Protein AF-A0A8T5P8G7-F1 (afdb_monomer_lite)

Foldseek 3Di:
DDDDDPDVVVVVVVVVVVVVVVVVVVVVVVVVVVVVVVVVVVVVVVVVVVVVVVVVVVVVVVVVVVVVVVVVVVVVVVVVVVVVVVVVVVVVVVVVVVVVVVVVVVVVVVVVVVVVVVVVVVVVVVVVVVVVVVVVVVVVVVVVVVVVVVVVVVVVVVVVVVVVVVVVVVVVVVVVVVVVVVVVVVVVVVVVVVVVVVVVVVVVVVVVVVVVVVVVVVVVPVPPVVVVVVVPVVPVVPPPPPPPPVVPPVPPVVVVVVVVVVVVVVVVVVVVVVVVVVVVVVVVVVVVVVVVVVVVVVVVVVVVVVVVVVVVVVVVVVVVVVVVVVVVVVVVVVVVVVVVVVVVVVVVVVVVVVVVVVVVVVVVVVVVVVVVVVVVVVVVVVVVVVVVVVVVVVVVVVVVVVVVVVVVVVVVVVVVVVVVVVVVVVVVVVVVVVVVVVVVVVVVVVVVVVVVVVVVVVVVVVVVVVVVVVVVVVVVVVVVVVVVVVVVVVVVVVVVVVVVVVVVVVPDPVVCVPVDDDDDDDDDDDDDDDDDDDDDDPDDDPDDDPPPPPPPPVPPPVVVVVVVVVVVVVVVVVVVVVVVVVVVVVVVVVVVVVVVVPPPVPVVVVVVVVVVVVVVVVVVVVVVVVVVVVVVVVVVVVVVVVVVVVVVVVVVVVVVVVVVVVVVVVVVVVVVVVVVVVVVVVVVVVVVCVVVVVVVVVVVVVVVVVVVVVVVVVVVVVVVVVVVVVVVVVVVVVVVVVVVVVVVVVVVVVVVVVVVVVVVVVVVVVVVVVVPDDPDDDDDDDDDDDDDYDDDDDDDDDDDDDYYYDDDDDDDDDDDDDDDDDDDDDPAWDQDPPPRDIDGPPDQADPVPGDGDDDDDDDDDDDDDDDDDDDDAWDADPVPRDIDGPPPQADPVPRDGDDDDDDDDDDDDDDDDDDDDDD

Sequence (919 aa):
MADENIKWDDFINYLEQVKQRELELNVREEALEAQTRDMEARQSEIESKFNAFSEKESELAEREQRSAETEESLGRREQEISLKTDEVEKMSSSLADREAQLRQNTEAAEEQMTAREKAVSDHEKQAAGMLSEAKVRSSELVTLEQSLSEREAEITERESVVKERGENTLRKAATIEEKSADLIARENAVAETEKALADWENGLAATVASFDDRERAISGKEAEISSVRDENDAREMALAEKETELKRTAGEQEKARQDIDVLKSDFMSKQDALTEAEASLRQIENDLSEREAAIAEAEIHAKNRTEALAESENSLRELESQLTGREAALTEKERALAAKEAKFTEDSASIEMRLAELTAKESEIREMEQAFTEREETVAGKETTIAAEFGRLEEERSLLQAKKDEISAQKTELANSQSELGAREESFANEIAELRSETDQKAADLAEMESALLDKEKRISESEASLKAKKEELSVTQAGLAASEAAIGEANSSIDSRIAELDAREENLRSREEGLDNGLAERENLLAAREKEAAEREAEVKRLFVEKEKTFIDSQEELKSQLAEHEAALEAREKDLIAGQEEMKNQLAEQEKALEATSRNEEDANALQAAMVTRISDLEKRESESLVKEQDITSRESAMDEKEVLVTNREKEISERETRVQDLENNIKIAENKLSDDMARLTAEQADTVAIDALRTQFEESQSEVGRLRNELSAVKATASKEDDASRTELSAREAELKDARQKLEEQRQTIEKAGNEWAAKTEALELHEKELTAGKSVLDAREKEASEPVPEPATVVQPPVTDQPAAEPAIELVTAQQETAEPIPDGQVPCTNCATLLDNDAVMCFNCGEMITRNIAKSAEVTEPEAPAADNEISCPGCQTMLPQDAVICFVCGQAMGEKTEPPTPEPPRTVKKKRIL

pLDDT: mean 71.56, std 18.23, range [27.66, 94.75]

Radius of gyration: 108.68 Å; chains: 1; bounding box: 246×118×395 Å

Structure (mmCIF, N/CA/C/O backbone):
data_AF-A0A8T5P8G7-F1
#
_entry.id   AF-A0A8T5P8G7-F1
#
loop_
_atom_site.group_PDB
_atom_site.id
_atom_site.type_symbol
_atom_site.label_atom_id
_atom_site.label_alt_id
_atom_site.label_comp_id
_atom_site.label_asym_id
_atom_site.label_entity_id
_atom_site.label_seq_id
_atom_site.pdbx_PDB_ins_code
_atom_site.Cartn_x
_atom_site.Cartn_y
_atom_site.Cartn_z
_atom_site.occupancy
_atom_site.B_iso_or_equiv
_atom_site.auth_seq_id
_atom_site.auth_comp_id
_atom_site.auth_asym_id
_atom_site.auth_atom_id
_atom_site.pdbx_PDB_model_num
ATOM 1 N N . MET A 1 1 ? -126.818 -61.252 89.286 1.00 36.94 1 MET A N 1
ATOM 2 C CA . MET A 1 1 ? -127.197 -60.032 88.554 1.00 36.94 1 MET A CA 1
ATOM 3 C C . MET A 1 1 ? -126.386 -60.059 87.263 1.00 36.94 1 MET A C 1
ATOM 5 O O . MET A 1 1 ? -125.207 -59.748 87.314 1.00 36.94 1 MET A O 1
ATOM 9 N N . ALA A 1 2 ? -126.856 -60.643 86.160 1.00 42.09 2 ALA A N 1
ATOM 10 C CA . ALA A 1 2 ? -128.239 -61.008 85.828 1.00 42.09 2 ALA A CA 1
ATOM 11 C C . ALA A 1 2 ? -129.184 -59.801 85.894 1.00 42.09 2 ALA A C 1
ATOM 13 O O . ALA A 1 2 ? -129.866 -59.637 86.896 1.00 42.09 2 ALA A O 1
ATOM 14 N N . ASP A 1 3 ? -129.025 -58.926 84.904 1.00 37.91 3 ASP A N 1
ATOM 15 C CA . ASP A 1 3 ? -130.048 -58.297 84.051 1.00 37.91 3 ASP A CA 1
ATOM 16 C C . ASP A 1 3 ? -129.256 -57.878 82.787 1.00 37.91 3 ASP A C 1
ATOM 18 O O . ASP A 1 3 ? -128.153 -57.349 82.908 1.00 37.91 3 ASP A O 1
ATOM 22 N N . GLU A 1 4 ? -129.499 -58.481 81.621 1.00 44.47 4 GLU A N 1
ATOM 23 C CA . GLU A 1 4 ? -130.509 -58.139 80.598 1.00 44.47 4 GLU A CA 1
ATOM 24 C C . GLU A 1 4 ? -130.067 -57.027 79.618 1.00 44.47 4 GLU A C 1
ATOM 26 O O . GLU A 1 4 ? -129.447 -56.043 79.998 1.00 44.47 4 GLU A O 1
ATOM 31 N N . ASN A 1 5 ? -130.415 -57.201 78.334 1.00 50.56 5 ASN A N 1
ATOM 32 C CA . ASN A 1 5 ? -130.291 -56.217 77.244 1.00 50.56 5 ASN A CA 1
ATOM 33 C C . ASN A 1 5 ? -128.922 -55.521 77.041 1.00 50.56 5 ASN A C 1
ATOM 35 O O . ASN A 1 5 ? -128.826 -54.297 77.093 1.00 50.56 5 ASN A O 1
ATOM 39 N N . ILE A 1 6 ? -127.913 -56.281 76.595 1.00 50.59 6 ILE A N 1
ATOM 40 C CA . ILE A 1 6 ? -127.121 -55.794 75.448 1.00 50.59 6 ILE A CA 1
ATOM 41 C C . ILE A 1 6 ? -127.977 -56.089 74.217 1.00 50.59 6 ILE A C 1
ATOM 43 O O . ILE A 1 6 ? -128.282 -57.258 73.959 1.00 50.59 6 ILE A O 1
ATOM 47 N N . LYS A 1 7 ? -128.426 -55.066 73.486 1.00 63.06 7 LYS A N 1
ATOM 48 C CA . LYS A 1 7 ? -129.243 -55.289 72.288 1.00 63.06 7 LYS A CA 1
ATOM 49 C C . LYS A 1 7 ? -128.351 -55.781 71.156 1.00 63.06 7 LYS A C 1
ATOM 51 O O . LYS A 1 7 ? -127.182 -55.408 71.061 1.00 63.06 7 LYS A O 1
ATOM 56 N N . TRP A 1 8 ? -128.924 -56.554 70.236 1.00 67.62 8 TRP A N 1
ATOM 57 C CA . TRP A 1 8 ? -128.234 -56.872 68.983 1.00 67.62 8 TRP A CA 1
ATOM 58 C C . TRP A 1 8 ? -127.873 -55.602 68.202 1.00 67.62 8 TRP A C 1
ATOM 60 O O . TRP A 1 8 ? -126.811 -55.561 67.591 1.00 67.62 8 TRP A O 1
ATOM 70 N N . ASP A 1 9 ? -128.680 -54.543 68.318 1.00 72.25 9 ASP A N 1
ATOM 71 C CA . ASP A 1 9 ? -128.377 -53.217 67.774 1.00 72.25 9 ASP A CA 1
ATOM 72 C C . ASP A 1 9 ? -127.087 -52.624 68.365 1.00 72.25 9 ASP A C 1
ATOM 74 O O . ASP A 1 9 ? -126.293 -52.045 67.633 1.00 72.25 9 ASP A O 1
ATOM 78 N N . ASP A 1 10 ? -126.827 -52.789 69.667 1.00 74.00 10 ASP A N 1
ATOM 79 C CA . ASP A 1 10 ? -125.618 -52.263 70.320 1.00 74.00 10 ASP A CA 1
ATOM 80 C C . ASP A 1 10 ? -124.362 -53.012 69.835 1.00 74.00 10 ASP A C 1
ATOM 82 O O . ASP A 1 10 ? -123.317 -52.406 69.596 1.00 74.00 10 ASP A O 1
ATOM 86 N N . PHE A 1 11 ? -124.476 -54.327 69.614 1.00 77.31 11 PHE A N 1
ATOM 87 C CA . PHE A 1 11 ? -123.399 -55.148 69.048 1.00 77.31 11 PHE A CA 1
ATOM 88 C C . PHE A 1 11 ? -123.171 -54.881 67.550 1.00 77.31 11 PHE A C 1
ATOM 90 O O . PHE A 1 11 ? -122.026 -54.852 67.104 1.00 77.31 11 PHE A O 1
ATOM 97 N N . ILE A 1 12 ? -124.231 -54.628 66.775 1.00 80.75 12 ILE A N 1
ATOM 98 C CA . ILE A 1 12 ? -124.127 -54.219 65.366 1.00 80.75 12 ILE A CA 1
ATOM 99 C C . ILE A 1 12 ? -123.489 -52.828 65.264 1.00 80.75 12 ILE A C 1
ATOM 101 O O . ILE A 1 12 ? -122.536 -52.670 64.507 1.00 80.75 12 ILE A O 1
ATOM 105 N N . ASN A 1 13 ? -123.917 -51.863 66.086 1.00 80.81 13 ASN A N 1
ATOM 106 C CA . ASN A 1 13 ? -123.276 -50.548 66.192 1.00 80.81 13 ASN A CA 1
ATOM 107 C C . ASN A 1 13 ? -121.793 -50.669 66.578 1.00 80.81 13 ASN A C 1
ATOM 109 O O . ASN A 1 13 ? -120.963 -49.954 66.026 1.00 80.81 13 ASN A O 1
ATOM 113 N N . TYR A 1 14 ? -121.433 -51.585 67.485 1.00 81.94 14 TYR A N 1
ATOM 114 C CA . TYR A 1 14 ? -120.032 -51.844 67.829 1.00 81.94 14 TYR A CA 1
ATOM 115 C C . TYR A 1 14 ? -119.241 -52.438 66.652 1.00 81.94 14 TYR A C 1
ATOM 117 O O . TYR A 1 14 ? -118.146 -51.967 66.361 1.00 81.94 14 TYR A O 1
ATOM 125 N N . LEU A 1 15 ? -119.787 -53.421 65.926 1.00 83.62 15 LEU A N 1
ATOM 126 C CA . LEU A 1 15 ? -119.143 -53.978 64.727 1.00 83.62 15 LEU A CA 1
ATOM 127 C C . LEU A 1 15 ? -119.016 -52.951 63.591 1.00 83.62 15 LEU A C 1
ATOM 129 O O . LEU A 1 15 ? -118.033 -52.973 62.854 1.00 83.62 15 LEU A O 1
ATOM 133 N N . GLU A 1 16 ? -119.979 -52.043 63.449 1.00 85.25 16 GLU A N 1
ATOM 134 C CA . GLU A 1 16 ? -119.926 -50.958 62.471 1.00 85.25 16 GLU A CA 1
ATOM 135 C C . GLU A 1 16 ? -118.922 -49.872 62.886 1.00 85.25 16 GLU A C 1
ATOM 137 O O . GLU A 1 16 ? -118.141 -49.426 62.051 1.00 85.25 16 GLU A O 1
ATOM 142 N N . GLN A 1 17 ? -118.823 -49.536 64.178 1.00 85.12 17 GLN A N 1
ATOM 143 C CA . GLN A 1 17 ? -117.737 -48.704 64.716 1.00 85.12 17 GLN A CA 1
ATOM 144 C C . GLN A 1 17 ? -116.360 -49.351 64.524 1.00 85.12 17 GLN A C 1
ATOM 146 O O . GLN A 1 17 ? -115.416 -48.654 64.164 1.00 85.12 17 GLN A O 1
ATOM 151 N N . VAL A 1 18 ? -116.232 -50.669 64.721 1.00 85.38 18 VAL A N 1
ATOM 152 C CA . VAL A 1 18 ? -114.986 -51.405 64.452 1.00 85.38 18 VAL A CA 1
ATOM 153 C C . VAL A 1 18 ? -114.631 -51.332 62.968 1.00 85.38 18 VAL A C 1
ATOM 155 O O . VAL A 1 18 ? -113.497 -50.987 62.662 1.00 85.38 18 VAL A O 1
ATOM 158 N N . LYS A 1 19 ? -115.585 -51.540 62.050 1.00 87.38 19 LYS A N 1
ATOM 159 C CA . LYS A 1 19 ? -115.356 -51.385 60.601 1.00 87.38 19 LYS A CA 1
ATOM 160 C C . LYS A 1 19 ? -114.995 -49.962 60.187 1.00 87.38 19 LYS A C 1
ATOM 162 O O . LYS A 1 19 ? -114.111 -49.785 59.359 1.00 87.38 19 LYS A O 1
ATOM 167 N N . GLN A 1 20 ? -115.656 -48.946 60.744 1.00 87.81 20 GLN A N 1
ATOM 168 C CA . GLN A 1 20 ? -115.286 -47.550 60.493 1.00 87.81 20 GLN A CA 1
ATOM 169 C C . GLN A 1 20 ? -113.861 -47.281 60.982 1.00 87.81 20 GLN A C 1
ATOM 171 O O . GLN A 1 20 ? -113.075 -46.690 60.256 1.00 87.81 20 GLN A O 1
ATOM 176 N N . ARG A 1 21 ? -113.489 -47.793 62.160 1.00 86.44 21 ARG A N 1
ATOM 177 C CA . ARG A 1 21 ? -112.146 -47.631 62.732 1.00 86.44 21 ARG A CA 1
ATOM 178 C C . ARG A 1 21 ? -111.069 -48.439 61.998 1.00 86.44 21 ARG A C 1
ATOM 180 O O . ARG A 1 21 ? -109.931 -48.000 61.931 1.00 86.44 21 ARG A O 1
ATOM 187 N N . GLU A 1 22 ? -111.419 -49.591 61.434 1.00 89.38 22 GLU A N 1
ATOM 188 C CA . GLU A 1 22 ? -110.588 -50.386 60.518 1.00 89.38 22 GLU A CA 1
ATOM 189 C C . GLU A 1 22 ? -110.352 -49.620 59.205 1.00 89.38 22 GLU A C 1
ATOM 191 O O . GLU A 1 22 ? -109.223 -49.518 58.742 1.00 89.38 22 GLU A O 1
ATOM 196 N N . LEU A 1 23 ? -111.385 -48.972 58.658 1.00 90.62 23 LEU A N 1
ATOM 197 C CA . LEU A 1 23 ? -111.281 -48.134 57.459 1.00 90.62 23 LEU A CA 1
ATOM 198 C C . LEU A 1 23 ? -110.487 -46.836 57.731 1.00 90.62 23 LEU A C 1
ATOM 200 O O . LEU A 1 23 ? -109.624 -46.472 56.936 1.00 90.62 23 LEU A O 1
ATOM 204 N N . GLU A 1 24 ? -110.693 -46.186 58.884 1.00 87.81 24 GLU A N 1
ATOM 205 C CA . GLU A 1 24 ? -109.859 -45.078 59.384 1.00 87.81 24 GLU A CA 1
ATOM 206 C C . GLU A 1 24 ? -108.388 -45.493 59.543 1.00 87.81 24 GLU A C 1
ATOM 208 O O . GLU A 1 24 ? -107.496 -44.708 59.220 1.00 87.81 24 GLU A O 1
ATOM 213 N N . LEU A 1 25 ? -108.123 -46.706 60.046 1.00 88.19 25 LEU A N 1
ATOM 214 C CA . LEU A 1 25 ? -106.770 -47.242 60.196 1.00 88.19 25 LEU A CA 1
ATOM 215 C C . LEU A 1 25 ? -106.127 -47.519 58.837 1.00 88.19 25 LEU A C 1
ATOM 217 O O . LEU A 1 25 ? -105.012 -47.058 58.632 1.00 88.19 25 LEU A O 1
ATOM 221 N N . ASN A 1 26 ? -106.832 -48.152 57.897 1.00 89.12 26 ASN A N 1
ATOM 222 C CA . ASN A 1 26 ? -106.315 -48.414 56.551 1.00 89.12 26 ASN A CA 1
ATOM 223 C C . ASN A 1 26 ? -105.995 -47.105 55.805 1.00 89.12 26 ASN A C 1
ATOM 225 O O . ASN A 1 26 ? -104.913 -46.964 55.249 1.00 89.12 26 ASN A O 1
ATOM 229 N N . VAL A 1 27 ? -106.877 -46.097 55.863 1.00 91.31 27 VAL A N 1
ATOM 230 C CA . VAL A 1 27 ? -106.613 -44.763 55.279 1.00 91.31 27 VAL A CA 1
ATOM 231 C C . VAL A 1 27 ? -105.421 -44.076 55.959 1.00 91.31 27 VAL A C 1
ATOM 233 O O . VAL A 1 27 ? -104.661 -43.350 55.318 1.00 91.31 27 VAL A O 1
ATOM 236 N N . ARG A 1 28 ? -105.221 -44.305 57.263 1.00 89.56 28 ARG A N 1
ATOM 237 C CA . ARG A 1 28 ? -104.066 -43.790 58.008 1.00 89.56 28 ARG A CA 1
ATOM 238 C C . ARG A 1 28 ? -102.777 -44.554 57.693 1.00 89.56 28 ARG A C 1
ATOM 240 O O . ARG A 1 28 ? -101.716 -43.942 57.716 1.00 89.56 28 ARG A O 1
ATOM 247 N N . GLU A 1 29 ? -102.861 -45.844 57.391 1.00 91.94 29 GLU A N 1
ATOM 248 C CA . GLU A 1 29 ? -101.753 -46.695 56.953 1.00 91.94 29 GLU A CA 1
ATOM 249 C C . GLU A 1 29 ? -101.320 -46.320 55.530 1.00 91.94 29 GLU A C 1
ATOM 251 O O . GLU A 1 29 ? -100.155 -45.995 55.332 1.00 91.94 29 GLU A O 1
ATOM 256 N N . GLU A 1 30 ? -102.255 -46.183 54.582 1.00 91.69 30 GLU A N 1
ATOM 257 C CA . GLU A 1 30 ? -101.996 -45.642 53.237 1.00 91.69 30 GLU A CA 1
ATOM 258 C C . GLU A 1 30 ? -101.354 -44.242 53.286 1.00 91.69 30 GLU A C 1
ATOM 260 O O . GLU A 1 30 ? -100.422 -43.952 52.530 1.00 91.69 30 GLU A O 1
ATOM 265 N N . ALA A 1 31 ? -101.816 -43.373 54.196 1.00 90.25 31 ALA A N 1
ATOM 266 C CA . ALA A 1 31 ? -101.238 -42.046 54.404 1.00 90.25 31 ALA A CA 1
ATOM 267 C C . ALA A 1 31 ? -99.832 -42.094 55.033 1.00 90.25 31 ALA A C 1
ATOM 269 O O . ALA A 1 31 ? -98.974 -41.295 54.657 1.00 90.25 31 ALA A O 1
ATOM 270 N N . LEU A 1 32 ? -99.575 -43.028 55.955 1.00 89.94 32 LEU A N 1
ATOM 271 C CA . LEU A 1 32 ? -98.249 -43.245 56.539 1.00 89.94 32 LEU A CA 1
ATOM 272 C C . LEU A 1 32 ? -97.279 -43.850 55.520 1.00 89.94 32 LEU A C 1
ATOM 274 O O . LEU A 1 32 ? -96.153 -43.377 55.430 1.00 89.94 32 LEU A O 1
ATOM 278 N N . GLU A 1 33 ? -97.698 -44.812 54.696 1.00 91.75 33 GLU A N 1
ATOM 279 C CA . GLU A 1 33 ? -96.878 -45.301 53.584 1.00 91.75 33 GLU A CA 1
ATOM 280 C C . GLU A 1 33 ? -96.583 -44.194 52.565 1.00 91.75 33 GLU A C 1
ATOM 282 O O . GLU A 1 33 ? -95.465 -44.100 52.063 1.00 91.75 33 GLU A O 1
ATOM 287 N N . ALA A 1 34 ? -97.566 -43.347 52.242 1.00 90.62 34 ALA A N 1
ATOM 288 C CA . ALA A 1 34 ? -97.356 -42.206 51.355 1.00 90.62 34 ALA A CA 1
ATOM 289 C C . ALA A 1 34 ? -96.355 -41.203 51.952 1.00 90.62 34 ALA A C 1
ATOM 291 O O . ALA A 1 34 ? -95.502 -40.697 51.224 1.00 90.62 34 ALA A O 1
ATOM 292 N N . GLN A 1 35 ? -96.408 -40.973 53.268 1.00 92.81 35 GLN A N 1
ATOM 293 C CA . GLN A 1 35 ? -95.428 -40.161 53.986 1.00 92.81 35 GLN A CA 1
ATOM 294 C C . GLN A 1 35 ? -94.038 -40.820 54.009 1.00 92.81 35 GLN A C 1
ATOM 296 O O . GLN A 1 35 ? -93.046 -40.127 53.805 1.00 92.81 35 GLN A O 1
ATOM 301 N N . THR A 1 36 ? -93.942 -42.139 54.199 1.00 91.94 36 THR A N 1
ATOM 302 C CA . THR A 1 36 ? -92.673 -42.882 54.105 1.00 91.94 36 THR A CA 1
ATOM 303 C C . THR A 1 36 ? -92.077 -42.755 52.706 1.00 91.94 36 THR A C 1
ATOM 305 O O . THR A 1 36 ? -90.922 -42.367 52.586 1.00 91.94 36 THR A O 1
ATOM 308 N N . ARG A 1 37 ? -92.873 -42.956 51.649 1.00 92.19 37 ARG A N 1
ATOM 309 C CA . ARG A 1 37 ? -92.428 -42.828 50.250 1.00 92.19 37 ARG A CA 1
ATOM 310 C C . ARG A 1 37 ? -91.982 -41.400 49.889 1.00 92.19 37 ARG A C 1
ATOM 312 O O . ARG A 1 37 ? -91.028 -41.233 49.136 1.00 92.19 37 ARG A O 1
ATOM 319 N N . ASP A 1 38 ? -92.623 -40.369 50.445 1.00 93.94 38 ASP A N 1
ATOM 320 C CA . ASP A 1 38 ? -92.189 -38.962 50.341 1.00 93.94 38 ASP A CA 1
ATOM 321 C C . ASP A 1 38 ? -90.877 -38.702 51.111 1.00 93.94 38 ASP A C 1
ATOM 323 O O . ASP A 1 38 ? -89.978 -38.037 50.598 1.00 93.94 38 ASP A O 1
ATOM 327 N N . MET A 1 39 ? -90.709 -39.279 52.304 1.00 90.75 39 MET A N 1
ATOM 328 C CA . MET A 1 39 ? -89.464 -39.186 53.077 1.00 90.75 39 MET A CA 1
ATOM 329 C C . MET A 1 39 ? -88.294 -39.932 52.414 1.00 90.75 39 MET A C 1
ATOM 331 O O . MET A 1 39 ? -87.190 -39.396 52.374 1.00 90.75 39 MET A O 1
ATOM 335 N N . GLU A 1 40 ? -88.526 -41.116 51.844 1.00 92.62 40 GLU A N 1
ATOM 336 C CA . GLU A 1 40 ? -87.544 -41.887 51.065 1.00 92.62 40 GLU A CA 1
ATOM 337 C C . GLU A 1 40 ? -87.134 -41.141 49.786 1.00 92.62 40 GLU A C 1
ATOM 339 O O . GLU A 1 40 ? -85.945 -41.034 49.482 1.00 92.62 40 GLU A O 1
ATOM 344 N N . ALA A 1 41 ? -88.097 -40.547 49.070 1.00 90.81 41 ALA A N 1
ATOM 345 C CA . ALA A 1 41 ? -87.816 -39.711 47.904 1.00 90.81 41 ALA A CA 1
ATOM 346 C C . ALA A 1 41 ? -86.960 -38.486 48.272 1.00 90.81 41 ALA A C 1
ATOM 348 O O . ALA A 1 41 ? -85.976 -38.197 47.591 1.00 90.81 41 ALA A O 1
ATOM 349 N N . ARG A 1 42 ? -87.275 -37.804 49.383 1.00 91.81 42 ARG A N 1
ATOM 350 C CA . ARG A 1 42 ? -86.467 -36.687 49.904 1.00 91.81 42 ARG A CA 1
ATOM 351 C C . ARG A 1 42 ? -85.086 -37.130 50.368 1.00 91.81 42 ARG A C 1
ATOM 353 O O . ARG A 1 42 ? -84.131 -36.399 50.141 1.00 91.81 42 ARG A O 1
ATOM 360 N N . GLN A 1 43 ? -84.957 -38.301 50.992 1.00 93.38 43 GLN A N 1
ATOM 361 C CA . GLN A 1 43 ? -83.653 -38.844 51.367 1.00 93.38 43 GLN A CA 1
ATOM 362 C C . GLN A 1 43 ? -82.801 -39.096 50.116 1.00 93.38 43 GLN A C 1
ATOM 364 O O . GLN A 1 43 ? -81.667 -38.633 50.062 1.00 93.38 43 GLN A O 1
ATOM 369 N N . SER A 1 44 ? -83.364 -39.722 49.079 1.00 90.56 44 SER A N 1
ATOM 370 C CA . SER A 1 44 ? -82.669 -39.933 47.803 1.00 90.56 44 SER A CA 1
ATOM 371 C C . SER A 1 44 ? -82.299 -38.610 47.108 1.00 90.56 44 SER A C 1
ATOM 373 O O . SER A 1 44 ? -81.202 -38.478 46.564 1.00 90.56 44 SER A O 1
ATOM 375 N N . GLU A 1 45 ? -83.158 -37.587 47.182 1.00 93.25 45 GLU A N 1
ATOM 376 C CA . GLU A 1 45 ? -82.857 -36.240 46.679 1.00 93.25 45 GLU A CA 1
ATOM 377 C C . GLU A 1 45 ? -81.726 -35.558 47.477 1.00 93.25 45 GLU A C 1
ATOM 379 O O . GLU A 1 45 ? -80.865 -34.898 46.891 1.00 93.25 45 GLU A O 1
ATOM 384 N N . ILE A 1 46 ? -81.694 -35.732 48.802 1.00 91.94 46 ILE A N 1
ATOM 385 C CA . ILE A 1 46 ? -80.633 -35.229 49.687 1.00 91.94 46 ILE A CA 1
ATOM 386 C C . ILE A 1 46 ? -79.309 -35.948 49.409 1.00 91.94 46 ILE A C 1
ATOM 388 O O . ILE A 1 46 ? -78.292 -35.279 49.262 1.00 91.94 46 ILE A O 1
ATOM 392 N N . GLU A 1 47 ? -79.310 -37.273 49.266 1.00 93.19 47 GLU A N 1
ATOM 393 C CA . GLU A 1 47 ? -78.127 -38.067 48.907 1.00 93.19 47 GLU A CA 1
ATOM 394 C C . GLU A 1 47 ? -77.597 -37.679 47.517 1.00 93.19 47 GLU A C 1
ATOM 396 O O . GLU A 1 47 ? -76.398 -37.453 47.346 1.00 93.19 47 GLU A O 1
ATOM 401 N N . SER A 1 48 ? -78.483 -37.484 46.533 1.00 92.19 48 SER A N 1
ATOM 402 C CA . SER A 1 48 ? -78.110 -36.975 45.207 1.00 92.19 48 SER A CA 1
ATOM 403 C C . SER A 1 48 ? -77.487 -35.576 45.274 1.00 92.19 48 SER A C 1
ATOM 405 O O . SER A 1 48 ? -76.511 -35.312 44.572 1.00 92.19 48 SER A O 1
ATOM 407 N N . LYS A 1 49 ? -78.031 -34.675 46.102 1.00 92.50 49 LYS A N 1
ATOM 408 C CA . LYS A 1 49 ? -77.497 -33.318 46.300 1.00 92.50 49 LYS A CA 1
ATOM 409 C C . LYS A 1 49 ? -76.180 -33.314 47.072 1.00 92.50 49 LYS A C 1
ATOM 411 O O . LYS A 1 49 ? -75.312 -32.513 46.751 1.00 92.50 49 LYS A O 1
ATOM 416 N N . PHE A 1 50 ? -76.013 -34.210 48.042 1.00 93.00 50 PHE A N 1
ATOM 417 C CA . PHE A 1 50 ? -74.773 -34.382 48.795 1.00 93.00 50 PHE A CA 1
ATOM 418 C C . PHE A 1 50 ? -73.640 -34.875 47.888 1.00 93.00 50 PHE A C 1
ATOM 420 O O . PHE A 1 50 ? -72.563 -34.284 47.876 1.00 93.00 50 PHE A O 1
ATOM 427 N N . ASN A 1 51 ? -73.909 -35.876 47.045 1.00 92.00 51 ASN A N 1
ATOM 428 C CA . ASN A 1 51 ? -72.941 -36.366 46.063 1.00 92.00 51 ASN A CA 1
ATOM 429 C C . ASN A 1 51 ? -72.551 -35.269 45.053 1.00 92.00 51 ASN A C 1
ATOM 431 O O . ASN A 1 51 ? -71.367 -35.056 44.810 1.00 92.00 51 ASN A O 1
ATOM 435 N N . ALA A 1 52 ? -73.525 -34.513 44.531 1.00 90.38 52 ALA A N 1
ATOM 436 C CA . ALA A 1 52 ? -73.263 -33.385 43.630 1.00 90.38 52 ALA A CA 1
ATOM 437 C C . ALA A 1 52 ? -72.516 -32.216 44.310 1.00 90.38 52 ALA A C 1
ATOM 439 O O . ALA A 1 52 ? -71.773 -31.492 43.648 1.00 90.38 52 ALA A O 1
ATOM 440 N N . PHE A 1 53 ? -72.693 -32.024 45.623 1.00 90.44 53 PHE A N 1
ATOM 441 C CA . PHE A 1 53 ? -71.917 -31.057 46.401 1.00 90.44 53 PHE A CA 1
ATOM 442 C C . PHE A 1 53 ? -70.469 -31.526 46.574 1.00 90.44 53 PHE A C 1
ATOM 444 O O . PHE A 1 53 ? -69.560 -30.757 46.293 1.00 90.44 53 PHE A O 1
ATOM 451 N N . SER A 1 54 ? -70.249 -32.795 46.933 1.00 87.06 54 SER A N 1
ATOM 452 C CA . SER A 1 54 ? -68.908 -33.384 47.062 1.00 87.06 54 SER A CA 1
ATOM 453 C C . SER A 1 54 ? -68.134 -33.385 45.732 1.00 87.06 54 SER A C 1
ATOM 455 O O . SER A 1 54 ? -66.942 -33.084 45.703 1.00 87.06 54 SER A O 1
ATOM 457 N N . GLU A 1 55 ? -68.813 -33.618 44.605 1.00 90.75 55 GLU A N 1
ATOM 458 C CA . GLU A 1 55 ? -68.230 -33.474 43.263 1.00 90.75 55 GLU A CA 1
ATOM 459 C C . GLU A 1 55 ? -67.820 -32.016 42.969 1.00 90.75 55 GLU A C 1
ATOM 461 O O . GLU A 1 55 ? -66.733 -31.763 42.448 1.00 90.75 55 GLU A O 1
ATOM 466 N N . LYS A 1 56 ? -68.638 -31.031 43.370 1.00 90.50 56 LYS A N 1
ATOM 467 C CA . LYS A 1 56 ? -68.313 -29.595 43.248 1.00 90.50 56 LYS A CA 1
ATOM 468 C C . LYS A 1 56 ? -67.202 -29.139 44.197 1.00 90.50 56 LYS A C 1
ATOM 470 O O . LYS A 1 56 ? -66.426 -28.263 43.830 1.00 90.50 56 LYS A O 1
ATOM 475 N N . GLU A 1 57 ? -67.106 -29.735 45.378 1.00 91.94 57 GLU A N 1
ATOM 476 C CA . GLU A 1 57 ? -66.028 -29.524 46.347 1.00 91.94 57 GLU A CA 1
ATOM 477 C C . GLU A 1 57 ? -64.692 -30.052 45.789 1.00 91.94 57 GLU A C 1
ATOM 479 O O . GLU A 1 57 ? -63.680 -29.356 45.845 1.00 91.94 57 GLU A O 1
ATOM 484 N N . SER A 1 58 ? -64.711 -31.206 45.108 1.00 88.81 58 SER A N 1
ATOM 485 C CA . SER A 1 58 ? -63.557 -31.727 44.360 1.00 88.81 58 SER A CA 1
ATOM 486 C C . SER A 1 58 ? -63.170 -30.840 43.164 1.00 88.81 58 SER A C 1
ATOM 488 O O . SER A 1 58 ? -61.989 -30.556 42.974 1.00 88.81 58 SER A O 1
ATOM 490 N N . GLU A 1 59 ? -64.135 -30.354 42.370 1.00 90.94 59 GLU A N 1
ATOM 491 C CA . GLU A 1 59 ? -63.871 -29.397 41.275 1.00 90.94 59 GLU A CA 1
ATOM 492 C C . GLU A 1 59 ? -63.266 -28.071 41.767 1.00 90.94 59 GLU A C 1
ATOM 494 O O . GLU A 1 59 ? -62.487 -27.440 41.043 1.00 90.94 59 GLU A O 1
ATOM 499 N N . LEU A 1 60 ? -63.647 -27.622 42.968 1.00 91.62 60 LEU A N 1
ATOM 500 C CA . LEU A 1 60 ? -63.091 -26.429 43.604 1.00 91.62 60 LEU A CA 1
ATOM 501 C C . LEU A 1 60 ? -61.655 -26.674 44.068 1.00 91.62 60 LEU A C 1
ATOM 503 O O . LEU A 1 60 ? -60.782 -25.895 43.694 1.00 91.62 60 LEU A O 1
ATOM 507 N N . ALA A 1 61 ? -61.380 -27.787 44.753 1.00 89.62 61 ALA A N 1
ATOM 508 C CA . ALA A 1 61 ? -60.024 -28.152 45.164 1.00 89.62 61 ALA A CA 1
ATOM 509 C C . ALA A 1 61 ? -59.057 -28.262 43.964 1.00 89.62 61 ALA A C 1
ATOM 511 O O . ALA A 1 61 ? -57.961 -27.701 43.993 1.00 89.62 61 ALA A O 1
ATOM 512 N N . GLU A 1 62 ? -59.474 -28.890 42.854 1.00 90.31 62 GLU A N 1
ATOM 513 C CA . GLU A 1 62 ? -58.657 -28.912 41.631 1.00 90.31 62 GLU A CA 1
ATOM 514 C C . GLU A 1 62 ? -58.456 -27.516 41.008 1.00 90.31 62 GLU A C 1
ATOM 516 O O . GLU A 1 62 ? -57.499 -27.298 40.260 1.00 90.31 62 GLU A O 1
ATOM 521 N N . ARG A 1 63 ? -59.393 -26.580 41.200 1.00 88.56 63 ARG A N 1
ATOM 522 C CA . ARG A 1 63 ? -59.266 -25.197 40.711 1.00 88.56 63 ARG A CA 1
ATOM 523 C C . ARG A 1 63 ? -58.320 -24.381 41.577 1.00 88.56 63 ARG A C 1
ATOM 525 O O . ARG A 1 63 ? -57.510 -23.647 41.023 1.00 88.56 63 ARG A O 1
ATOM 532 N N . GLU A 1 64 ? -58.399 -24.531 42.893 1.00 92.31 64 GLU A N 1
ATOM 533 C CA . GLU A 1 64 ? -57.502 -23.883 43.850 1.00 92.31 64 GLU A CA 1
ATOM 534 C C . GLU A 1 64 ? -56.062 -24.372 43.658 1.00 92.31 64 GLU A C 1
ATOM 536 O O . GLU A 1 64 ? -55.162 -23.543 43.528 1.00 92.31 64 GLU A O 1
ATOM 541 N N . GLN A 1 65 ? -55.849 -25.684 43.482 1.00 92.56 65 GLN A N 1
ATOM 542 C CA . GLN A 1 65 ? -54.535 -26.230 43.120 1.00 92.56 65 GLN A CA 1
ATOM 543 C C . GLN A 1 65 ? -54.007 -25.618 41.812 1.00 92.56 65 GLN A C 1
ATOM 545 O O . GLN A 1 65 ? -52.885 -25.118 41.780 1.00 92.56 65 GLN A O 1
ATOM 550 N N . ARG A 1 66 ? -54.815 -25.595 40.740 1.00 91.12 66 ARG A N 1
ATOM 551 C CA . ARG A 1 66 ? -54.412 -24.978 39.462 1.00 91.12 66 ARG A CA 1
ATOM 552 C C . ARG A 1 66 ? -54.124 -23.480 39.593 1.00 91.12 66 ARG A C 1
ATOM 554 O O . ARG A 1 66 ? -53.233 -22.987 38.910 1.00 91.12 66 ARG A O 1
ATOM 561 N N . SER A 1 67 ? -54.841 -22.766 40.463 1.00 86.31 67 SER A N 1
ATOM 562 C CA . SER A 1 67 ? -54.573 -21.353 40.756 1.00 86.31 67 SER A CA 1
ATOM 563 C C . SER A 1 67 ? -53.198 -21.190 41.405 1.00 86.31 67 SER A C 1
ATOM 565 O O . SER A 1 67 ? -52.378 -20.431 40.891 1.00 86.31 67 SER A O 1
ATOM 567 N N . ALA A 1 68 ? -52.903 -21.970 42.450 1.00 89.12 68 ALA A N 1
ATOM 568 C CA . ALA A 1 68 ? -51.609 -21.961 43.131 1.00 89.12 68 ALA A CA 1
ATOM 569 C C . ALA A 1 68 ? -50.446 -22.338 42.190 1.00 89.12 68 ALA A C 1
ATOM 571 O O . ALA A 1 68 ? -49.420 -21.663 42.179 1.00 89.12 68 ALA A O 1
ATOM 572 N N . GLU A 1 69 ? -50.621 -23.349 41.330 1.00 90.19 69 GLU A N 1
ATOM 573 C CA . GLU A 1 69 ? -49.641 -23.713 40.292 1.00 90.19 69 GLU A CA 1
ATOM 574 C C . GLU A 1 69 ? -49.390 -22.560 39.298 1.00 90.19 69 GLU A C 1
ATOM 576 O O . GLU A 1 69 ? -48.251 -22.335 38.875 1.00 90.19 69 GLU A O 1
ATOM 581 N N . THR A 1 70 ? -50.427 -21.789 38.936 1.00 87.50 70 THR A N 1
ATOM 582 C CA . THR A 1 70 ? -50.252 -20.599 38.086 1.00 87.50 70 THR A CA 1
ATOM 583 C C . THR A 1 70 ? -49.613 -19.419 38.814 1.00 87.50 70 THR A C 1
ATOM 585 O O . THR A 1 70 ? -48.790 -18.740 38.206 1.00 87.50 70 THR A O 1
ATOM 588 N N . GLU A 1 71 ? -49.914 -19.193 40.095 1.00 91.38 71 GLU A N 1
ATOM 589 C CA . GLU A 1 71 ? -49.266 -18.157 40.912 1.00 91.38 71 GLU A CA 1
ATOM 590 C C . GLU A 1 71 ? -47.779 -18.466 41.121 1.00 91.38 71 GLU A C 1
ATOM 592 O O . GLU A 1 71 ? -46.934 -17.596 40.917 1.00 91.38 71 GLU A O 1
ATOM 597 N N . GLU A 1 72 ? -47.424 -19.723 41.400 1.00 91.06 72 GLU A N 1
ATOM 598 C CA . GLU A 1 72 ? -46.027 -20.155 41.511 1.00 91.06 72 GLU A CA 1
ATOM 599 C C . GLU A 1 72 ? -45.278 -20.003 40.170 1.00 91.06 72 GLU A C 1
ATOM 601 O O . GLU A 1 72 ? -44.133 -19.546 40.127 1.00 91.06 72 GLU A O 1
ATOM 606 N N . SER A 1 73 ? -45.941 -20.308 39.045 1.00 89.06 73 SER A N 1
ATOM 607 C CA . SER A 1 73 ? -45.390 -20.067 37.705 1.00 89.06 73 SER A CA 1
ATOM 608 C C . SER A 1 73 ? -45.297 -18.580 37.331 1.00 89.06 73 SER A C 1
ATOM 610 O O . SER A 1 73 ? -44.513 -18.248 36.434 1.00 89.06 73 SER A O 1
ATOM 612 N N . LEU A 1 74 ? -46.089 -17.699 37.947 1.00 89.31 74 LEU A N 1
ATOM 613 C CA . LEU A 1 74 ? -46.000 -16.250 37.762 1.00 89.31 74 LEU A CA 1
ATOM 614 C C . LEU A 1 74 ? -44.865 -15.673 38.609 1.00 89.31 74 LEU A C 1
ATOM 616 O O . LEU A 1 74 ? -43.999 -15.015 38.042 1.00 89.31 74 LEU A O 1
ATOM 620 N N . GLY A 1 75 ? -44.769 -16.026 39.893 1.00 90.31 75 GLY A N 1
ATOM 621 C CA . GLY A 1 75 ? -43.659 -15.610 40.758 1.00 90.31 75 GLY A CA 1
ATOM 622 C C . GLY A 1 75 ? -42.291 -16.046 40.216 1.00 90.31 75 GLY A C 1
ATOM 623 O O . GLY A 1 75 ? -41.354 -15.248 40.177 1.00 90.31 75 GLY A O 1
ATOM 624 N N . ARG A 1 76 ? -42.182 -17.272 39.673 1.00 91.19 76 ARG A N 1
ATOM 625 C CA . ARG A 1 76 ? -40.968 -17.723 38.961 1.00 91.19 76 ARG A CA 1
ATOM 626 C C . ARG A 1 76 ? -40.631 -16.857 37.737 1.00 91.19 76 ARG A C 1
ATOM 628 O O . ARG A 1 76 ? -39.454 -16.630 37.468 1.00 91.19 76 ARG A O 1
ATOM 635 N N . ARG A 1 77 ? -41.633 -16.348 37.010 1.00 88.00 77 ARG A N 1
ATOM 636 C CA . ARG A 1 77 ? -41.436 -15.443 35.862 1.00 88.00 77 ARG A CA 1
ATOM 637 C C . ARG A 1 77 ? -41.103 -14.016 36.278 1.00 88.00 77 ARG A C 1
ATOM 639 O O . ARG A 1 77 ? -40.256 -13.408 35.639 1.00 88.00 77 ARG A O 1
ATOM 646 N N . GLU A 1 78 ? -41.717 -13.487 37.330 1.00 91.94 78 GLU A N 1
ATOM 647 C CA . GLU A 1 78 ? -41.367 -12.171 37.878 1.00 91.94 78 GLU A CA 1
ATOM 648 C C . GLU A 1 78 ? -39.918 -12.158 38.380 1.00 91.94 78 GLU A C 1
ATOM 650 O O . GLU A 1 78 ? -39.176 -11.220 38.095 1.00 91.94 78 GLU A O 1
ATOM 655 N N . GLN A 1 79 ? -39.469 -13.243 39.018 1.00 91.12 79 GLN A N 1
ATOM 656 C CA . GLN A 1 79 ? -38.075 -13.407 39.428 1.00 91.12 79 GLN A CA 1
ATOM 657 C C . GLN A 1 79 ? -37.114 -13.509 38.225 1.00 91.12 79 GLN A C 1
ATOM 659 O O . GLN A 1 79 ? -36.049 -12.892 38.240 1.00 91.12 79 GLN A O 1
ATOM 664 N N . GLU A 1 80 ? -37.492 -14.220 37.155 1.00 90.75 80 GLU A N 1
ATOM 665 C CA . GLU A 1 80 ? -36.720 -14.274 35.901 1.00 90.75 80 GLU A CA 1
ATOM 666 C C . GLU A 1 80 ? -36.648 -12.901 35.200 1.00 90.75 80 GLU A C 1
ATOM 668 O O . GLU A 1 80 ? -35.600 -12.525 34.672 1.00 90.75 80 GLU A O 1
ATOM 673 N N . ILE A 1 81 ? -37.742 -12.133 35.219 1.00 89.44 81 ILE A N 1
ATOM 674 C CA . ILE A 1 81 ? -37.812 -10.770 34.673 1.00 89.44 81 ILE A CA 1
ATOM 675 C C . ILE A 1 81 ? -36.947 -9.809 35.495 1.00 89.44 81 ILE A C 1
ATOM 677 O O . ILE A 1 81 ? -36.223 -9.013 34.901 1.00 89.44 81 ILE A O 1
ATOM 681 N N . SER A 1 82 ? -36.967 -9.900 36.830 1.00 89.31 82 SER A N 1
ATOM 682 C CA . SER A 1 82 ? -36.102 -9.092 37.702 1.00 89.31 82 SER A CA 1
ATOM 683 C C . SER A 1 82 ? -34.629 -9.327 37.370 1.00 89.31 82 SER A C 1
ATOM 685 O O . SER A 1 82 ? -33.929 -8.383 37.029 1.00 89.31 82 SER A O 1
ATOM 687 N N . LEU A 1 83 ? -34.186 -10.590 37.340 1.00 91.81 83 LEU A N 1
ATOM 688 C CA . LEU A 1 83 ? -32.794 -10.939 37.028 1.00 91.81 83 LEU A CA 1
ATOM 689 C C . LEU A 1 83 ? -32.352 -10.440 35.642 1.00 91.81 83 LEU A C 1
ATOM 691 O O . LEU A 1 83 ? -31.220 -9.990 35.476 1.00 91.81 83 LEU A O 1
ATOM 695 N N . LYS A 1 84 ? -33.248 -10.479 34.648 1.00 88.81 84 LYS A N 1
ATOM 696 C CA . LYS A 1 84 ? -32.987 -9.933 33.306 1.00 88.81 84 LYS A CA 1
ATOM 697 C C . LYS A 1 84 ? -33.010 -8.406 33.260 1.00 88.81 84 LYS A C 1
ATOM 699 O O . LYS A 1 84 ? -32.332 -7.826 32.419 1.00 88.81 84 LYS A O 1
ATOM 704 N N . THR A 1 85 ? -33.752 -7.754 34.151 1.00 88.00 85 THR A N 1
ATOM 705 C CA . THR A 1 85 ? -33.735 -6.292 34.306 1.00 88.00 85 THR A CA 1
ATOM 706 C C . THR A 1 85 ? -32.403 -5.849 34.908 1.00 88.00 85 THR A C 1
ATOM 708 O O . THR A 1 85 ? -31.747 -4.989 34.326 1.00 88.00 85 THR A O 1
ATOM 711 N N . ASP A 1 86 ? -31.943 -6.519 35.970 1.00 90.94 86 ASP A N 1
ATOM 712 C CA . ASP A 1 86 ? -30.631 -6.291 36.593 1.00 90.94 86 ASP A CA 1
ATOM 713 C C . ASP A 1 86 ? -29.480 -6.507 35.582 1.00 90.94 86 ASP A C 1
ATOM 715 O O . ASP A 1 86 ? -28.513 -5.743 35.529 1.00 90.94 86 ASP A O 1
ATOM 719 N N . GLU A 1 87 ? -29.580 -7.544 34.740 1.00 89.38 87 GLU A N 1
ATOM 720 C CA . GLU A 1 87 ? -28.602 -7.841 33.685 1.00 89.38 87 GLU A CA 1
ATOM 721 C C . GLU A 1 87 ? -28.608 -6.789 32.561 1.00 89.38 87 GLU A C 1
ATOM 723 O O . GLU A 1 87 ? -27.541 -6.373 32.103 1.00 89.38 87 GLU A O 1
ATOM 728 N N . VAL A 1 88 ? -29.784 -6.298 32.153 1.00 86.75 88 VAL A N 1
ATOM 729 C CA . VAL A 1 88 ? -29.914 -5.201 31.178 1.00 86.75 88 VAL A CA 1
ATOM 730 C C . VAL A 1 88 ? -29.386 -3.880 31.741 1.00 86.75 88 VAL A C 1
ATOM 732 O O . VAL A 1 88 ? -28.681 -3.171 31.024 1.00 86.75 88 VAL A O 1
ATOM 735 N N . GLU A 1 89 ? -29.645 -3.558 33.009 1.00 89.12 89 GLU A N 1
ATOM 736 C CA . GLU A 1 89 ? -29.110 -2.352 33.655 1.00 89.12 89 GLU A CA 1
ATOM 737 C C . GLU A 1 89 ? -27.576 -2.411 33.756 1.00 89.12 89 GLU A C 1
ATOM 739 O O . GLU A 1 89 ? -26.887 -1.450 33.409 1.00 89.12 89 GLU A O 1
ATOM 744 N N . LYS A 1 90 ? -27.019 -3.583 34.090 1.00 88.88 90 LYS A N 1
ATOM 745 C CA . LYS A 1 90 ? -25.569 -3.831 34.096 1.00 88.88 90 LYS A CA 1
ATOM 746 C C . LYS A 1 90 ? -24.934 -3.776 32.698 1.00 88.88 90 LYS A C 1
ATOM 748 O O . LYS A 1 90 ? -23.798 -3.317 32.556 1.00 88.88 90 LYS A O 1
ATOM 753 N N . MET A 1 91 ? -25.636 -4.218 31.652 1.00 86.31 91 MET A N 1
ATOM 754 C CA . MET A 1 91 ? -25.191 -3.987 30.271 1.00 86.31 91 MET A CA 1
ATOM 755 C C . MET A 1 91 ? -25.275 -2.503 29.898 1.00 86.31 91 MET A C 1
ATOM 757 O O . MET A 1 91 ? -24.365 -1.998 29.247 1.00 86.31 91 MET A O 1
ATOM 761 N N . SER A 1 92 ? -26.307 -1.785 30.349 1.00 87.38 92 SER A N 1
ATOM 762 C CA . SER A 1 92 ? -26.463 -0.348 30.106 1.00 87.38 92 SER A CA 1
ATOM 763 C C . SER A 1 92 ? -25.334 0.470 30.739 1.00 87.38 92 SER A C 1
ATOM 765 O O . SER A 1 92 ? -24.802 1.364 30.082 1.00 87.38 92 SER A O 1
ATOM 767 N N . SER A 1 93 ? -24.911 0.152 31.969 1.00 85.12 93 SER A N 1
ATOM 768 C CA . SER A 1 93 ? -23.754 0.811 32.589 1.00 85.12 93 SER A CA 1
ATOM 769 C C . SER A 1 93 ? -22.453 0.472 31.852 1.00 85.12 93 SER A C 1
ATOM 771 O O . SER A 1 93 ? -21.701 1.374 31.499 1.00 85.12 93 SER A O 1
ATOM 773 N N . SER A 1 94 ? -22.234 -0.803 31.502 1.00 88.62 94 SER A N 1
ATOM 774 C CA . SER A 1 94 ? -21.052 -1.219 30.730 1.00 88.62 94 SER A CA 1
ATOM 775 C C . SER A 1 94 ? -20.990 -0.609 29.322 1.00 88.62 94 SER A C 1
ATOM 777 O O . SER A 1 94 ? -19.895 -0.490 28.765 1.00 88.62 94 SER A O 1
ATOM 779 N N . LEU A 1 95 ? -22.130 -0.251 28.725 1.00 85.44 95 LEU A N 1
ATOM 780 C CA . LEU A 1 95 ? -22.192 0.487 27.463 1.00 85.44 95 LEU A CA 1
ATOM 781 C C . LEU A 1 95 ? -21.883 1.973 27.674 1.00 85.44 95 LEU A C 1
ATOM 783 O O . LEU A 1 95 ? -21.078 2.515 26.922 1.00 85.44 95 LEU A O 1
ATOM 787 N N . ALA A 1 96 ? -22.426 2.605 28.719 1.00 85.88 96 ALA A N 1
ATOM 788 C CA . ALA A 1 96 ? -22.121 3.996 29.064 1.00 85.88 96 ALA A CA 1
ATOM 789 C C . ALA A 1 96 ? -20.625 4.212 29.375 1.00 85.88 96 ALA A C 1
ATOM 791 O O . ALA A 1 96 ? -20.018 5.149 28.852 1.00 85.88 96 ALA A O 1
ATOM 792 N N . ASP A 1 97 ? -20.002 3.302 30.134 1.00 88.06 97 ASP A N 1
ATOM 793 C CA . ASP A 1 97 ? -18.553 3.303 30.393 1.00 88.06 97 ASP A CA 1
ATOM 794 C C . ASP A 1 97 ? -17.748 3.206 29.085 1.00 88.06 97 ASP A C 1
ATOM 796 O O . ASP A 1 97 ? -16.739 3.892 28.893 1.00 88.06 97 ASP A O 1
ATOM 800 N N . ARG A 1 98 ? -18.210 2.371 28.146 1.00 86.56 98 ARG A N 1
ATOM 801 C CA . ARG A 1 98 ? -17.555 2.162 26.850 1.00 86.56 98 ARG A CA 1
ATOM 802 C C . ARG A 1 98 ? -17.756 3.338 25.892 1.00 86.56 98 ARG A C 1
ATOM 804 O O . ARG A 1 98 ? -16.830 3.655 25.152 1.00 86.56 98 ARG A O 1
ATOM 811 N N . GLU A 1 99 ? -18.899 4.020 25.929 1.00 87.81 99 GLU A N 1
ATOM 812 C CA . GLU A 1 99 ? -19.110 5.289 25.218 1.00 87.81 99 GLU A CA 1
ATOM 813 C C . GLU A 1 99 ? -18.211 6.403 25.766 1.00 87.81 99 GLU A C 1
ATOM 815 O O . GLU A 1 99 ? -17.592 7.127 24.984 1.00 87.81 99 GLU A O 1
ATOM 820 N N . ALA A 1 100 ? -18.078 6.521 27.091 1.00 84.25 100 ALA A N 1
ATOM 821 C CA . ALA A 1 100 ? -17.172 7.483 27.717 1.00 84.25 100 ALA A CA 1
ATOM 822 C C . ALA A 1 100 ? -15.705 7.214 27.332 1.00 84.25 100 ALA A C 1
ATOM 824 O O . ALA A 1 100 ? -14.987 8.128 26.924 1.00 84.25 100 ALA A O 1
ATOM 825 N N . GLN A 1 101 ? -15.280 5.947 27.366 1.00 86.00 101 GLN A N 1
ATOM 826 C CA . GLN A 1 101 ? -13.941 5.536 26.941 1.00 86.00 101 GLN A CA 1
ATOM 827 C C . GLN A 1 101 ? -13.703 5.759 25.435 1.00 86.00 101 GLN A C 1
ATOM 829 O O . GLN A 1 101 ? -12.589 6.089 25.028 1.00 86.00 101 GLN A O 1
ATOM 834 N N . LEU A 1 102 ? -14.730 5.617 24.589 1.00 84.44 102 LEU A N 1
ATOM 835 C CA . LEU A 1 102 ? -14.639 5.958 23.166 1.00 84.44 102 LEU A CA 1
ATOM 836 C C . LEU A 1 102 ? -14.492 7.471 22.944 1.00 84.44 102 LEU A C 1
ATOM 838 O O . LEU A 1 102 ? -13.631 7.852 22.154 1.00 84.44 102 LEU A O 1
ATOM 842 N N . ARG A 1 103 ? -15.237 8.320 23.671 1.00 85.75 103 ARG A N 1
ATOM 843 C CA . ARG A 1 103 ? -15.090 9.791 23.602 1.00 85.75 103 ARG A CA 1
ATOM 844 C C . ARG A 1 103 ? -13.676 10.242 23.968 1.00 85.75 103 ARG A C 1
ATOM 846 O O . ARG A 1 103 ? -13.047 10.953 23.186 1.00 85.75 103 ARG A O 1
ATOM 853 N N . GLN A 1 104 ? -13.137 9.734 25.076 1.00 86.81 104 GLN A N 1
ATOM 854 C CA . GLN A 1 104 ? -11.766 10.032 25.504 1.00 86.81 104 GLN A CA 1
ATOM 855 C C . GLN A 1 104 ? -10.722 9.615 24.448 1.00 86.81 104 GLN A C 1
ATOM 857 O O . GLN A 1 104 ? -9.754 10.334 24.203 1.00 86.81 104 GLN A O 1
ATOM 862 N N . ASN A 1 105 ? -10.926 8.472 23.783 1.00 85.31 105 ASN A N 1
ATOM 863 C CA . ASN A 1 105 ? -10.052 8.024 22.697 1.00 85.31 105 ASN A CA 1
ATOM 864 C C . ASN A 1 105 ? -10.177 8.895 21.432 1.00 85.31 105 ASN A C 1
ATOM 866 O O . ASN A 1 105 ? -9.170 9.105 20.757 1.00 85.31 105 ASN A O 1
ATOM 870 N N . THR A 1 106 ? -11.367 9.415 21.101 1.00 82.62 106 THR A N 1
ATOM 871 C CA . THR A 1 106 ? -11.528 10.360 19.980 1.00 82.62 106 THR A CA 1
ATOM 872 C C . THR A 1 106 ? -10.911 11.724 20.278 1.00 82.62 106 THR A C 1
ATOM 874 O O . THR A 1 106 ? -10.211 12.257 19.424 1.00 82.62 106 THR A O 1
ATOM 877 N N . GLU A 1 107 ? -11.062 12.246 21.497 1.00 86.94 107 GLU A N 1
ATOM 878 C CA . GLU A 1 107 ? -10.436 13.504 21.934 1.00 86.94 107 GLU A CA 1
ATOM 879 C C . GLU A 1 107 ? -8.900 13.408 21.859 1.00 86.94 107 GLU A C 1
ATOM 881 O O . GLU A 1 107 ? -8.248 14.236 21.222 1.00 86.94 107 GLU A O 1
ATOM 886 N N . ALA A 1 108 ? -8.316 12.326 22.387 1.00 83.62 108 ALA A N 1
ATOM 887 C CA . ALA A 1 108 ? -6.878 12.065 22.289 1.00 83.62 108 ALA A CA 1
ATOM 888 C C . ALA A 1 108 ? -6.385 11.851 20.839 1.00 83.62 108 ALA A C 1
ATOM 890 O O . ALA A 1 108 ? -5.217 12.107 20.533 1.00 83.62 108 ALA A O 1
ATOM 891 N N . ALA A 1 109 ? -7.251 11.385 19.931 1.00 80.81 109 ALA A N 1
ATOM 892 C CA . ALA A 1 109 ? -6.936 11.280 18.508 1.00 80.81 109 ALA A CA 1
ATOM 893 C C . ALA A 1 109 ? -6.975 12.650 17.805 1.00 80.81 109 ALA A C 1
ATOM 895 O O . ALA A 1 109 ? -6.094 12.928 16.992 1.00 80.81 109 ALA A O 1
ATOM 896 N N . GLU A 1 110 ? -7.927 13.527 18.141 1.00 87.00 110 GLU A N 1
ATOM 897 C CA . GLU A 1 110 ? -7.978 14.908 17.637 1.00 87.00 110 GLU A CA 1
ATOM 898 C C . GLU A 1 110 ? -6.760 15.731 18.096 1.00 87.00 110 GLU A C 1
ATOM 900 O O . GLU A 1 110 ? -6.156 16.442 17.287 1.00 87.00 110 GLU A O 1
ATOM 905 N N . GLU A 1 111 ? -6.312 15.573 19.347 1.00 87.38 111 GLU A N 1
ATOM 906 C CA . GLU A 1 111 ? -5.058 16.178 19.828 1.00 87.38 111 GLU A CA 1
ATOM 907 C C . GLU A 1 111 ? -3.830 15.669 19.049 1.00 87.38 111 GLU A C 1
ATOM 909 O O . GLU A 1 111 ? -2.979 16.458 18.631 1.00 87.38 111 GLU A O 1
ATOM 914 N N . GLN A 1 112 ? -3.739 14.361 18.776 1.00 83.38 112 GLN A N 1
ATOM 915 C CA . GLN A 1 112 ? -2.642 13.809 17.969 1.00 83.38 112 GLN A CA 1
ATOM 916 C C . GLN A 1 112 ? -2.684 14.266 16.506 1.00 83.38 112 GLN A C 1
ATOM 918 O O . GLN A 1 112 ? -1.629 14.482 15.904 1.00 83.38 112 GLN A O 1
ATOM 923 N N . MET A 1 113 ? -3.873 14.415 15.918 1.00 78.94 113 MET A N 1
ATOM 924 C CA . MET A 1 113 ? -4.019 14.879 14.538 1.00 78.94 113 MET A CA 1
ATOM 925 C C . MET A 1 113 ? -3.680 16.364 14.405 1.00 78.94 113 MET A C 1
ATOM 927 O O . MET A 1 113 ? -2.861 16.705 13.557 1.00 78.94 113 MET A O 1
ATOM 931 N N . THR A 1 114 ? -4.177 17.229 15.289 1.00 85.44 114 THR A N 1
ATOM 932 C CA . THR A 1 114 ? -3.819 18.663 15.285 1.00 85.44 114 THR A CA 1
ATOM 933 C C . THR A 1 114 ? -2.328 18.899 15.573 1.00 85.44 114 THR A C 1
ATOM 935 O O . THR A 1 114 ? -1.701 19.761 14.951 1.00 85.44 114 THR A O 1
ATOM 938 N N . ALA A 1 115 ? -1.705 18.084 16.435 1.00 82.81 115 ALA A N 1
ATOM 939 C CA . ALA A 1 115 ? -0.253 18.098 16.630 1.00 82.81 115 ALA A CA 1
ATOM 940 C C . ALA A 1 115 ? 0.523 17.689 15.359 1.00 82.81 115 ALA A C 1
ATOM 942 O O . ALA A 1 115 ? 1.554 18.292 15.045 1.00 82.81 115 ALA A O 1
ATOM 943 N N . ARG A 1 116 ? 0.024 16.701 14.600 1.00 83.25 116 ARG A N 1
ATOM 944 C CA . ARG A 1 116 ? 0.601 16.280 13.310 1.00 83.25 116 ARG A CA 1
ATOM 945 C C . ARG A 1 116 ? 0.412 17.327 12.215 1.00 83.25 116 ARG A C 1
ATOM 947 O O . ARG A 1 116 ? 1.383 17.634 11.533 1.00 83.25 116 ARG A O 1
ATOM 954 N N . GLU A 1 117 ? -0.777 17.909 12.072 1.00 87.81 117 GLU A N 1
ATOM 955 C CA . GLU A 1 117 ? -1.056 18.996 11.118 1.00 87.81 117 GLU A CA 1
ATOM 956 C C . GLU A 1 117 ? -0.108 20.182 11.334 1.00 87.81 117 GLU A C 1
ATOM 958 O O . GLU A 1 117 ? 0.491 20.692 10.384 1.00 87.81 117 GLU A O 1
ATOM 963 N N . LYS A 1 118 ? 0.113 20.571 12.597 1.00 86.94 118 LYS A N 1
ATOM 964 C CA . LYS A 1 118 ? 1.082 21.615 12.941 1.00 86.94 118 LYS A CA 1
ATOM 965 C C . LYS A 1 118 ? 2.497 21.251 12.483 1.00 86.94 118 LYS A C 1
ATOM 967 O O . LYS A 1 118 ? 3.132 22.067 11.812 1.00 86.94 118 LYS A O 1
ATOM 972 N N . ALA A 1 119 ? 2.962 20.040 12.806 1.00 84.25 119 ALA A N 1
ATOM 973 C CA . ALA A 1 119 ? 4.289 19.554 12.426 1.00 84.25 119 ALA A CA 1
ATOM 974 C C . ALA A 1 119 ? 4.475 19.467 10.899 1.00 84.25 119 ALA A C 1
ATOM 976 O O . ALA A 1 119 ? 5.540 19.824 10.399 1.00 84.25 119 ALA A O 1
ATOM 977 N N . VAL A 1 120 ? 3.437 19.073 10.151 1.00 83.44 120 VAL A N 1
ATOM 978 C CA . VAL A 1 120 ? 3.437 19.122 8.680 1.00 83.44 120 VAL A CA 1
ATOM 979 C C . VAL A 1 120 ? 3.593 20.564 8.198 1.00 83.44 120 VAL A C 1
ATOM 981 O O . VAL A 1 120 ? 4.508 20.825 7.424 1.00 83.44 120 VAL A O 1
ATOM 984 N N . SER A 1 121 ? 2.815 21.521 8.722 1.00 87.31 121 SER A N 1
ATOM 985 C CA . SER A 1 121 ? 2.943 22.933 8.318 1.00 87.31 121 SER A CA 1
ATOM 986 C C . SER A 1 121 ? 4.330 23.523 8.621 1.00 87.31 121 SER A C 1
ATOM 988 O O . SER A 1 121 ? 4.823 24.384 7.893 1.00 87.31 121 SER A O 1
ATOM 990 N N . ASP A 1 122 ? 4.976 23.082 9.704 1.00 84.88 122 ASP A N 1
ATOM 991 C CA . ASP A 1 122 ? 6.319 23.533 10.073 1.00 84.88 122 ASP A CA 1
ATOM 992 C C . ASP A 1 122 ? 7.396 22.886 9.176 1.00 84.88 122 ASP A C 1
ATOM 994 O O . ASP A 1 122 ? 8.340 23.570 8.769 1.00 84.88 122 ASP A O 1
ATOM 998 N N . HIS A 1 123 ? 7.212 21.631 8.748 1.00 86.50 123 HIS A N 1
ATOM 999 C CA . HIS A 1 123 ? 8.039 21.013 7.705 1.00 86.50 123 HIS A CA 1
ATOM 1000 C C . HIS A 1 123 ? 7.817 21.624 6.311 1.00 86.50 123 HIS A C 1
ATOM 1002 O O . HIS A 1 123 ? 8.785 21.785 5.571 1.00 86.50 123 HIS A O 1
ATOM 1008 N N . GLU A 1 124 ? 6.598 22.030 5.948 1.00 83.19 124 GLU A N 1
ATOM 1009 C CA . GLU A 1 124 ? 6.318 22.743 4.691 1.00 83.19 124 GLU A CA 1
ATOM 1010 C C . GLU A 1 124 ? 7.050 24.093 4.638 1.00 83.19 124 GLU A C 1
ATOM 1012 O O . GLU A 1 124 ? 7.685 24.418 3.632 1.00 83.19 124 GLU A O 1
ATOM 1017 N N . LYS A 1 125 ? 7.056 24.850 5.746 1.00 85.00 125 LYS A N 1
ATOM 1018 C CA . LYS A 1 125 ? 7.851 26.087 5.884 1.00 85.00 125 LYS A CA 1
ATOM 1019 C C . LYS A 1 125 ? 9.351 25.808 5.746 1.00 85.00 125 LYS A C 1
ATOM 1021 O O . LYS A 1 125 ? 10.051 26.552 5.060 1.00 85.00 125 LYS A O 1
ATOM 1026 N N . GLN A 1 126 ? 9.845 24.727 6.354 1.00 84.25 126 GLN A N 1
ATOM 1027 C CA . GLN A 1 126 ? 11.245 24.306 6.236 1.00 84.25 126 GLN A CA 1
ATOM 1028 C C . GLN A 1 126 ? 11.609 23.919 4.790 1.00 84.25 126 GLN A C 1
ATOM 1030 O O . GLN A 1 126 ? 12.658 24.327 4.291 1.00 84.25 126 GLN A O 1
ATOM 1035 N N . ALA A 1 127 ? 10.736 23.189 4.092 1.00 77.56 127 ALA A N 1
ATOM 1036 C CA . ALA A 1 127 ? 10.913 22.813 2.692 1.00 77.56 127 ALA A CA 1
ATOM 1037 C C . ALA A 1 127 ? 10.899 24.036 1.759 1.00 77.56 127 ALA A C 1
ATOM 1039 O O . ALA A 1 127 ? 11.767 24.149 0.894 1.00 77.56 127 ALA A O 1
ATOM 1040 N N . ALA A 1 128 ? 9.988 24.992 1.974 1.00 77.06 128 ALA A N 1
ATOM 1041 C CA . ALA A 1 128 ? 9.970 26.264 1.250 1.00 77.06 128 ALA A CA 1
ATOM 1042 C C . ALA A 1 128 ? 11.261 27.078 1.478 1.00 77.06 128 ALA A C 1
ATOM 1044 O O . ALA A 1 128 ? 11.810 27.641 0.529 1.00 77.06 128 ALA A O 1
ATOM 1045 N N . GLY A 1 129 ? 11.790 27.076 2.709 1.00 81.81 129 GLY A N 1
ATOM 1046 C CA . GLY A 1 129 ? 13.097 27.650 3.040 1.00 81.81 129 GLY A CA 1
ATOM 1047 C C . GLY A 1 129 ? 14.233 27.013 2.234 1.00 81.81 129 GLY A C 1
ATOM 1048 O O . GLY A 1 129 ? 14.920 27.710 1.485 1.00 81.81 129 GLY A O 1
ATOM 1049 N N . MET A 1 130 ? 14.376 25.685 2.296 1.00 80.00 130 MET A N 1
ATOM 1050 C CA . MET A 1 130 ? 15.398 24.947 1.536 1.00 80.00 130 MET A CA 1
ATOM 1051 C C . MET A 1 130 ? 15.262 25.127 0.016 1.00 80.00 130 MET A C 1
ATOM 1053 O O . MET A 1 130 ? 16.271 25.219 -0.680 1.00 80.00 130 MET A O 1
ATOM 1057 N N . LEU A 1 131 ? 14.038 25.223 -0.512 1.00 83.00 131 LEU A N 1
ATOM 1058 C CA . LEU A 1 131 ? 13.795 25.474 -1.935 1.00 83.00 131 LEU A CA 1
ATOM 1059 C C . LEU A 1 131 ? 14.214 26.899 -2.336 1.00 83.00 131 LEU A C 1
ATOM 1061 O O . LEU A 1 131 ? 14.747 27.094 -3.429 1.00 83.00 131 LEU A O 1
ATOM 1065 N N . SER A 1 132 ? 14.059 27.884 -1.444 1.00 78.81 132 SER A N 1
ATOM 1066 C CA . SER A 1 132 ? 14.589 29.236 -1.662 1.00 78.81 132 SER A CA 1
ATOM 1067 C C . SER A 1 132 ? 16.126 29.265 -1.672 1.00 78.81 132 SER A C 1
ATOM 1069 O O . SER A 1 132 ? 16.705 29.848 -2.588 1.00 78.81 132 SER A O 1
ATOM 1071 N N . GLU A 1 133 ? 16.798 28.549 -0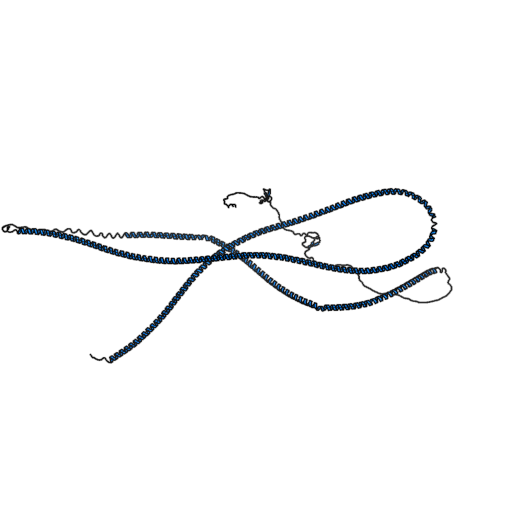.759 1.00 80.88 133 GLU A N 1
ATOM 1072 C CA . GLU A 1 133 ? 18.262 28.388 -0.781 1.00 80.88 133 GLU A CA 1
ATOM 1073 C C . GLU A 1 133 ? 18.746 27.671 -2.046 1.00 80.88 133 GLU A C 1
ATOM 1075 O O . GLU A 1 133 ? 19.719 28.096 -2.667 1.00 80.88 133 GLU A O 1
ATOM 1080 N N . ALA A 1 134 ? 18.064 26.599 -2.459 1.00 75.50 134 ALA A N 1
ATOM 1081 C CA . ALA A 1 134 ? 18.385 25.871 -3.683 1.00 75.50 134 ALA A CA 1
ATOM 1082 C C . ALA A 1 134 ? 18.233 26.758 -4.930 1.00 75.50 134 ALA A C 1
ATOM 1084 O O . ALA A 1 134 ? 19.041 26.664 -5.853 1.00 75.50 134 ALA A O 1
ATOM 1085 N N . LYS A 1 135 ? 17.249 27.666 -4.941 1.00 76.44 135 LYS A N 1
ATOM 1086 C CA . LYS A 1 135 ? 17.069 28.651 -6.014 1.00 76.44 135 LYS A CA 1
ATOM 1087 C C . LYS A 1 135 ? 18.181 29.706 -6.034 1.00 76.44 135 LYS A C 1
ATOM 1089 O O . LYS A 1 135 ? 18.634 30.060 -7.119 1.00 76.44 135 LYS A O 1
ATOM 1094 N N . VAL A 1 136 ? 18.661 30.157 -4.871 1.00 84.38 136 VAL A N 1
ATOM 1095 C CA . VAL A 1 136 ? 19.837 31.046 -4.777 1.00 84.38 136 VAL A CA 1
ATOM 1096 C C . VAL A 1 136 ? 21.090 30.332 -5.293 1.00 84.38 136 VAL A C 1
ATOM 1098 O O . VAL A 1 136 ? 21.723 30.832 -6.222 1.00 84.38 136 VAL A O 1
ATOM 1101 N N . ARG A 1 137 ? 21.378 29.114 -4.812 1.00 80.81 137 ARG A N 1
ATOM 1102 C CA . ARG A 1 137 ? 22.511 28.299 -5.295 1.00 80.81 137 ARG A CA 1
ATOM 1103 C C . ARG A 1 137 ? 22.418 27.981 -6.789 1.00 80.81 137 ARG A C 1
ATOM 1105 O O . ARG A 1 137 ? 23.435 27.943 -7.467 1.00 80.81 137 ARG A O 1
ATOM 1112 N N . SER A 1 138 ? 21.212 27.808 -7.330 1.00 79.06 138 SER A N 1
ATOM 1113 C CA . SER A 1 138 ? 20.993 27.671 -8.774 1.00 79.06 138 SER A CA 1
ATOM 1114 C C . SER A 1 138 ? 21.391 28.938 -9.540 1.00 79.06 138 SER A C 1
ATOM 1116 O O . SER A 1 138 ? 22.069 28.824 -10.557 1.00 79.06 138 SER A O 1
ATOM 1118 N N . SER A 1 139 ? 21.051 30.138 -9.053 1.00 79.25 139 SER A N 1
ATOM 1119 C CA . SER A 1 139 ? 21.524 31.385 -9.678 1.00 79.25 139 SER A CA 1
ATOM 1120 C C . SER A 1 139 ? 23.032 31.620 -9.517 1.00 79.25 139 SER A C 1
ATOM 1122 O O . SER A 1 139 ? 23.654 32.154 -10.431 1.00 79.25 139 SER A O 1
ATOM 1124 N N . GLU A 1 140 ? 23.637 31.185 -8.408 1.00 83.25 140 GLU A N 1
ATOM 1125 C CA . GLU A 1 140 ? 25.095 31.220 -8.199 1.00 83.25 140 GLU A CA 1
ATOM 1126 C C . GLU A 1 140 ? 25.833 30.249 -9.137 1.00 83.25 140 GLU A C 1
ATOM 1128 O O . GLU A 1 140 ? 26.895 30.578 -9.661 1.00 83.25 140 GLU A O 1
ATOM 1133 N N . LEU A 1 141 ? 25.263 29.070 -9.404 1.00 80.12 141 LEU A N 1
ATOM 1134 C CA . LEU A 1 141 ? 25.814 28.127 -10.379 1.00 80.12 141 LEU A CA 1
ATOM 1135 C C . LEU A 1 141 ? 25.734 28.673 -11.808 1.00 80.12 141 LEU A C 1
ATOM 1137 O O . LEU A 1 141 ? 26.726 28.591 -12.520 1.00 80.12 141 LEU A O 1
ATOM 1141 N N . VAL A 1 142 ? 24.626 29.309 -12.204 1.00 82.56 142 VAL A N 1
ATOM 1142 C CA . VAL A 1 142 ? 24.499 29.924 -13.540 1.00 82.56 142 VAL A CA 1
ATOM 1143 C C . VAL A 1 142 ? 25.516 31.056 -13.752 1.00 82.56 142 VAL A C 1
ATOM 1145 O O . VAL A 1 142 ? 26.102 31.156 -14.830 1.00 82.56 142 VAL A O 1
ATOM 1148 N N . THR A 1 143 ? 25.794 31.890 -12.741 1.00 77.06 143 THR A N 1
ATOM 1149 C CA . THR A 1 143 ? 26.841 32.925 -12.868 1.00 77.06 143 THR A CA 1
ATOM 1150 C C . THR A 1 143 ? 28.253 32.334 -12.870 1.00 77.06 143 THR A C 1
ATOM 1152 O O . THR A 1 143 ? 29.126 32.847 -13.573 1.00 77.06 143 THR A O 1
ATOM 1155 N N . LEU A 1 144 ? 28.486 31.224 -12.160 1.00 81.38 144 LEU A N 1
ATOM 1156 C CA . LEU A 1 144 ? 29.744 30.478 -12.239 1.00 81.38 144 LEU A CA 1
ATOM 1157 C C . LEU A 1 144 ? 29.944 29.827 -13.615 1.00 81.38 144 LEU A C 1
ATOM 1159 O O . LEU A 1 144 ? 31.020 29.995 -14.186 1.00 81.38 144 LEU A O 1
ATOM 1163 N N . GLU A 1 145 ? 28.928 29.161 -14.170 1.00 84.94 145 GLU A N 1
ATOM 1164 C CA . GLU A 1 145 ? 28.932 28.575 -15.519 1.00 84.94 145 GLU A CA 1
ATOM 1165 C C . GLU A 1 145 ? 29.211 29.635 -16.590 1.00 84.94 145 GLU A C 1
ATOM 1167 O O . GLU A 1 145 ? 30.082 29.434 -17.439 1.00 84.94 145 GLU A O 1
ATOM 1172 N N . G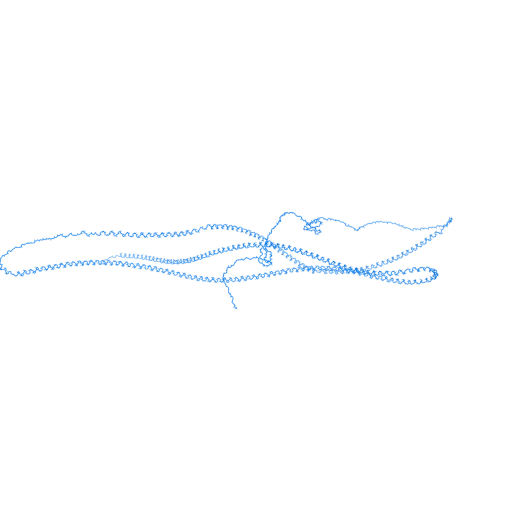LN A 1 146 ? 28.572 30.807 -16.503 1.00 83.56 146 GLN A N 1
ATOM 1173 C CA . GLN A 1 146 ? 28.879 31.929 -17.391 1.00 83.56 146 GLN A CA 1
ATOM 1174 C C . GLN A 1 146 ? 30.348 32.380 -17.244 1.00 83.56 146 GLN A C 1
ATOM 1176 O O . GLN A 1 146 ? 31.055 32.498 -18.244 1.00 83.56 146 GLN A O 1
ATOM 1181 N N . SER A 1 147 ? 30.854 32.534 -16.013 1.00 78.19 147 SER A N 1
ATOM 1182 C CA . SER A 1 147 ? 32.257 32.921 -15.762 1.00 78.19 147 SER A CA 1
ATOM 1183 C C . SER A 1 147 ? 33.296 31.861 -16.174 1.00 78.19 147 SER A C 1
ATOM 1185 O O . SER A 1 147 ? 34.492 32.160 -16.265 1.00 78.19 147 SER A O 1
ATOM 1187 N N . LEU A 1 148 ? 32.865 30.612 -16.378 1.00 82.31 148 LEU A N 1
ATOM 1188 C CA . LEU A 1 148 ? 33.680 29.534 -16.935 1.00 82.31 148 LEU A CA 1
ATOM 1189 C C . LEU A 1 148 ? 33.648 29.577 -18.463 1.00 82.31 148 LEU A C 1
ATOM 1191 O O . LEU A 1 148 ? 34.715 29.570 -19.065 1.00 82.31 148 LEU A O 1
ATOM 1195 N N . SER A 1 149 ? 32.476 29.748 -19.082 1.00 80.75 149 SER A N 1
ATOM 1196 C CA . SER A 1 149 ? 32.348 29.929 -20.535 1.00 80.75 149 SER A CA 1
ATOM 1197 C C . SER A 1 149 ? 33.132 31.149 -21.044 1.00 80.75 149 SER A C 1
ATOM 1199 O O . SER A 1 149 ? 33.836 31.058 -22.050 1.00 80.75 149 SER A O 1
ATOM 1201 N N . GLU A 1 150 ? 33.109 32.265 -20.309 1.00 81.69 150 GLU A N 1
ATOM 1202 C CA . GLU A 1 150 ? 33.917 33.457 -20.606 1.00 81.69 150 GLU A CA 1
ATOM 1203 C C . GLU A 1 150 ? 35.431 33.165 -20.516 1.00 81.69 150 GLU A C 1
ATOM 1205 O O . GLU A 1 150 ? 36.207 33.614 -21.361 1.00 81.69 150 GLU A O 1
ATOM 1210 N N . ARG A 1 151 ? 35.869 32.345 -19.549 1.00 78.75 151 ARG A N 1
ATOM 1211 C CA . ARG A 1 151 ? 37.274 31.910 -19.430 1.00 78.75 151 ARG A CA 1
ATOM 1212 C C . ARG A 1 151 ? 37.689 30.905 -20.500 1.00 78.75 151 ARG A C 1
ATOM 1214 O O . ARG A 1 151 ? 38.829 30.959 -20.953 1.00 78.75 151 ARG A O 1
ATOM 1221 N N . GLU A 1 152 ? 36.807 30.000 -20.905 1.00 85.25 152 GLU A N 1
ATOM 1222 C CA . GLU A 1 152 ? 37.053 29.072 -22.011 1.00 85.25 152 GLU A CA 1
ATOM 1223 C C . GLU A 1 152 ? 37.205 29.843 -23.329 1.00 85.25 152 GLU A C 1
ATOM 1225 O O . GLU A 1 152 ? 38.155 29.596 -24.074 1.00 85.25 152 GLU A O 1
ATOM 1230 N N . ALA A 1 153 ? 36.376 30.868 -23.559 1.00 80.12 153 ALA A N 1
ATOM 1231 C CA . ALA A 1 153 ? 36.552 31.800 -24.670 1.00 80.12 153 ALA A CA 1
ATOM 1232 C C . ALA A 1 153 ? 37.929 32.498 -24.619 1.00 80.12 153 ALA A C 1
ATOM 1234 O O . ALA A 1 153 ? 38.686 32.398 -25.587 1.00 80.12 153 ALA A O 1
ATOM 1235 N N . GLU A 1 154 ? 38.322 33.097 -23.482 1.00 81.00 154 GLU A N 1
ATOM 1236 C CA . GLU A 1 154 ? 39.665 33.690 -23.327 1.00 81.00 154 GLU A CA 1
ATOM 1237 C C . GLU A 1 154 ? 40.807 32.684 -23.586 1.00 81.00 154 GLU A C 1
ATOM 1239 O O . GLU A 1 154 ? 41.867 33.058 -24.096 1.00 81.00 154 GLU A O 1
ATOM 1244 N N . ILE A 1 155 ? 40.641 31.416 -23.194 1.00 80.69 155 ILE A N 1
ATOM 1245 C CA . ILE A 1 155 ? 41.644 30.365 -23.410 1.00 80.69 155 ILE A CA 1
ATOM 1246 C C . ILE A 1 155 ? 41.754 30.041 -24.903 1.00 80.69 155 ILE A C 1
ATOM 1248 O O . ILE A 1 155 ? 42.867 30.063 -25.425 1.00 80.69 155 ILE A O 1
ATOM 1252 N N . THR A 1 156 ? 40.639 29.838 -25.612 1.00 78.88 156 THR A N 1
ATOM 1253 C CA . THR A 1 156 ? 40.668 29.569 -27.064 1.00 78.88 156 THR A CA 1
ATOM 1254 C C . THR A 1 156 ? 41.255 30.735 -27.870 1.00 78.88 156 THR A C 1
ATOM 1256 O O . THR A 1 156 ? 42.029 30.514 -28.807 1.00 78.88 156 THR A O 1
ATOM 1259 N N . GLU A 1 157 ? 40.996 31.986 -27.469 1.00 82.00 157 GLU A N 1
ATOM 1260 C CA . GLU A 1 157 ? 41.637 33.157 -28.075 1.00 82.00 157 GLU A CA 1
ATOM 1261 C C . GLU A 1 157 ? 43.156 33.142 -27.826 1.00 82.00 157 GLU A C 1
ATOM 1263 O O . GLU A 1 157 ? 43.943 33.269 -28.771 1.00 82.00 157 GLU A O 1
ATOM 1268 N N . ARG A 1 158 ? 43.599 32.895 -26.585 1.00 79.88 158 ARG A N 1
ATOM 1269 C CA . ARG A 1 158 ? 45.031 32.770 -26.247 1.00 79.88 158 ARG A CA 1
ATOM 1270 C C . ARG A 1 158 ? 45.715 31.631 -27.006 1.00 79.88 158 ARG A C 1
ATOM 1272 O O . ARG A 1 158 ? 46.846 31.814 -27.457 1.00 79.88 158 ARG A O 1
ATOM 1279 N N . GLU A 1 159 ? 45.050 30.495 -27.198 1.00 85.25 159 GLU A N 1
ATOM 1280 C CA . GLU A 1 159 ? 45.548 29.387 -28.021 1.00 85.25 159 GLU A CA 1
ATOM 1281 C C . GLU A 1 159 ? 45.699 29.789 -29.493 1.00 85.25 159 GLU A C 1
ATOM 1283 O O . GLU A 1 159 ? 46.731 29.490 -30.100 1.00 85.25 159 GLU A O 1
ATOM 1288 N N . SER A 1 160 ? 44.747 30.541 -30.056 1.00 77.81 160 SER A N 1
ATOM 1289 C CA . SER A 1 160 ? 44.861 31.063 -31.424 1.00 77.81 160 SER A CA 1
ATOM 1290 C C . SER A 1 160 ? 46.070 32.001 -31.594 1.00 77.81 160 SER A C 1
ATOM 1292 O O . SER A 1 160 ? 46.850 31.839 -32.535 1.00 77.81 160 SER A O 1
ATOM 1294 N N . VAL A 1 161 ? 46.316 32.891 -30.624 1.00 80.50 161 VAL A N 1
ATOM 1295 C CA . VAL A 1 161 ? 47.475 33.805 -30.599 1.00 80.50 161 VAL A CA 1
ATOM 1296 C C . VAL A 1 161 ? 48.798 33.048 -30.416 1.00 80.50 161 VAL A C 1
ATOM 1298 O O . VAL A 1 161 ? 49.821 33.419 -31.001 1.00 80.50 161 VAL A O 1
ATOM 1301 N N . VAL A 1 162 ? 48.816 31.963 -29.635 1.00 77.62 162 VAL A N 1
ATOM 1302 C CA . VAL A 1 162 ? 49.986 31.074 -29.513 1.00 77.62 162 VAL A CA 1
ATOM 1303 C C . VAL A 1 162 ? 50.247 30.328 -30.825 1.00 77.62 162 VAL A C 1
ATOM 1305 O O . VAL A 1 162 ? 51.401 30.264 -31.259 1.00 77.62 162 VAL A O 1
ATOM 1308 N N . LYS A 1 163 ? 49.204 29.833 -31.501 1.00 78.12 163 LYS A N 1
ATOM 1309 C CA . LYS A 1 163 ? 49.316 29.177 -32.811 1.00 78.12 163 LYS A CA 1
ATOM 1310 C C . LYS A 1 163 ? 49.857 30.131 -33.878 1.00 78.12 163 LYS A C 1
ATOM 1312 O O . LYS A 1 163 ? 50.821 29.783 -34.559 1.00 78.12 163 LYS A O 1
ATOM 1317 N N . GLU A 1 164 ? 49.325 31.351 -33.966 1.00 82.56 164 GLU A N 1
ATOM 1318 C CA . GLU A 1 164 ? 49.816 32.375 -34.897 1.00 82.56 164 GLU A CA 1
ATOM 1319 C C . GLU A 1 164 ? 51.297 32.707 -34.635 1.00 82.56 164 GLU A C 1
ATOM 1321 O O . GLU A 1 164 ? 52.105 32.764 -35.564 1.00 82.56 164 GLU A O 1
ATOM 1326 N N . ARG A 1 165 ? 51.700 32.846 -33.362 1.00 79.50 165 ARG A N 1
ATOM 1327 C CA . ARG A 1 165 ? 53.113 33.032 -32.979 1.00 79.50 165 ARG A CA 1
ATOM 1328 C C . ARG A 1 165 ? 53.989 31.839 -33.367 1.00 79.50 165 ARG A C 1
ATOM 1330 O O . ARG A 1 165 ? 55.132 32.052 -33.782 1.00 79.50 165 ARG A O 1
ATOM 1337 N N . GLY A 1 166 ? 53.472 30.615 -33.277 1.00 80.62 166 GLY A N 1
ATOM 1338 C CA . GLY A 1 166 ? 54.129 29.401 -33.765 1.00 80.62 166 GLY A CA 1
ATOM 1339 C C . GLY A 1 166 ? 54.373 29.449 -35.274 1.00 80.62 166 GLY A C 1
ATOM 1340 O O . GLY A 1 166 ? 55.518 29.359 -35.716 1.00 80.62 166 GLY A O 1
ATOM 1341 N N . GLU A 1 167 ? 53.329 29.697 -36.067 1.00 82.81 167 GLU A N 1
ATOM 1342 C CA . GLU A 1 167 ? 53.424 29.828 -37.529 1.00 82.81 167 GLU A CA 1
ATOM 1343 C C . GLU A 1 167 ? 54.357 30.972 -37.960 1.00 82.81 167 GLU A C 1
ATOM 1345 O O . GLU A 1 167 ? 55.166 30.819 -38.874 1.00 82.81 167 GLU A O 1
ATOM 1350 N N . ASN A 1 168 ? 54.304 32.114 -37.272 1.00 80.81 168 ASN A N 1
ATOM 1351 C CA . ASN A 1 168 ? 55.184 33.262 -37.499 1.00 80.81 168 ASN A CA 1
ATOM 1352 C C . ASN A 1 168 ? 56.660 32.915 -37.199 1.00 80.81 168 ASN A C 1
ATOM 1354 O O . ASN A 1 168 ? 57.565 33.351 -37.913 1.00 80.81 168 ASN A O 1
ATOM 1358 N N . THR A 1 169 ? 56.907 32.076 -36.189 1.00 75.62 169 THR A N 1
ATOM 1359 C CA . THR A 1 169 ? 58.247 31.571 -35.846 1.00 75.62 169 THR A CA 1
ATOM 1360 C C . THR A 1 169 ? 58.751 30.554 -36.875 1.00 75.62 169 THR A C 1
ATOM 1362 O O . THR A 1 169 ? 59.904 30.644 -37.291 1.00 75.62 169 THR A O 1
ATOM 1365 N N . LEU A 1 170 ? 57.889 29.657 -37.366 1.00 80.00 170 LEU A N 1
ATOM 1366 C CA . LEU A 1 170 ? 58.214 28.721 -38.451 1.00 80.00 170 LEU A CA 1
ATOM 1367 C C . LEU A 1 170 ? 58.520 29.450 -39.769 1.00 80.00 170 LEU A C 1
ATOM 1369 O O . LEU A 1 170 ? 59.524 29.147 -40.410 1.00 80.00 170 LEU A O 1
ATOM 1373 N N . ARG A 1 171 ? 57.734 30.475 -40.137 1.00 80.19 171 ARG A N 1
ATOM 1374 C CA . ARG A 1 171 ? 58.029 31.340 -41.298 1.00 80.19 171 ARG A CA 1
ATOM 1375 C C . ARG A 1 171 ? 59.409 31.994 -41.167 1.00 80.19 171 ARG A C 1
ATOM 1377 O O . ARG A 1 171 ? 60.191 31.954 -42.109 1.00 80.19 171 ARG A O 1
ATOM 1384 N N . LYS A 1 172 ? 59.749 32.529 -39.986 1.00 79.50 172 LYS A N 1
ATOM 1385 C CA . LYS A 1 172 ? 61.079 33.109 -39.712 1.00 79.50 172 LYS A CA 1
ATOM 1386 C C . LYS A 1 172 ? 62.213 32.085 -39.793 1.00 79.50 172 LYS A C 1
ATOM 1388 O O . LYS A 1 172 ? 63.284 32.446 -40.270 1.00 79.50 172 LYS A O 1
ATOM 1393 N N . ALA A 1 173 ? 61.994 30.845 -39.354 1.00 75.06 173 ALA A N 1
ATOM 1394 C CA . ALA A 1 173 ? 62.973 29.767 -39.494 1.00 75.06 173 ALA A CA 1
ATOM 1395 C C . ALA A 1 173 ? 63.224 29.426 -40.975 1.00 75.06 173 ALA A C 1
ATOM 1397 O O . ALA A 1 173 ? 64.375 29.412 -41.402 1.00 75.06 173 ALA A O 1
ATOM 1398 N N . ALA A 1 174 ? 62.165 29.288 -41.780 1.00 74.75 174 ALA A N 1
ATOM 1399 C CA . ALA A 1 174 ? 62.283 29.053 -43.220 1.00 74.75 174 ALA A CA 1
ATOM 1400 C C . ALA A 1 174 ? 63.045 30.185 -43.942 1.00 74.75 174 ALA A C 1
ATOM 1402 O O . ALA A 1 174 ? 63.938 29.914 -44.738 1.00 74.75 174 ALA A O 1
ATOM 1403 N N . THR A 1 175 ? 62.796 31.459 -43.603 1.00 76.19 175 THR A N 1
ATOM 1404 C CA . THR A 1 175 ? 63.566 32.601 -44.149 1.00 76.19 175 THR A CA 1
ATOM 1405 C C . THR A 1 175 ? 65.032 32.636 -43.675 1.00 76.19 175 THR A C 1
ATOM 1407 O O . THR A 1 175 ? 65.843 33.380 -44.227 1.00 76.19 175 THR A O 1
ATOM 1410 N N . ILE A 1 176 ? 65.404 31.878 -42.637 1.00 74.88 176 ILE A N 1
ATOM 1411 C CA . ILE A 1 176 ? 66.801 31.713 -42.200 1.00 74.88 176 ILE A CA 1
ATOM 1412 C C . ILE A 1 176 ? 67.474 30.565 -42.968 1.00 74.88 176 ILE A C 1
ATOM 1414 O O . ILE A 1 176 ? 68.629 30.722 -43.357 1.00 74.88 176 ILE A O 1
ATOM 1418 N N . GLU A 1 177 ? 66.764 29.469 -43.255 1.00 74.38 177 GLU A N 1
ATOM 1419 C CA . GLU A 1 177 ? 67.253 28.392 -44.135 1.00 74.38 177 GLU A CA 1
ATOM 1420 C C . GLU A 1 177 ? 67.408 28.854 -45.592 1.00 74.38 177 GLU A C 1
ATOM 1422 O O . GLU A 1 177 ? 68.432 28.599 -46.217 1.00 74.38 177 GLU A O 1
ATOM 1427 N N . GLU A 1 178 ? 66.453 29.626 -46.114 1.00 75.50 178 GLU A N 1
ATOM 1428 C CA . GLU A 1 178 ? 66.554 30.286 -47.424 1.00 75.50 178 GLU A CA 1
ATOM 1429 C C . GLU A 1 178 ? 67.833 31.138 -47.517 1.00 75.50 178 GLU A C 1
ATOM 1431 O O . GLU A 1 178 ? 68.611 31.024 -48.464 1.00 75.50 178 GLU A O 1
ATOM 1436 N N . LYS A 1 179 ? 68.122 31.928 -46.474 1.00 77.06 179 LYS A N 1
ATOM 1437 C CA . LYS A 1 179 ? 69.324 32.772 -46.404 1.00 77.06 179 LYS A CA 1
ATOM 1438 C C . LYS A 1 179 ? 70.620 31.996 -46.183 1.00 77.06 179 LYS A C 1
ATOM 1440 O O . LYS A 1 179 ? 71.674 32.498 -46.570 1.00 77.06 179 LYS A O 1
ATOM 1445 N N . SER A 1 180 ? 70.585 30.811 -45.572 1.00 72.50 180 SER A N 1
ATOM 1446 C CA . SER A 1 180 ? 71.775 29.961 -45.467 1.00 72.50 180 SER A CA 1
ATOM 1447 C C . SER A 1 180 ? 72.066 29.250 -46.792 1.00 72.50 180 SER A C 1
ATOM 1449 O O . SER A 1 180 ? 73.228 29.186 -47.190 1.00 72.50 180 SER A O 1
ATOM 1451 N N . ALA A 1 181 ? 71.034 28.837 -47.535 1.00 75.25 181 ALA A N 1
ATOM 1452 C CA . ALA A 1 181 ? 71.169 28.337 -48.901 1.00 75.25 181 ALA A CA 1
ATOM 1453 C C . ALA A 1 181 ? 71.730 29.410 -49.858 1.00 75.25 181 ALA A C 1
ATOM 1455 O O . ALA A 1 181 ? 72.675 29.129 -50.592 1.00 75.25 181 ALA A O 1
ATOM 1456 N N . ASP A 1 182 ? 71.236 30.652 -49.787 1.00 77.69 182 ASP A N 1
ATOM 1457 C CA . ASP A 1 182 ? 71.759 31.805 -50.546 1.00 77.69 182 ASP A CA 1
ATOM 1458 C C . ASP A 1 182 ? 73.242 32.099 -50.245 1.00 77.69 182 ASP A C 1
ATOM 1460 O O . ASP A 1 182 ? 74.017 32.465 -51.135 1.00 77.69 182 ASP A O 1
ATOM 1464 N N . LEU A 1 183 ? 73.663 31.938 -48.984 1.00 74.56 183 LEU A N 1
ATOM 1465 C CA . LEU A 1 183 ? 75.063 32.096 -48.582 1.00 74.56 183 LEU A CA 1
ATOM 1466 C C . LEU A 1 183 ? 75.943 30.973 -49.144 1.00 74.56 183 LEU A C 1
ATOM 1468 O O . LEU A 1 183 ? 76.996 31.271 -49.700 1.00 74.56 183 LEU A O 1
ATOM 1472 N N . ILE A 1 184 ? 75.488 29.718 -49.089 1.00 77.69 184 ILE A N 1
ATOM 1473 C CA . ILE A 1 184 ? 76.190 28.568 -49.687 1.00 77.69 184 ILE A CA 1
ATOM 1474 C C . ILE A 1 184 ? 76.262 28.706 -51.218 1.00 77.69 184 ILE A C 1
ATOM 1476 O O . ILE A 1 184 ? 77.293 28.419 -51.825 1.00 77.69 184 ILE A O 1
ATOM 1480 N N . ALA A 1 185 ? 75.202 29.192 -51.871 1.00 75.69 185 ALA A N 1
ATOM 1481 C CA . ALA A 1 185 ? 75.202 29.470 -53.307 1.00 75.69 185 ALA A CA 1
ATOM 1482 C C . ALA A 1 185 ? 76.224 30.561 -53.675 1.00 75.69 185 ALA A C 1
ATOM 1484 O O . ALA A 1 185 ? 76.963 30.415 -54.650 1.00 75.69 185 ALA A O 1
ATOM 1485 N N . ARG A 1 186 ? 76.333 31.622 -52.862 1.00 75.81 186 ARG A N 1
ATOM 1486 C CA . ARG A 1 186 ? 77.372 32.654 -53.012 1.00 75.81 186 ARG A CA 1
ATOM 1487 C C . ARG A 1 186 ? 78.784 32.130 -52.771 1.00 75.81 186 ARG A C 1
ATOM 1489 O O . ARG A 1 186 ? 79.685 32.517 -53.505 1.00 75.81 186 ARG A O 1
ATOM 1496 N N . GLU A 1 187 ? 78.982 31.273 -51.777 1.00 82.00 187 GLU A N 1
ATOM 1497 C CA . GLU A 1 187 ? 80.285 30.679 -51.458 1.00 82.00 187 GLU A CA 1
ATOM 1498 C C . GLU A 1 187 ? 80.789 29.794 -52.613 1.00 82.00 187 GLU A C 1
ATOM 1500 O O . GLU A 1 187 ? 81.924 29.947 -53.065 1.00 82.00 187 GLU A O 1
ATOM 1505 N N . ASN A 1 188 ? 79.903 28.978 -53.198 1.00 78.31 188 ASN A N 1
ATOM 1506 C CA . ASN A 1 188 ? 80.197 28.218 -54.418 1.00 78.31 188 ASN A CA 1
ATOM 1507 C C . ASN A 1 188 ? 80.479 29.128 -55.628 1.00 78.31 188 ASN A C 1
ATOM 1509 O O . ASN A 1 188 ? 81.446 28.897 -56.351 1.00 78.31 188 ASN A O 1
ATOM 1513 N N . ALA A 1 189 ? 79.690 30.189 -55.833 1.00 76.69 189 ALA A N 1
ATOM 1514 C CA . ALA A 1 189 ? 79.917 31.137 -56.927 1.00 76.69 189 ALA A CA 1
ATOM 1515 C C . ALA A 1 189 ? 81.263 31.879 -56.798 1.00 76.69 189 ALA A C 1
ATOM 1517 O O . ALA A 1 189 ? 81.924 32.130 -57.804 1.00 76.69 189 ALA A O 1
ATOM 1518 N N . VAL A 1 190 ? 81.709 32.192 -55.573 1.00 76.56 190 VAL A N 1
ATOM 1519 C CA . VAL A 1 190 ? 83.053 32.744 -55.331 1.00 76.56 190 VAL A CA 1
ATOM 1520 C C . VAL A 1 190 ? 84.126 31.732 -55.739 1.00 76.56 190 VAL A C 1
ATOM 1522 O O . VAL A 1 190 ? 85.006 32.091 -56.521 1.00 76.56 190 VAL A O 1
ATOM 1525 N N . ALA A 1 191 ? 84.014 30.467 -55.324 1.00 74.94 191 ALA A N 1
ATOM 1526 C CA . ALA A 1 191 ? 84.955 29.413 -55.717 1.00 74.94 191 ALA A CA 1
ATOM 1527 C C . ALA A 1 191 ? 85.011 29.191 -57.248 1.00 74.94 191 ALA A C 1
ATOM 1529 O O . ALA A 1 191 ? 86.087 28.965 -57.808 1.00 74.94 191 ALA A O 1
ATOM 1530 N N . GLU A 1 192 ? 83.883 29.320 -57.957 1.00 75.38 192 GLU A N 1
ATOM 1531 C CA . GLU A 1 192 ? 83.873 29.311 -59.427 1.00 75.38 192 GLU A CA 1
ATOM 1532 C C . GLU A 1 192 ? 84.566 30.544 -60.029 1.00 75.38 192 GLU A C 1
ATOM 1534 O O . GLU A 1 192 ? 85.299 30.399 -61.009 1.00 75.38 192 GLU A O 1
ATOM 1539 N N . THR A 1 193 ? 84.423 31.740 -59.439 1.00 73.56 193 THR A N 1
ATOM 1540 C CA . THR A 1 193 ? 85.177 32.925 -59.897 1.00 73.56 193 THR A CA 1
ATOM 1541 C C . THR A 1 193 ? 86.678 32.833 -59.620 1.00 73.56 193 THR A C 1
ATOM 1543 O O . THR A 1 193 ? 87.460 33.273 -60.460 1.00 73.56 193 THR A O 1
ATOM 1546 N N . GLU A 1 194 ? 87.105 32.218 -58.512 1.00 80.81 194 GLU A N 1
ATOM 1547 C CA . GLU A 1 194 ? 88.524 31.963 -58.222 1.00 80.81 194 GLU A CA 1
ATOM 1548 C C . GLU A 1 194 ? 89.129 30.985 -59.237 1.00 80.81 194 GLU A C 1
ATOM 1550 O O . GLU A 1 194 ? 90.197 31.242 -59.798 1.00 80.81 194 GLU A O 1
ATOM 1555 N N . LYS A 1 195 ? 88.407 29.901 -59.554 1.00 76.75 195 LYS A N 1
ATOM 1556 C CA . LYS A 1 195 ? 88.798 28.962 -60.612 1.00 76.75 195 LYS A CA 1
ATOM 1557 C C . LYS A 1 195 ? 88.865 29.645 -61.981 1.00 76.75 195 LYS A C 1
ATOM 1559 O O . LYS A 1 195 ? 89.849 29.474 -62.696 1.00 76.75 195 LYS A O 1
ATOM 1564 N N . ALA A 1 196 ? 87.857 30.446 -62.332 1.00 76.62 196 ALA A N 1
ATOM 1565 C CA . ALA A 1 196 ? 87.841 31.191 -63.588 1.00 76.62 196 ALA A CA 1
ATOM 1566 C C . ALA A 1 196 ? 89.009 32.189 -63.687 1.00 76.62 196 ALA A C 1
ATOM 1568 O O . ALA A 1 196 ? 89.545 32.373 -64.777 1.00 76.62 196 ALA A O 1
ATOM 1569 N N . LEU A 1 197 ? 89.444 32.786 -62.568 1.00 75.38 197 LEU A N 1
ATOM 1570 C CA . LEU A 1 197 ? 90.645 33.625 -62.516 1.00 75.38 197 LEU A CA 1
ATOM 1571 C C . LEU A 1 197 ? 91.910 32.819 -62.838 1.00 75.38 197 LEU A C 1
ATOM 1573 O O . LEU A 1 197 ? 92.700 33.244 -63.678 1.00 75.38 197 LEU A O 1
ATOM 1577 N N . ALA A 1 198 ? 92.077 31.642 -62.227 1.00 73.88 198 ALA A N 1
ATOM 1578 C CA . ALA A 1 198 ? 93.222 30.765 -62.475 1.00 73.88 198 ALA A CA 1
ATOM 1579 C C . ALA A 1 198 ? 93.262 30.255 -63.930 1.00 73.88 198 ALA A C 1
ATOM 1581 O O . ALA A 1 198 ? 94.326 30.220 -64.552 1.00 73.88 198 ALA A O 1
ATOM 1582 N N . ASP A 1 199 ? 92.111 29.912 -64.514 1.00 76.00 199 ASP A N 1
ATOM 1583 C CA . ASP A 1 199 ? 92.010 29.565 -65.937 1.00 76.00 199 ASP A CA 1
ATOM 1584 C C . ASP A 1 199 ? 92.364 30.775 -66.838 1.00 76.00 199 ASP A C 1
ATOM 1586 O O . ASP A 1 199 ? 93.006 30.609 -67.881 1.00 76.00 199 ASP A O 1
ATOM 1590 N N . TRP A 1 200 ? 92.045 32.007 -66.415 1.00 73.69 200 TRP A N 1
ATOM 1591 C CA . TRP A 1 200 ? 92.419 33.242 -67.122 1.00 73.69 200 TRP A CA 1
ATOM 1592 C C . TRP A 1 200 ? 93.918 33.567 -67.025 1.00 73.69 200 TRP A C 1
ATOM 1594 O O . TRP A 1 200 ? 94.510 33.974 -68.023 1.00 73.69 200 TRP A O 1
ATOM 1604 N N . GLU A 1 201 ? 94.561 33.352 -65.872 1.00 77.31 201 GLU A N 1
ATOM 1605 C CA . GLU A 1 201 ? 96.018 33.502 -65.716 1.00 77.31 201 GLU A CA 1
ATOM 1606 C C . GLU A 1 201 ? 96.784 32.505 -66.601 1.00 77.31 201 GLU A C 1
ATOM 1608 O O . GLU A 1 201 ? 97.728 32.888 -67.299 1.00 77.31 201 GLU A O 1
ATOM 1613 N N . ASN A 1 202 ? 96.331 31.247 -66.653 1.00 71.75 202 ASN A N 1
ATOM 1614 C CA . ASN A 1 202 ? 96.879 30.233 -67.559 1.00 71.75 202 ASN A CA 1
ATOM 1615 C C . ASN A 1 202 ? 96.682 30.617 -69.040 1.00 71.75 202 ASN A C 1
ATOM 1617 O O . ASN A 1 202 ? 97.609 30.492 -69.847 1.00 71.75 202 ASN A O 1
ATOM 1621 N N . GLY A 1 203 ? 95.505 31.140 -69.400 1.00 76.00 203 GLY A N 1
ATOM 1622 C CA . GLY A 1 203 ? 95.232 31.667 -70.739 1.00 76.00 203 GLY A CA 1
ATOM 1623 C C . GLY A 1 203 ? 96.132 32.852 -71.108 1.00 76.00 203 GLY A C 1
ATOM 1624 O O . GLY A 1 203 ? 96.691 32.892 -72.206 1.00 76.00 203 GLY A O 1
ATOM 1625 N N . LEU A 1 204 ? 96.344 33.786 -70.178 1.00 76.00 204 LEU A N 1
ATOM 1626 C CA . LEU A 1 204 ? 97.212 34.944 -70.376 1.00 76.00 204 LEU A CA 1
ATOM 1627 C C . LEU A 1 204 ? 98.666 34.508 -70.616 1.00 76.00 204 LEU A C 1
ATOM 1629 O O . LEU A 1 204 ? 99.280 34.959 -71.586 1.00 76.00 204 LEU A O 1
ATOM 1633 N N . ALA A 1 205 ? 99.184 33.563 -69.824 1.00 71.38 205 ALA A N 1
ATOM 1634 C CA . ALA A 1 205 ? 100.514 32.984 -70.021 1.00 71.38 205 ALA A CA 1
ATOM 1635 C C . ALA A 1 205 ? 100.682 32.342 -71.416 1.00 71.38 205 ALA A C 1
ATOM 1637 O O . ALA A 1 205 ? 101.704 32.551 -72.075 1.00 71.38 205 ALA A O 1
ATOM 1638 N N . ALA A 1 206 ? 99.659 31.638 -71.914 1.00 71.62 206 ALA A N 1
ATOM 1639 C CA . ALA A 1 206 ? 99.659 31.088 -73.271 1.00 71.62 206 ALA A CA 1
ATOM 1640 C C . ALA A 1 206 ? 99.663 32.182 -74.360 1.00 71.62 206 ALA A C 1
ATOM 1642 O O . ALA A 1 206 ? 100.359 32.046 -75.370 1.00 71.62 206 ALA A O 1
ATOM 1643 N N . THR A 1 207 ? 98.947 33.298 -74.162 1.00 69.81 207 THR A N 1
ATOM 1644 C CA . THR A 1 207 ? 98.983 34.416 -75.127 1.00 69.81 207 THR A CA 1
ATOM 1645 C C . THR A 1 207 ? 100.339 35.121 -75.180 1.00 69.81 207 THR A C 1
ATOM 1647 O O . THR A 1 207 ? 100.762 35.497 -76.271 1.00 69.81 207 THR A O 1
ATOM 1650 N N . VAL A 1 208 ? 101.058 35.238 -74.056 1.00 73.88 208 VAL A N 1
ATOM 1651 C CA . VAL A 1 208 ? 102.422 35.802 -74.025 1.00 73.88 208 VAL A CA 1
ATOM 1652 C C . VAL A 1 208 ? 103.376 34.946 -74.864 1.00 73.88 208 VAL A C 1
ATOM 1654 O O . VAL A 1 208 ? 104.058 35.479 -75.739 1.00 73.88 208 VAL A O 1
ATOM 1657 N N . ALA A 1 209 ? 103.349 33.618 -74.699 1.00 68.88 209 ALA A N 1
ATOM 1658 C CA . ALA A 1 209 ? 104.138 32.703 -75.530 1.00 68.88 209 ALA A CA 1
ATOM 1659 C C . ALA A 1 209 ? 103.807 32.830 -77.035 1.00 68.88 209 ALA A C 1
ATOM 1661 O O . ALA A 1 209 ? 104.700 32.783 -77.881 1.00 68.88 209 ALA A O 1
ATOM 1662 N N . SER A 1 210 ? 102.537 33.077 -77.382 1.00 71.88 210 SER A N 1
ATOM 1663 C CA . SER A 1 210 ? 102.113 33.294 -78.772 1.00 71.88 210 SER A CA 1
ATOM 1664 C C . SER A 1 210 ? 102.613 34.609 -79.398 1.00 71.88 210 SER A C 1
ATOM 1666 O O . SER A 1 210 ? 102.551 34.734 -80.626 1.00 71.88 210 SER A O 1
ATOM 1668 N N . PHE A 1 211 ? 103.072 35.594 -78.617 1.00 65.94 211 PHE A N 1
ATOM 1669 C CA . PHE A 1 211 ? 103.687 36.813 -79.158 1.00 65.94 211 PHE A CA 1
ATOM 1670 C C . PHE A 1 211 ? 105.175 36.612 -79.469 1.00 65.94 211 PHE A C 1
ATOM 1672 O O . PHE A 1 211 ? 105.611 36.985 -80.559 1.00 65.94 211 PHE A O 1
ATOM 1679 N N . ASP A 1 212 ? 105.903 35.932 -78.583 1.00 70.00 212 ASP A N 1
ATOM 1680 C CA . ASP A 1 212 ? 107.317 35.560 -78.734 1.00 70.00 212 ASP A CA 1
ATOM 1681 C C . ASP A 1 212 ? 107.614 34.859 -80.078 1.00 70.00 212 ASP A C 1
ATOM 1683 O O . ASP A 1 212 ? 108.568 35.193 -80.786 1.00 70.00 212 ASP A O 1
ATOM 1687 N N . ASP A 1 213 ? 106.762 33.910 -80.478 1.00 66.62 213 ASP A N 1
ATOM 1688 C CA . ASP A 1 213 ? 106.925 33.180 -81.743 1.00 66.62 213 ASP A CA 1
ATOM 1689 C C . ASP A 1 213 ? 106.478 33.981 -82.977 1.00 66.62 213 ASP A C 1
ATOM 1691 O O . ASP A 1 213 ? 106.989 33.768 -84.081 1.00 66.62 213 ASP A O 1
ATOM 1695 N N . ARG A 1 214 ? 105.581 34.962 -82.810 1.00 63.62 214 ARG A N 1
ATOM 1696 C CA . ARG A 1 214 ? 105.205 35.888 -83.893 1.00 63.62 214 ARG A CA 1
ATOM 1697 C C . ARG A 1 214 ? 106.300 36.911 -84.176 1.00 63.62 214 ARG A C 1
ATOM 1699 O O . ARG A 1 214 ? 106.482 37.267 -85.338 1.00 63.62 214 ARG A O 1
ATOM 1706 N N . GLU A 1 215 ? 107.045 37.347 -83.164 1.00 71.38 215 GLU A N 1
ATOM 1707 C CA . GLU A 1 215 ? 108.181 38.256 -83.347 1.00 71.38 215 GLU A CA 1
ATOM 1708 C C . GLU A 1 215 ? 109.314 37.574 -84.138 1.00 71.38 215 GLU A C 1
ATOM 1710 O O . GLU A 1 215 ? 109.806 38.134 -85.120 1.00 71.38 215 GLU A O 1
ATOM 1715 N N . ARG A 1 216 ? 109.623 36.303 -83.831 1.00 61.97 216 ARG A N 1
ATOM 1716 C CA . ARG A 1 216 ? 110.589 35.486 -84.600 1.00 61.97 216 ARG A CA 1
ATOM 1717 C C . ARG A 1 216 ? 110.174 35.262 -86.060 1.00 61.97 216 ARG A C 1
ATOM 1719 O O . ARG A 1 216 ? 111.035 35.196 -86.936 1.00 61.97 216 ARG A O 1
ATOM 1726 N N . ALA A 1 217 ? 108.874 35.149 -86.339 1.00 58.75 217 ALA A N 1
ATOM 1727 C CA . ALA A 1 217 ? 108.361 34.880 -87.684 1.00 58.75 217 ALA A CA 1
ATOM 1728 C C . ALA A 1 217 ? 108.414 36.094 -88.635 1.00 58.75 217 ALA A C 1
ATOM 1730 O O . ALA A 1 217 ? 108.469 35.911 -89.853 1.00 58.75 217 ALA A O 1
ATOM 1731 N N . ILE A 1 218 ? 108.398 37.326 -88.112 1.00 59.31 218 ILE A N 1
ATOM 1732 C CA . ILE A 1 218 ? 108.368 38.547 -88.937 1.00 59.31 218 ILE A CA 1
ATOM 1733 C C . ILE A 1 218 ? 109.744 38.833 -89.555 1.00 59.31 218 ILE A C 1
ATOM 1735 O O . ILE A 1 218 ? 109.823 39.062 -90.762 1.00 59.31 218 ILE A O 1
ATOM 1739 N N . SER A 1 219 ? 110.832 38.701 -88.786 1.00 58.66 219 SER A N 1
ATOM 1740 C CA . SER A 1 219 ? 112.207 38.906 -89.283 1.00 58.66 219 SER A CA 1
ATOM 1741 C C . SER A 1 219 ? 112.626 37.944 -90.405 1.00 58.66 219 SER A C 1
ATOM 1743 O O . SER A 1 219 ? 113.598 38.210 -91.107 1.00 58.66 219 SER A O 1
ATOM 1745 N N . GLY A 1 220 ? 111.908 36.833 -90.606 1.00 63.22 220 GLY A N 1
ATOM 1746 C CA . GLY A 1 220 ? 112.159 35.908 -91.715 1.00 63.22 220 GLY A CA 1
ATOM 1747 C C . GLY A 1 220 ? 111.662 36.410 -93.078 1.00 63.22 220 GLY A C 1
ATOM 1748 O O . GLY A 1 220 ? 112.246 36.063 -94.102 1.00 63.22 220 GLY A O 1
ATOM 1749 N N . LYS A 1 221 ? 110.606 37.237 -93.119 1.00 54.94 221 LYS A N 1
ATOM 1750 C CA . LYS A 1 221 ? 109.919 37.595 -94.378 1.00 54.94 221 LYS A CA 1
ATOM 1751 C C . LYS A 1 221 ? 110.474 38.819 -95.101 1.00 54.94 221 LYS A C 1
ATOM 1753 O O . LYS A 1 221 ? 110.135 39.042 -96.261 1.00 54.94 221 LYS A O 1
ATOM 1758 N N . GLU A 1 222 ? 111.367 39.575 -94.472 1.00 57.62 222 GLU A N 1
ATOM 1759 C CA . GLU A 1 222 ? 112.051 40.699 -95.126 1.00 57.62 222 GLU A CA 1
ATOM 1760 C C . GLU A 1 222 ? 113.144 40.233 -96.113 1.00 57.62 222 GLU A C 1
ATOM 1762 O O . GLU A 1 222 ? 113.555 40.999 -96.983 1.00 57.62 222 GLU A O 1
ATOM 1767 N N . ALA A 1 223 ? 113.575 38.965 -96.041 1.00 54.62 223 ALA A N 1
ATOM 1768 C CA . ALA A 1 223 ? 114.606 38.399 -96.916 1.00 54.62 223 ALA A CA 1
ATOM 1769 C C . ALA A 1 223 ? 114.089 37.957 -98.305 1.00 54.62 223 ALA A C 1
ATOM 1771 O O . ALA A 1 223 ? 114.793 38.121 -99.302 1.00 54.62 223 ALA A O 1
ATOM 1772 N N . GLU A 1 224 ? 112.867 37.417 -98.404 1.00 52.78 224 GLU A N 1
ATOM 1773 C CA . GLU A 1 224 ? 112.351 36.816 -99.653 1.00 52.78 224 GLU A CA 1
ATOM 1774 C C . GLU A 1 224 ? 112.061 37.848 -100.759 1.00 52.78 224 GLU A C 1
ATOM 1776 O O . GLU A 1 224 ? 112.194 37.547 -101.947 1.00 52.78 224 GLU A O 1
ATOM 1781 N N . ILE A 1 225 ? 111.740 39.095 -100.394 1.00 57.72 225 ILE A N 1
ATOM 1782 C CA . ILE A 1 225 ? 111.365 40.165 -101.341 1.00 57.72 225 ILE A CA 1
ATOM 1783 C C . ILE A 1 225 ? 112.526 40.544 -102.289 1.00 57.72 225 ILE A C 1
ATOM 1785 O O . ILE A 1 225 ? 112.296 41.107 -103.361 1.00 57.72 225 ILE A O 1
ATOM 1789 N N . SER A 1 226 ? 113.773 40.184 -101.960 1.00 59.00 226 SER A N 1
ATOM 1790 C CA . SER A 1 226 ? 114.916 40.387 -102.859 1.00 59.00 226 SER A CA 1
ATOM 1791 C C . SER A 1 226 ? 114.955 39.416 -104.049 1.00 59.00 226 SER A C 1
ATOM 1793 O O . SER A 1 226 ? 115.556 39.763 -105.063 1.00 59.00 226 SER A O 1
ATOM 1795 N N . SER A 1 227 ? 114.345 38.227 -103.955 1.00 60.78 227 SER A N 1
ATOM 1796 C CA . SER A 1 227 ? 114.523 37.152 -104.951 1.00 60.78 227 SER A CA 1
ATOM 1797 C C . SER A 1 227 ? 113.643 37.293 -106.198 1.00 60.78 227 SER A C 1
ATOM 1799 O O . SER A 1 227 ? 113.988 36.782 -107.258 1.00 60.78 227 SER A O 1
ATOM 1801 N N . VAL A 1 228 ? 112.518 38.008 -106.098 1.00 64.81 228 VAL A N 1
ATOM 1802 C CA . VAL A 1 228 ? 111.529 38.175 -107.189 1.00 64.81 228 VAL A CA 1
ATOM 1803 C C . VAL A 1 228 ? 112.046 39.098 -108.312 1.00 64.81 228 VAL A C 1
ATOM 1805 O O . VAL A 1 228 ? 111.447 39.208 -109.379 1.00 64.81 228 VAL A O 1
ATOM 1808 N N . ARG A 1 229 ? 113.190 39.767 -108.111 1.00 59.59 229 ARG A N 1
ATOM 1809 C CA . ARG A 1 229 ? 113.804 40.635 -109.128 1.00 59.59 229 ARG A CA 1
ATOM 1810 C C . ARG A 1 229 ? 114.448 39.853 -110.280 1.00 59.59 229 ARG A C 1
ATOM 1812 O O . ARG A 1 229 ? 114.483 40.380 -111.390 1.00 59.59 229 ARG A O 1
ATOM 1819 N N . ASP A 1 230 ? 114.871 38.614 -110.041 1.00 58.81 230 ASP A N 1
ATOM 1820 C CA . ASP A 1 230 ? 115.613 37.808 -111.019 1.00 58.81 230 ASP A CA 1
ATOM 1821 C C . ASP A 1 230 ? 114.685 36.979 -111.941 1.00 58.81 230 ASP A C 1
ATOM 1823 O O . ASP A 1 230 ? 115.130 36.387 -112.922 1.00 58.81 230 ASP A O 1
ATOM 1827 N N . GLU A 1 231 ? 113.369 36.969 -111.685 1.00 55.28 231 GLU A N 1
ATOM 1828 C CA . GLU A 1 231 ? 112.379 36.184 -112.449 1.00 55.28 231 GLU A CA 1
ATOM 1829 C C . GLU A 1 231 ? 112.056 36.733 -113.855 1.00 55.28 231 GLU A C 1
ATOM 1831 O O . GLU A 1 231 ? 111.333 36.089 -114.620 1.00 55.28 231 GLU A O 1
ATOM 1836 N N . ASN A 1 232 ? 112.534 37.930 -114.217 1.00 56.78 232 ASN A N 1
ATOM 1837 C CA . ASN A 1 232 ? 112.128 38.577 -115.472 1.00 56.78 232 ASN A CA 1
ATOM 1838 C C . ASN A 1 232 ? 112.952 38.132 -116.693 1.00 56.78 232 ASN A C 1
ATOM 1840 O O . ASN A 1 232 ? 112.385 37.978 -117.776 1.00 56.78 232 ASN A O 1
ATOM 1844 N N . ASP A 1 233 ? 114.247 37.858 -116.517 1.00 55.94 233 ASP A N 1
ATOM 1845 C CA . ASP A 1 233 ? 115.162 37.517 -117.621 1.00 55.94 233 ASP A CA 1
ATOM 1846 C C . ASP A 1 233 ? 114.905 36.105 -118.189 1.00 55.94 233 ASP A C 1
ATOM 1848 O O . ASP A 1 233 ? 115.236 35.807 -119.336 1.00 55.94 233 ASP A O 1
ATOM 1852 N N . ALA A 1 234 ? 114.240 35.229 -117.428 1.00 60.16 234 ALA A N 1
ATOM 1853 C CA . ALA A 1 234 ? 113.918 33.863 -117.851 1.00 60.16 234 ALA A CA 1
ATOM 1854 C C . ALA A 1 234 ? 112.837 33.776 -118.954 1.00 60.16 234 ALA A C 1
ATOM 1856 O O . ALA A 1 234 ? 112.661 32.721 -119.569 1.00 60.16 234 ALA A O 1
ATOM 1857 N N . ARG A 1 235 ? 112.090 34.859 -119.222 1.00 59.69 235 ARG A N 1
ATOM 1858 C CA . ARG A 1 235 ? 110.922 34.828 -120.126 1.00 59.69 235 ARG A CA 1
ATOM 1859 C C . ARG A 1 235 ? 111.258 34.747 -121.619 1.00 59.69 235 ARG A C 1
ATOM 1861 O O . ARG A 1 235 ? 110.382 34.369 -122.395 1.00 59.69 235 ARG A O 1
ATOM 1868 N N . GLU A 1 236 ? 112.492 35.032 -122.038 1.00 59.91 236 GLU A N 1
ATOM 1869 C CA . GLU A 1 236 ? 112.865 34.996 -123.464 1.00 59.91 236 GLU A CA 1
ATOM 1870 C C . GLU A 1 236 ? 112.972 33.573 -124.050 1.00 59.91 236 GLU A C 1
ATOM 1872 O O . GLU A 1 236 ? 112.844 33.395 -125.262 1.00 59.91 236 GLU A O 1
ATOM 1877 N N . MET A 1 237 ? 113.128 32.531 -123.222 1.00 56.94 237 MET A N 1
ATOM 1878 C CA . MET A 1 237 ? 113.231 31.142 -123.709 1.00 56.94 237 MET A CA 1
ATOM 1879 C C . MET A 1 237 ? 111.898 30.534 -124.192 1.00 56.94 237 MET A C 1
ATOM 1881 O O . MET A 1 237 ? 111.901 29.509 -124.873 1.00 56.94 237 MET A O 1
ATOM 1885 N N . ALA A 1 238 ? 110.755 31.162 -123.898 1.00 56.53 238 ALA A N 1
ATOM 1886 C CA . ALA A 1 238 ? 109.419 30.580 -124.083 1.00 56.53 238 ALA A CA 1
ATOM 1887 C C . ALA A 1 238 ? 108.899 30.515 -125.542 1.00 56.53 238 ALA A C 1
ATOM 1889 O O . ALA A 1 238 ? 107.757 30.111 -125.768 1.00 56.53 238 ALA A O 1
ATOM 1890 N N . LEU A 1 239 ? 109.693 30.918 -126.543 1.00 56.44 239 LEU A N 1
ATOM 1891 C CA . LEU A 1 239 ? 109.260 31.001 -127.950 1.00 56.44 239 LEU A CA 1
ATOM 1892 C C . LEU A 1 239 ? 109.693 29.823 -128.844 1.00 56.44 239 LEU A C 1
ATOM 1894 O O . LEU A 1 239 ? 109.151 29.677 -129.937 1.00 56.44 239 LEU A O 1
ATOM 1898 N N . ALA A 1 240 ? 110.616 28.963 -128.400 1.00 56.41 240 ALA A N 1
ATOM 1899 C CA . ALA A 1 240 ? 111.129 27.852 -129.216 1.00 56.41 240 ALA A CA 1
ATOM 1900 C C . ALA A 1 240 ? 110.256 26.577 -129.186 1.00 56.41 240 ALA A C 1
ATOM 1902 O O . ALA A 1 240 ? 110.365 25.724 -130.063 1.00 56.41 240 ALA A O 1
ATOM 1903 N N . GLU A 1 241 ? 109.383 26.425 -128.187 1.00 62.88 241 GLU A N 1
ATOM 1904 C CA . GLU A 1 241 ? 108.688 25.157 -127.904 1.00 62.88 241 GLU A CA 1
ATOM 1905 C C . GLU A 1 241 ? 107.402 24.942 -128.733 1.00 62.88 241 GLU A C 1
ATOM 1907 O O . GLU A 1 241 ? 106.824 23.858 -128.738 1.00 62.88 241 GLU A O 1
ATOM 1912 N N . LYS A 1 242 ? 106.939 25.952 -129.483 1.00 60.19 242 LYS A N 1
ATOM 1913 C CA . LYS A 1 242 ? 105.647 25.896 -130.199 1.00 60.19 242 LYS A CA 1
ATOM 1914 C C . LYS A 1 242 ? 105.646 25.140 -131.533 1.00 60.19 242 LYS A C 1
ATOM 1916 O O . LYS A 1 242 ? 104.568 24.919 -132.080 1.00 60.19 242 LYS A O 1
ATOM 1921 N N . GLU A 1 243 ? 106.799 24.721 -132.053 1.00 60.59 243 GLU A N 1
ATOM 1922 C CA . GLU A 1 243 ? 106.903 24.075 -133.376 1.00 60.59 243 GLU A CA 1
ATOM 1923 C C . GLU A 1 243 ? 106.704 22.540 -133.345 1.00 60.59 243 GLU A C 1
ATOM 1925 O O . GLU A 1 243 ? 106.438 21.916 -134.373 1.00 60.59 243 GLU A O 1
ATOM 1930 N N . THR A 1 244 ? 106.782 21.904 -132.172 1.00 58.69 244 THR A N 1
ATOM 1931 C CA . THR A 1 244 ? 106.715 20.434 -132.020 1.00 58.69 244 THR A CA 1
ATOM 1932 C C . THR A 1 244 ? 105.291 19.869 -131.951 1.00 58.69 244 THR A C 1
ATOM 1934 O O . THR A 1 244 ? 105.043 18.770 -132.451 1.00 58.69 244 THR A O 1
ATOM 1937 N N . GLU A 1 245 ? 104.344 20.616 -131.378 1.00 59.09 245 GLU A N 1
ATOM 1938 C CA . GLU A 1 245 ? 102.996 20.131 -131.028 1.00 59.09 245 GLU A CA 1
ATOM 1939 C C . GLU A 1 245 ? 102.139 19.728 -132.250 1.00 59.09 245 GLU A C 1
ATOM 1941 O O . GLU A 1 245 ? 101.328 18.803 -132.184 1.00 59.09 245 GLU A O 1
ATOM 1946 N N . LEU A 1 246 ? 102.361 20.360 -133.410 1.00 60.84 246 LEU A N 1
ATOM 1947 C CA . LEU A 1 246 ? 101.548 20.172 -134.624 1.00 60.84 246 LEU A CA 1
ATOM 1948 C C . LEU A 1 246 ? 101.661 18.789 -135.296 1.00 60.84 246 LEU A C 1
ATOM 1950 O O . LEU A 1 246 ? 100.930 18.519 -136.246 1.00 60.84 246 LEU A O 1
ATOM 1954 N N . LYS A 1 247 ? 102.542 17.897 -134.825 1.00 58.28 247 LYS A N 1
ATOM 1955 C CA . LYS A 1 247 ? 102.650 16.512 -135.332 1.00 58.28 247 LYS A CA 1
ATOM 1956 C C . LYS A 1 247 ? 101.865 15.480 -134.513 1.00 58.28 247 LYS A C 1
ATOM 1958 O O . LYS A 1 247 ? 101.794 14.326 -134.927 1.00 58.28 247 LYS A O 1
ATOM 1963 N N . ARG A 1 248 ? 101.289 15.866 -133.369 1.00 68.00 248 ARG A N 1
ATOM 1964 C CA . ARG A 1 248 ? 100.683 14.933 -132.400 1.00 68.00 248 ARG A CA 1
ATOM 1965 C C . ARG A 1 248 ? 99.233 14.550 -132.731 1.00 68.00 248 ARG A C 1
ATOM 1967 O O . ARG A 1 248 ? 98.842 13.399 -132.555 1.00 68.00 248 ARG A O 1
ATOM 1974 N N . THR A 1 249 ? 98.458 15.493 -133.265 1.00 67.00 249 THR A N 1
ATOM 1975 C CA . THR A 1 249 ? 96.988 15.413 -133.382 1.00 67.00 249 THR A CA 1
ATOM 1976 C C . THR A 1 249 ? 96.458 14.409 -134.411 1.00 67.00 249 THR A C 1
ATOM 1978 O O . THR A 1 249 ? 95.302 14.002 -134.332 1.00 67.00 249 THR A O 1
ATOM 1981 N N . ALA A 1 250 ? 97.284 13.952 -135.356 1.00 61.22 250 ALA A N 1
ATOM 1982 C CA . ALA A 1 250 ? 96.871 12.971 -136.366 1.00 61.22 250 ALA A CA 1
ATOM 1983 C C . ALA A 1 250 ? 96.690 11.540 -135.811 1.00 61.22 250 ALA A C 1
ATOM 1985 O O . ALA A 1 250 ? 96.035 10.720 -136.448 1.00 61.22 250 ALA A O 1
ATOM 1986 N N . GLY A 1 251 ? 97.266 11.223 -134.643 1.00 60.50 251 GLY A N 1
ATOM 1987 C CA . GLY A 1 251 ? 97.176 9.888 -134.035 1.00 60.50 251 GLY A CA 1
ATOM 1988 C C . GLY A 1 251 ? 95.947 9.663 -133.147 1.00 60.50 251 GLY A C 1
ATOM 1989 O O . GLY A 1 251 ? 95.627 8.525 -132.818 1.00 60.50 251 GLY A O 1
ATOM 1990 N N . GLU A 1 252 ? 95.253 10.730 -132.744 1.00 65.06 252 GLU A N 1
ATOM 1991 C CA . GLU A 1 252 ? 94.196 10.666 -131.722 1.00 65.06 252 GLU A CA 1
ATOM 1992 C C . GLU A 1 252 ? 92.830 10.246 -132.300 1.00 65.06 252 GLU A C 1
ATOM 1994 O O . GLU A 1 252 ? 91.960 9.776 -131.566 1.00 65.06 252 GLU A O 1
ATOM 1999 N N . GLN A 1 253 ? 92.647 10.358 -133.620 1.00 63.84 253 GLN A N 1
ATOM 2000 C CA . GLN A 1 253 ? 91.340 10.235 -134.275 1.00 63.84 253 GLN A CA 1
ATOM 2001 C C . GLN A 1 253 ? 90.862 8.785 -134.499 1.00 63.84 253 GLN A C 1
ATOM 2003 O O . GLN A 1 253 ? 89.658 8.552 -134.572 1.00 63.84 253 GLN A O 1
ATOM 2008 N N . GLU A 1 254 ? 91.771 7.804 -134.565 1.00 63.56 254 GLU A N 1
ATOM 2009 C CA . GLU A 1 254 ? 91.415 6.382 -134.747 1.00 63.56 254 GLU A CA 1
ATOM 2010 C C . GLU A 1 254 ? 90.900 5.742 -133.445 1.00 63.56 254 GLU A C 1
ATOM 2012 O O . GLU A 1 254 ? 89.987 4.915 -133.464 1.00 63.56 254 GLU A O 1
ATOM 2017 N N . LYS A 1 255 ? 91.438 6.158 -132.287 1.00 69.69 255 LYS A N 1
ATOM 2018 C CA . LYS A 1 255 ? 91.110 5.558 -130.982 1.00 69.69 255 LYS A CA 1
ATOM 2019 C C . LYS A 1 255 ? 89.632 5.736 -130.614 1.00 69.69 255 LYS A C 1
ATOM 2021 O O . LYS A 1 255 ? 88.983 4.771 -130.219 1.00 69.69 255 LYS A O 1
ATOM 2026 N N . ALA A 1 256 ? 89.092 6.936 -130.837 1.00 71.25 256 ALA A N 1
ATOM 2027 C CA . ALA A 1 256 ? 87.705 7.295 -130.526 1.00 71.25 256 ALA A CA 1
ATOM 2028 C C . ALA A 1 256 ? 86.650 6.434 -131.254 1.00 71.25 256 ALA A C 1
ATOM 2030 O O . ALA A 1 256 ? 85.466 6.492 -130.926 1.00 71.25 256 ALA A O 1
ATOM 2031 N N . ARG A 1 257 ? 87.057 5.639 -132.253 1.00 70.69 257 ARG A N 1
ATOM 2032 C CA . ARG A 1 257 ? 86.164 4.756 -133.008 1.00 70.69 257 ARG A CA 1
ATOM 2033 C C . ARG A 1 257 ? 85.913 3.409 -132.324 1.00 70.69 257 ARG A C 1
ATOM 2035 O O . ARG A 1 257 ? 84.897 2.789 -132.612 1.00 70.69 257 ARG A O 1
ATOM 2042 N N . GLN A 1 258 ? 86.798 2.973 -131.422 1.00 70.31 258 GLN A N 1
ATOM 2043 C CA . GLN A 1 258 ? 86.648 1.715 -130.673 1.00 70.31 258 GLN A CA 1
ATOM 2044 C C . GLN A 1 258 ? 85.783 1.879 -129.413 1.00 70.31 258 GLN A C 1
ATOM 2046 O O . GLN A 1 258 ? 85.055 0.960 -129.043 1.00 70.31 258 GLN A O 1
ATOM 2051 N N . ASP A 1 259 ? 85.796 3.064 -128.796 1.00 72.06 259 ASP A N 1
ATOM 2052 C CA . ASP A 1 259 ? 85.050 3.349 -127.561 1.00 72.06 259 ASP A CA 1
ATOM 2053 C C . ASP A 1 259 ? 83.511 3.298 -127.756 1.00 72.06 259 ASP A C 1
ATOM 2055 O O . ASP A 1 259 ? 82.759 3.070 -126.806 1.00 72.06 259 ASP A O 1
ATOM 2059 N N . ILE A 1 260 ? 83.025 3.462 -128.995 1.00 76.12 260 ILE A N 1
ATOM 2060 C CA . ILE A 1 260 ? 81.589 3.507 -129.334 1.00 76.12 260 ILE A CA 1
ATOM 2061 C C . ILE A 1 260 ? 80.913 2.126 -129.244 1.00 76.12 260 ILE A C 1
ATOM 2063 O O . ILE A 1 260 ? 79.786 2.033 -128.753 1.00 76.12 260 ILE A O 1
ATOM 2067 N N . ASP A 1 261 ? 81.576 1.048 -129.675 1.00 72.25 261 ASP A N 1
ATOM 2068 C CA . ASP A 1 261 ? 80.975 -0.298 -129.647 1.00 72.25 261 ASP A CA 1
ATOM 2069 C C . ASP A 1 261 ? 80.841 -0.845 -128.213 1.00 72.25 261 ASP A C 1
ATOM 2071 O O . ASP A 1 261 ? 79.895 -1.579 -127.916 1.00 72.25 261 ASP A O 1
ATOM 2075 N N . VAL A 1 262 ? 81.721 -0.429 -127.292 1.00 77.12 262 VAL A N 1
ATOM 2076 C CA . VAL A 1 262 ? 81.635 -0.786 -125.863 1.00 77.12 262 VAL A CA 1
ATOM 2077 C C . VAL A 1 262 ? 80.383 -0.178 -125.224 1.00 77.12 262 VAL A C 1
ATOM 2079 O O . VAL A 1 262 ? 79.603 -0.892 -124.590 1.00 77.12 262 VAL A O 1
ATOM 2082 N N . LEU A 1 263 ? 80.131 1.117 -125.457 1.00 79.88 263 LEU A N 1
ATOM 2083 C CA . LEU A 1 263 ? 78.959 1.832 -124.928 1.00 79.88 263 LEU A CA 1
ATOM 2084 C C . LEU A 1 263 ? 77.625 1.195 -125.351 1.00 79.88 263 LEU A C 1
ATOM 2086 O O . LEU A 1 263 ? 76.653 1.228 -124.595 1.00 79.88 263 LEU A O 1
ATOM 2090 N N . LYS A 1 264 ? 77.577 0.575 -126.535 1.00 80.12 264 LYS A N 1
ATOM 2091 C CA . LYS A 1 264 ? 76.389 -0.131 -127.031 1.00 80.12 264 LYS A CA 1
ATOM 2092 C C . LYS A 1 264 ? 76.090 -1.418 -126.251 1.00 80.12 264 LYS A C 1
ATOM 2094 O O . LYS A 1 264 ? 74.921 -1.727 -126.030 1.00 80.12 264 LYS A O 1
ATOM 2099 N N . SER A 1 265 ? 77.119 -2.147 -125.814 1.00 74.50 265 SER A N 1
ATOM 2100 C CA . SER A 1 265 ? 76.951 -3.325 -124.949 1.00 74.50 265 SER A CA 1
ATOM 2101 C C . SER A 1 265 ? 76.447 -2.926 -123.558 1.00 74.50 265 SER A C 1
ATOM 2103 O O . SER A 1 265 ? 75.564 -3.575 -122.997 1.00 74.50 265 SER A O 1
ATOM 2105 N N . ASP A 1 266 ? 76.979 -1.824 -123.032 1.00 80.38 266 ASP A N 1
ATOM 2106 C CA . ASP A 1 266 ? 76.626 -1.260 -121.727 1.00 80.38 266 ASP A CA 1
ATOM 2107 C C . ASP A 1 266 ? 75.159 -0.798 -121.656 1.00 80.38 266 ASP A C 1
ATOM 2109 O O . ASP A 1 266 ? 74.512 -0.923 -120.616 1.00 80.38 266 ASP A O 1
ATOM 2113 N N . PHE A 1 267 ? 74.620 -0.281 -122.767 1.00 83.56 267 PHE A N 1
ATOM 2114 C CA . PHE A 1 267 ? 73.217 0.130 -122.866 1.00 83.56 267 PHE A CA 1
ATOM 2115 C C . PHE A 1 267 ? 72.251 -1.060 -122.775 1.00 83.56 267 PHE A C 1
ATOM 2117 O O . PHE A 1 267 ? 71.294 -0.997 -122.007 1.00 83.56 267 PHE A O 1
ATOM 2124 N N . MET A 1 268 ? 72.517 -2.157 -123.497 1.00 78.81 268 MET A N 1
ATOM 2125 C CA . MET A 1 268 ? 71.656 -3.350 -123.459 1.00 78.81 268 MET A CA 1
ATOM 2126 C C . MET A 1 268 ? 71.582 -3.957 -122.053 1.00 78.81 268 MET A C 1
ATOM 2128 O O . MET A 1 268 ? 70.492 -4.209 -121.554 1.00 78.81 268 MET A O 1
ATOM 2132 N N . SER A 1 269 ? 72.729 -4.087 -121.378 1.00 80.50 269 SER A N 1
ATOM 2133 C CA . SER A 1 269 ? 72.807 -4.576 -119.992 1.00 80.50 269 SER A CA 1
ATOM 2134 C C . SER A 1 269 ? 71.945 -3.749 -119.021 1.00 80.50 269 SER A C 1
ATOM 2136 O O . SER A 1 269 ? 71.244 -4.290 -118.167 1.00 80.50 269 SER A O 1
ATOM 2138 N N . LYS A 1 270 ? 71.930 -2.419 -119.193 1.00 84.12 270 LYS A N 1
ATOM 2139 C CA . LYS A 1 270 ? 71.096 -1.505 -118.393 1.00 84.12 270 LYS A CA 1
ATOM 2140 C C . LYS A 1 270 ? 69.609 -1.576 -118.750 1.00 84.12 270 LYS A C 1
ATOM 2142 O O . LYS A 1 270 ? 68.784 -1.326 -117.877 1.00 84.12 270 LYS A O 1
ATOM 2147 N N . GLN A 1 271 ? 69.262 -1.913 -119.993 1.00 81.25 271 GLN A N 1
ATOM 2148 C CA . GLN A 1 271 ? 67.873 -2.112 -120.406 1.00 81.25 271 GLN A CA 1
ATOM 2149 C C . GLN A 1 271 ? 67.281 -3.379 -119.771 1.00 81.25 271 GLN A C 1
ATOM 2151 O O . GLN A 1 271 ? 66.181 -3.315 -119.225 1.00 81.25 271 GLN A O 1
ATOM 2156 N N . ASP A 1 272 ? 68.017 -4.492 -119.771 1.00 82.75 272 ASP A N 1
ATOM 2157 C CA . ASP A 1 272 ? 67.561 -5.737 -119.139 1.00 82.75 272 ASP A CA 1
ATOM 2158 C C . ASP A 1 272 ? 67.370 -5.539 -117.621 1.00 82.75 272 ASP A C 1
ATOM 2160 O O . ASP A 1 272 ? 66.294 -5.821 -117.086 1.00 82.75 272 ASP A O 1
ATOM 2164 N N . ALA A 1 273 ? 68.353 -4.926 -116.947 1.00 81.31 273 ALA A N 1
ATOM 2165 C CA . ALA A 1 273 ? 68.288 -4.603 -115.517 1.00 81.31 273 ALA A CA 1
ATOM 2166 C C . ALA A 1 273 ? 67.125 -3.658 -115.140 1.00 81.31 273 ALA A C 1
ATOM 2168 O O . ALA A 1 273 ? 66.594 -3.743 -114.032 1.00 81.31 273 ALA A O 1
ATOM 2169 N N . LEU A 1 274 ? 66.695 -2.773 -116.050 1.00 84.25 274 LEU A N 1
ATOM 2170 C CA . LEU A 1 274 ? 65.516 -1.930 -115.833 1.00 84.25 274 LEU A CA 1
ATOM 2171 C C . LEU A 1 274 ? 64.226 -2.765 -115.813 1.00 84.25 274 LEU A C 1
ATOM 2173 O O . LEU A 1 274 ? 63.380 -2.545 -114.951 1.00 84.25 274 LEU A O 1
ATOM 2177 N N . THR A 1 275 ? 64.090 -3.758 -116.698 1.00 83.75 275 THR A N 1
ATOM 2178 C CA . THR A 1 275 ? 62.896 -4.628 -116.717 1.00 83.75 275 THR A CA 1
ATOM 2179 C C . THR A 1 275 ? 62.789 -5.524 -115.478 1.00 83.75 275 THR A C 1
ATOM 2181 O O . THR A 1 275 ? 61.686 -5.771 -114.991 1.00 83.75 275 THR A O 1
ATOM 2184 N N . GLU A 1 276 ? 63.921 -5.951 -114.909 1.00 85.06 276 GLU A N 1
ATOM 2185 C CA . GLU A 1 276 ? 63.960 -6.688 -113.638 1.00 85.06 276 GLU A CA 1
ATOM 2186 C C . GLU A 1 276 ? 63.569 -5.790 -112.446 1.00 85.06 276 GLU A C 1
ATOM 2188 O O . GLU A 1 276 ? 62.832 -6.218 -111.551 1.00 85.06 276 GLU A O 1
ATOM 2193 N N . ALA A 1 277 ? 63.966 -4.512 -112.468 1.00 83.81 277 ALA A N 1
ATOM 2194 C CA . ALA A 1 277 ? 63.531 -3.519 -111.486 1.00 83.81 277 ALA A CA 1
ATOM 2195 C C . ALA A 1 277 ? 62.028 -3.188 -111.597 1.00 83.81 277 ALA A C 1
ATOM 2197 O O . ALA A 1 277 ? 61.349 -3.108 -110.575 1.00 83.81 277 ALA A O 1
ATOM 2198 N N . GLU A 1 278 ? 61.477 -3.056 -112.810 1.00 87.75 278 GLU A N 1
ATOM 2199 C CA . GLU A 1 278 ? 60.034 -2.861 -113.032 1.00 87.75 278 GLU A CA 1
ATOM 2200 C C . GLU A 1 278 ? 59.202 -4.059 -112.542 1.00 87.75 278 GLU A C 1
ATOM 2202 O O . GLU A 1 278 ? 58.151 -3.875 -111.924 1.00 87.75 278 GLU A O 1
ATOM 2207 N N . ALA A 1 279 ? 59.675 -5.290 -112.769 1.00 85.81 279 ALA A N 1
ATOM 2208 C CA . ALA A 1 279 ? 59.033 -6.494 -112.241 1.00 85.81 279 ALA A CA 1
ATOM 2209 C C . ALA A 1 279 ? 59.067 -6.534 -110.701 1.00 85.81 279 ALA A C 1
ATOM 2211 O O . ALA A 1 279 ? 58.054 -6.833 -110.068 1.00 85.81 279 ALA A O 1
ATOM 2212 N N . SER A 1 280 ? 60.207 -6.166 -110.107 1.00 86.12 280 SER A N 1
ATOM 2213 C CA . SER A 1 280 ? 60.384 -6.089 -108.651 1.00 86.12 280 SER A CA 1
ATOM 2214 C C . SER A 1 280 ? 59.484 -5.026 -108.009 1.00 86.12 280 SER A C 1
ATOM 2216 O O . SER A 1 280 ? 58.895 -5.274 -106.959 1.00 86.12 280 SER A O 1
ATOM 2218 N N . LEU A 1 281 ? 59.324 -3.861 -108.648 1.00 88.00 281 LEU A N 1
ATOM 2219 C CA . LEU A 1 281 ? 58.428 -2.800 -108.175 1.00 88.00 281 LEU A CA 1
ATOM 2220 C C . LEU A 1 281 ? 56.964 -3.249 -108.167 1.00 88.00 281 LEU A C 1
ATOM 2222 O O . LEU A 1 281 ? 56.298 -3.059 -107.157 1.00 88.00 281 LEU A O 1
ATOM 2226 N N . ARG A 1 282 ? 56.487 -3.932 -109.215 1.00 89.44 282 ARG A N 1
ATOM 2227 C CA . ARG A 1 282 ? 55.114 -4.478 -109.240 1.00 89.44 282 ARG A CA 1
ATOM 2228 C C . ARG A 1 282 ? 54.862 -5.530 -108.164 1.00 89.44 282 ARG A C 1
ATOM 2230 O O . ARG A 1 282 ? 53.745 -5.635 -107.666 1.00 89.44 282 ARG A O 1
ATOM 2237 N N . GLN A 1 283 ? 55.876 -6.317 -107.801 1.00 88.19 283 GLN A N 1
ATOM 2238 C CA . GLN A 1 283 ? 55.754 -7.224 -106.662 1.00 88.19 283 GLN A CA 1
ATOM 2239 C C . GLN A 1 283 ? 55.626 -6.437 -105.350 1.00 88.19 283 GLN A C 1
ATOM 2241 O O . GLN A 1 283 ? 54.740 -6.737 -104.559 1.00 88.19 283 GLN A O 1
ATOM 2246 N N . ILE A 1 284 ? 56.439 -5.393 -105.154 1.00 91.06 284 ILE A N 1
ATOM 2247 C CA . ILE A 1 284 ? 56.344 -4.515 -103.979 1.00 91.06 284 ILE A CA 1
ATOM 2248 C C . ILE A 1 284 ? 54.977 -3.812 -103.914 1.00 91.06 284 ILE A C 1
ATOM 2250 O O . ILE A 1 284 ? 54.410 -3.727 -102.832 1.00 91.06 284 ILE A O 1
ATOM 2254 N N . GLU A 1 285 ? 54.421 -3.347 -105.037 1.00 90.12 285 GLU A N 1
ATOM 2255 C CA . GLU A 1 285 ? 53.082 -2.734 -105.098 1.00 90.12 285 GLU A CA 1
ATOM 2256 C C . GLU A 1 285 ? 51.980 -3.704 -104.630 1.00 90.12 285 GLU A C 1
ATOM 2258 O O . GLU A 1 285 ? 51.127 -3.320 -103.828 1.00 90.12 285 GLU A O 1
ATOM 2263 N N . ASN A 1 286 ? 52.033 -4.974 -105.053 1.00 89.38 286 ASN A N 1
ATOM 2264 C CA . ASN A 1 286 ? 51.105 -6.010 -104.586 1.00 89.38 286 ASN A CA 1
ATOM 2265 C C . ASN A 1 286 ? 51.300 -6.322 -103.089 1.00 89.38 286 ASN A C 1
ATOM 2267 O O . ASN A 1 286 ? 50.338 -6.262 -102.325 1.00 89.38 286 ASN A O 1
ATOM 2271 N N . ASP A 1 287 ? 52.542 -6.581 -102.657 1.00 89.31 287 ASP A N 1
ATOM 2272 C CA . ASP A 1 287 ? 52.898 -6.857 -101.254 1.00 89.31 287 ASP A CA 1
ATOM 2273 C C . ASP A 1 287 ? 52.477 -5.707 -100.312 1.00 89.31 287 ASP A C 1
ATOM 2275 O O . ASP A 1 287 ? 52.211 -5.929 -99.127 1.00 89.31 287 ASP A O 1
ATOM 2279 N N . LEU A 1 288 ? 52.450 -4.466 -100.811 1.00 89.25 288 LEU A N 1
ATOM 2280 C CA . LEU A 1 288 ? 52.050 -3.275 -100.063 1.00 89.25 288 LEU A CA 1
ATOM 2281 C C . LEU A 1 288 ? 50.519 -3.146 -100.012 1.00 89.25 288 LEU A C 1
ATOM 2283 O O . LEU A 1 288 ? 49.983 -2.926 -98.929 1.00 89.25 288 LEU A O 1
ATOM 2287 N N . SER A 1 289 ? 49.810 -3.404 -101.116 1.00 87.88 289 SER A N 1
ATOM 2288 C CA . SER A 1 289 ? 48.339 -3.426 -101.138 1.00 87.88 289 SER A CA 1
ATOM 2289 C C . SER A 1 289 ? 47.746 -4.535 -100.251 1.00 87.88 289 SER A C 1
ATOM 2291 O O . SER A 1 289 ? 46.790 -4.292 -99.512 1.00 87.88 289 SER A O 1
ATOM 2293 N N . GLU A 1 290 ? 48.352 -5.730 -100.227 1.00 90.06 290 GLU A N 1
ATOM 2294 C CA . GLU A 1 290 ? 47.961 -6.801 -99.294 1.00 90.06 290 GLU A CA 1
ATOM 2295 C C . GLU A 1 290 ? 48.176 -6.396 -97.823 1.00 90.06 290 GLU A C 1
ATOM 2297 O O . GLU A 1 290 ? 47.366 -6.730 -96.954 1.00 90.06 290 GLU A O 1
ATOM 2302 N N . ARG A 1 291 ? 49.230 -5.620 -97.529 1.00 89.75 291 ARG A N 1
ATOM 2303 C CA . ARG A 1 291 ? 49.476 -5.077 -96.182 1.00 89.75 291 ARG A CA 1
ATOM 2304 C C . ARG A 1 291 ? 48.503 -3.969 -95.804 1.00 89.75 291 ARG A C 1
ATOM 2306 O O . ARG A 1 291 ? 48.079 -3.942 -94.656 1.00 89.75 291 ARG A O 1
ATOM 2313 N N . GLU A 1 292 ? 48.134 -3.084 -96.726 1.00 90.56 292 GLU A N 1
ATOM 2314 C CA . GLU A 1 292 ? 47.117 -2.051 -96.487 1.00 90.56 292 GLU A CA 1
ATOM 2315 C C . GLU A 1 292 ? 45.759 -2.681 -96.146 1.00 90.56 292 GLU A C 1
ATOM 2317 O O . GLU A 1 292 ? 45.126 -2.281 -95.169 1.00 90.56 292 GLU A O 1
ATOM 2322 N N . ALA A 1 293 ? 45.357 -3.733 -96.869 1.00 88.88 293 ALA A N 1
ATOM 2323 C CA . ALA A 1 293 ? 44.154 -4.501 -96.553 1.00 88.88 293 ALA A CA 1
ATOM 2324 C C . ALA A 1 293 ? 44.231 -5.160 -95.160 1.00 88.88 293 ALA A C 1
ATOM 2326 O O . ALA A 1 293 ? 43.306 -5.020 -94.357 1.00 88.88 293 ALA A O 1
ATOM 2327 N N . ALA A 1 294 ? 45.352 -5.814 -94.833 1.00 88.06 294 ALA A N 1
ATOM 2328 C CA . ALA A 1 294 ? 45.557 -6.439 -93.524 1.00 88.06 294 ALA A CA 1
ATOM 2329 C C . ALA A 1 294 ? 45.611 -5.421 -92.364 1.00 88.06 294 ALA A C 1
ATOM 2331 O O . ALA A 1 294 ? 45.173 -5.726 -91.253 1.00 88.06 294 ALA A O 1
ATOM 2332 N N . ILE A 1 295 ? 46.118 -4.206 -92.605 1.00 90.25 295 ILE A N 1
ATOM 2333 C CA . ILE A 1 295 ? 46.095 -3.102 -91.634 1.00 90.25 295 ILE A CA 1
ATOM 2334 C C . ILE A 1 295 ? 44.658 -2.615 -91.423 1.00 90.25 295 ILE A C 1
ATOM 2336 O O . ILE A 1 295 ? 44.245 -2.482 -90.274 1.00 90.25 295 ILE A O 1
ATOM 2340 N N . ALA A 1 296 ? 43.865 -2.436 -92.483 1.00 87.81 296 ALA A N 1
ATOM 2341 C CA . ALA A 1 296 ? 42.463 -2.034 -92.360 1.00 87.81 296 ALA A CA 1
ATOM 2342 C C . ALA A 1 296 ? 41.618 -3.065 -91.577 1.00 87.81 296 ALA A C 1
ATOM 2344 O O . ALA A 1 296 ? 40.820 -2.689 -90.716 1.00 87.81 296 ALA A O 1
ATOM 2345 N N . GLU A 1 297 ? 41.825 -4.370 -91.799 1.00 89.81 297 GLU A N 1
ATOM 2346 C CA . GLU A 1 297 ? 41.193 -5.416 -90.977 1.00 89.81 297 GLU A CA 1
ATOM 2347 C C . GLU A 1 297 ? 41.663 -5.369 -89.511 1.00 89.81 297 GLU A C 1
ATOM 2349 O O . GLU A 1 297 ? 40.850 -5.512 -88.591 1.00 89.81 297 GLU A O 1
ATOM 2354 N N . ALA A 1 298 ? 42.955 -5.119 -89.270 1.00 88.50 298 ALA A N 1
ATOM 2355 C CA . ALA A 1 298 ? 43.504 -4.980 -87.923 1.00 88.50 298 ALA A CA 1
ATOM 2356 C C . ALA A 1 298 ? 42.970 -3.738 -87.186 1.00 88.50 298 ALA A C 1
ATOM 2358 O O . ALA A 1 298 ? 42.703 -3.823 -85.986 1.00 88.50 298 ALA A O 1
ATOM 2359 N N . GLU A 1 299 ? 42.758 -2.615 -87.878 1.00 91.62 299 GLU A N 1
ATOM 2360 C CA . GLU A 1 299 ? 42.142 -1.399 -87.331 1.00 91.62 299 GLU A CA 1
ATOM 2361 C C . GLU A 1 299 ? 40.672 -1.625 -86.956 1.00 91.62 299 GLU A C 1
ATOM 2363 O O . GLU A 1 299 ? 40.256 -1.253 -85.856 1.00 91.62 299 GLU A O 1
ATOM 2368 N N . ILE A 1 300 ? 39.897 -2.307 -87.807 1.00 93.06 300 ILE A N 1
ATOM 2369 C CA . ILE A 1 300 ? 38.511 -2.699 -87.499 1.00 93.06 300 ILE A CA 1
ATOM 2370 C C . ILE A 1 300 ? 38.478 -3.624 -86.273 1.00 93.06 300 ILE A C 1
ATOM 2372 O O . ILE A 1 300 ? 37.701 -3.401 -85.343 1.00 93.06 300 ILE A O 1
ATOM 2376 N N . HIS A 1 301 ? 39.348 -4.636 -86.222 1.00 90.50 301 HIS A N 1
ATOM 2377 C CA . HIS A 1 301 ? 39.429 -5.543 -85.078 1.00 90.50 301 HIS A CA 1
ATOM 2378 C C . HIS A 1 301 ? 39.880 -4.825 -83.790 1.00 90.50 301 HIS A C 1
ATOM 2380 O O . HIS A 1 301 ? 39.355 -5.106 -82.710 1.00 90.50 301 HIS A O 1
ATOM 2386 N N . ALA A 1 302 ? 40.818 -3.876 -83.883 1.00 87.94 302 ALA A N 1
ATOM 2387 C CA . ALA A 1 302 ? 41.239 -3.045 -82.758 1.00 87.94 302 ALA A CA 1
ATOM 2388 C C . ALA A 1 302 ? 40.088 -2.169 -82.244 1.00 87.94 302 ALA A C 1
ATOM 2390 O O . ALA A 1 302 ? 39.835 -2.162 -81.039 1.00 87.94 302 ALA A O 1
ATOM 2391 N N . LYS A 1 303 ? 39.344 -1.512 -83.146 1.00 91.50 303 LYS A N 1
ATOM 2392 C CA . LYS A 1 303 ? 38.177 -0.690 -82.806 1.00 91.50 303 LYS A CA 1
ATOM 2393 C C . LYS A 1 303 ? 37.098 -1.505 -82.085 1.00 91.50 303 LYS A C 1
ATOM 2395 O O . LYS A 1 303 ? 36.720 -1.152 -80.967 1.00 91.50 303 LYS A O 1
ATOM 2400 N N . ASN A 1 304 ? 36.673 -2.627 -82.668 1.00 91.50 304 ASN A N 1
ATOM 2401 C CA . ASN A 1 304 ? 35.667 -3.513 -82.069 1.00 91.50 304 ASN A CA 1
ATOM 2402 C C . ASN A 1 304 ? 36.107 -3.995 -80.671 1.00 91.50 304 ASN A C 1
ATOM 2404 O O . ASN A 1 304 ? 35.300 -4.106 -79.749 1.00 91.50 304 ASN A O 1
ATOM 2408 N N . ARG A 1 305 ? 37.410 -4.248 -80.486 1.00 91.25 305 ARG A N 1
ATOM 2409 C CA . ARG A 1 305 ? 37.992 -4.642 -79.197 1.00 91.25 305 ARG A CA 1
ATOM 2410 C C . ARG A 1 305 ? 38.053 -3.492 -78.184 1.00 91.25 305 ARG A C 1
ATOM 2412 O O . ARG A 1 305 ? 37.881 -3.760 -77.000 1.00 91.25 305 ARG A O 1
ATOM 2419 N N . THR A 1 306 ? 38.258 -2.241 -78.602 1.00 91.69 306 THR A N 1
ATOM 2420 C CA . THR A 1 306 ? 38.124 -1.080 -77.699 1.00 91.69 306 THR A CA 1
ATOM 2421 C C . THR A 1 306 ? 36.673 -0.807 -77.305 1.00 91.69 306 THR A C 1
ATOM 2423 O O . THR A 1 306 ? 36.425 -0.477 -76.151 1.00 91.69 306 THR A O 1
ATOM 2426 N N . GLU A 1 307 ? 35.710 -1.015 -78.207 1.00 92.88 307 GLU A N 1
ATOM 2427 C CA . GLU A 1 307 ? 34.278 -0.881 -77.899 1.00 92.88 307 GLU A CA 1
ATOM 2428 C C . GLU A 1 307 ? 33.830 -1.950 -76.883 1.00 92.88 307 GLU A C 1
ATOM 2430 O O . GLU A 1 307 ? 33.248 -1.610 -75.853 1.00 92.88 307 GLU A O 1
ATOM 2435 N N . ALA A 1 308 ? 34.220 -3.216 -77.080 1.00 89.81 308 ALA A N 1
ATOM 2436 C CA . ALA A 1 308 ? 33.957 -4.295 -76.121 1.00 89.81 308 ALA A CA 1
ATOM 2437 C C . ALA A 1 308 ? 34.652 -4.095 -74.754 1.00 89.81 308 ALA A C 1
ATOM 2439 O O . ALA A 1 308 ? 34.113 -4.485 -73.717 1.00 89.81 308 ALA A O 1
ATOM 2440 N N . LEU A 1 309 ? 35.840 -3.477 -74.724 1.00 91.19 309 LEU A N 1
ATOM 2441 C CA . LEU A 1 309 ? 36.502 -3.107 -73.467 1.00 91.19 309 LEU A CA 1
ATOM 2442 C C . LEU A 1 309 ? 35.750 -1.986 -72.741 1.00 91.19 309 LEU A C 1
ATOM 2444 O O . LEU A 1 309 ? 35.541 -2.101 -71.538 1.00 91.19 309 LEU A O 1
ATOM 2448 N N . ALA A 1 310 ? 35.277 -0.957 -73.449 1.00 90.69 310 ALA A N 1
ATOM 2449 C CA . ALA A 1 310 ? 34.483 0.118 -72.850 1.00 90.69 310 ALA A CA 1
ATOM 2450 C C . ALA A 1 310 ? 33.140 -0.386 -72.281 1.00 90.69 310 ALA A C 1
ATOM 2452 O O . ALA A 1 310 ? 32.718 0.045 -71.208 1.00 90.69 310 ALA A O 1
ATOM 2453 N N . GLU A 1 311 ? 32.487 -1.342 -72.950 1.00 91.44 311 GLU A N 1
ATOM 2454 C CA . GLU A 1 311 ? 31.286 -2.011 -72.432 1.00 91.44 311 GLU A CA 1
ATOM 2455 C C . GLU A 1 311 ? 31.590 -2.836 -71.165 1.00 91.44 311 GLU A C 1
ATOM 2457 O O . GLU A 1 311 ? 30.838 -2.780 -70.185 1.00 91.44 311 GLU A O 1
ATOM 2462 N N . SER A 1 312 ? 32.740 -3.519 -71.123 1.00 89.44 312 SER A N 1
ATOM 2463 C CA . SER A 1 312 ? 33.216 -4.218 -69.923 1.00 89.44 312 SER A CA 1
ATOM 2464 C C . SER A 1 312 ? 33.582 -3.264 -68.778 1.00 89.44 312 SER A C 1
ATOM 2466 O O . SER A 1 312 ? 33.296 -3.579 -67.626 1.00 89.44 312 SER A O 1
ATOM 2468 N N . GLU A 1 313 ? 34.194 -2.109 -69.053 1.00 93.31 313 GLU A N 1
ATOM 2469 C CA . GLU A 1 313 ? 34.510 -1.090 -68.039 1.00 93.31 313 GLU A CA 1
ATOM 2470 C C . GLU A 1 313 ? 33.240 -0.475 -67.441 1.00 93.31 313 GLU A C 1
ATOM 2472 O O . GLU A 1 313 ? 33.144 -0.311 -66.226 1.00 93.31 313 GLU A O 1
ATOM 2477 N N . ASN A 1 314 ? 32.235 -0.181 -68.269 1.00 92.00 314 ASN A N 1
ATOM 2478 C CA . ASN A 1 314 ? 30.942 0.309 -67.790 1.00 92.00 314 ASN A CA 1
ATOM 2479 C C . ASN A 1 314 ? 30.207 -0.754 -66.957 1.00 92.00 314 ASN A C 1
ATOM 2481 O O . ASN A 1 314 ? 29.655 -0.431 -65.907 1.00 92.00 314 ASN A O 1
ATOM 2485 N N . SER A 1 315 ? 30.273 -2.026 -67.366 1.00 91.38 315 SER A N 1
ATOM 2486 C CA . SER A 1 315 ? 29.724 -3.154 -66.596 1.00 91.38 315 SER A CA 1
ATOM 2487 C C . SER A 1 315 ? 30.420 -3.335 -65.240 1.00 91.38 315 SER A C 1
ATOM 2489 O O . SER A 1 315 ? 29.766 -3.654 -64.248 1.00 91.38 315 SER A O 1
ATOM 2491 N N . LEU A 1 316 ? 31.736 -3.103 -65.170 1.00 91.69 316 LEU A N 1
ATOM 2492 C CA . LEU A 1 316 ? 32.492 -3.130 -63.914 1.00 91.69 316 LEU A CA 1
ATOM 2493 C C . LEU A 1 316 ? 32.123 -1.955 -62.999 1.00 91.69 316 LEU A C 1
ATOM 2495 O O . LEU A 1 316 ? 31.849 -2.193 -61.828 1.00 91.69 316 LEU A O 1
ATOM 2499 N N . ARG A 1 317 ? 32.011 -0.725 -63.523 1.00 92.12 317 ARG A N 1
ATOM 2500 C CA . ARG A 1 317 ? 31.566 0.451 -62.743 1.00 92.12 317 ARG A CA 1
ATOM 2501 C C . ARG A 1 317 ? 30.165 0.277 -62.154 1.00 92.12 317 ARG A C 1
ATOM 2503 O O . ARG A 1 317 ? 29.925 0.668 -61.015 1.00 92.12 317 ARG A O 1
ATOM 2510 N N . GLU A 1 318 ? 29.247 -0.328 -62.905 1.00 91.44 318 GLU A N 1
ATOM 2511 C CA . GLU A 1 318 ? 27.906 -0.666 -62.411 1.00 91.44 318 GLU A CA 1
ATOM 2512 C C . GLU A 1 318 ? 27.981 -1.686 -61.260 1.00 91.44 318 GLU A C 1
ATOM 2514 O O . GLU A 1 318 ? 27.353 -1.501 -60.218 1.00 91.44 318 GLU A O 1
ATOM 2519 N N . LEU A 1 319 ? 28.818 -2.723 -61.382 1.00 93.06 319 LEU A N 1
ATOM 2520 C CA . LEU A 1 319 ? 29.046 -3.688 -60.299 1.00 93.06 319 LEU A CA 1
ATOM 2521 C C . LEU A 1 319 ? 29.728 -3.058 -59.071 1.00 93.06 319 LEU A C 1
ATOM 2523 O O . LEU A 1 319 ? 29.355 -3.390 -57.948 1.00 93.06 319 LEU A O 1
ATOM 2527 N N . GLU A 1 320 ? 30.666 -2.127 -59.252 1.00 93.31 320 GLU A N 1
ATOM 2528 C CA . GLU A 1 320 ? 31.287 -1.343 -58.171 1.00 93.31 320 GLU A CA 1
ATOM 2529 C C . GLU A 1 320 ? 30.256 -0.447 -57.459 1.00 93.31 320 GLU A C 1
ATOM 2531 O O . GLU A 1 320 ? 30.232 -0.378 -56.226 1.00 93.31 320 GLU A O 1
ATOM 2536 N N . SER A 1 321 ? 29.338 0.176 -58.206 1.00 91.25 321 SER A N 1
ATOM 2537 C CA . SER A 1 321 ? 28.225 0.951 -57.640 1.00 91.25 321 SER A CA 1
ATOM 2538 C C . SER A 1 321 ? 27.249 0.062 -56.854 1.00 91.25 321 SER A C 1
ATOM 2540 O O . SER A 1 321 ? 26.852 0.392 -55.734 1.00 91.25 321 SER A O 1
ATOM 2542 N N . GLN A 1 322 ? 26.929 -1.129 -57.368 1.00 93.44 322 GLN A N 1
ATOM 2543 C CA . GLN A 1 322 ? 26.097 -2.101 -56.654 1.00 93.44 322 GLN A CA 1
ATOM 2544 C C . GLN A 1 322 ? 26.793 -2.732 -55.437 1.00 93.44 322 GLN A C 1
ATOM 2546 O O . GLN A 1 322 ? 26.110 -3.133 -54.492 1.00 93.44 322 GLN A O 1
ATOM 2551 N N . LEU A 1 323 ? 28.123 -2.861 -55.442 1.00 91.25 323 LEU A N 1
ATOM 2552 C CA . LEU A 1 323 ? 28.897 -3.341 -54.294 1.00 91.25 323 LEU A CA 1
ATOM 2553 C C . LEU A 1 323 ? 28.946 -2.281 -53.194 1.00 91.25 323 LEU A C 1
ATOM 2555 O O . LEU A 1 323 ? 28.514 -2.567 -52.082 1.00 91.25 323 LEU A O 1
ATOM 2559 N N . THR A 1 324 ? 29.332 -1.046 -53.515 1.00 91.31 324 THR A N 1
ATOM 2560 C CA . THR A 1 324 ? 29.345 0.066 -52.545 1.00 91.31 324 THR A CA 1
ATOM 2561 C C . THR A 1 324 ? 27.951 0.352 -51.967 1.00 91.31 324 THR A C 1
ATOM 2563 O O . THR A 1 324 ? 27.807 0.562 -50.762 1.00 91.31 324 THR A O 1
ATOM 2566 N N . GLY A 1 325 ? 26.890 0.244 -52.776 1.00 92.25 325 GLY A N 1
ATOM 2567 C CA . GLY A 1 325 ? 25.503 0.295 -52.296 1.00 92.25 325 GLY A CA 1
ATOM 2568 C C . GLY A 1 325 ? 25.123 -0.859 -51.353 1.00 92.25 325 GLY A C 1
ATOM 2569 O O . GLY A 1 325 ? 24.390 -0.652 -50.383 1.00 92.25 325 GLY A O 1
ATOM 2570 N N . ARG A 1 326 ? 25.643 -2.075 -51.583 1.00 92.81 326 ARG A N 1
ATOM 2571 C CA . ARG A 1 326 ? 25.465 -3.225 -50.674 1.00 92.81 326 ARG A CA 1
ATOM 2572 C C . ARG A 1 326 ? 26.274 -3.080 -49.384 1.00 92.81 326 ARG A C 1
ATOM 2574 O O . ARG A 1 326 ? 25.761 -3.443 -48.332 1.00 92.81 326 ARG A O 1
ATOM 2581 N N . GLU A 1 327 ? 27.485 -2.537 -49.442 1.00 93.56 327 GLU A N 1
ATOM 2582 C CA . GLU A 1 327 ? 28.334 -2.257 -48.275 1.00 93.56 327 GLU A CA 1
ATOM 2583 C C . GLU A 1 327 ? 27.695 -1.197 -47.365 1.00 93.56 327 GLU A C 1
ATOM 2585 O O . GLU A 1 327 ? 27.585 -1.401 -46.154 1.00 93.56 327 GLU A O 1
ATOM 2590 N N . ALA A 1 328 ? 27.147 -0.120 -47.936 1.00 90.56 328 ALA A N 1
ATOM 2591 C CA . ALA A 1 328 ? 26.355 0.859 -47.189 1.00 90.56 328 ALA A CA 1
ATOM 2592 C C . ALA A 1 328 ? 25.103 0.222 -46.543 1.00 90.56 328 ALA A C 1
ATOM 2594 O O . ALA A 1 328 ? 24.813 0.448 -45.368 1.00 90.56 328 ALA A O 1
ATOM 2595 N N . ALA A 1 329 ? 24.394 -0.650 -47.269 1.00 90.75 329 ALA A N 1
ATOM 2596 C CA . ALA A 1 329 ? 23.235 -1.373 -46.737 1.00 90.75 329 ALA A CA 1
ATOM 2597 C C . ALA A 1 329 ? 23.588 -2.457 -45.692 1.00 90.75 329 ALA A C 1
ATOM 2599 O O . ALA A 1 329 ? 22.706 -2.894 -44.946 1.00 90.75 329 ALA A O 1
ATOM 2600 N N . LEU A 1 330 ? 24.845 -2.911 -45.636 1.00 92.06 330 LEU A N 1
ATOM 2601 C CA . LEU A 1 330 ? 25.359 -3.800 -44.592 1.00 92.06 330 LEU A CA 1
ATOM 2602 C C . LEU A 1 330 ? 25.767 -3.012 -43.346 1.00 92.06 330 LEU A C 1
ATOM 2604 O O . LEU A 1 330 ? 25.302 -3.355 -42.265 1.00 92.06 330 LEU A O 1
ATOM 2608 N N . THR A 1 331 ? 26.525 -1.923 -43.487 1.00 90.94 331 THR A N 1
ATOM 2609 C CA . THR A 1 331 ? 26.945 -1.101 -42.336 1.00 90.94 331 THR A CA 1
ATOM 2610 C C . THR A 1 331 ? 25.758 -0.475 -41.594 1.00 90.94 331 THR A C 1
ATOM 2612 O O . THR A 1 331 ? 25.761 -0.433 -40.365 1.00 90.94 331 THR A O 1
ATOM 2615 N N . GLU A 1 332 ? 24.679 -0.094 -42.291 1.00 91.12 332 GLU A N 1
ATOM 2616 C CA . GLU A 1 332 ? 23.436 0.342 -41.631 1.00 91.12 332 GLU A CA 1
ATOM 2617 C C . GLU A 1 332 ? 22.716 -0.813 -40.904 1.00 91.12 332 GLU A C 1
ATOM 2619 O O . GLU A 1 332 ? 22.142 -0.619 -39.832 1.00 91.12 332 GLU A O 1
ATOM 2624 N N . LYS A 1 333 ? 22.794 -2.052 -41.412 1.00 93.00 333 LYS A N 1
ATOM 2625 C CA . LYS A 1 333 ? 22.273 -3.235 -40.699 1.00 93.00 333 LYS A CA 1
ATOM 2626 C C . LYS A 1 333 ? 23.117 -3.601 -39.483 1.00 93.00 333 LYS A C 1
ATOM 2628 O O . LYS A 1 333 ? 22.545 -3.973 -38.463 1.00 93.00 333 LYS A O 1
ATOM 2633 N N . GLU A 1 334 ? 24.437 -3.479 -39.565 1.00 93.25 334 GLU A N 1
ATOM 2634 C CA . GLU A 1 334 ? 25.354 -3.659 -38.435 1.00 93.25 334 GLU A CA 1
ATOM 2635 C C . GLU A 1 334 ? 25.096 -2.598 -37.359 1.00 93.25 334 GLU A C 1
ATOM 2637 O O . GLU A 1 334 ? 24.944 -2.935 -36.187 1.00 93.25 334 GLU A O 1
ATOM 2642 N N . ARG A 1 335 ? 24.908 -1.332 -37.755 1.00 91.19 335 ARG A N 1
ATOM 2643 C CA . ARG A 1 335 ? 24.487 -0.241 -36.862 1.00 91.19 335 ARG A CA 1
ATOM 2644 C C . ARG A 1 335 ? 23.136 -0.526 -36.196 1.00 91.19 335 ARG A C 1
ATOM 2646 O O . ARG A 1 335 ? 23.000 -0.351 -34.986 1.00 91.19 335 ARG A O 1
ATOM 2653 N N . ALA A 1 336 ? 22.150 -1.003 -36.957 1.00 90.75 336 ALA A N 1
ATOM 2654 C CA . ALA A 1 336 ? 20.830 -1.366 -36.442 1.00 90.75 336 ALA A CA 1
ATOM 2655 C C . ALA A 1 336 ? 20.835 -2.634 -35.562 1.00 90.75 336 ALA A C 1
ATOM 2657 O O . ALA A 1 336 ? 19.950 -2.790 -34.717 1.00 90.75 336 ALA A O 1
ATOM 2658 N N . LEU A 1 337 ? 21.808 -3.536 -35.736 1.00 91.12 337 LEU A N 1
ATOM 2659 C CA . LEU A 1 337 ? 22.046 -4.674 -34.844 1.00 91.12 337 LEU A CA 1
ATOM 2660 C C . LEU A 1 337 ? 22.719 -4.219 -33.547 1.00 91.12 337 LEU A C 1
ATOM 2662 O O . LEU A 1 337 ? 22.166 -4.476 -32.484 1.00 91.12 337 LEU A O 1
ATOM 2666 N N . ALA A 1 338 ? 23.804 -3.446 -33.620 1.00 91.19 338 ALA A N 1
ATOM 2667 C CA . ALA A 1 338 ? 24.484 -2.894 -32.447 1.00 91.19 338 ALA A CA 1
ATOM 2668 C C . ALA A 1 338 ? 23.542 -2.043 -31.570 1.00 91.19 338 ALA A C 1
ATOM 2670 O O . ALA A 1 338 ? 23.582 -2.128 -30.345 1.00 91.19 338 ALA A O 1
ATOM 2671 N N . ALA A 1 339 ? 22.625 -1.280 -32.179 1.00 90.06 339 ALA A N 1
ATOM 2672 C CA . ALA A 1 339 ? 21.584 -0.547 -31.452 1.00 90.06 339 ALA A CA 1
ATOM 2673 C C . ALA A 1 339 ? 20.581 -1.470 -30.725 1.00 90.06 339 ALA A C 1
ATOM 2675 O O . ALA A 1 339 ? 20.109 -1.137 -29.638 1.00 90.06 339 ALA A O 1
ATOM 2676 N N . LYS A 1 340 ? 20.263 -2.643 -31.292 1.00 92.12 340 LYS A N 1
ATOM 2677 C CA . LYS A 1 340 ? 19.423 -3.661 -30.635 1.00 92.12 340 LYS A CA 1
ATOM 2678 C C . LYS A 1 340 ? 20.176 -4.414 -29.546 1.00 92.12 340 LYS A C 1
ATOM 2680 O O . LYS A 1 340 ? 19.580 -4.705 -28.519 1.00 92.12 340 LYS A O 1
ATOM 2685 N N . GLU A 1 341 ? 21.455 -4.711 -29.745 1.00 92.50 341 GLU A N 1
ATOM 2686 C CA . GLU A 1 341 ? 22.318 -5.341 -28.740 1.00 92.50 341 GLU A CA 1
ATOM 2687 C C . GLU A 1 341 ? 22.501 -4.423 -27.527 1.00 92.50 341 GLU A C 1
ATOM 2689 O O . GLU A 1 341 ? 22.281 -4.861 -26.400 1.00 92.50 341 GLU A O 1
ATOM 2694 N N . ALA A 1 342 ? 22.772 -3.132 -27.753 1.00 91.00 342 ALA A N 1
ATOM 2695 C CA . ALA A 1 342 ? 22.794 -2.120 -26.700 1.00 91.00 342 ALA A CA 1
ATOM 2696 C C . ALA A 1 342 ? 21.464 -2.086 -25.927 1.00 91.00 342 ALA A C 1
ATOM 2698 O O . ALA A 1 342 ? 21.469 -2.188 -24.698 1.00 91.00 342 ALA A O 1
ATOM 2699 N N . LYS A 1 343 ? 20.321 -2.059 -26.631 1.00 92.94 343 LYS A N 1
ATOM 2700 C CA . LYS A 1 343 ? 19.015 -2.132 -25.968 1.00 92.94 343 LYS A CA 1
ATOM 2701 C C . LYS A 1 343 ? 18.827 -3.441 -25.187 1.00 92.94 343 LYS A C 1
ATOM 2703 O O . LYS A 1 343 ? 18.356 -3.398 -24.060 1.00 92.94 343 LYS A O 1
ATOM 2708 N N . PHE A 1 344 ? 19.225 -4.596 -25.721 1.00 91.19 344 PHE A N 1
ATOM 2709 C CA . PHE A 1 344 ? 19.140 -5.855 -24.973 1.00 91.19 344 PHE A CA 1
ATOM 2710 C C . PHE A 1 344 ? 20.006 -5.841 -23.705 1.00 91.19 344 PHE A C 1
ATOM 2712 O O . PHE A 1 344 ? 19.592 -6.421 -22.704 1.00 91.19 344 PHE A O 1
ATOM 2719 N N . THR A 1 345 ? 21.156 -5.156 -23.694 1.00 91.38 345 THR A N 1
ATOM 2720 C CA . THR A 1 345 ? 21.937 -4.977 -22.454 1.00 91.38 345 THR A CA 1
ATOM 2721 C C . THR A 1 345 ? 21.255 -4.045 -21.446 1.00 91.38 345 THR A C 1
ATOM 2723 O O . THR A 1 345 ? 21.296 -4.326 -20.251 1.00 91.38 345 THR A O 1
ATOM 2726 N N . GLU A 1 346 ? 20.563 -2.998 -21.907 1.00 92.12 346 GLU A N 1
ATOM 2727 C CA . GLU A 1 346 ? 19.748 -2.106 -21.067 1.00 92.12 346 GLU A CA 1
ATOM 2728 C C . GLU A 1 346 ? 18.522 -2.834 -20.481 1.00 92.12 346 GLU A C 1
ATOM 2730 O O . GLU A 1 346 ? 18.318 -2.832 -19.265 1.00 92.12 346 GLU A O 1
ATOM 2735 N N . ASP A 1 347 ? 17.754 -3.536 -21.324 1.00 92.69 347 ASP A N 1
ATOM 2736 C CA . ASP A 1 347 ? 16.611 -4.362 -20.921 1.00 92.69 347 ASP A CA 1
ATOM 2737 C C . ASP A 1 347 ? 17.061 -5.465 -19.929 1.00 92.69 347 ASP A C 1
ATOM 2739 O O . ASP A 1 347 ? 16.384 -5.709 -18.929 1.00 92.69 347 ASP A O 1
ATOM 2743 N N . SER A 1 348 ? 18.231 -6.090 -20.140 1.00 91.75 348 SER A N 1
ATOM 2744 C CA . SER A 1 348 ? 18.798 -7.097 -19.223 1.00 91.75 348 SER A CA 1
ATOM 2745 C C . SER A 1 348 ? 19.191 -6.503 -17.868 1.00 91.75 348 SER A C 1
ATOM 2747 O O . SER A 1 348 ? 18.831 -7.063 -16.835 1.00 91.75 348 SER A O 1
ATOM 2749 N N . ALA A 1 349 ? 19.867 -5.349 -17.843 1.00 92.44 349 ALA A N 1
ATOM 2750 C CA . ALA A 1 349 ? 20.210 -4.661 -16.596 1.00 92.44 349 ALA A CA 1
ATOM 2751 C C . ALA A 1 349 ? 18.953 -4.203 -15.826 1.00 92.44 349 ALA A C 1
ATOM 2753 O O . ALA A 1 349 ? 18.903 -4.287 -14.598 1.00 92.44 349 ALA A O 1
ATOM 2754 N N . SER A 1 350 ? 17.902 -3.787 -16.542 1.00 93.56 350 SER A N 1
ATOM 2755 C CA . SER A 1 350 ? 16.592 -3.469 -15.959 1.00 93.56 350 SER A CA 1
ATOM 2756 C C . SER A 1 350 ? 15.927 -4.696 -15.313 1.00 93.56 350 SER A C 1
ATOM 2758 O O . SER A 1 350 ? 15.354 -4.599 -14.224 1.00 93.56 350 SER A O 1
ATOM 2760 N N . ILE A 1 351 ? 16.042 -5.871 -15.944 1.00 92.50 351 ILE A N 1
ATOM 2761 C CA . ILE A 1 351 ? 15.557 -7.148 -15.399 1.00 92.50 351 ILE A CA 1
ATOM 2762 C C . ILE A 1 351 ? 16.366 -7.568 -14.163 1.00 92.50 351 ILE A C 1
ATOM 2764 O O . ILE A 1 351 ? 15.763 -7.944 -13.160 1.00 92.50 351 ILE A O 1
ATOM 2768 N N . GLU A 1 352 ? 17.696 -7.462 -14.184 1.00 92.25 352 GLU A N 1
ATOM 2769 C CA . GLU A 1 352 ? 18.546 -7.765 -13.021 1.00 92.25 352 GLU A CA 1
ATOM 2770 C C . GLU A 1 352 ? 18.235 -6.853 -11.825 1.00 92.25 352 GLU A C 1
ATOM 2772 O O . GLU A 1 352 ? 18.077 -7.337 -10.702 1.00 92.25 352 GLU A O 1
ATOM 2777 N N . MET A 1 353 ? 18.047 -5.550 -12.061 1.00 93.62 353 MET A N 1
ATOM 2778 C CA . MET A 1 353 ? 17.651 -4.597 -11.020 1.00 93.62 353 MET A CA 1
ATOM 2779 C C . MET A 1 353 ? 16.275 -4.939 -10.421 1.00 93.62 353 MET A C 1
ATOM 2781 O O . MET A 1 353 ? 16.111 -4.918 -9.202 1.00 93.62 353 MET A O 1
ATOM 2785 N N . ARG A 1 354 ? 15.303 -5.333 -11.255 1.00 92.88 354 ARG A N 1
ATOM 2786 C CA . ARG A 1 354 ? 13.982 -5.806 -10.800 1.00 92.88 354 ARG A CA 1
ATOM 2787 C C . ARG A 1 354 ? 14.042 -7.129 -10.039 1.00 92.88 354 ARG A C 1
ATOM 2789 O O . ARG A 1 354 ? 13.287 -7.311 -9.090 1.00 92.88 354 ARG A O 1
ATOM 2796 N N . LEU A 1 355 ? 14.930 -8.048 -10.415 1.00 93.62 355 LEU A N 1
ATOM 2797 C CA . LEU A 1 355 ? 15.150 -9.291 -9.668 1.00 93.62 355 LEU A CA 1
ATOM 2798 C C . LEU A 1 355 ? 15.767 -9.012 -8.289 1.00 93.62 355 LEU A C 1
ATOM 2800 O O . LEU A 1 355 ? 15.361 -9.635 -7.308 1.00 93.62 355 LEU A O 1
ATOM 2804 N N . ALA A 1 356 ? 16.685 -8.047 -8.186 1.00 91.81 356 ALA A N 1
ATOM 2805 C CA . ALA A 1 356 ? 17.221 -7.595 -6.903 1.00 91.81 356 ALA A CA 1
ATOM 2806 C C . ALA A 1 356 ? 16.138 -6.938 -6.023 1.00 91.81 356 ALA A C 1
ATOM 2808 O O . ALA A 1 356 ? 16.036 -7.264 -4.841 1.00 91.81 356 ALA A O 1
ATOM 2809 N N . GLU A 1 357 ? 15.286 -6.082 -6.599 1.00 93.00 357 GLU A N 1
ATOM 2810 C CA . GLU A 1 357 ? 14.146 -5.465 -5.904 1.00 93.00 357 GLU A CA 1
ATOM 2811 C C . GLU A 1 357 ? 13.139 -6.515 -5.401 1.00 93.00 357 GLU A C 1
ATOM 2813 O O . GLU A 1 357 ? 12.762 -6.495 -4.229 1.00 93.00 357 GLU A O 1
ATOM 2818 N N . LEU A 1 358 ? 12.759 -7.485 -6.241 1.00 91.06 358 LEU A N 1
ATOM 2819 C CA . LEU A 1 358 ? 11.889 -8.598 -5.842 1.00 91.06 358 LEU A CA 1
ATOM 2820 C C . LEU A 1 358 ? 12.521 -9.454 -4.734 1.00 91.06 358 LEU A C 1
ATOM 2822 O O . LEU A 1 358 ? 11.838 -9.802 -3.775 1.00 91.06 358 LEU A O 1
ATOM 2826 N N . THR A 1 359 ? 13.825 -9.735 -4.812 1.00 92.31 359 THR A N 1
ATOM 2827 C CA . THR A 1 359 ? 14.547 -10.495 -3.774 1.00 92.31 359 THR A CA 1
ATOM 2828 C C . THR A 1 359 ? 14.569 -9.746 -2.436 1.00 92.31 359 THR A C 1
ATOM 2830 O O . THR A 1 359 ? 14.399 -10.360 -1.381 1.00 92.31 359 THR A O 1
ATOM 2833 N N . ALA A 1 360 ? 14.720 -8.417 -2.460 1.00 92.00 360 ALA A N 1
ATOM 2834 C CA . ALA A 1 360 ? 14.610 -7.583 -1.264 1.00 92.00 360 ALA A CA 1
ATOM 2835 C C . ALA A 1 360 ? 13.184 -7.610 -0.686 1.00 92.00 360 ALA A C 1
ATOM 2837 O O . ALA A 1 360 ? 13.016 -7.811 0.517 1.00 92.00 360 ALA A O 1
ATOM 2838 N N . LYS A 1 361 ? 12.153 -7.508 -1.537 1.00 92.56 361 LYS A N 1
ATOM 2839 C CA . LYS A 1 361 ? 10.744 -7.597 -1.118 1.00 92.56 361 LYS A CA 1
ATOM 2840 C C . LYS A 1 361 ? 10.374 -8.967 -0.550 1.00 92.56 361 LYS A C 1
ATOM 2842 O O . LYS A 1 361 ? 9.638 -9.024 0.429 1.00 92.56 361 LYS A O 1
ATOM 2847 N N . GLU A 1 362 ? 10.925 -10.062 -1.071 1.00 93.81 362 GLU A N 1
ATOM 2848 C CA . GLU A 1 362 ? 10.791 -11.378 -0.434 1.00 93.81 362 GLU A CA 1
ATOM 2849 C C . GLU A 1 362 ? 11.439 -11.435 0.960 1.00 93.81 362 GLU A C 1
ATOM 2851 O O . GLU A 1 362 ? 10.940 -12.146 1.831 1.00 93.81 362 GLU A O 1
ATOM 2856 N N . SER A 1 363 ? 12.544 -10.715 1.196 1.00 92.00 363 SER A N 1
ATOM 2857 C CA . SER A 1 363 ? 13.163 -10.633 2.529 1.00 92.00 363 SER A CA 1
ATOM 2858 C C . SER A 1 363 ? 12.288 -9.843 3.502 1.00 92.00 363 SER A C 1
ATOM 2860 O O . SER A 1 363 ? 11.995 -10.339 4.586 1.00 92.00 363 SER A O 1
ATOM 2862 N N . GLU A 1 364 ? 11.788 -8.672 3.086 1.00 93.69 364 GLU A N 1
ATOM 2863 C CA . GLU A 1 364 ? 10.831 -7.874 3.869 1.00 93.69 364 GLU A CA 1
ATOM 2864 C C . GLU A 1 364 ? 9.576 -8.686 4.233 1.00 93.69 364 GLU A C 1
ATOM 2866 O O . GLU A 1 364 ? 9.099 -8.620 5.365 1.00 93.69 364 GLU A O 1
ATOM 2871 N N . ILE A 1 365 ? 9.051 -9.487 3.296 1.00 91.94 365 ILE A N 1
ATOM 2872 C CA . ILE A 1 365 ? 7.894 -10.358 3.543 1.00 91.94 365 ILE A CA 1
ATOM 2873 C C . ILE A 1 365 ? 8.221 -11.429 4.590 1.00 91.94 365 ILE A C 1
ATOM 2875 O O . ILE A 1 365 ? 7.454 -11.570 5.537 1.00 91.94 365 ILE A O 1
ATOM 2879 N N . ARG A 1 366 ? 9.366 -12.120 4.498 1.00 92.81 366 ARG A N 1
ATOM 2880 C CA . ARG A 1 366 ? 9.772 -13.128 5.501 1.00 92.81 366 ARG A CA 1
ATOM 2881 C C . ARG A 1 366 ? 9.979 -12.527 6.893 1.00 92.81 366 ARG A C 1
ATOM 2883 O O . ARG A 1 366 ? 9.627 -13.155 7.888 1.00 92.81 366 ARG A O 1
ATOM 2890 N N . GLU A 1 367 ? 10.523 -11.314 6.976 1.00 92.50 367 GLU A N 1
ATOM 2891 C CA . GLU A 1 367 ? 10.672 -10.585 8.243 1.00 92.50 367 GLU A CA 1
ATOM 2892 C C . GLU A 1 367 ? 9.305 -10.202 8.838 1.00 92.50 367 GLU A C 1
ATOM 2894 O O . GLU A 1 367 ? 9.093 -10.356 10.042 1.00 92.50 367 GLU A O 1
ATOM 2899 N N . MET A 1 368 ? 8.343 -9.785 8.005 1.00 93.38 368 MET A N 1
ATOM 2900 C CA . MET A 1 368 ? 6.961 -9.539 8.436 1.00 93.38 368 MET A CA 1
ATOM 2901 C C . MET A 1 368 ? 6.223 -10.824 8.841 1.00 93.38 368 MET A C 1
ATOM 2903 O O . MET A 1 368 ? 5.496 -10.804 9.832 1.00 93.38 368 MET A O 1
ATOM 2907 N N . GLU A 1 369 ? 6.421 -11.939 8.131 1.00 93.31 369 GLU A N 1
ATOM 2908 C CA . GLU A 1 369 ? 5.873 -13.256 8.488 1.00 93.31 369 GLU A CA 1
ATOM 2909 C C . GLU A 1 369 ? 6.405 -13.721 9.851 1.00 93.31 369 GLU A C 1
ATOM 2911 O O . GLU A 1 369 ? 5.616 -14.085 10.726 1.00 93.31 369 GLU A O 1
ATOM 2916 N N . GLN A 1 370 ? 7.721 -13.627 10.089 1.00 92.62 370 GLN A N 1
ATOM 2917 C CA . GLN A 1 370 ? 8.304 -13.951 11.393 1.00 92.62 370 GLN A CA 1
ATOM 2918 C C . GLN A 1 370 ? 7.729 -13.047 12.496 1.00 92.62 370 GLN A C 1
ATOM 2920 O O . GLN A 1 370 ? 7.223 -13.554 13.500 1.00 92.62 370 GLN A O 1
ATOM 2925 N N . ALA A 1 371 ? 7.719 -11.726 12.291 1.00 92.50 371 ALA A N 1
ATOM 2926 C CA . ALA A 1 371 ? 7.166 -10.771 13.253 1.00 92.50 371 ALA A CA 1
ATOM 2927 C C . ALA A 1 371 ? 5.660 -10.976 13.517 1.00 92.50 371 ALA A C 1
ATOM 2929 O O . ALA A 1 371 ? 5.171 -10.626 14.595 1.00 92.50 371 ALA A O 1
ATOM 2930 N N . PHE A 1 372 ? 4.917 -11.553 12.566 1.00 90.94 372 PHE A N 1
ATOM 2931 C CA . PHE A 1 372 ? 3.533 -11.973 12.770 1.00 90.94 372 PHE A CA 1
ATOM 2932 C C . PHE A 1 372 ? 3.457 -13.215 13.668 1.00 90.94 372 PHE A C 1
ATOM 2934 O O . PHE A 1 372 ? 2.750 -13.174 14.672 1.00 90.94 372 PHE A O 1
ATOM 2941 N N . THR A 1 373 ? 4.244 -14.264 13.398 1.00 92.31 373 THR A N 1
ATOM 2942 C CA . THR A 1 373 ? 4.253 -15.485 14.233 1.00 92.31 373 THR A CA 1
ATOM 2943 C C . THR A 1 373 ? 4.683 -15.220 15.684 1.00 92.31 373 THR A C 1
ATOM 2945 O O . THR A 1 373 ? 4.012 -15.667 16.612 1.00 92.31 373 THR A O 1
ATOM 2948 N N . GLU A 1 374 ? 5.711 -14.392 15.917 1.00 92.31 374 GLU A N 1
ATOM 2949 C CA . GLU A 1 374 ? 6.116 -13.959 17.269 1.00 92.31 374 GLU A CA 1
ATOM 2950 C C . GLU A 1 374 ? 4.990 -13.192 17.993 1.00 92.31 374 GLU A C 1
ATOM 2952 O O . GLU A 1 374 ? 4.842 -13.250 19.222 1.00 92.31 374 GLU A O 1
ATOM 2957 N N . ARG A 1 375 ? 4.152 -12.475 17.233 1.00 93.38 375 ARG A N 1
ATOM 2958 C CA . ARG A 1 375 ? 2.991 -11.748 17.754 1.00 93.38 375 ARG A CA 1
ATOM 2959 C C . ARG A 1 375 ? 1.811 -12.676 18.040 1.00 93.38 375 ARG A C 1
ATOM 2961 O O . ARG A 1 375 ? 1.133 -12.446 19.039 1.00 93.38 375 ARG A O 1
ATOM 2968 N N . GLU A 1 376 ? 1.591 -13.716 17.237 1.00 93.44 376 GLU A N 1
ATOM 2969 C CA . GLU A 1 376 ? 0.610 -14.777 17.509 1.00 93.44 376 GLU A CA 1
ATOM 2970 C C . GLU A 1 376 ? 0.975 -15.561 18.777 1.00 93.44 376 GLU A C 1
ATOM 2972 O O . GLU A 1 376 ? 0.134 -15.689 19.667 1.00 93.44 376 GLU A O 1
ATOM 2977 N N . GLU A 1 377 ? 2.236 -15.980 18.941 1.00 93.00 377 GLU A N 1
ATOM 2978 C CA . GLU A 1 377 ? 2.715 -16.608 20.185 1.00 93.00 377 GLU A CA 1
ATOM 2979 C C . GLU A 1 377 ? 2.523 -15.681 21.400 1.00 93.00 377 GLU A C 1
ATOM 2981 O O . GLU A 1 377 ? 2.052 -16.104 22.460 1.00 93.00 377 GLU A O 1
ATOM 2986 N N . THR A 1 378 ? 2.806 -14.383 21.235 1.00 94.06 378 THR A N 1
ATOM 2987 C CA . THR A 1 378 ? 2.572 -13.362 22.271 1.00 94.06 378 THR A CA 1
ATOM 2988 C C . THR A 1 378 ? 1.082 -13.188 22.606 1.00 94.06 378 THR A C 1
ATOM 2990 O O . THR A 1 378 ? 0.745 -12.888 23.756 1.00 94.06 378 THR A O 1
ATOM 2993 N N . VAL A 1 379 ? 0.173 -13.350 21.638 1.00 91.25 379 VAL A N 1
ATOM 2994 C CA . VAL A 1 379 ? -1.282 -13.306 21.866 1.00 91.25 379 VAL A CA 1
ATOM 2995 C C . VAL A 1 379 ? -1.747 -14.572 22.581 1.00 91.25 379 VAL A C 1
ATOM 2997 O O . VAL A 1 379 ? -2.375 -14.448 23.629 1.00 91.25 379 VAL A O 1
ATOM 3000 N N . ALA A 1 380 ? -1.349 -15.763 22.128 1.00 91.94 380 ALA A N 1
ATOM 3001 C CA . ALA A 1 380 ? -1.679 -17.027 22.791 1.00 91.94 380 ALA A CA 1
ATOM 3002 C C . ALA A 1 380 ? -1.178 -17.066 24.253 1.00 91.94 380 ALA A C 1
ATOM 3004 O O . ALA A 1 380 ? -1.902 -17.469 25.169 1.00 91.94 380 ALA A O 1
ATOM 3005 N N . GLY A 1 381 ? 0.030 -16.550 24.516 1.00 92.56 381 GLY A N 1
ATOM 3006 C CA . GLY A 1 381 ? 0.547 -16.379 25.877 1.00 92.56 381 GLY A CA 1
ATOM 3007 C C . GLY A 1 381 ? -0.326 -15.456 26.743 1.00 92.56 381 GLY A C 1
ATOM 3008 O O . GLY A 1 381 ? -0.578 -15.750 27.915 1.00 92.56 381 GLY A O 1
ATOM 3009 N N . LYS A 1 382 ? -0.875 -14.378 26.171 1.00 92.94 382 LYS A N 1
ATOM 3010 C CA . LYS A 1 382 ? -1.830 -13.499 26.870 1.00 92.94 382 LYS A CA 1
ATOM 3011 C C . LYS A 1 382 ? -3.187 -14.162 27.082 1.00 92.94 382 LYS A C 1
ATOM 3013 O O . LYS A 1 382 ? -3.722 -14.045 28.176 1.00 92.94 382 LYS A O 1
ATOM 3018 N N . GLU A 1 383 ? -3.715 -14.889 26.102 1.00 92.19 383 GLU A N 1
ATOM 3019 C CA . GLU A 1 383 ? -4.978 -15.628 26.228 1.00 92.19 383 GLU A CA 1
ATOM 3020 C C . GLU A 1 383 ? -4.907 -16.679 27.341 1.00 92.19 383 GLU A C 1
ATOM 3022 O O . GLU A 1 383 ? -5.785 -16.718 28.201 1.00 92.19 383 GLU A O 1
ATOM 3027 N N . THR A 1 384 ? -3.821 -17.459 27.414 1.00 92.19 384 THR A N 1
ATOM 3028 C CA . THR A 1 384 ? -3.613 -18.408 28.526 1.00 92.19 384 THR A CA 1
ATOM 3029 C C . THR A 1 384 ? -3.472 -17.718 29.887 1.00 92.19 384 THR A C 1
ATOM 3031 O O . THR A 1 384 ? -3.980 -18.232 30.884 1.00 92.19 384 THR A O 1
ATOM 3034 N N . THR A 1 385 ? -2.858 -16.530 29.940 1.00 92.62 385 THR A N 1
ATOM 3035 C CA . THR A 1 385 ? -2.758 -15.728 31.174 1.00 92.62 385 THR A CA 1
ATOM 3036 C C . THR A 1 385 ? -4.131 -15.202 31.605 1.00 92.62 385 THR A C 1
ATOM 3038 O O . THR A 1 385 ? -4.498 -15.302 32.772 1.00 92.62 385 THR A O 1
ATOM 3041 N N . ILE A 1 386 ? -4.926 -14.698 30.658 1.00 91.31 386 ILE A N 1
ATOM 3042 C CA . ILE A 1 386 ? -6.291 -14.207 30.888 1.00 91.31 386 ILE A CA 1
ATOM 3043 C C . ILE A 1 386 ? -7.207 -15.347 31.355 1.00 91.31 386 ILE A C 1
ATOM 3045 O O . ILE A 1 386 ? -7.965 -15.166 32.304 1.00 91.31 386 ILE A O 1
ATOM 3049 N N . ALA A 1 387 ? -7.102 -16.537 30.756 1.00 91.06 387 ALA A N 1
ATOM 3050 C CA . ALA A 1 387 ? -7.847 -17.719 31.189 1.00 91.06 387 ALA A CA 1
ATOM 3051 C C . ALA A 1 387 ? -7.488 -18.153 32.625 1.00 91.06 387 ALA A C 1
ATOM 3053 O O . ALA A 1 387 ? -8.375 -18.536 33.388 1.00 91.06 387 ALA A O 1
ATOM 3054 N N . ALA A 1 388 ? -6.212 -18.052 33.018 1.00 90.81 388 ALA A N 1
ATOM 3055 C CA . ALA A 1 388 ? -5.775 -18.335 34.386 1.00 90.81 388 ALA A CA 1
ATOM 3056 C C . ALA A 1 388 ? -6.326 -17.312 35.401 1.00 90.81 388 ALA A C 1
ATOM 3058 O O . ALA A 1 388 ? -6.813 -17.706 36.461 1.00 90.81 388 ALA A O 1
ATOM 3059 N N . GLU A 1 389 ? -6.318 -16.018 35.066 1.00 92.56 389 GLU A N 1
ATOM 3060 C CA . GLU A 1 389 ? -6.909 -14.971 35.913 1.00 92.56 389 GLU A CA 1
ATOM 3061 C C . GLU A 1 389 ? -8.438 -15.096 36.019 1.00 92.56 389 GLU A C 1
ATOM 3063 O O . GLU A 1 389 ? -8.980 -14.947 37.112 1.00 92.56 389 GLU A O 1
ATOM 3068 N N . PHE A 1 390 ? -9.146 -15.459 34.941 1.00 91.31 390 PHE A N 1
ATOM 3069 C CA . PHE A 1 390 ? -10.575 -15.795 35.025 1.00 91.31 390 PHE A CA 1
ATOM 3070 C C . PHE A 1 390 ? -10.833 -16.990 35.953 1.00 91.31 390 PHE A C 1
ATOM 3072 O O . PHE A 1 390 ? -11.753 -16.933 36.766 1.00 91.31 390 PHE A O 1
ATOM 3079 N N . GLY A 1 391 ? -10.001 -18.037 35.891 1.00 92.31 391 GLY A N 1
ATOM 3080 C CA . GLY A 1 391 ? -10.078 -19.169 36.819 1.00 92.31 391 GLY A CA 1
ATOM 3081 C C . GLY A 1 391 ? -9.908 -18.747 38.284 1.00 92.31 391 GLY A C 1
ATOM 3082 O O . GLY A 1 391 ? -10.711 -19.139 39.131 1.00 92.31 391 GLY A O 1
ATOM 3083 N N . ARG A 1 392 ? -8.923 -17.884 38.573 1.00 94.75 392 ARG A N 1
ATOM 3084 C CA . ARG A 1 392 ? -8.702 -17.318 39.915 1.00 94.75 392 ARG A CA 1
ATOM 3085 C C . ARG A 1 392 ? -9.884 -16.466 40.387 1.00 94.75 392 ARG A C 1
ATOM 3087 O O . ARG A 1 392 ? -10.290 -16.579 41.539 1.00 94.75 392 ARG A O 1
ATOM 3094 N N . LEU A 1 393 ? -10.461 -15.645 39.509 1.00 92.81 393 LEU A N 1
ATOM 3095 C CA . LEU A 1 393 ? -11.626 -14.814 39.832 1.00 92.81 393 LEU A CA 1
ATOM 3096 C C . LEU A 1 393 ? -12.889 -15.646 40.101 1.00 92.81 393 LEU A C 1
ATOM 3098 O O . LEU A 1 393 ? -13.674 -15.281 40.973 1.00 92.81 393 LEU A O 1
ATOM 3102 N N . GLU A 1 394 ? -13.086 -16.769 39.406 1.00 91.94 394 GLU A N 1
ATOM 3103 C CA . GLU A 1 394 ? -14.196 -17.695 39.675 1.00 91.94 394 GLU A CA 1
ATOM 3104 C C . GLU A 1 394 ? -14.012 -18.419 41.028 1.00 91.94 394 GLU A C 1
ATOM 3106 O O . GLU A 1 394 ? -14.970 -18.576 41.788 1.00 91.94 394 GLU A O 1
ATOM 3111 N N . GLU A 1 395 ? -12.774 -18.781 41.389 1.00 91.88 395 GLU A N 1
ATOM 3112 C CA . GLU A 1 395 ? -12.438 -19.352 42.703 1.00 91.88 395 GLU A CA 1
ATOM 3113 C C . GLU A 1 395 ? -12.625 -18.327 43.842 1.00 91.88 395 GLU A C 1
ATOM 3115 O O . GLU A 1 395 ? -13.292 -18.619 44.838 1.00 91.88 395 GLU A O 1
ATOM 3120 N N . GLU A 1 396 ? -12.145 -17.090 43.674 1.00 93.38 396 GLU A N 1
ATOM 3121 C CA . GLU A 1 396 ? -12.376 -15.983 44.616 1.00 93.38 396 GLU A CA 1
ATOM 3122 C C . GLU A 1 396 ? -13.870 -15.651 44.759 1.00 93.38 396 GLU A C 1
ATOM 3124 O O . GLU A 1 396 ? -14.359 -15.461 45.875 1.00 93.38 396 GLU A O 1
ATOM 3129 N N . ARG A 1 397 ? -14.633 -15.661 43.659 1.00 93.81 397 ARG A N 1
ATOM 3130 C CA . ARG A 1 397 ? -16.096 -15.504 43.668 1.00 93.81 397 ARG A CA 1
ATOM 3131 C C . ARG A 1 397 ? -16.782 -16.633 44.439 1.00 93.81 397 ARG A C 1
ATOM 3133 O O . ARG A 1 397 ? -17.694 -16.356 45.219 1.00 93.81 397 ARG A O 1
ATOM 3140 N N . SER A 1 398 ? -16.341 -17.880 44.270 1.00 92.00 398 SER A N 1
ATOM 3141 C CA . SER A 1 398 ? -16.867 -19.026 45.023 1.00 92.00 398 SER A CA 1
ATOM 3142 C C . SER A 1 398 ? -16.572 -18.909 46.523 1.00 92.00 398 SER A C 1
ATOM 3144 O O . SER A 1 398 ? -17.442 -19.202 47.345 1.00 92.00 398 SER A O 1
ATOM 3146 N N . LEU A 1 399 ? -15.378 -18.438 46.900 1.00 94.00 399 LEU A N 1
ATOM 3147 C CA . LEU A 1 399 ? -15.009 -18.181 48.297 1.00 94.00 399 LEU A CA 1
ATOM 3148 C C . LEU A 1 399 ? -15.820 -17.027 48.907 1.00 94.00 399 LEU A C 1
ATOM 3150 O O . LEU A 1 399 ? -16.279 -17.133 50.046 1.00 94.00 399 LEU A O 1
ATOM 3154 N N . LEU A 1 400 ? -16.050 -15.948 48.152 1.00 92.75 400 LEU A N 1
ATOM 3155 C CA . LEU A 1 400 ? -16.893 -14.824 48.574 1.00 92.75 400 LEU A CA 1
ATOM 3156 C C . LEU A 1 400 ? -18.362 -15.230 48.741 1.00 92.75 400 LEU A C 1
ATOM 3158 O O . LEU A 1 400 ? -18.997 -14.806 49.706 1.00 92.75 400 LEU A O 1
ATOM 3162 N N . GLN A 1 401 ? -18.895 -16.077 47.857 1.00 93.56 401 GLN A N 1
ATOM 3163 C CA . GLN A 1 401 ? -20.251 -16.611 47.993 1.00 93.56 401 GLN A CA 1
ATOM 3164 C C . GLN A 1 401 ? -20.366 -17.512 49.233 1.00 93.56 401 GLN A C 1
ATOM 3166 O O . GLN A 1 401 ? -21.242 -17.279 50.061 1.00 93.56 401 GLN A O 1
ATOM 3171 N N . ALA A 1 402 ? -19.423 -18.436 49.452 1.00 92.88 402 ALA A N 1
ATOM 3172 C CA . ALA A 1 402 ? -19.393 -19.252 50.669 1.00 92.88 402 ALA A CA 1
ATOM 3173 C C . ALA A 1 402 ? -19.307 -18.398 51.954 1.00 92.88 402 ALA A C 1
ATOM 3175 O O . ALA A 1 402 ? -19.992 -18.683 52.936 1.00 92.88 402 ALA A O 1
ATOM 3176 N N . LYS A 1 403 ? -18.525 -17.307 51.942 1.00 93.81 403 LYS A N 1
ATOM 3177 C CA . LYS A 1 403 ? -18.451 -16.355 53.065 1.00 93.81 403 LYS A CA 1
ATOM 3178 C C . LYS A 1 403 ? -19.735 -15.548 53.259 1.00 93.81 403 LYS A C 1
ATOM 3180 O O . LYS A 1 403 ? -20.115 -15.291 54.398 1.00 93.81 403 LYS A O 1
ATOM 3185 N N . LYS A 1 404 ? -20.427 -15.172 52.182 1.00 94.50 404 LYS A N 1
ATOM 3186 C CA . LYS A 1 404 ? -21.750 -14.529 52.241 1.00 94.50 404 LYS A CA 1
ATOM 3187 C C . LYS A 1 404 ? -22.789 -15.460 52.871 1.00 94.50 404 LYS A C 1
ATOM 3189 O O . LYS A 1 404 ? -23.566 -15.011 53.712 1.00 94.50 404 LYS A O 1
ATOM 3194 N N . ASP A 1 405 ? -22.763 -16.741 52.517 1.00 92.69 405 ASP A N 1
ATOM 3195 C CA . ASP A 1 405 ? -23.681 -17.745 53.057 1.00 92.69 405 ASP A CA 1
ATOM 3196 C C . ASP A 1 405 ? -23.393 -18.027 54.543 1.00 92.69 405 ASP A C 1
ATOM 3198 O O . ASP A 1 405 ? -24.321 -18.024 55.354 1.00 92.69 405 ASP A O 1
ATOM 3202 N N . GLU A 1 406 ? -22.119 -18.126 54.940 1.00 94.62 406 GLU A N 1
ATOM 3203 C CA . GLU A 1 406 ? -21.681 -18.211 56.345 1.00 94.62 406 GLU A CA 1
ATOM 3204 C C . GLU A 1 406 ? -22.145 -17.002 57.180 1.00 94.62 406 GLU A C 1
ATOM 3206 O O . GLU A 1 406 ? -22.709 -17.174 58.261 1.00 94.62 406 GLU A O 1
ATOM 3211 N N . ILE A 1 407 ? -21.987 -15.778 56.660 1.00 93.25 407 ILE A N 1
ATOM 3212 C CA . ILE A 1 407 ? -22.480 -14.547 57.304 1.00 93.25 407 ILE A CA 1
ATOM 3213 C C . ILE A 1 407 ? -24.015 -14.546 57.397 1.00 93.25 407 ILE A C 1
ATOM 3215 O O . ILE A 1 407 ? -24.572 -14.073 58.390 1.00 93.25 407 ILE A O 1
ATOM 3219 N N . SER A 1 408 ? -24.721 -15.088 56.398 1.00 89.88 408 SER A N 1
ATOM 3220 C CA . SER A 1 408 ? -26.185 -15.201 56.439 1.00 89.88 408 SER A CA 1
ATOM 3221 C C . SER A 1 408 ? -26.652 -16.163 57.539 1.00 89.88 408 SER A C 1
ATOM 3223 O O . SER A 1 408 ? -27.556 -15.816 58.303 1.00 89.88 408 SER A O 1
ATOM 3225 N N . ALA A 1 409 ? -25.969 -17.302 57.704 1.00 91.75 409 ALA A N 1
ATOM 3226 C CA . ALA A 1 409 ? -26.239 -18.265 58.767 1.00 91.75 409 ALA A CA 1
ATOM 3227 C C . ALA A 1 409 ? -25.975 -17.650 60.151 1.00 91.75 409 ALA A C 1
ATOM 3229 O O . ALA A 1 409 ? -26.868 -17.656 61.001 1.00 91.75 409 ALA A O 1
ATOM 3230 N N . GLN A 1 410 ? -24.814 -17.009 60.343 1.00 94.19 410 GLN A N 1
ATOM 3231 C CA . GLN A 1 410 ? -24.480 -16.289 61.581 1.00 94.19 410 GLN A CA 1
ATOM 3232 C C . GLN A 1 410 ? -25.503 -15.189 61.908 1.00 94.19 410 GLN A C 1
ATOM 3234 O O . GLN A 1 410 ? -25.865 -15.007 63.068 1.00 94.19 410 GLN A O 1
ATOM 3239 N N . LYS A 1 411 ? -26.032 -14.482 60.899 1.00 94.56 411 LYS A N 1
ATOM 3240 C CA . LYS A 1 411 ? -27.099 -13.489 61.095 1.00 94.56 411 LYS A CA 1
ATOM 3241 C C . LYS A 1 411 ? -28.407 -14.132 61.571 1.00 94.56 411 LYS A C 1
ATOM 3243 O O . LYS A 1 411 ? -29.068 -13.557 62.434 1.00 94.56 411 LYS A O 1
ATOM 3248 N N . THR A 1 412 ? -28.783 -15.304 61.050 1.00 92.25 412 THR A N 1
ATOM 3249 C CA . THR A 1 412 ? -29.969 -16.033 61.541 1.00 92.25 412 THR A CA 1
ATOM 3250 C C . THR A 1 412 ? -29.769 -16.600 62.949 1.00 92.25 412 THR A C 1
ATOM 3252 O O . THR A 1 412 ? -30.667 -16.492 63.777 1.00 92.25 412 THR A O 1
ATOM 3255 N N . GLU A 1 413 ? -28.580 -17.113 63.269 1.00 93.62 413 GLU A N 1
ATOM 3256 C CA . GLU A 1 413 ? -28.231 -17.613 64.605 1.00 93.62 413 GLU A CA 1
ATOM 3257 C C . GLU A 1 413 ? -28.216 -16.488 65.655 1.00 93.62 413 GLU A C 1
ATOM 3259 O O . GLU A 1 413 ? -28.741 -16.651 66.759 1.00 93.62 413 GLU A O 1
ATOM 3264 N N . LEU A 1 414 ? -27.712 -15.304 65.291 1.00 93.75 414 LEU A N 1
ATOM 3265 C CA . LEU A 1 414 ? -27.779 -14.103 66.124 1.00 93.75 414 LEU A CA 1
ATOM 3266 C C . LEU A 1 414 ? -29.224 -13.625 66.339 1.00 93.75 414 LEU A C 1
ATOM 3268 O O . LEU A 1 414 ? -29.580 -13.275 67.462 1.00 93.75 414 LEU A O 1
ATOM 3272 N N . ALA A 1 415 ? -30.068 -13.637 65.301 1.00 92.06 415 ALA A N 1
ATOM 3273 C CA . ALA A 1 415 ? -31.479 -13.263 65.424 1.00 92.06 415 ALA A CA 1
ATOM 3274 C C . ALA A 1 415 ? -32.260 -14.241 66.324 1.00 92.06 415 ALA A C 1
ATOM 3276 O O . ALA A 1 415 ? -33.030 -13.808 67.182 1.00 92.06 415 ALA A O 1
ATOM 3277 N N . ASN A 1 416 ? -32.001 -15.547 66.200 1.00 92.25 416 ASN A N 1
ATOM 3278 C CA . ASN A 1 416 ? -32.557 -16.562 67.098 1.00 92.25 416 ASN A CA 1
ATOM 3279 C C . ASN A 1 416 ? -32.091 -16.328 68.544 1.00 92.25 416 ASN A C 1
ATOM 3281 O O . ASN A 1 416 ? -32.915 -16.292 69.452 1.00 92.25 416 ASN A O 1
ATOM 3285 N N . SER A 1 417 ? -30.796 -16.062 68.747 1.00 92.06 417 SER A N 1
ATOM 3286 C CA . SER A 1 417 ? -30.218 -15.759 70.065 1.00 92.06 417 SER A CA 1
ATOM 3287 C C . SER A 1 417 ? -30.835 -14.509 70.704 1.00 92.06 417 SER A C 1
ATOM 3289 O O . SER A 1 417 ? -31.088 -14.488 71.905 1.00 92.06 417 SER A O 1
ATOM 3291 N N . GLN A 1 418 ? -31.120 -13.469 69.913 1.00 93.31 418 GLN A N 1
ATOM 3292 C CA . GLN A 1 418 ? -31.838 -12.276 70.374 1.00 93.31 418 GLN A CA 1
ATOM 3293 C C . GLN A 1 418 ? -33.289 -12.594 70.760 1.00 93.31 418 GLN A C 1
ATOM 3295 O O . GLN A 1 418 ? -33.764 -12.098 71.780 1.00 93.31 418 GLN A O 1
ATOM 3300 N N . SER A 1 419 ? -33.978 -13.449 69.998 1.00 90.38 419 SER A N 1
ATOM 3301 C CA . SER A 1 419 ? -35.336 -13.892 70.337 1.00 90.38 419 SER A CA 1
ATOM 3302 C C . SER A 1 419 ? -35.370 -14.757 71.602 1.00 90.38 419 SER A C 1
ATOM 3304 O O . SER A 1 419 ? -36.282 -14.611 72.415 1.00 90.38 419 SER A O 1
ATOM 3306 N N . GLU A 1 420 ? -34.385 -15.638 71.797 1.00 92.25 420 GLU A N 1
ATOM 3307 C CA . GLU A 1 420 ? -34.249 -16.443 73.015 1.00 92.25 420 GLU A CA 1
ATOM 3308 C C . GLU A 1 420 ? -33.931 -15.573 74.236 1.00 92.25 420 GLU A C 1
ATOM 3310 O O . GLU A 1 420 ? -34.513 -15.784 75.300 1.00 92.25 420 GLU A O 1
ATOM 3315 N N . LEU A 1 421 ? -33.060 -14.567 74.089 1.00 91.06 421 LEU A N 1
ATOM 3316 C CA . LEU A 1 421 ? -32.765 -13.599 75.148 1.00 91.06 421 LEU A CA 1
ATOM 3317 C C . LEU A 1 421 ? -33.991 -12.751 75.504 1.00 91.06 421 LEU A C 1
ATOM 3319 O O . LEU A 1 421 ? -34.296 -12.632 76.685 1.00 91.06 421 LEU A O 1
ATOM 3323 N N . GLY A 1 422 ? -34.744 -12.246 74.521 1.00 92.44 422 GLY A N 1
ATOM 3324 C CA . GLY A 1 422 ? -35.982 -11.497 74.774 1.00 92.44 422 GLY A CA 1
ATOM 3325 C C . GLY A 1 422 ? -37.030 -12.326 75.526 1.00 92.44 422 GLY A C 1
ATOM 3326 O O . GLY A 1 422 ? -37.577 -11.874 76.530 1.00 92.44 422 GLY A O 1
ATOM 3327 N N . ALA A 1 423 ? -37.237 -13.585 75.123 1.00 90.50 423 ALA A N 1
ATOM 3328 C CA . ALA A 1 423 ? -38.108 -14.514 75.849 1.00 90.50 423 ALA A CA 1
ATOM 3329 C C . ALA A 1 423 ? -37.583 -14.835 77.267 1.00 90.50 423 ALA A C 1
ATOM 3331 O O . ALA A 1 423 ? -38.366 -15.053 78.194 1.00 90.50 423 ALA A O 1
ATOM 3332 N N . ARG A 1 424 ? -36.257 -14.839 77.467 1.00 92.12 424 ARG A N 1
ATOM 3333 C CA . ARG A 1 424 ? -35.626 -14.994 78.787 1.00 92.12 424 ARG A CA 1
ATOM 3334 C C . ARG A 1 424 ? -35.871 -13.780 79.683 1.00 92.12 424 ARG A C 1
ATOM 3336 O O . ARG A 1 424 ? -36.180 -13.956 80.858 1.00 92.12 424 ARG A O 1
ATOM 3343 N N . GLU A 1 425 ? -35.742 -12.575 79.138 1.00 92.94 425 GLU A N 1
ATOM 3344 C CA . GLU A 1 425 ? -35.997 -11.313 79.839 1.00 92.94 425 GLU A CA 1
ATOM 3345 C C . GLU A 1 425 ? -37.474 -11.185 80.232 1.00 92.94 425 GLU A C 1
ATOM 3347 O O . GLU A 1 425 ? -37.764 -10.858 81.380 1.00 92.94 425 GLU A O 1
ATOM 3352 N N . GLU A 1 426 ? -38.404 -11.540 79.341 1.00 92.25 426 GLU A N 1
ATOM 3353 C CA . GLU A 1 426 ? -39.839 -11.595 79.649 1.00 92.25 426 GLU A CA 1
ATOM 3354 C C . GLU A 1 426 ? -40.154 -12.656 80.721 1.00 92.25 426 GLU A C 1
ATOM 3356 O O . GLU A 1 426 ? -40.894 -12.385 81.670 1.00 92.25 426 GLU A O 1
ATOM 3361 N N . SER A 1 427 ? -39.535 -13.841 80.649 1.00 91.69 427 SER A N 1
ATOM 3362 C CA . SER A 1 427 ? -39.660 -14.871 81.692 1.00 91.69 427 SER A CA 1
ATOM 3363 C C . SER A 1 427 ? -39.175 -14.373 83.059 1.00 91.69 427 SER A C 1
ATOM 3365 O O . SER A 1 427 ? -39.860 -14.591 84.057 1.00 91.69 427 SER A O 1
ATOM 3367 N N . PHE A 1 428 ? -38.027 -13.689 83.123 1.00 91.69 428 PHE A N 1
ATOM 3368 C CA . PHE A 1 428 ? -37.516 -13.120 84.374 1.00 91.69 428 PHE A CA 1
ATOM 3369 C C . PHE A 1 428 ? -38.358 -11.934 84.866 1.00 91.69 428 PHE A C 1
ATOM 3371 O O . PHE A 1 428 ? -38.537 -11.779 86.072 1.00 91.69 428 PHE A O 1
ATOM 3378 N N . ALA A 1 429 ? -38.912 -11.110 83.972 1.00 90.56 429 ALA A N 1
ATOM 3379 C CA . ALA A 1 429 ? -39.814 -10.022 84.348 1.00 90.56 429 ALA A CA 1
ATOM 3380 C C . ALA A 1 429 ? -41.098 -10.553 85.010 1.00 90.56 429 ALA A C 1
ATOM 3382 O O . ALA A 1 429 ? -41.530 -10.010 86.030 1.00 90.56 429 ALA A O 1
ATOM 3383 N N . ASN A 1 430 ? -41.656 -11.646 84.481 1.00 90.62 430 ASN A N 1
ATOM 3384 C CA . ASN A 1 430 ? -42.804 -12.338 85.065 1.00 90.62 430 ASN A CA 1
ATOM 3385 C C . ASN A 1 430 ? -42.464 -12.976 86.426 1.00 90.62 430 ASN A C 1
ATOM 3387 O O . ASN A 1 430 ? -43.185 -12.746 87.394 1.00 90.62 430 ASN A O 1
ATOM 3391 N N . GLU A 1 431 ? -41.334 -13.684 86.543 1.00 92.88 431 GLU A N 1
ATOM 3392 C CA . GLU A 1 431 ? -40.865 -14.268 87.815 1.00 92.88 431 GLU A CA 1
ATOM 3393 C C . GLU A 1 431 ? -40.631 -13.187 88.892 1.00 92.88 431 GLU A C 1
ATOM 3395 O O . GLU A 1 431 ? -41.032 -13.342 90.045 1.00 92.88 431 GLU A O 1
ATOM 3400 N N . ILE A 1 432 ? -40.064 -12.032 88.520 1.00 91.44 432 ILE A N 1
ATOM 3401 C CA . ILE A 1 432 ? -39.890 -10.879 89.419 1.00 91.44 432 ILE A CA 1
ATOM 3402 C C . ILE A 1 432 ? -41.240 -10.267 89.830 1.00 91.44 432 ILE A C 1
ATOM 3404 O O . ILE A 1 432 ? -41.377 -9.819 90.970 1.00 91.44 432 ILE A O 1
ATOM 3408 N N . ALA A 1 433 ? -42.235 -10.228 88.940 1.00 90.44 433 ALA A N 1
ATOM 3409 C CA . ALA A 1 433 ? -43.573 -9.735 89.263 1.00 90.44 433 ALA A CA 1
ATOM 3410 C C . ALA A 1 433 ? -44.313 -10.675 90.233 1.00 90.44 433 ALA A C 1
ATOM 3412 O O . ALA A 1 433 ? -44.907 -10.205 91.205 1.00 90.44 433 ALA A O 1
ATOM 3413 N N . GLU A 1 434 ? -44.218 -11.990 90.024 1.00 91.88 434 GLU A N 1
ATOM 3414 C CA . GLU A 1 434 ? -44.795 -13.010 90.906 1.00 91.88 434 GLU A CA 1
ATOM 3415 C C . GLU A 1 434 ? -44.132 -12.996 92.294 1.00 91.88 434 GLU A C 1
ATOM 3417 O O . GLU A 1 434 ? -44.823 -12.892 93.309 1.00 91.88 434 GLU A O 1
ATOM 3422 N N . LEU A 1 435 ? -42.794 -12.958 92.357 1.00 91.81 435 LEU A N 1
ATOM 3423 C CA . LEU A 1 435 ? -42.046 -12.838 93.616 1.00 91.81 435 LEU A CA 1
ATOM 3424 C C . LEU A 1 435 ? -42.349 -11.535 94.373 1.00 91.81 435 LEU A C 1
ATOM 3426 O O . LEU A 1 435 ? -42.364 -11.534 95.607 1.00 91.81 435 LEU A O 1
ATOM 3430 N N . ARG A 1 436 ? -42.615 -10.425 93.668 1.00 93.31 436 ARG A N 1
ATOM 3431 C CA . ARG A 1 436 ? -43.098 -9.180 94.293 1.00 93.31 436 ARG A CA 1
ATOM 3432 C C . ARG A 1 436 ? -44.495 -9.359 94.871 1.00 93.31 436 ARG A C 1
ATOM 3434 O O . ARG A 1 436 ? -44.672 -9.077 96.049 1.00 93.31 436 ARG A O 1
ATOM 3441 N N . SER A 1 437 ? -45.435 -9.921 94.110 1.00 90.81 437 SER A N 1
ATOM 3442 C CA . SER A 1 437 ? -46.792 -10.193 94.599 1.00 90.81 437 SER A CA 1
ATOM 3443 C C . SER A 1 437 ? -46.798 -11.129 95.816 1.00 90.81 437 SER A C 1
ATOM 3445 O O . SER A 1 437 ? -47.552 -10.896 96.759 1.00 90.81 437 SER A O 1
ATOM 3447 N N . GLU A 1 438 ? -45.938 -12.155 95.846 1.00 92.44 438 GLU A N 1
ATOM 3448 C CA . GLU A 1 438 ? -45.746 -12.987 97.040 1.00 92.44 438 GLU A CA 1
ATOM 3449 C C . GLU A 1 438 ? -45.176 -12.193 98.226 1.00 92.44 438 GLU A C 1
ATOM 3451 O O . GLU A 1 438 ? -45.541 -12.453 99.372 1.00 92.44 438 GLU A O 1
ATOM 3456 N N . THR A 1 439 ? -44.247 -11.268 97.978 1.00 88.50 439 THR A N 1
ATOM 3457 C CA . THR A 1 439 ? -43.600 -10.466 99.027 1.00 88.50 439 THR A CA 1
ATOM 3458 C C . THR A 1 439 ? -44.571 -9.445 99.615 1.00 88.50 439 THR A C 1
ATOM 3460 O O . THR A 1 439 ? -44.651 -9.329 100.837 1.00 88.50 439 THR A O 1
ATOM 3463 N N . ASP A 1 440 ? -45.361 -8.775 98.776 1.00 89.56 440 ASP A N 1
ATOM 3464 C CA . ASP A 1 440 ? -46.397 -7.829 99.192 1.00 89.56 440 ASP A CA 1
ATOM 3465 C C . ASP A 1 440 ? -47.511 -8.540 99.982 1.00 89.56 440 ASP A C 1
ATOM 3467 O O . ASP A 1 440 ? -47.931 -8.049 101.031 1.00 89.56 440 ASP A O 1
ATOM 3471 N N . GLN A 1 441 ? -47.925 -9.746 99.561 1.00 90.38 441 GLN A N 1
ATOM 3472 C CA . GLN A 1 441 ? -48.864 -10.568 100.334 1.00 90.38 441 GLN A CA 1
ATOM 3473 C C . GLN A 1 441 ? -48.276 -10.974 101.693 1.00 90.38 441 GLN A C 1
ATOM 3475 O O . GLN A 1 441 ? -48.927 -10.788 102.715 1.00 90.38 441 GLN A O 1
ATOM 3480 N N . LYS A 1 442 ? -47.026 -11.454 101.744 1.00 90.81 442 LYS A N 1
ATOM 3481 C CA . LYS A 1 442 ? -46.360 -11.810 103.014 1.00 90.81 442 LYS A CA 1
ATOM 3482 C C . LYS A 1 442 ? -46.178 -10.597 103.932 1.00 90.81 442 LYS A C 1
ATOM 3484 O O . LYS A 1 442 ? -46.236 -10.751 105.148 1.00 90.81 442 LYS A O 1
ATOM 3489 N N . ALA A 1 443 ? -45.982 -9.398 103.380 1.00 88.75 443 ALA A N 1
ATOM 3490 C CA . ALA A 1 443 ? -45.940 -8.156 104.148 1.00 88.75 443 ALA A CA 1
ATOM 3491 C C . ALA A 1 443 ? -47.321 -7.780 104.717 1.00 88.75 443 ALA A C 1
ATOM 3493 O O . ALA A 1 443 ? -47.405 -7.365 105.873 1.00 88.75 443 ALA A O 1
ATOM 3494 N N . ALA A 1 444 ? -48.402 -7.980 103.955 1.00 88.50 444 ALA A N 1
ATOM 3495 C CA . ALA A 1 444 ? -49.771 -7.806 104.440 1.00 88.50 444 ALA A CA 1
ATOM 3496 C C . ALA A 1 444 ? -50.133 -8.828 105.537 1.00 88.50 444 ALA A C 1
ATOM 3498 O O . ALA A 1 444 ? -50.625 -8.434 106.595 1.00 88.50 444 ALA A O 1
ATOM 3499 N N . ASP A 1 445 ? -49.807 -10.109 105.333 1.00 89.62 445 ASP A N 1
ATOM 3500 C CA . ASP A 1 445 ? -49.998 -11.184 106.316 1.00 89.62 445 ASP A CA 1
ATOM 3501 C C . ASP A 1 445 ? -49.240 -10.883 107.624 1.00 89.62 445 ASP A C 1
ATOM 3503 O O . ASP A 1 445 ? -49.772 -11.064 108.723 1.00 89.62 445 ASP A O 1
ATOM 3507 N N . LEU A 1 446 ? -48.000 -10.384 107.525 1.00 90.88 446 LEU A N 1
ATOM 3508 C CA . LEU A 1 446 ? -47.203 -9.958 108.679 1.00 90.88 446 LEU A CA 1
ATOM 3509 C C . LEU A 1 446 ? -47.826 -8.756 109.396 1.00 90.88 446 LEU A C 1
ATOM 3511 O O . LEU A 1 446 ? -47.910 -8.778 110.622 1.00 90.88 446 LEU A O 1
ATOM 3515 N N . ALA A 1 447 ? -48.316 -7.748 108.670 1.00 87.81 447 ALA A N 1
ATOM 3516 C CA . ALA A 1 447 ? -48.992 -6.596 109.269 1.00 87.81 447 ALA A CA 1
ATOM 3517 C C . ALA A 1 447 ? -50.299 -6.992 109.990 1.00 87.81 447 ALA A C 1
ATOM 3519 O O . ALA A 1 447 ? -50.600 -6.460 111.064 1.00 87.81 447 ALA A O 1
ATOM 3520 N N . GLU A 1 448 ? -51.054 -7.964 109.461 1.00 90.19 448 GLU A N 1
ATOM 3521 C CA . GLU A 1 448 ? -52.204 -8.544 110.166 1.00 90.19 448 GLU A CA 1
ATOM 3522 C C . GLU A 1 448 ? -51.759 -9.305 111.427 1.00 90.19 448 GLU A C 1
ATOM 3524 O O . GLU A 1 448 ? -52.350 -9.120 112.495 1.00 90.19 448 GLU A O 1
ATOM 3529 N N . MET A 1 449 ? -50.682 -10.101 111.357 1.00 88.81 449 MET A N 1
ATOM 3530 C CA . MET A 1 449 ? -50.134 -10.784 112.535 1.00 88.81 449 MET A CA 1
ATOM 3531 C C . MET A 1 449 ? -49.630 -9.812 113.609 1.00 88.81 449 MET A C 1
ATOM 3533 O O . MET A 1 449 ? -49.900 -10.045 114.788 1.00 88.81 449 MET A O 1
ATOM 3537 N N . GLU A 1 450 ? -48.948 -8.726 113.241 1.00 92.19 450 GLU A N 1
ATOM 3538 C CA . GLU A 1 450 ? -48.510 -7.680 114.173 1.00 92.19 450 GLU A CA 1
ATOM 3539 C C . GLU A 1 450 ? -49.708 -6.985 114.830 1.00 92.19 450 GLU A C 1
ATOM 3541 O O . GLU A 1 450 ? -49.754 -6.867 116.056 1.00 92.19 450 GLU A O 1
ATOM 3546 N N . SER A 1 451 ? -50.738 -6.624 114.057 1.00 85.56 451 SER A N 1
ATOM 3547 C CA . SER A 1 451 ? -51.987 -6.065 114.593 1.00 85.56 451 SER A CA 1
ATOM 3548 C C . SER A 1 451 ? -52.676 -7.028 115.575 1.00 85.56 451 SER A C 1
ATOM 3550 O O . SER A 1 451 ? -53.057 -6.650 116.688 1.00 85.56 451 SER A O 1
ATOM 3552 N N . ALA A 1 452 ? -52.753 -8.314 115.217 1.00 88.88 452 ALA A N 1
ATOM 3553 C CA . ALA A 1 452 ? -53.321 -9.366 116.054 1.00 88.88 452 ALA A CA 1
ATOM 3554 C C . ALA A 1 452 ? -52.447 -9.739 117.268 1.00 88.88 452 ALA A C 1
ATOM 3556 O O . ALA A 1 452 ? -52.942 -10.386 118.196 1.00 88.88 452 ALA A O 1
ATOM 3557 N N . LEU A 1 453 ? -51.159 -9.383 117.280 1.00 89.00 453 LEU A N 1
ATOM 3558 C CA . LEU A 1 453 ? -50.283 -9.475 118.451 1.00 89.00 453 LEU A CA 1
ATOM 3559 C C . LEU A 1 453 ? -50.460 -8.260 119.366 1.00 89.00 453 LEU A C 1
ATOM 3561 O O . LEU A 1 453 ? -50.596 -8.454 120.571 1.00 89.00 453 LEU A O 1
ATOM 3565 N N . LEU A 1 454 ? -50.577 -7.049 118.815 1.00 89.94 454 LEU A N 1
ATOM 3566 C CA . LEU A 1 454 ? -50.847 -5.826 119.577 1.00 89.94 454 LEU A CA 1
ATOM 3567 C C . LEU A 1 454 ? -52.202 -5.874 120.308 1.00 89.94 454 LEU A C 1
ATOM 3569 O O . LEU A 1 454 ? -52.276 -5.472 121.469 1.00 89.94 454 LEU A O 1
ATOM 3573 N N . ASP A 1 455 ? -53.265 -6.429 119.705 1.00 89.06 455 ASP A N 1
ATOM 3574 C CA . ASP A 1 455 ? -54.534 -6.660 120.428 1.00 89.06 455 ASP A CA 1
ATOM 3575 C C . ASP A 1 455 ? -54.368 -7.674 121.574 1.00 89.06 455 ASP A C 1
ATOM 3577 O O . ASP A 1 455 ? -54.879 -7.464 122.676 1.00 89.06 455 ASP A O 1
ATOM 3581 N N . LYS A 1 456 ? -53.607 -8.758 121.360 1.00 89.56 456 LYS A N 1
ATOM 3582 C CA . LYS A 1 456 ? -53.320 -9.742 122.419 1.00 89.56 456 LYS A CA 1
ATOM 3583 C C . LYS A 1 456 ? -52.507 -9.122 123.553 1.00 89.56 456 LYS A C 1
ATOM 3585 O O . LYS A 1 456 ? -52.842 -9.356 124.709 1.00 89.56 456 LYS A O 1
ATOM 3590 N N . GLU A 1 457 ? -51.486 -8.327 123.247 1.00 91.62 457 GLU A N 1
ATOM 3591 C CA . GLU A 1 457 ? -50.651 -7.635 124.234 1.00 91.62 457 GLU A CA 1
ATOM 3592 C C . GLU A 1 457 ? -51.465 -6.609 125.033 1.00 91.62 457 GLU A C 1
ATOM 3594 O O . GLU A 1 457 ? -51.444 -6.619 126.267 1.00 91.62 457 GLU A O 1
ATOM 3599 N N . LYS A 1 458 ? -52.300 -5.813 124.354 1.00 89.19 458 LYS A N 1
ATOM 3600 C CA . LYS A 1 458 ? -53.277 -4.928 124.997 1.00 89.19 458 LYS A CA 1
ATOM 3601 C C . LYS A 1 458 ? -54.196 -5.706 125.944 1.00 89.19 458 LYS A C 1
ATOM 3603 O O . LYS A 1 458 ? -54.301 -5.343 127.115 1.00 89.19 458 LYS A O 1
ATOM 3608 N N . ARG A 1 459 ? -54.811 -6.802 125.490 1.00 88.12 459 ARG A N 1
ATOM 3609 C CA . ARG A 1 459 ? -55.698 -7.647 126.313 1.00 88.12 459 ARG A CA 1
ATOM 3610 C C . ARG A 1 459 ? -54.977 -8.325 127.479 1.00 88.12 459 ARG A C 1
ATOM 3612 O O . ARG A 1 459 ? -55.579 -8.511 128.536 1.00 88.12 459 ARG A O 1
ATOM 3619 N N . ILE A 1 460 ? -53.696 -8.664 127.322 1.00 87.94 460 ILE A N 1
ATOM 3620 C CA . ILE A 1 460 ? -52.843 -9.118 128.426 1.00 87.94 460 ILE A CA 1
ATOM 3621 C C . ILE A 1 460 ? -52.700 -7.985 129.448 1.00 87.94 460 ILE A C 1
ATOM 3623 O O . ILE A 1 460 ? -53.034 -8.208 130.610 1.00 87.94 460 ILE A O 1
ATOM 3627 N N . SER A 1 461 ? -52.346 -6.765 129.030 1.00 84.12 461 SER A N 1
ATOM 3628 C CA . SER A 1 461 ? -52.216 -5.607 129.933 1.00 84.12 461 SER A CA 1
ATOM 3629 C C . SER A 1 461 ? -53.523 -5.262 130.674 1.00 84.12 461 SER A C 1
ATOM 3631 O O . SER A 1 461 ? -53.506 -4.974 131.872 1.00 84.12 461 SER A O 1
ATOM 3633 N N . GLU A 1 462 ? -54.677 -5.387 130.009 1.00 87.19 462 GLU A N 1
ATOM 3634 C CA . GLU A 1 462 ? -56.005 -5.236 130.622 1.00 87.19 462 GLU A CA 1
ATOM 3635 C C . GLU A 1 462 ? -56.272 -6.339 131.664 1.00 87.19 462 GLU A C 1
ATOM 3637 O O . GLU A 1 462 ? -56.800 -6.069 132.749 1.00 87.19 462 GLU A O 1
ATOM 3642 N N . SER A 1 463 ? -55.858 -7.580 131.382 1.00 81.88 463 SER A N 1
ATOM 3643 C CA . SER A 1 463 ? -55.971 -8.698 132.327 1.00 81.88 463 SER A CA 1
ATOM 3644 C C . SER A 1 463 ? -55.036 -8.549 133.536 1.00 81.88 463 SER A C 1
ATOM 3646 O O . SER A 1 463 ? -55.456 -8.814 134.663 1.00 81.88 463 SER A O 1
ATOM 3648 N N . GLU A 1 464 ? -53.814 -8.042 133.346 1.00 86.62 464 GLU A N 1
ATOM 3649 C CA . GLU A 1 464 ? -52.870 -7.739 134.427 1.00 86.62 464 GLU A CA 1
ATOM 3650 C C . GLU A 1 464 ? -53.378 -6.597 135.312 1.00 86.62 464 GLU A C 1
ATOM 3652 O O . GLU A 1 464 ? -53.327 -6.696 136.541 1.00 86.62 464 GLU A O 1
ATOM 3657 N N . ALA A 1 465 ? -53.944 -5.544 134.714 1.00 83.19 465 ALA A N 1
ATOM 3658 C CA . ALA A 1 465 ? -54.600 -4.465 135.447 1.00 83.19 465 ALA A CA 1
ATOM 3659 C C . ALA A 1 465 ? -55.798 -4.983 136.268 1.00 83.19 465 ALA A C 1
ATOM 3661 O O . ALA A 1 465 ? -55.944 -4.622 137.438 1.00 83.19 465 ALA A O 1
ATOM 3662 N N . SER A 1 466 ? -56.608 -5.886 135.702 1.00 81.31 466 SER A N 1
ATOM 3663 C CA . SER A 1 466 ? -57.722 -6.537 136.407 1.00 81.31 466 SER A CA 1
ATOM 3664 C C . SER A 1 466 ? -57.249 -7.423 137.570 1.00 81.31 466 SER A C 1
ATOM 3666 O O . SER A 1 466 ? -57.804 -7.358 138.669 1.00 81.31 466 SER A O 1
ATOM 3668 N N . LEU A 1 467 ? -56.183 -8.208 137.375 1.00 82.88 467 LEU A N 1
ATOM 3669 C CA . LEU A 1 467 ? -55.568 -9.019 138.432 1.00 82.88 467 LEU A CA 1
ATOM 3670 C C . LEU A 1 467 ? -54.962 -8.149 139.542 1.00 82.88 467 LEU A C 1
ATOM 3672 O O . LEU A 1 467 ? -55.102 -8.476 140.722 1.00 82.88 467 LEU A O 1
ATOM 3676 N N . LYS A 1 468 ? -54.340 -7.018 139.189 1.00 86.25 468 LYS A N 1
ATOM 3677 C CA . LYS A 1 468 ? -53.818 -6.039 140.151 1.00 86.25 468 LYS A CA 1
ATOM 3678 C C . LYS A 1 468 ? -54.941 -5.394 140.968 1.00 86.25 468 LYS A C 1
ATOM 3680 O O . LYS A 1 468 ? -54.807 -5.308 142.184 1.00 86.25 468 LYS A O 1
ATOM 3685 N N . ALA A 1 469 ? -56.056 -5.019 140.338 1.00 82.06 469 ALA A N 1
ATOM 3686 C CA . ALA A 1 469 ? -57.230 -4.497 141.039 1.00 82.06 469 ALA A CA 1
ATOM 3687 C C . ALA A 1 469 ? -57.809 -5.525 142.031 1.00 82.06 469 ALA A C 1
ATOM 3689 O O . ALA A 1 469 ? -57.976 -5.212 143.207 1.00 82.06 469 ALA A O 1
ATOM 3690 N N . LYS A 1 470 ? -57.998 -6.782 141.603 1.00 80.00 470 LYS A N 1
ATOM 3691 C CA . LYS A 1 470 ? -58.464 -7.873 142.482 1.00 80.00 470 LYS A CA 1
ATOM 3692 C C . LYS A 1 470 ? -57.505 -8.187 143.631 1.00 80.00 470 LYS A C 1
ATOM 3694 O O . LYS A 1 470 ? -57.945 -8.594 144.704 1.00 80.00 470 LYS A O 1
ATOM 3699 N N . LYS A 1 471 ? -56.196 -8.006 143.433 1.00 82.81 471 LYS A N 1
ATOM 3700 C CA . LYS A 1 471 ? -55.196 -8.138 144.502 1.00 82.81 471 LYS A CA 1
ATOM 3701 C C . LYS A 1 471 ? -55.354 -7.043 145.563 1.00 82.81 471 LYS A C 1
ATOM 3703 O O . LYS A 1 471 ? -55.198 -7.330 146.748 1.00 82.81 471 LYS A O 1
ATOM 3708 N N . GLU A 1 472 ? -55.696 -5.825 145.152 1.00 80.88 472 GLU A N 1
ATOM 3709 C CA . GLU A 1 472 ? -55.957 -4.712 146.068 1.00 80.88 472 GLU A CA 1
ATOM 3710 C C . GLU A 1 472 ? -57.289 -4.897 146.818 1.00 80.88 472 GLU A C 1
ATOM 3712 O O . GLU A 1 472 ? -57.331 -4.729 148.034 1.00 80.88 472 GLU A O 1
ATOM 3717 N N . GLU A 1 473 ? -58.351 -5.362 146.144 1.00 78.56 473 GLU A N 1
ATOM 3718 C CA . GLU A 1 473 ? -59.600 -5.781 146.809 1.00 78.56 473 GLU A CA 1
ATOM 3719 C C . GLU A 1 473 ? -59.342 -6.873 147.860 1.00 78.56 473 GLU A C 1
ATOM 3721 O O . GLU A 1 473 ? -59.808 -6.766 148.996 1.00 78.56 473 GLU A O 1
ATOM 3726 N N . LEU A 1 474 ? -58.547 -7.896 147.520 1.00 78.69 474 LEU A N 1
ATOM 3727 C CA . LEU A 1 474 ? -58.147 -8.943 148.463 1.00 78.69 474 LEU A CA 1
ATOM 3728 C C . LEU A 1 474 ? -57.406 -8.367 149.678 1.00 78.69 474 LEU A C 1
ATOM 3730 O O . LEU A 1 474 ? -57.759 -8.714 150.804 1.00 78.69 474 LEU A O 1
ATOM 3734 N N . SER A 1 475 ? -56.462 -7.444 149.470 1.00 75.62 475 SER A N 1
ATOM 3735 C CA . SER A 1 475 ? -55.759 -6.723 150.544 1.00 75.62 475 SER A CA 1
ATOM 3736 C C . SER A 1 475 ? -56.738 -6.014 151.496 1.00 75.62 475 SER A C 1
ATOM 3738 O O . SER A 1 475 ? -56.664 -6.184 152.715 1.00 75.62 475 SER A O 1
ATOM 3740 N N . VAL A 1 476 ? -57.732 -5.303 150.949 1.00 80.44 476 VAL A N 1
ATOM 3741 C CA . VAL A 1 476 ? -58.782 -4.627 151.733 1.00 80.44 476 VAL A CA 1
ATOM 3742 C C . VAL A 1 476 ? -59.650 -5.630 152.506 1.00 80.44 476 VAL A C 1
ATOM 3744 O O . VAL A 1 476 ? -59.906 -5.423 153.694 1.00 80.44 476 VAL A O 1
ATOM 3747 N N . THR A 1 477 ? -60.063 -6.747 151.894 1.00 74.19 477 THR A N 1
ATOM 3748 C CA . THR A 1 477 ? -60.836 -7.784 152.612 1.00 74.19 477 THR A CA 1
ATOM 3749 C C . THR A 1 477 ? -60.024 -8.472 153.712 1.00 74.19 477 THR A C 1
ATOM 3751 O O . THR A 1 477 ? -60.568 -8.769 154.776 1.00 74.19 477 THR A O 1
ATOM 3754 N N . GLN A 1 478 ? -58.718 -8.667 153.509 1.00 77.69 478 GLN A N 1
ATOM 3755 C CA . GLN A 1 478 ? -57.814 -9.251 154.498 1.00 77.69 478 GLN A CA 1
ATOM 3756 C C . GLN A 1 478 ? -57.602 -8.310 155.697 1.00 77.69 478 GLN A C 1
ATOM 3758 O O . GLN A 1 478 ? -57.611 -8.765 156.841 1.00 77.69 478 GLN A O 1
ATOM 3763 N N . ALA A 1 479 ? -57.501 -6.998 155.459 1.00 74.25 479 ALA A N 1
ATOM 3764 C CA . ALA A 1 479 ? -57.489 -5.992 156.522 1.00 74.25 479 ALA A CA 1
ATOM 3765 C C . ALA A 1 479 ? -58.822 -5.948 157.300 1.00 74.25 479 ALA A C 1
ATOM 3767 O O . ALA A 1 479 ? -58.819 -5.854 158.528 1.00 74.25 479 ALA A O 1
ATOM 3768 N N . GLY A 1 480 ? -59.961 -6.080 156.607 1.00 74.88 480 GLY A N 1
ATOM 3769 C CA . GLY A 1 480 ? -61.284 -6.184 157.236 1.00 74.88 480 GLY A CA 1
ATOM 3770 C C . GLY A 1 480 ? -61.443 -7.428 158.121 1.00 74.88 480 GLY A C 1
ATOM 3771 O O . GLY A 1 480 ? -61.996 -7.339 159.217 1.00 74.88 480 GLY A O 1
ATOM 3772 N N . LEU A 1 481 ? -60.901 -8.572 157.691 1.00 73.31 481 LEU A N 1
ATOM 3773 C CA . LEU A 1 481 ? -60.842 -9.802 158.488 1.00 73.31 481 LEU A CA 1
ATOM 3774 C C . LEU A 1 481 ? -60.007 -9.623 159.764 1.00 73.31 481 LEU A C 1
ATOM 3776 O O . LEU A 1 481 ? -60.491 -9.945 160.847 1.00 73.31 481 LEU A O 1
ATOM 3780 N N . ALA A 1 482 ? -58.811 -9.036 159.662 1.00 72.38 482 ALA A N 1
ATOM 3781 C CA . ALA A 1 482 ? -57.955 -8.770 160.822 1.00 72.38 482 ALA A CA 1
ATOM 3782 C C . ALA A 1 482 ? -58.617 -7.819 161.845 1.00 72.38 482 ALA A C 1
ATOM 3784 O O . ALA A 1 482 ? -58.506 -8.023 163.055 1.00 72.38 482 ALA A O 1
ATOM 3785 N N . ALA A 1 483 ? -59.366 -6.813 161.376 1.00 71.50 483 ALA A N 1
ATOM 3786 C CA . ALA A 1 483 ? -60.164 -5.947 162.246 1.00 71.50 483 ALA A CA 1
ATOM 3787 C C . ALA A 1 483 ? -61.307 -6.708 162.951 1.00 71.50 483 ALA A C 1
ATOM 3789 O O . ALA A 1 483 ? -61.588 -6.452 164.123 1.00 71.50 483 ALA A O 1
ATOM 3790 N N . SER A 1 484 ? -61.936 -7.677 162.275 1.00 68.62 484 SER A N 1
ATOM 3791 C CA . SER A 1 484 ? -62.945 -8.549 162.888 1.00 68.62 484 SER A CA 1
ATOM 3792 C C . SER A 1 484 ? -62.349 -9.503 163.932 1.00 68.62 484 SER A C 1
ATOM 3794 O O . SER A 1 484 ? -62.999 -9.758 164.944 1.00 68.62 484 SER A O 1
ATOM 37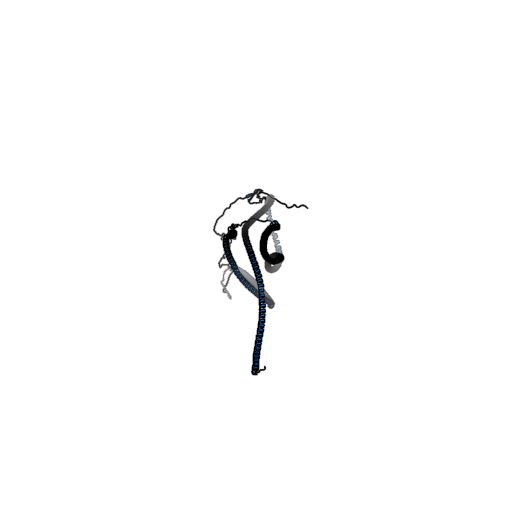96 N N . GLU A 1 485 ? -61.134 -10.020 163.723 1.00 74.62 485 GLU A N 1
ATOM 3797 C CA . GLU A 1 485 ? -60.420 -10.834 164.720 1.00 74.62 485 GLU A CA 1
ATOM 3798 C C . GLU A 1 485 ? -60.097 -10.027 165.985 1.00 74.62 485 GLU A C 1
ATOM 3800 O O . GLU A 1 485 ? -60.347 -10.498 167.097 1.00 74.62 485 GLU A O 1
ATOM 3805 N N . ALA A 1 486 ? -59.625 -8.784 165.834 1.00 71.75 486 ALA A N 1
ATOM 3806 C CA . ALA A 1 486 ? -59.360 -7.893 166.964 1.00 71.75 486 ALA A CA 1
ATOM 3807 C C . ALA A 1 486 ? -60.627 -7.612 167.799 1.00 71.75 486 ALA A C 1
ATOM 3809 O O . ALA A 1 486 ? -60.594 -7.724 169.026 1.00 71.75 486 ALA A O 1
ATOM 3810 N N . ALA A 1 487 ? -61.761 -7.339 167.143 1.00 71.69 487 ALA A N 1
ATOM 3811 C CA . ALA A 1 487 ? -63.043 -7.108 167.814 1.00 71.69 487 ALA A CA 1
ATOM 3812 C C . ALA A 1 487 ? -63.563 -8.347 168.577 1.00 71.69 487 ALA A C 1
ATOM 3814 O O . ALA A 1 487 ? -64.177 -8.215 169.637 1.00 71.69 487 ALA A O 1
ATOM 3815 N N . ILE A 1 488 ? -63.288 -9.561 168.082 1.00 70.56 488 ILE A N 1
ATOM 3816 C CA . ILE A 1 488 ? -63.591 -10.813 168.799 1.00 70.56 488 ILE A CA 1
ATOM 3817 C C . ILE A 1 488 ? -62.681 -10.973 170.033 1.00 70.56 488 ILE A C 1
ATOM 3819 O O . ILE A 1 488 ? -63.134 -11.454 171.073 1.00 70.56 488 ILE A O 1
ATOM 3823 N N . GLY A 1 489 ? -61.427 -10.514 169.962 1.00 72.12 489 GLY A N 1
ATOM 3824 C CA . GLY A 1 489 ? -60.516 -10.455 171.111 1.00 72.12 489 GLY A CA 1
ATOM 3825 C C . GLY A 1 489 ? -61.034 -9.571 172.254 1.00 72.12 489 GLY A C 1
ATOM 3826 O O . GLY A 1 489 ? -61.026 -9.994 173.412 1.00 72.12 489 GLY A O 1
ATOM 3827 N N . GLU A 1 490 ? -61.548 -8.378 171.942 1.00 68.19 490 GLU A N 1
ATOM 3828 C CA . GLU A 1 490 ? -62.178 -7.490 172.936 1.00 68.19 490 GLU A CA 1
ATOM 3829 C C . GLU A 1 490 ? -63.506 -8.051 173.476 1.00 68.19 490 GLU A C 1
ATOM 3831 O O . GLU A 1 490 ? -63.803 -7.916 174.665 1.00 68.19 490 GLU A O 1
ATOM 3836 N N . ALA A 1 491 ? -64.287 -8.748 172.644 1.00 65.44 491 ALA A N 1
ATOM 3837 C CA . ALA A 1 491 ? -65.506 -9.418 173.096 1.00 65.44 491 ALA A CA 1
ATOM 3838 C C . ALA A 1 491 ? -65.217 -10.542 174.111 1.00 65.44 491 ALA A C 1
ATOM 3840 O O . ALA A 1 491 ? -65.941 -10.675 175.099 1.00 65.44 491 ALA A O 1
ATOM 3841 N N . ASN A 1 492 ? -64.147 -11.319 173.911 1.00 69.94 492 ASN A N 1
ATOM 3842 C CA . ASN A 1 492 ? -63.777 -12.412 174.814 1.00 69.94 492 ASN A CA 1
ATOM 3843 C C . ASN A 1 492 ? -63.257 -11.910 176.171 1.00 69.94 492 ASN A C 1
ATOM 3845 O O . ASN A 1 492 ? -63.697 -12.417 177.200 1.00 69.94 492 ASN A O 1
ATOM 3849 N N . SER A 1 493 ? -62.424 -10.863 176.213 1.00 69.88 493 SER A N 1
ATOM 3850 C CA . SER A 1 493 ? -61.962 -10.304 177.499 1.00 69.88 493 SER A CA 1
ATOM 3851 C C . SER A 1 493 ? -63.108 -9.696 178.328 1.00 69.88 493 SER A C 1
ATOM 3853 O O . SER A 1 493 ? -63.103 -9.774 179.559 1.00 69.88 493 SER A O 1
ATOM 3855 N N . SER A 1 494 ? -64.152 -9.181 177.665 1.00 70.19 494 SER A N 1
ATOM 3856 C CA . SER A 1 494 ? -65.408 -8.779 178.313 1.00 70.19 494 SER A CA 1
ATOM 3857 C C . SER A 1 494 ? -66.193 -9.963 178.904 1.00 70.19 494 SER A C 1
ATOM 3859 O O . SER A 1 494 ? -66.897 -9.792 179.901 1.00 70.19 494 SER A O 1
ATOM 3861 N N . ILE A 1 495 ? -66.072 -11.166 178.333 1.00 68.19 495 ILE A N 1
ATOM 3862 C CA . ILE A 1 495 ? -66.702 -12.393 178.844 1.00 68.19 495 ILE A CA 1
ATOM 3863 C C . ILE A 1 495 ? -65.908 -12.960 180.028 1.00 68.19 495 ILE A C 1
ATOM 3865 O O . ILE A 1 495 ? -66.516 -13.241 181.061 1.00 68.19 495 ILE A O 1
ATOM 3869 N N . ASP A 1 496 ? -64.577 -13.036 179.942 1.00 73.38 496 ASP A N 1
ATOM 3870 C CA . ASP A 1 496 ? -63.715 -13.484 181.049 1.00 73.38 496 ASP A CA 1
ATOM 3871 C C . ASP A 1 496 ? -63.929 -12.628 182.311 1.00 73.38 496 ASP A C 1
ATOM 3873 O O . ASP A 1 496 ? -64.108 -13.151 183.415 1.00 73.38 496 ASP A O 1
ATOM 3877 N N . SER A 1 497 ? -64.033 -11.304 182.137 1.00 65.75 497 SER A N 1
ATOM 3878 C CA . SER A 1 497 ? -64.363 -10.368 183.220 1.00 65.75 497 SER A CA 1
ATOM 3879 C C . SER A 1 497 ? -65.713 -10.653 183.891 1.00 65.75 497 SER A C 1
ATOM 3881 O O . SER A 1 497 ? -65.878 -10.315 185.061 1.00 65.75 497 SER A O 1
ATOM 3883 N N . ARG A 1 498 ? -66.681 -11.240 183.176 1.00 65.56 498 ARG A N 1
ATOM 3884 C CA . ARG A 1 498 ? -68.038 -11.537 183.675 1.00 65.56 498 ARG A CA 1
ATOM 3885 C C . ARG A 1 498 ? -68.152 -12.924 184.303 1.00 65.56 498 ARG A C 1
ATOM 3887 O O . ARG A 1 498 ? -69.077 -13.146 185.076 1.00 65.56 498 ARG A O 1
ATOM 3894 N N . ILE A 1 499 ? -67.224 -13.836 184.012 1.00 69.44 499 ILE A N 1
ATOM 3895 C CA . ILE A 1 499 ? -67.118 -15.135 184.693 1.00 69.44 499 ILE A CA 1
ATOM 3896 C C . ILE A 1 499 ? -66.578 -14.919 186.114 1.00 69.44 499 ILE A C 1
ATOM 3898 O O . ILE A 1 499 ? -67.224 -15.317 187.081 1.00 69.44 499 ILE A O 1
ATOM 3902 N N . ALA A 1 500 ? -65.485 -14.160 186.259 1.00 66.56 500 ALA A N 1
ATOM 3903 C CA . ALA A 1 500 ? -64.940 -13.791 187.571 1.00 66.56 500 ALA A CA 1
ATOM 3904 C C . ALA A 1 500 ? -65.946 -13.012 188.453 1.00 66.56 500 ALA A C 1
ATOM 3906 O O . ALA A 1 500 ? -65.943 -13.143 189.678 1.00 66.56 500 ALA A O 1
ATOM 3907 N N . GLU A 1 501 ? -66.837 -12.228 187.835 1.00 63.16 501 GLU A N 1
ATOM 3908 C CA . GLU A 1 501 ? -67.913 -11.488 188.514 1.00 63.16 501 GLU A CA 1
ATOM 3909 C C . GLU A 1 501 ? -69.080 -12.376 188.997 1.00 63.16 501 GLU A C 1
ATOM 3911 O O . GLU A 1 501 ? -69.896 -11.933 189.810 1.00 63.16 501 GLU A O 1
ATOM 3916 N N . LEU A 1 502 ? -69.183 -13.613 188.496 1.00 65.56 502 LEU A N 1
ATOM 3917 C CA . LEU A 1 502 ? -70.205 -14.586 188.888 1.00 65.56 502 LEU A CA 1
ATOM 3918 C C . LEU A 1 502 ? -69.697 -15.528 189.984 1.00 65.56 502 LEU A C 1
ATOM 3920 O O . LEU A 1 502 ? -70.408 -15.710 190.971 1.00 65.56 502 LEU A O 1
ATOM 3924 N N . ASP A 1 503 ? -68.459 -16.020 189.895 1.00 61.12 503 ASP A N 1
ATOM 3925 C CA . ASP A 1 503 ? -67.843 -16.836 190.956 1.00 61.12 503 ASP A CA 1
ATOM 3926 C C . ASP A 1 503 ? -67.799 -16.064 192.292 1.00 61.12 503 ASP A C 1
ATOM 3928 O O . ASP A 1 503 ? -68.264 -16.540 193.329 1.00 61.12 503 ASP A O 1
ATOM 3932 N N . ALA A 1 504 ? -67.360 -14.798 192.255 1.00 60.78 504 ALA A N 1
ATOM 3933 C CA . ALA A 1 504 ? -67.336 -13.900 193.417 1.00 60.78 504 ALA A CA 1
ATOM 3934 C C . ALA A 1 504 ? -68.733 -13.509 193.951 1.00 60.78 504 ALA A C 1
ATOM 3936 O O . ALA A 1 504 ? -68.846 -12.849 194.984 1.00 60.78 504 ALA A O 1
ATOM 3937 N N . ARG A 1 505 ? -69.802 -13.894 193.245 1.00 61.31 505 ARG A N 1
ATOM 3938 C CA . ARG A 1 505 ? -71.208 -13.627 193.583 1.00 61.31 505 ARG A CA 1
ATOM 3939 C C . ARG A 1 505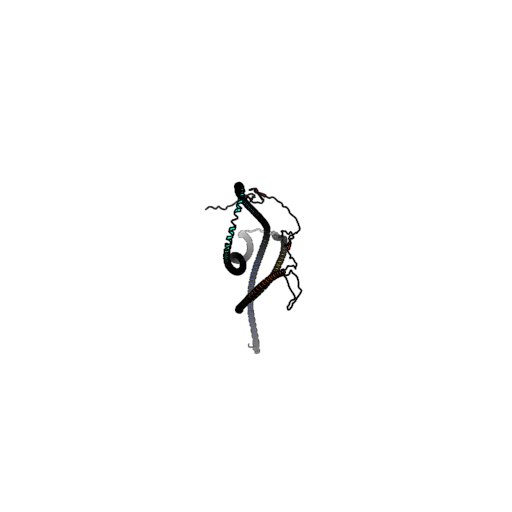 ? -71.949 -14.893 194.018 1.00 61.31 505 ARG A C 1
ATOM 3941 O O . ARG A 1 505 ? -72.951 -14.788 194.725 1.00 61.31 505 ARG A O 1
ATOM 3948 N N . GLU A 1 506 ? -71.432 -16.066 193.654 1.00 56.22 506 GLU A N 1
ATOM 3949 C CA . GLU A 1 506 ? -71.774 -17.356 194.256 1.00 56.22 506 GLU A CA 1
ATOM 3950 C C . GLU A 1 506 ? -71.011 -17.596 195.579 1.00 56.22 506 GLU A C 1
ATOM 3952 O O . GLU A 1 506 ? -71.493 -18.350 196.425 1.00 56.22 506 GLU A O 1
ATOM 3957 N N . GLU A 1 507 ? -69.964 -16.809 195.881 1.00 54.75 507 GLU A N 1
ATOM 3958 C CA . GLU A 1 507 ? -69.507 -16.495 197.257 1.00 54.75 507 GLU A CA 1
ATOM 3959 C C . GLU A 1 507 ? -70.525 -15.594 198.009 1.00 54.75 507 GLU A C 1
ATOM 3961 O O . GLU A 1 507 ? -70.238 -14.548 198.587 1.00 54.75 507 GLU A O 1
ATOM 3966 N N . ASN A 1 508 ? -71.773 -16.057 197.999 1.00 49.56 508 ASN A N 1
ATOM 3967 C CA . ASN A 1 508 ? -72.569 -16.248 199.197 1.00 49.56 508 ASN A CA 1
ATOM 3968 C C . ASN A 1 508 ? -72.671 -15.026 200.137 1.00 49.56 508 ASN A C 1
ATOM 3970 O O . ASN A 1 508 ? -71.999 -14.906 201.160 1.00 49.56 508 ASN A O 1
ATOM 3974 N N . LEU A 1 509 ? -73.644 -14.140 199.930 1.00 57.16 509 LEU A N 1
ATOM 3975 C CA . LEU A 1 509 ? -75.087 -14.415 200.091 1.00 57.16 509 LEU A CA 1
ATOM 3976 C C . LEU A 1 509 ? -75.438 -15.080 201.444 1.00 57.16 509 LEU A C 1
ATOM 3978 O O . LEU A 1 509 ? -76.218 -14.471 202.165 1.00 57.16 509 LEU A O 1
ATOM 3982 N N . ARG A 1 510 ? -74.756 -16.153 201.899 1.00 49.38 510 ARG A N 1
ATOM 3983 C CA . ARG A 1 510 ? -74.666 -16.509 203.341 1.00 49.38 510 ARG A CA 1
ATOM 3984 C C . ARG A 1 510 ? -74.319 -15.302 204.215 1.00 49.38 510 ARG A C 1
ATOM 3986 O O . ARG A 1 510 ? -75.014 -15.022 205.184 1.00 49.38 510 ARG A O 1
ATOM 3993 N N . SER A 1 511 ? -73.276 -14.549 203.851 1.00 47.03 511 SER A N 1
ATOM 3994 C CA . SER A 1 511 ? -72.811 -13.388 204.632 1.00 47.03 511 SER A CA 1
ATOM 3995 C C . SER A 1 511 ? -73.856 -12.259 204.717 1.00 47.03 511 SER A C 1
ATOM 3997 O O . SER A 1 511 ? -73.799 -11.414 205.609 1.00 47.03 511 SER A O 1
ATOM 3999 N N . ARG A 1 512 ? -74.857 -12.251 203.819 1.00 49.16 512 ARG A N 1
ATOM 4000 C CA . ARG A 1 512 ? -75.948 -11.263 203.806 1.00 49.16 512 ARG A CA 1
ATOM 4001 C C . ARG A 1 512 ? -77.335 -11.845 204.120 1.00 49.16 512 ARG A C 1
ATOM 4003 O O . ARG A 1 512 ? -78.322 -11.146 203.925 1.00 49.16 512 ARG A O 1
ATOM 4010 N N . GLU A 1 513 ? -77.418 -13.058 204.673 1.00 56.41 513 GLU A N 1
ATOM 4011 C CA . GLU A 1 513 ? -78.636 -13.523 205.364 1.00 56.41 513 GLU A CA 1
ATOM 4012 C C . GLU A 1 513 ? -78.697 -13.049 206.832 1.00 56.41 513 GLU A C 1
ATOM 4014 O O . GLU A 1 513 ? -79.793 -12.866 207.353 1.00 56.41 513 GLU A O 1
ATOM 4019 N N . GLU A 1 514 ? -77.560 -12.748 207.478 1.00 46.66 514 GLU A N 1
ATOM 4020 C CA . GLU A 1 514 ? -77.524 -12.084 208.803 1.00 46.66 514 GLU A CA 1
ATOM 4021 C C . GLU A 1 514 ? -77.271 -10.559 208.729 1.00 46.66 514 GLU A C 1
ATOM 4023 O O . GLU A 1 514 ? -77.541 -9.830 209.684 1.00 46.66 514 GLU A O 1
ATOM 4028 N N . GLY A 1 515 ? -76.777 -10.052 207.592 1.00 38.88 515 GLY A N 1
ATOM 4029 C CA . GLY A 1 515 ? -76.424 -8.640 207.372 1.00 38.88 515 GLY A CA 1
ATOM 4030 C C . GLY A 1 515 ? -77.616 -7.712 207.100 1.00 38.88 515 GLY A C 1
ATOM 4031 O O . GLY A 1 515 ? -77.741 -7.185 205.993 1.00 38.88 515 GLY A O 1
ATOM 4032 N N . LEU A 1 516 ? -78.483 -7.532 208.099 1.00 54.94 516 LEU A N 1
ATOM 4033 C CA . LEU A 1 516 ? -79.670 -6.667 208.065 1.00 54.94 516 LEU A CA 1
ATOM 4034 C C . LEU A 1 516 ? -79.373 -5.156 207.898 1.00 54.94 516 LEU A C 1
ATOM 4036 O O . LEU A 1 516 ? -78.336 -4.646 208.310 1.00 54.94 516 LEU A O 1
ATOM 4040 N N . ASP A 1 517 ? -80.390 -4.460 207.378 1.00 50.81 517 ASP A N 1
ATOM 4041 C CA . ASP A 1 517 ? -80.738 -3.042 207.571 1.00 50.81 517 ASP A CA 1
ATOM 4042 C C . ASP A 1 517 ? -79.830 -1.891 207.044 1.00 50.81 517 ASP A C 1
ATOM 4044 O O . ASP A 1 517 ? -78.874 -1.450 207.683 1.00 50.81 517 ASP A O 1
ATOM 4048 N N . ASN A 1 518 ? -80.368 -1.229 205.997 1.00 45.91 518 ASN A N 1
ATOM 4049 C CA . ASN A 1 518 ? -80.188 0.171 205.529 1.00 45.91 518 ASN A CA 1
ATOM 4050 C C . ASN A 1 518 ? -79.162 0.478 204.409 1.00 45.91 518 ASN A C 1
ATOM 4052 O O . ASN A 1 518 ? -77.973 0.207 204.534 1.00 45.91 518 ASN A O 1
ATOM 4056 N N . GLY A 1 519 ? -79.610 1.195 203.360 1.00 41.53 519 GLY A N 1
ATOM 4057 C CA . GLY A 1 519 ? -78.716 1.842 202.378 1.00 41.53 519 GLY A CA 1
ATOM 4058 C C . GLY A 1 519 ? -79.345 2.238 201.029 1.00 41.53 519 GLY A C 1
ATOM 4059 O O . GLY A 1 519 ? -79.324 1.455 200.087 1.00 41.53 519 GLY A O 1
ATOM 4060 N N . LEU A 1 520 ? -79.856 3.472 200.942 1.00 49.88 520 LEU A N 1
ATOM 4061 C CA . LEU A 1 520 ? -80.258 4.223 199.728 1.00 49.88 520 LEU A CA 1
ATOM 4062 C C . LEU A 1 520 ? -79.248 4.050 198.556 1.00 49.88 520 LEU A C 1
ATOM 4064 O O . LEU A 1 520 ? -78.049 4.089 198.808 1.00 49.88 520 LEU A O 1
ATOM 4068 N N . ALA A 1 521 ? -79.616 3.734 197.304 1.00 52.34 521 ALA A N 1
ATOM 4069 C CA . ALA A 1 521 ? -80.504 4.402 196.325 1.00 52.34 521 ALA A CA 1
ATOM 4070 C C . ALA A 1 521 ? -79.800 5.464 195.434 1.00 52.34 521 ALA A C 1
ATOM 4072 O O . ALA A 1 521 ? -78.767 6.002 195.808 1.00 52.34 521 ALA A O 1
ATOM 4073 N N . GLU A 1 522 ? -80.410 5.750 194.270 1.00 52.16 522 GLU A N 1
ATOM 4074 C CA . GLU A 1 522 ? -80.179 6.920 193.387 1.00 52.16 522 GLU A CA 1
ATOM 4075 C C . GLU A 1 522 ? -78.882 6.973 192.532 1.00 52.16 522 GLU A C 1
ATOM 4077 O O . GLU A 1 522 ? -77.799 7.308 193.012 1.00 52.16 522 GLU A O 1
ATOM 4082 N N . ARG A 1 523 ? -78.998 6.704 191.211 1.00 38.88 523 ARG A N 1
ATOM 4083 C CA . ARG A 1 523 ? -77.990 7.103 190.196 1.00 38.88 523 ARG A CA 1
ATOM 4084 C C . ARG A 1 523 ? -78.530 7.210 188.754 1.00 38.88 523 ARG A C 1
ATOM 4086 O O . ARG A 1 523 ? -78.430 6.293 187.945 1.00 38.88 523 ARG A O 1
ATOM 4093 N N . GLU A 1 524 ? -79.089 8.377 188.465 1.00 55.56 524 GLU A N 1
ATOM 4094 C CA . GLU A 1 524 ? -79.347 8.979 187.142 1.00 55.56 524 GLU A CA 1
ATOM 4095 C C . GLU A 1 524 ? -78.067 9.158 186.279 1.00 55.56 524 GLU A C 1
ATOM 4097 O O . GLU A 1 524 ? -76.962 9.066 186.814 1.00 55.56 524 GLU A O 1
ATOM 4102 N N . ASN A 1 525 ? -78.093 9.571 184.997 1.00 45.34 525 ASN A N 1
ATOM 4103 C CA . ASN A 1 525 ? -78.926 9.243 183.814 1.00 45.34 525 ASN A CA 1
ATOM 4104 C C . ASN A 1 525 ? -78.319 9.950 182.566 1.00 45.34 525 ASN A C 1
ATOM 4106 O O . ASN A 1 525 ? -77.893 11.093 182.691 1.00 45.34 525 ASN A O 1
ATOM 4110 N N . LEU A 1 526 ? -78.414 9.336 181.370 1.00 45.00 526 LEU A N 1
ATOM 4111 C CA . LEU A 1 526 ? -78.181 9.923 180.016 1.00 45.00 526 LEU A CA 1
ATOM 4112 C C . LEU A 1 526 ? -76.737 10.419 179.696 1.00 45.00 526 LEU A C 1
ATOM 4114 O O . LEU A 1 526 ? -75.980 10.754 180.595 1.00 45.00 526 LEU A O 1
ATOM 4118 N N . LEU A 1 527 ? -76.173 10.400 178.473 1.00 46.94 527 LEU A N 1
ATOM 4119 C CA . LEU A 1 527 ? -76.594 10.408 177.047 1.00 46.94 527 LEU A CA 1
ATOM 4120 C C . LEU A 1 527 ? -76.776 11.791 176.380 1.00 46.94 527 LEU A C 1
ATOM 4122 O O . LEU A 1 527 ? -77.807 12.442 176.514 1.00 46.94 527 LEU A O 1
ATOM 4126 N N . ALA A 1 528 ? -75.799 12.143 175.536 1.00 35.62 528 ALA A N 1
ATOM 4127 C CA . ALA A 1 528 ? -75.837 13.174 174.492 1.00 35.62 528 ALA A CA 1
ATOM 4128 C C . ALA A 1 528 ? -75.151 12.620 173.218 1.00 35.62 528 ALA A C 1
ATOM 4130 O O . ALA A 1 528 ? -74.455 11.607 173.304 1.00 35.62 528 ALA A O 1
ATOM 4131 N N . ALA A 1 529 ? -75.362 13.218 172.035 1.00 46.12 529 ALA A N 1
ATOM 4132 C CA . ALA A 1 529 ? -74.910 12.632 170.761 1.00 46.12 529 ALA A CA 1
ATOM 4133 C C . ALA A 1 529 ? -74.775 13.634 169.591 1.00 46.12 529 ALA A C 1
ATOM 4135 O O . ALA A 1 529 ? -75.425 14.677 169.603 1.00 46.12 529 ALA A O 1
ATOM 4136 N N . ARG A 1 530 ? -74.071 13.178 168.534 1.00 39.69 530 ARG A N 1
ATOM 4137 C CA . ARG A 1 530 ? -73.833 13.761 167.185 1.00 39.69 530 ARG A CA 1
ATOM 4138 C C . ARG A 1 530 ? -72.667 14.746 167.035 1.00 39.69 530 ARG A C 1
ATOM 4140 O O . ARG A 1 530 ? -72.650 15.770 167.695 1.00 39.69 530 ARG A O 1
ATOM 4147 N N . GLU A 1 531 ? -71.845 14.499 166.010 1.00 39.19 531 GLU A N 1
ATOM 4148 C CA . GLU A 1 531 ? -71.490 15.477 164.962 1.00 39.19 531 GLU A CA 1
ATOM 4149 C C . GLU A 1 531 ? -70.951 14.745 163.707 1.00 39.19 531 GLU A C 1
ATOM 4151 O O . GLU A 1 531 ? -70.347 13.677 163.820 1.00 39.19 531 GLU A O 1
ATOM 4156 N N . LYS A 1 532 ? -71.278 15.248 162.505 1.00 36.28 532 LYS A N 1
ATOM 4157 C CA . LYS A 1 532 ? -70.963 14.688 161.167 1.00 36.28 532 LYS A CA 1
ATOM 4158 C C . LYS A 1 532 ? -71.251 15.772 160.101 1.00 36.28 532 LYS A C 1
ATOM 4160 O O . LYS A 1 532 ? -72.023 16.678 160.385 1.00 36.28 532 LYS A O 1
ATOM 4165 N N . GLU A 1 533 ? -70.732 15.582 158.880 1.00 38.75 533 GLU A N 1
ATOM 4166 C CA . GLU A 1 533 ? -71.011 16.323 157.622 1.00 38.75 533 GLU A CA 1
ATOM 4167 C C . GLU A 1 533 ? -70.234 17.641 157.427 1.00 38.75 533 GLU A C 1
ATOM 4169 O O . GLU A 1 533 ? -70.340 18.551 158.239 1.00 38.75 533 GLU A O 1
ATOM 4174 N N . ALA A 1 534 ? -69.480 17.752 156.313 1.00 31.89 534 ALA A N 1
ATOM 4175 C CA . ALA A 1 534 ? -68.960 19.027 155.776 1.00 31.89 534 ALA A CA 1
ATOM 4176 C C . ALA A 1 534 ? -68.327 18.924 154.363 1.00 31.89 534 ALA A C 1
ATOM 4178 O O . ALA A 1 534 ? -68.667 19.696 153.468 1.00 31.89 534 ALA A O 1
ATOM 4179 N N . ALA A 1 535 ? -67.350 18.028 154.173 1.00 40.41 535 ALA A N 1
ATOM 4180 C CA . ALA A 1 535 ? -66.214 18.277 153.269 1.00 40.41 535 ALA A CA 1
ATOM 4181 C C . ALA A 1 535 ? -66.224 17.486 151.937 1.00 40.41 535 ALA A C 1
ATOM 4183 O O . ALA A 1 535 ? -65.325 16.691 151.686 1.00 40.41 535 ALA A O 1
ATOM 4184 N N . GLU A 1 536 ? -67.229 17.692 151.077 1.00 43.03 536 GLU A N 1
ATOM 4185 C CA . GLU A 1 536 ? -67.491 16.805 149.917 1.00 43.03 536 GLU A CA 1
ATOM 4186 C C . GLU A 1 536 ? -67.582 17.521 148.542 1.00 43.03 536 GLU A C 1
ATOM 4188 O O . GLU A 1 536 ? -68.266 17.052 147.635 1.00 43.03 536 GLU A O 1
ATOM 4193 N N . ARG A 1 537 ? -66.945 18.692 148.351 1.00 38.53 537 ARG A N 1
ATOM 4194 C CA . ARG A 1 537 ? -67.030 19.464 147.082 1.00 38.53 537 ARG A CA 1
ATOM 4195 C C . ARG A 1 537 ? -65.708 20.100 146.622 1.00 38.53 537 ARG A C 1
ATOM 4197 O O . ARG A 1 537 ? -65.591 21.319 146.561 1.00 38.53 537 ARG A O 1
ATOM 4204 N N . GLU A 1 538 ? -64.744 19.263 146.241 1.00 44.19 538 GLU A N 1
ATOM 4205 C CA . GLU A 1 538 ? -63.445 19.678 145.658 1.00 44.19 538 GLU A CA 1
ATOM 4206 C C . GLU A 1 538 ? -63.291 19.297 144.160 1.00 44.19 538 GLU A C 1
ATOM 4208 O O . GLU A 1 538 ? -62.222 19.423 143.569 1.00 44.19 538 GLU A O 1
ATOM 4213 N N . ALA A 1 539 ? -64.361 18.813 143.522 1.00 47.62 539 ALA A N 1
ATOM 4214 C CA . ALA A 1 539 ? -64.312 18.171 142.207 1.00 47.62 539 ALA A CA 1
ATOM 4215 C C . ALA A 1 539 ? -64.416 19.109 140.974 1.00 47.62 539 ALA A C 1
ATOM 4217 O O . ALA A 1 539 ? -64.753 20.293 141.046 1.00 47.62 539 ALA A O 1
ATOM 4218 N N . GLU A 1 540 ? -64.227 18.474 139.812 1.00 48.62 540 GLU A N 1
ATOM 4219 C CA . GLU A 1 540 ? -64.843 18.773 138.508 1.00 48.62 540 GLU A CA 1
ATOM 4220 C C . GLU A 1 540 ? -64.136 19.716 137.515 1.00 48.62 540 GLU A C 1
ATOM 4222 O O . GLU A 1 540 ? -63.787 19.297 136.414 1.00 48.62 540 GLU A O 1
ATOM 4227 N N . VAL A 1 541 ? -63.927 20.994 137.834 1.00 49.75 541 VAL A N 1
ATOM 4228 C CA . VAL A 1 541 ? -63.918 22.035 136.772 1.00 49.75 541 VAL A CA 1
ATOM 4229 C C . VAL A 1 541 ? -62.705 22.038 135.811 1.00 49.75 541 VAL A C 1
ATOM 4231 O O . VAL A 1 541 ? -62.819 22.536 134.693 1.00 49.75 541 VAL A O 1
ATOM 4234 N N . LYS A 1 542 ? -61.519 21.555 136.210 1.00 50.94 542 LYS A N 1
ATOM 4235 C CA . LYS A 1 542 ? -60.246 22.036 135.614 1.00 50.94 542 LYS A CA 1
ATOM 4236 C C . LYS A 1 542 ? -59.546 21.183 134.549 1.00 50.94 542 LYS A C 1
ATOM 4238 O O . LYS A 1 542 ? -58.606 21.696 133.949 1.00 50.94 542 LYS A O 1
ATOM 4243 N N . ARG A 1 543 ? -59.907 19.912 134.323 1.00 43.50 543 ARG A N 1
ATOM 4244 C CA . ARG A 1 543 ? -59.071 19.003 133.496 1.00 43.50 543 ARG A CA 1
ATOM 4245 C C . ARG A 1 543 ? -59.552 18.787 132.055 1.00 43.50 543 ARG A C 1
ATOM 4247 O O . ARG A 1 543 ? -58.885 18.090 131.296 1.00 43.50 543 ARG A O 1
ATOM 4254 N N . LEU A 1 544 ? -60.666 19.396 131.649 1.00 40.97 544 LEU A N 1
ATOM 4255 C CA . LEU A 1 544 ? -61.173 19.237 130.288 1.00 40.97 544 LEU A CA 1
ATOM 4256 C C . LEU A 1 544 ? -60.423 20.114 129.260 1.00 40.97 544 LEU A C 1
ATOM 4258 O O . LEU A 1 544 ? -60.776 21.263 129.016 1.00 40.97 544 LEU A O 1
ATOM 4262 N N . PHE A 1 545 ? -59.499 19.456 128.549 1.00 37.56 545 PHE A N 1
ATOM 4263 C CA . PHE A 1 545 ? -59.641 19.317 127.089 1.00 37.56 545 PHE A CA 1
ATOM 4264 C C . PHE A 1 545 ? -59.387 20.601 126.248 1.00 37.56 545 PHE A C 1
ATOM 4266 O O . PHE A 1 545 ? -60.251 21.024 125.487 1.00 37.56 545 PHE A O 1
ATOM 4273 N N . VAL A 1 546 ? -58.224 21.268 126.246 1.00 58.81 546 VAL A N 1
ATOM 4274 C CA . VAL A 1 546 ? -56.828 20.774 126.076 1.00 58.81 546 VAL A CA 1
ATOM 4275 C C . VAL A 1 546 ? -56.597 19.909 124.817 1.00 58.81 546 VAL A C 1
ATOM 4277 O O . VAL A 1 546 ? -55.487 19.862 124.300 1.00 58.81 546 VAL A O 1
ATOM 4280 N N . GLU A 1 547 ? -57.633 19.285 124.254 1.00 53.06 547 GLU A N 1
ATOM 4281 C CA . GLU A 1 547 ? -57.520 18.307 123.156 1.00 53.06 547 GLU A CA 1
ATOM 4282 C C . GLU A 1 547 ? -57.903 18.893 121.780 1.00 53.06 547 GLU A C 1
ATOM 4284 O O . GLU A 1 547 ? -57.688 18.278 120.741 1.00 53.06 547 GLU A O 1
ATOM 4289 N N . LYS A 1 548 ? -58.462 20.111 121.761 1.00 48.69 548 LYS A N 1
ATOM 4290 C CA . LYS A 1 548 ? -59.037 20.768 120.572 1.00 48.69 548 LYS A CA 1
ATOM 4291 C C . LYS A 1 548 ? -58.057 21.579 119.716 1.00 48.69 548 LYS A C 1
ATOM 4293 O O . LYS A 1 548 ? -58.440 21.992 118.627 1.00 48.69 548 LYS A O 1
ATOM 4298 N N . GLU A 1 549 ? -56.849 21.845 120.208 1.00 51.06 549 GLU A N 1
ATOM 4299 C CA . GLU A 1 549 ? -55.970 22.901 119.669 1.00 51.06 549 GLU A CA 1
ATOM 4300 C C . GLU A 1 549 ? -54.760 22.364 118.881 1.00 51.06 549 GLU A C 1
ATOM 4302 O O . GLU A 1 549 ? -54.168 23.089 118.088 1.00 51.06 549 GLU A O 1
ATOM 4307 N N . LYS A 1 550 ? -54.413 21.077 119.038 1.00 48.12 550 LYS A N 1
ATOM 4308 C CA . LYS A 1 550 ? -53.206 20.491 118.427 1.00 48.12 550 LYS A CA 1
ATOM 4309 C C . LYS A 1 550 ? -53.368 20.106 116.946 1.00 48.12 550 LYS A C 1
ATOM 4311 O O . LYS A 1 550 ? -52.409 20.173 116.193 1.00 48.12 550 LYS A O 1
ATOM 4316 N N . THR A 1 551 ? -54.561 19.713 116.503 1.00 47.75 551 THR A N 1
ATOM 4317 C CA . THR A 1 551 ? -54.769 19.053 115.194 1.00 47.75 551 THR A CA 1
ATOM 4318 C C . THR A 1 551 ? -54.977 19.997 114.000 1.00 47.75 551 THR A C 1
ATOM 4320 O O . THR A 1 551 ? -55.430 19.550 112.950 1.00 47.75 551 THR A O 1
ATOM 4323 N N . PHE A 1 552 ? -54.686 21.296 114.142 1.00 51.22 552 PHE A N 1
ATOM 4324 C CA . PHE A 1 552 ? -54.967 22.313 113.111 1.00 51.22 552 PHE A CA 1
ATOM 4325 C C . PHE A 1 552 ? -53.717 22.985 112.511 1.00 51.22 552 PHE A C 1
ATOM 4327 O O . PHE A 1 552 ? -53.816 23.636 111.473 1.00 51.22 552 PHE A O 1
ATOM 4334 N N . ILE A 1 553 ? -52.549 22.848 113.148 1.00 57.94 553 ILE A N 1
ATOM 4335 C CA . ILE A 1 553 ? -51.308 23.522 112.725 1.00 57.94 553 ILE A CA 1
ATOM 4336 C C . ILE A 1 553 ? -50.483 22.607 111.809 1.00 57.94 553 ILE A C 1
ATOM 4338 O O . ILE A 1 553 ? -50.132 23.006 110.699 1.00 57.94 553 ILE A O 1
ATOM 4342 N N . ASP A 1 554 ? -50.273 21.358 112.232 1.00 54.12 554 ASP A N 1
ATOM 4343 C CA . ASP A 1 554 ? -49.386 20.372 111.592 1.00 54.12 554 ASP A CA 1
ATOM 4344 C C . ASP A 1 554 ? -49.730 20.060 110.113 1.00 54.12 554 ASP A C 1
ATOM 4346 O O . ASP A 1 554 ? -48.901 19.524 109.384 1.00 54.12 554 ASP A O 1
ATOM 4350 N N . SER A 1 555 ? -50.932 20.406 109.630 1.00 53.41 555 SER A N 1
ATOM 4351 C CA . SER A 1 555 ? -51.391 20.124 108.260 1.00 53.41 555 SER A CA 1
ATOM 4352 C C . SER A 1 555 ? -51.226 21.275 107.252 1.00 53.41 555 SER A C 1
ATOM 4354 O O . SER A 1 555 ? -51.666 21.126 106.113 1.00 53.41 555 SER A O 1
ATOM 4356 N N . GLN A 1 556 ? -50.671 22.437 107.633 1.00 51.75 556 GLN A N 1
ATOM 4357 C CA . GLN A 1 556 ? -50.621 23.629 106.754 1.00 51.75 556 GLN A CA 1
ATOM 4358 C C . GLN A 1 556 ? -49.211 24.057 106.287 1.00 51.75 556 GLN A C 1
ATOM 4360 O O . GLN A 1 556 ? -49.068 25.064 105.578 1.00 51.75 556 GLN A O 1
ATOM 4365 N N . GLU A 1 557 ? -48.175 23.316 106.681 1.00 55.12 557 GLU A N 1
ATOM 4366 C CA . GLU A 1 557 ? -46.772 23.649 106.392 1.00 55.12 557 GLU A CA 1
ATOM 4367 C C . GLU A 1 557 ? -46.163 22.718 105.322 1.00 55.12 557 GLU A C 1
ATOM 4369 O O . GLU A 1 557 ? -45.576 23.207 104.358 1.00 55.12 557 GLU A O 1
ATOM 4374 N N . GLU A 1 558 ? -46.436 21.409 105.392 1.00 51.59 558 GLU A N 1
ATOM 4375 C CA . GLU A 1 558 ? -45.939 20.382 104.453 1.00 51.59 558 GLU A CA 1
ATOM 4376 C C . GLU A 1 558 ? -46.274 20.680 102.974 1.00 51.59 558 GLU A C 1
ATOM 4378 O O . GLU A 1 558 ? -45.411 20.633 102.095 1.00 51.59 558 GLU A O 1
ATOM 4383 N N . LEU A 1 559 ? -47.519 21.092 102.696 1.00 51.12 559 LEU A N 1
ATOM 4384 C CA . LEU A 1 559 ? -48.010 21.406 101.342 1.00 51.12 559 LEU A CA 1
ATOM 4385 C C . LEU A 1 559 ? -47.316 22.606 100.669 1.00 51.12 559 LEU A C 1
ATOM 4387 O O . LEU A 1 559 ? -47.552 22.852 99.488 1.00 51.12 559 LEU A O 1
ATOM 4391 N N . LYS A 1 560 ? -46.471 23.362 101.384 1.00 52.66 560 LYS A N 1
ATOM 4392 C CA . LYS A 1 560 ? -45.659 24.445 100.799 1.00 52.66 560 LYS A CA 1
ATOM 4393 C C . LYS A 1 560 ? -44.276 23.980 100.355 1.00 52.66 560 LYS A C 1
ATOM 4395 O O . LYS A 1 560 ? -43.675 24.651 99.523 1.00 52.66 560 LYS A O 1
ATOM 4400 N N . SER A 1 561 ? -43.780 22.851 100.864 1.00 53.41 561 SER A N 1
ATOM 4401 C CA . SER A 1 561 ? -42.462 22.345 100.472 1.00 53.41 561 SER A CA 1
ATOM 4402 C C . SER A 1 561 ? -42.479 21.756 99.058 1.00 53.41 561 SER A C 1
ATOM 4404 O O . SER A 1 561 ? -41.587 22.028 98.261 1.00 53.41 561 SER A O 1
ATOM 4406 N N . GLN A 1 562 ? -43.526 20.997 98.727 1.00 53.50 562 GLN A N 1
ATOM 4407 C CA . GLN A 1 562 ? -43.619 20.204 97.491 1.00 53.50 562 GLN A CA 1
ATOM 4408 C C . GLN A 1 562 ? -43.845 21.033 96.210 1.00 53.50 562 GLN A C 1
ATOM 4410 O O . GLN A 1 562 ? -43.700 20.506 95.110 1.00 53.50 562 GLN A O 1
ATOM 4415 N N . LEU A 1 563 ? -44.188 22.324 96.319 1.00 51.00 563 LEU A N 1
ATOM 4416 C CA . LEU A 1 563 ? -44.395 23.185 95.146 1.00 51.00 563 LEU A CA 1
ATOM 4417 C C . LEU A 1 563 ? -43.078 23.766 94.596 1.00 51.00 563 LEU A C 1
ATOM 4419 O O . LEU A 1 563 ? -42.930 23.913 93.387 1.00 51.00 563 LEU A O 1
ATOM 4423 N N . ALA A 1 564 ? -42.109 24.053 95.473 1.00 51.59 564 ALA A N 1
ATOM 4424 C CA . ALA A 1 564 ? -40.861 24.729 95.105 1.00 51.59 564 ALA A CA 1
ATOM 4425 C C . ALA A 1 564 ? -39.880 23.833 94.322 1.00 51.59 564 ALA A C 1
ATOM 4427 O O . ALA A 1 564 ? -39.058 24.331 93.555 1.00 51.59 564 ALA A O 1
ATOM 4428 N N . GLU A 1 565 ? -39.966 22.511 94.493 1.00 54.25 565 GLU A N 1
ATOM 4429 C CA . GLU A 1 565 ? -39.064 21.553 93.838 1.00 54.25 565 GLU A CA 1
ATOM 4430 C C . GLU A 1 565 ? -39.418 21.324 92.354 1.00 54.25 565 GLU A C 1
ATOM 4432 O O . GLU A 1 565 ? -38.544 21.026 91.540 1.00 54.25 565 GLU A O 1
ATOM 4437 N N . HIS A 1 566 ? -40.685 21.530 91.972 1.00 55.25 566 HIS A N 1
ATOM 4438 C CA . HIS A 1 566 ? -41.149 21.348 90.593 1.00 55.25 566 HIS A CA 1
ATOM 4439 C C . HIS A 1 566 ? -40.895 22.552 89.673 1.00 55.25 566 HIS A C 1
ATOM 4441 O O . HIS A 1 566 ? -40.724 22.353 88.470 1.00 55.25 566 HIS A O 1
ATOM 4447 N N . GLU A 1 567 ? -40.827 23.780 90.199 1.00 55.69 567 GLU A N 1
ATOM 4448 C CA . GLU A 1 567 ? -40.532 24.972 89.383 1.00 55.69 567 GLU A CA 1
ATOM 4449 C C . GLU A 1 567 ? -39.063 24.979 88.915 1.00 55.69 567 GLU A C 1
ATOM 4451 O O . GLU A 1 567 ? -38.787 25.195 87.733 1.00 55.69 567 GLU A O 1
ATOM 4456 N N . ALA A 1 568 ? -38.123 24.602 89.791 1.00 53.19 568 ALA A N 1
ATOM 4457 C CA . ALA A 1 568 ? -36.694 24.508 89.466 1.00 53.19 568 ALA A CA 1
ATOM 4458 C C . ALA A 1 568 ? -36.362 23.461 88.377 1.00 53.19 568 ALA A C 1
ATOM 4460 O O . ALA A 1 568 ? -35.350 23.578 87.684 1.00 53.19 568 ALA A O 1
ATOM 4461 N N . ALA A 1 569 ? -37.210 22.443 88.200 1.00 55.12 569 ALA A N 1
ATOM 4462 C CA . ALA A 1 569 ? -37.017 21.389 87.202 1.00 55.12 569 ALA A CA 1
ATOM 4463 C C . ALA A 1 569 ? -37.398 21.812 85.766 1.00 55.12 569 ALA A C 1
ATOM 4465 O O . ALA A 1 569 ? -36.995 21.148 84.807 1.00 55.12 569 ALA A O 1
ATOM 4466 N N . LEU A 1 570 ? -38.165 22.897 85.595 1.00 54.59 570 LEU A N 1
ATOM 4467 C CA . LEU A 1 570 ? -38.607 23.375 84.279 1.00 54.59 570 LEU A CA 1
ATOM 4468 C C . LEU A 1 570 ? -37.617 24.365 83.647 1.00 54.59 570 LEU A C 1
ATOM 4470 O O . LEU A 1 570 ? -37.305 24.215 82.464 1.00 54.59 570 LEU A O 1
ATOM 4474 N N . GLU A 1 571 ? -37.039 25.288 84.426 1.00 54.94 571 GLU A N 1
ATOM 4475 C CA . GLU A 1 571 ? -36.035 26.252 83.928 1.00 54.94 571 GLU A CA 1
ATOM 4476 C C . GLU A 1 571 ? -34.766 25.572 83.372 1.00 54.94 571 GLU A C 1
ATOM 4478 O O . GLU A 1 571 ? -34.110 26.098 82.472 1.00 54.94 571 GLU A O 1
ATOM 4483 N N . ALA A 1 572 ? -34.425 24.375 83.862 1.00 53.50 572 ALA A N 1
ATOM 4484 C CA . ALA A 1 572 ? -33.325 23.581 83.315 1.00 53.50 572 ALA A CA 1
ATOM 4485 C C . ALA A 1 572 ? -33.612 23.101 81.878 1.00 53.50 572 ALA A C 1
ATOM 4487 O O . ALA A 1 572 ? -32.745 23.173 81.009 1.00 53.50 572 ALA A O 1
ATOM 4488 N N . ARG A 1 573 ? -34.845 22.653 81.606 1.00 56.12 573 ARG A N 1
ATOM 4489 C CA . ARG A 1 573 ? -35.227 22.010 80.338 1.00 56.12 573 ARG A CA 1
ATOM 4490 C C . ARG A 1 573 ? -35.429 23.000 79.188 1.00 56.12 573 ARG A C 1
ATOM 4492 O O . ARG A 1 573 ? -35.258 22.632 78.028 1.00 56.12 573 ARG A O 1
ATOM 4499 N N . GLU A 1 574 ? -35.763 24.249 79.498 1.00 58.59 574 GLU A N 1
ATOM 4500 C CA . GLU A 1 574 ? -35.818 25.338 78.513 1.00 58.59 574 GLU A CA 1
ATOM 4501 C C . GLU A 1 574 ? -34.411 25.731 78.018 1.00 58.59 574 GLU A C 1
ATOM 4503 O O . GLU A 1 574 ? -34.229 26.109 76.861 1.00 58.59 574 GLU A O 1
ATOM 4508 N N . LYS A 1 575 ? -33.388 25.553 78.863 1.00 54.03 575 LYS A N 1
ATOM 4509 C CA . LYS A 1 575 ? -31.997 25.924 78.574 1.00 54.03 575 LYS A CA 1
ATOM 4510 C C . LYS A 1 575 ? -31.324 25.010 77.544 1.00 54.03 575 LYS A C 1
ATOM 4512 O O . LYS A 1 575 ? -30.642 25.504 76.647 1.00 54.03 575 LYS A O 1
ATOM 4517 N N . ASP A 1 576 ? -31.567 23.703 77.630 1.00 56.31 576 ASP A N 1
ATOM 4518 C CA . ASP A 1 576 ? -31.023 22.715 76.685 1.00 56.31 576 ASP A CA 1
ATOM 4519 C C . ASP A 1 576 ? -31.674 22.823 75.292 1.00 56.31 576 ASP A C 1
ATOM 4521 O O . ASP A 1 576 ? -31.022 22.606 74.268 1.00 56.31 576 ASP A O 1
ATOM 4525 N N . LEU A 1 577 ? -32.948 23.231 75.231 1.00 53.09 577 LEU A N 1
ATOM 4526 C CA . LEU A 1 577 ? -33.674 23.455 73.974 1.00 53.09 577 LEU A CA 1
ATOM 4527 C C . LEU A 1 577 ? -33.148 24.657 73.174 1.00 53.09 577 LEU A C 1
ATOM 4529 O O . LEU A 1 577 ? -33.223 24.644 71.946 1.00 53.09 577 LEU A O 1
ATOM 4533 N N . ILE A 1 578 ? -32.588 25.667 73.845 1.00 57.41 578 ILE A N 1
ATOM 4534 C CA . ILE A 1 578 ? -31.962 26.825 73.188 1.00 57.41 578 ILE A CA 1
ATOM 4535 C C . ILE A 1 578 ? -30.607 26.433 72.579 1.00 57.41 578 ILE A C 1
ATOM 4537 O O . ILE A 1 578 ? -30.328 26.800 71.438 1.00 57.41 578 ILE A O 1
ATOM 4541 N N . ALA A 1 579 ? -29.802 25.620 73.274 1.00 50.72 579 ALA A N 1
ATOM 4542 C CA . ALA A 1 579 ? -28.515 25.144 72.756 1.00 50.72 579 ALA A CA 1
ATOM 4543 C C . ALA A 1 579 ? -28.665 24.384 71.420 1.00 50.72 579 ALA A C 1
ATOM 4545 O O . ALA A 1 579 ? -27.924 24.641 70.471 1.00 50.72 579 ALA A O 1
ATOM 4546 N N . GLY A 1 580 ? -29.687 23.526 71.302 1.00 53.44 580 GLY A N 1
ATOM 4547 C CA . GLY A 1 580 ? -29.987 22.796 70.063 1.00 53.44 580 GLY A CA 1
ATOM 4548 C C . GLY A 1 580 ? -30.444 23.666 68.878 1.00 53.44 580 GLY A C 1
ATOM 4549 O O . GLY A 1 580 ? -30.380 23.216 67.735 1.00 53.44 580 GLY A O 1
ATOM 4550 N N . GLN A 1 581 ? -30.882 24.911 69.110 1.00 51.69 581 GLN A N 1
ATOM 4551 C CA . GLN A 1 581 ? -31.268 25.841 68.037 1.00 51.69 581 GLN A CA 1
ATOM 4552 C C . GLN A 1 581 ? -30.096 26.661 67.481 1.00 51.69 581 GLN A C 1
ATOM 4554 O O . GLN A 1 581 ? -30.189 27.165 66.359 1.00 51.69 581 GLN A O 1
ATOM 4559 N N . GLU A 1 582 ? -28.994 26.790 68.223 1.00 53.69 582 GLU A N 1
ATOM 4560 C CA . GLU A 1 582 ? -27.787 27.474 67.744 1.00 53.69 582 GLU A CA 1
ATOM 4561 C C . GLU A 1 582 ? -26.985 26.583 66.773 1.00 53.69 582 GLU A C 1
ATOM 4563 O O . GLU A 1 582 ? -26.453 27.062 65.772 1.00 53.69 582 GLU A O 1
ATOM 4568 N N . GLU A 1 583 ? -26.941 25.267 67.013 1.00 51.97 583 GLU A N 1
ATOM 4569 C CA . GLU A 1 583 ? -26.126 24.341 66.212 1.00 51.97 583 GLU A CA 1
ATOM 4570 C C . GLU A 1 583 ? -26.699 24.093 64.803 1.00 51.97 583 GLU A C 1
ATOM 4572 O O . GLU A 1 583 ? -25.954 24.156 63.823 1.00 51.97 583 GLU A O 1
ATOM 4577 N N . MET A 1 584 ? -28.026 23.953 64.655 1.00 52.53 584 MET A N 1
ATOM 4578 C CA . MET A 1 584 ? -28.663 23.892 63.325 1.00 52.53 584 MET A CA 1
ATOM 4579 C C . MET A 1 584 ? -28.492 25.186 62.509 1.00 52.53 584 MET A C 1
ATOM 4581 O O . MET A 1 584 ? -28.423 25.122 61.282 1.00 52.53 584 MET A O 1
ATOM 4585 N N . LYS A 1 585 ? -28.386 26.361 63.150 1.00 53.16 585 LYS A N 1
ATOM 4586 C CA . LYS A 1 585 ? -28.097 27.619 62.436 1.00 53.16 585 LYS A CA 1
ATOM 4587 C C . LYS A 1 585 ? -26.680 27.642 61.872 1.00 53.16 585 LYS A C 1
ATOM 4589 O O . LYS A 1 585 ? -26.494 28.076 60.739 1.00 53.16 585 LYS A O 1
ATOM 4594 N N . ASN A 1 586 ? -25.699 27.158 62.634 1.00 54.12 586 ASN A N 1
ATOM 4595 C CA . ASN A 1 586 ? -24.314 27.085 62.167 1.00 54.12 586 ASN A CA 1
ATOM 4596 C C . ASN A 1 586 ? -24.175 26.114 60.981 1.00 54.12 586 ASN A C 1
ATOM 4598 O O . ASN A 1 586 ? -23.504 26.442 60.006 1.00 54.12 586 ASN A O 1
ATOM 4602 N N . GLN A 1 587 ? -24.882 24.978 61.012 1.00 50.62 587 GLN A N 1
ATOM 4603 C CA . GLN A 1 587 ? -24.900 24.019 59.899 1.00 50.62 587 GLN A CA 1
ATOM 4604 C C . GLN A 1 587 ? -25.552 24.585 58.621 1.00 50.62 587 GLN A C 1
ATOM 4606 O O . GLN A 1 587 ? -25.077 24.292 57.524 1.00 50.62 587 GLN A O 1
ATOM 4611 N N . LEU A 1 588 ? -26.582 25.439 58.731 1.00 48.91 588 LEU A N 1
ATOM 4612 C CA . LEU A 1 588 ? -27.140 26.150 57.568 1.00 48.91 588 LEU A CA 1
ATOM 4613 C C . LEU A 1 588 ? -26.169 27.202 57.008 1.00 48.91 588 LEU A C 1
ATOM 4615 O O . LEU A 1 588 ? -25.934 27.233 55.802 1.00 48.91 588 LEU A O 1
ATOM 4619 N N . ALA A 1 589 ? -25.566 28.022 57.874 1.00 49.50 589 ALA A N 1
ATOM 4620 C CA . ALA A 1 589 ? -24.614 29.058 57.464 1.00 49.50 589 ALA A CA 1
ATOM 4621 C C . ALA A 1 589 ? -23.371 28.483 56.755 1.00 49.50 589 ALA A C 1
ATOM 4623 O O . ALA A 1 589 ? -22.797 29.128 55.876 1.00 49.50 589 ALA A O 1
ATOM 4624 N N . GLU A 1 590 ? -22.958 27.261 57.102 1.00 50.25 590 GLU A N 1
ATOM 4625 C CA . GLU A 1 590 ? -21.837 26.578 56.450 1.00 50.25 590 GLU A CA 1
ATOM 4626 C C . GLU A 1 590 ? -22.210 25.998 55.067 1.00 50.25 590 GLU A C 1
ATOM 4628 O O . GLU A 1 590 ? -21.350 25.932 54.188 1.00 50.25 590 GLU A O 1
ATOM 4633 N N . GLN A 1 591 ? -23.493 25.690 54.813 1.00 47.22 591 GLN A N 1
ATOM 4634 C CA . GLN A 1 591 ? -23.985 25.351 53.468 1.00 47.22 591 GLN A CA 1
ATOM 4635 C C . GLN A 1 591 ? -24.251 26.581 52.587 1.00 47.22 591 GLN A C 1
ATOM 4637 O O . GLN A 1 591 ? -23.920 26.549 51.403 1.00 47.22 591 GLN A O 1
ATOM 4642 N N . GLU A 1 592 ? -24.761 27.692 53.130 1.00 50.91 592 GLU A N 1
ATOM 4643 C CA . GLU A 1 592 ? -24.898 28.944 52.361 1.00 50.91 592 GLU A CA 1
ATOM 4644 C C . GLU A 1 592 ? -23.530 29.452 51.872 1.00 50.91 592 GLU A C 1
ATOM 4646 O O . GLU A 1 592 ? -23.388 29.890 50.730 1.00 50.91 592 GLU A O 1
ATOM 4651 N N . LYS A 1 593 ? -22.477 29.273 52.679 1.00 46.94 593 LYS A N 1
ATOM 4652 C CA . LYS A 1 593 ? -21.097 29.617 52.306 1.00 46.94 593 LYS A CA 1
ATOM 4653 C C . LYS A 1 593 ? -20.495 28.724 51.208 1.00 46.94 593 LYS A C 1
ATOM 4655 O O . LYS A 1 593 ? -19.516 29.118 50.577 1.00 46.94 593 LYS A O 1
ATOM 4660 N N . ALA A 1 594 ? -21.078 27.553 50.944 1.00 46.59 594 ALA A N 1
ATOM 4661 C CA . ALA A 1 594 ? -20.735 26.726 49.784 1.00 46.59 594 ALA A CA 1
ATOM 4662 C C . ALA A 1 594 ? -21.438 27.194 48.490 1.00 46.59 594 ALA A C 1
ATOM 4664 O O . ALA A 1 594 ? -21.007 26.831 47.397 1.00 46.59 594 ALA A O 1
ATOM 4665 N N . LEU A 1 595 ? -22.479 28.028 48.600 1.00 48.59 595 LEU A N 1
ATOM 4666 C CA . LEU A 1 595 ? -23.286 28.535 47.482 1.00 48.59 595 LEU A CA 1
ATOM 4667 C C . LEU A 1 595 ? -22.796 29.881 46.910 1.00 48.59 595 LEU A C 1
ATOM 4669 O O . LEU A 1 595 ? -23.145 30.221 45.785 1.00 48.59 595 LEU A O 1
ATOM 4673 N N . GLU A 1 596 ? -21.909 30.610 47.599 1.00 45.56 596 GLU A N 1
ATOM 4674 C CA . GLU A 1 596 ? -21.195 31.765 47.009 1.00 45.56 596 GLU A CA 1
ATOM 4675 C C . GLU A 1 596 ? -20.012 31.361 46.098 1.00 45.56 596 GLU A C 1
ATOM 4677 O O . GLU A 1 596 ? -19.432 32.204 45.405 1.00 45.56 596 GLU A O 1
ATOM 4682 N N . ALA A 1 597 ? -19.678 30.066 46.024 1.00 46.38 597 ALA A N 1
ATOM 4683 C CA . ALA A 1 597 ? -18.618 29.540 45.159 1.00 46.38 597 ALA A CA 1
ATOM 4684 C C . ALA A 1 597 ? -18.973 29.532 43.653 1.00 46.38 597 ALA A C 1
ATOM 4686 O O . ALA A 1 597 ? -18.090 29.333 42.821 1.00 46.38 597 ALA A O 1
ATOM 4687 N N . THR A 1 598 ? -20.231 29.794 43.278 1.00 49.75 598 THR A N 1
ATOM 4688 C CA . THR A 1 598 ? -20.698 29.860 41.877 1.00 49.75 598 THR A CA 1
ATOM 4689 C C . THR A 1 598 ? -20.672 31.275 41.280 1.00 49.75 598 THR A C 1
ATOM 4691 O O . THR A 1 598 ? -21.420 31.581 40.358 1.00 49.75 598 THR A O 1
ATOM 4694 N N . SER A 1 599 ? -19.783 32.139 41.778 1.00 48.56 599 SER A N 1
ATOM 4695 C CA . SER A 1 599 ? -19.546 33.510 41.287 1.00 48.56 599 SER A CA 1
ATOM 4696 C C . SER A 1 599 ? -18.355 33.637 40.314 1.00 48.56 599 SER A C 1
ATOM 4698 O O . SER A 1 599 ? -17.956 34.743 39.964 1.00 48.56 599 SER A O 1
ATOM 4700 N N . ARG A 1 600 ? -17.792 32.513 39.841 1.00 47.84 600 ARG A N 1
ATOM 4701 C CA . ARG A 1 600 ? -16.746 32.471 38.791 1.00 47.84 600 ARG A CA 1
ATOM 4702 C C . ARG A 1 600 ? -17.257 32.129 37.388 1.00 47.84 600 ARG A C 1
ATOM 4704 O O . ARG A 1 600 ? -16.502 32.215 36.427 1.00 47.84 600 ARG A O 1
ATOM 4711 N N . ASN A 1 601 ? -18.541 31.809 37.247 1.00 54.19 601 ASN A N 1
ATOM 4712 C CA . ASN A 1 601 ? -19.086 31.260 36.003 1.00 54.19 601 ASN A CA 1
ATOM 4713 C C . ASN A 1 601 ? -19.600 32.328 35.013 1.00 54.19 601 ASN A C 1
ATOM 4715 O O . ASN A 1 601 ? -20.209 31.966 34.011 1.00 54.19 601 ASN A O 1
ATOM 4719 N N . GLU A 1 602 ? -19.357 33.624 35.248 1.00 49.62 602 GLU A N 1
ATOM 4720 C CA . GLU A 1 602 ? -19.646 34.685 34.264 1.00 49.62 602 GLU A CA 1
ATOM 4721 C C . GLU A 1 602 ? -18.441 35.013 33.364 1.00 49.62 602 GLU A C 1
ATOM 4723 O O . GLU A 1 602 ? -18.633 35.314 32.185 1.00 49.62 602 GLU A O 1
ATOM 4728 N N . GLU A 1 603 ? -17.201 34.900 33.855 1.00 51.06 603 GLU A N 1
ATOM 4729 C CA . GLU A 1 603 ? -16.004 35.102 33.020 1.00 51.06 603 GLU A CA 1
ATOM 4730 C C . GLU A 1 603 ? -15.810 33.921 32.054 1.00 51.06 603 GLU A C 1
ATOM 4732 O O . GLU A 1 603 ? -15.697 34.131 30.844 1.00 51.06 603 GLU A O 1
ATOM 4737 N N . ASP A 1 604 ? -15.906 32.683 32.553 1.00 52.66 604 ASP A N 1
ATOM 4738 C CA . ASP A 1 604 ? -15.818 31.472 31.724 1.00 52.66 604 ASP A CA 1
ATOM 4739 C C . ASP A 1 604 ? -16.973 31.360 30.712 1.00 52.66 604 ASP A C 1
ATOM 4741 O O . ASP A 1 604 ? -16.758 30.916 29.585 1.00 52.66 604 ASP A O 1
ATOM 4745 N N . ALA A 1 605 ? -18.188 31.816 31.048 1.00 52.50 605 ALA A N 1
ATOM 4746 C CA . ALA A 1 605 ? -19.308 31.833 30.101 1.00 52.50 605 ALA A CA 1
ATOM 4747 C C . ALA A 1 605 ? -19.069 32.803 28.931 1.00 52.50 605 ALA A C 1
ATOM 4749 O O . ALA A 1 605 ? -19.323 32.452 27.777 1.00 52.50 605 ALA A O 1
ATOM 4750 N N . ASN A 1 606 ? -18.523 33.994 29.201 1.00 55.25 606 ASN A N 1
ATOM 4751 C CA . ASN A 1 606 ? -18.155 34.946 28.150 1.00 55.25 606 ASN A CA 1
ATOM 4752 C C . ASN A 1 606 ? -16.949 34.457 27.328 1.00 55.25 606 ASN A C 1
ATOM 4754 O O . ASN A 1 606 ? -16.926 34.648 26.110 1.00 55.25 606 ASN A O 1
ATOM 4758 N N . ALA A 1 607 ? -15.984 33.771 27.950 1.00 54.16 607 ALA A N 1
ATOM 4759 C CA . ALA A 1 607 ? -14.879 33.127 27.241 1.00 54.16 607 ALA A CA 1
ATOM 4760 C C . ALA A 1 607 ? -15.370 31.998 26.316 1.00 54.16 607 ALA A C 1
ATOM 4762 O O . ALA A 1 607 ? -14.957 31.931 25.156 1.00 54.16 607 ALA A O 1
ATOM 4763 N N . LEU A 1 608 ? -16.305 31.160 26.781 1.00 56.06 608 LEU A N 1
ATOM 4764 C CA . LEU A 1 608 ? -16.922 30.103 25.977 1.00 56.06 608 LEU A CA 1
ATOM 4765 C C . LEU A 1 608 ? -17.751 30.683 24.820 1.00 56.06 608 LEU A C 1
ATOM 4767 O O . LEU A 1 608 ? -17.700 30.162 23.709 1.00 56.06 608 LEU A O 1
ATOM 4771 N N . GLN A 1 609 ? -18.466 31.789 25.050 1.00 54.34 609 GLN A N 1
ATOM 4772 C CA . GLN A 1 609 ? -19.240 32.481 24.018 1.00 54.34 609 GLN A CA 1
ATOM 4773 C C . GLN A 1 609 ? -18.337 33.133 22.956 1.00 54.34 609 GLN A C 1
ATOM 4775 O O . GLN A 1 609 ? -18.625 33.026 21.764 1.00 54.34 609 GLN A O 1
ATOM 4780 N N . ALA A 1 610 ? -17.214 33.739 23.355 1.00 55.69 610 ALA A N 1
ATOM 4781 C CA . ALA A 1 610 ? -16.204 34.241 22.422 1.00 55.69 610 ALA A CA 1
ATOM 4782 C C . ALA A 1 610 ? -15.562 33.099 21.614 1.00 55.69 610 ALA A C 1
ATOM 4784 O O . ALA A 1 610 ? -15.460 33.191 20.391 1.00 55.69 610 ALA A O 1
ATOM 4785 N N . ALA A 1 611 ? -15.203 31.991 22.272 1.00 60.53 611 ALA A N 1
ATOM 4786 C CA . ALA A 1 611 ? -14.687 30.797 21.609 1.00 60.53 611 ALA A CA 1
ATOM 4787 C C . ALA A 1 611 ? -15.708 30.185 20.633 1.00 60.53 611 ALA A C 1
ATOM 4789 O O . ALA A 1 611 ? -15.319 29.771 19.545 1.00 60.53 611 ALA A O 1
ATOM 4790 N N . MET A 1 612 ? -17.004 30.182 20.969 1.00 63.12 612 MET A N 1
ATOM 4791 C CA . MET A 1 612 ? -18.078 29.768 20.059 1.00 63.12 612 MET A CA 1
ATOM 4792 C C . MET A 1 612 ? -18.179 30.673 18.830 1.00 63.12 612 MET A C 1
ATOM 4794 O O . MET A 1 612 ? -18.282 30.150 17.728 1.00 63.12 612 MET A O 1
ATOM 4798 N N . VAL A 1 613 ? -18.111 32.000 18.979 1.00 68.56 613 VAL A N 1
ATOM 4799 C CA . VAL A 1 613 ? -18.147 32.925 17.828 1.00 68.56 613 VAL A CA 1
ATOM 4800 C C . VAL A 1 613 ? -16.937 32.717 16.909 1.00 68.56 613 VAL A C 1
ATOM 4802 O O . VAL A 1 613 ? -17.106 32.671 15.692 1.00 68.56 613 VAL A O 1
ATOM 4805 N N . THR A 1 614 ? -15.740 32.491 17.461 1.00 68.56 614 THR A N 1
ATOM 4806 C CA . THR A 1 614 ? -14.562 32.120 16.656 1.00 68.56 614 THR A CA 1
ATOM 4807 C C . THR A 1 614 ? -14.751 30.761 15.977 1.00 68.56 614 THR A C 1
ATOM 4809 O O . THR A 1 614 ? -14.546 30.654 14.774 1.00 68.56 614 THR A O 1
ATOM 4812 N N . ARG A 1 615 ? -15.233 29.738 16.702 1.00 67.50 615 ARG A N 1
ATOM 4813 C CA . ARG A 1 615 ? -15.511 28.391 16.165 1.00 67.50 615 ARG A CA 1
ATOM 4814 C C . ARG A 1 615 ? -16.568 28.423 15.055 1.00 67.50 615 ARG A C 1
ATOM 4816 O O . ARG A 1 615 ? -16.453 27.653 14.112 1.00 67.50 615 ARG A O 1
ATOM 4823 N N . ILE A 1 616 ? -17.570 29.301 15.149 1.00 70.94 616 ILE A N 1
ATOM 4824 C CA . ILE A 1 616 ? -18.578 29.531 14.103 1.00 70.94 616 ILE A CA 1
ATOM 4825 C C . ILE A 1 616 ? -17.925 30.178 12.880 1.00 70.94 616 ILE A C 1
ATOM 4827 O O . ILE A 1 616 ? -18.086 29.654 11.788 1.00 70.94 616 ILE A O 1
ATOM 4831 N N . SER A 1 617 ? -17.109 31.223 13.051 1.00 69.62 617 SER A N 1
ATOM 4832 C CA . SER A 1 617 ? -16.376 31.842 11.934 1.00 69.62 617 SER A CA 1
ATOM 4833 C C . SER A 1 617 ? -15.399 30.867 11.251 1.00 69.62 617 SER A C 1
ATOM 4835 O O . SER A 1 617 ? -15.306 30.842 10.025 1.00 69.62 617 SER A O 1
ATOM 4837 N N . ASP A 1 618 ? -14.725 30.004 12.018 1.00 69.19 618 ASP A N 1
ATOM 4838 C CA . ASP A 1 618 ? -13.875 28.931 11.488 1.00 69.19 618 ASP A CA 1
ATOM 4839 C C . ASP A 1 618 ? -14.685 27.831 10.779 1.00 69.19 618 ASP A C 1
ATOM 4841 O O . ASP A 1 618 ? -14.189 27.226 9.826 1.00 69.19 618 ASP A O 1
ATOM 4845 N N . LEU A 1 619 ? -15.924 27.566 11.209 1.00 68.06 619 LEU A N 1
ATOM 4846 C CA . LEU A 1 619 ? -16.837 26.631 10.546 1.00 68.06 619 LEU A CA 1
ATOM 4847 C C . LEU A 1 619 ? -17.415 27.223 9.256 1.00 68.06 619 LEU A C 1
ATOM 4849 O O . LEU A 1 619 ? -17.342 26.550 8.238 1.00 68.06 619 LEU A O 1
ATOM 4853 N N . GLU A 1 620 ? -17.871 28.477 9.251 1.00 70.19 620 GLU A N 1
ATOM 4854 C CA . GLU A 1 620 ? -18.288 29.214 8.043 1.00 70.19 620 GLU A CA 1
ATOM 4855 C C . GLU A 1 620 ? -17.133 29.302 7.028 1.00 70.19 620 GLU A C 1
ATOM 4857 O O . GLU A 1 620 ? -17.315 29.099 5.826 1.00 70.19 620 GLU A O 1
ATOM 4862 N N . LYS A 1 621 ? -15.900 29.524 7.507 1.00 73.38 621 LYS A N 1
ATOM 4863 C CA . LYS A 1 621 ? -14.696 29.486 6.669 1.00 73.38 621 LYS A CA 1
ATOM 4864 C C . LYS A 1 621 ? -14.447 28.086 6.109 1.00 73.38 621 LYS A C 1
ATOM 4866 O O . LYS A 1 621 ? -14.237 27.960 4.905 1.00 73.38 621 LYS A O 1
ATOM 4871 N N . ARG A 1 622 ? -14.511 27.035 6.934 1.00 69.25 622 ARG A N 1
ATOM 4872 C CA . ARG A 1 622 ? -14.368 25.635 6.487 1.00 69.25 622 ARG A CA 1
ATOM 4873 C C . ARG A 1 622 ? -15.484 25.201 5.536 1.00 69.25 622 ARG A C 1
ATOM 4875 O O . ARG A 1 622 ? -15.205 24.435 4.624 1.00 69.25 622 ARG A O 1
ATOM 4882 N N . GLU A 1 623 ? -16.698 25.714 5.697 1.00 73.38 623 GLU A N 1
ATOM 4883 C CA . GLU A 1 623 ? -17.826 25.519 4.784 1.00 73.38 623 GLU A CA 1
ATOM 4884 C C . GLU A 1 623 ? -17.555 26.212 3.442 1.00 73.38 623 GLU A C 1
ATOM 4886 O O . GLU A 1 623 ? -17.674 25.576 2.399 1.00 73.38 623 GLU A O 1
ATOM 4891 N N . SER A 1 624 ? -17.043 27.449 3.442 1.00 70.75 624 SER A N 1
ATOM 4892 C CA . SER A 1 624 ? -16.612 28.127 2.208 1.00 70.75 624 SER A CA 1
ATOM 4893 C C . SER A 1 624 ? -15.446 27.410 1.504 1.00 70.75 624 SER A C 1
ATOM 4895 O O . SER A 1 624 ? -15.455 27.259 0.284 1.00 70.75 624 SER A O 1
ATOM 4897 N N . GLU A 1 625 ? -14.477 26.880 2.259 1.00 73.19 625 GLU A N 1
ATOM 4898 C CA . GLU A 1 625 ? -13.390 26.049 1.727 1.00 73.19 625 GLU A CA 1
ATOM 4899 C C . GLU A 1 625 ? -13.888 24.673 1.253 1.00 73.19 625 GLU A C 1
ATOM 4901 O O . GLU A 1 625 ? -13.290 24.091 0.350 1.00 73.19 625 GLU A O 1
ATOM 4906 N N . SER A 1 626 ? -14.967 24.146 1.841 1.00 65.25 626 SER A N 1
ATOM 4907 C CA . SER A 1 626 ? -15.623 22.910 1.404 1.00 65.25 626 SER A CA 1
ATOM 4908 C C . SER A 1 626 ? -16.383 23.127 0.101 1.00 65.25 626 SER A C 1
ATOM 4910 O O . SER A 1 626 ? -16.225 22.329 -0.811 1.00 65.25 626 SER A O 1
ATOM 4912 N N . LEU A 1 627 ? -17.119 24.233 -0.033 1.00 65.44 627 LEU A N 1
ATOM 4913 C CA . LEU A 1 627 ? -17.820 24.611 -1.265 1.00 65.44 627 LEU A CA 1
ATOM 4914 C C . LEU A 1 627 ? -16.842 24.850 -2.426 1.00 65.44 627 LEU A C 1
ATOM 4916 O O . LEU A 1 627 ? -17.113 24.442 -3.552 1.00 65.44 627 LEU A O 1
ATOM 4920 N N . VAL A 1 628 ? -15.664 25.432 -2.162 1.00 71.94 628 VAL A N 1
ATOM 4921 C CA . VAL A 1 628 ? -14.584 25.522 -3.164 1.00 71.94 628 VAL A CA 1
ATOM 4922 C C . VAL A 1 628 ? -14.038 24.134 -3.524 1.00 71.94 628 VAL A C 1
ATOM 4924 O O . VAL A 1 628 ? -13.836 23.854 -4.701 1.00 71.94 628 VAL A O 1
ATOM 4927 N N . LYS A 1 629 ? -13.858 23.225 -2.555 1.00 72.62 629 LYS A N 1
ATOM 4928 C CA . LYS A 1 629 ? -13.447 21.832 -2.832 1.00 72.62 629 LYS A CA 1
ATOM 4929 C C . LYS A 1 629 ? -14.518 21.041 -3.591 1.00 72.62 629 LYS A C 1
ATOM 4931 O O . LYS A 1 629 ? -14.172 20.204 -4.413 1.00 72.62 629 LYS A O 1
ATOM 4936 N N . GLU A 1 630 ? -15.795 21.320 -3.364 1.00 73.56 630 GLU A N 1
ATOM 4937 C CA . GLU A 1 630 ? -16.937 20.738 -4.081 1.00 73.56 630 GLU A CA 1
ATOM 4938 C C . GLU A 1 630 ? -17.039 21.290 -5.519 1.00 73.56 630 GLU A C 1
ATOM 4940 O O . GLU A 1 630 ? -17.362 20.559 -6.457 1.00 73.56 630 GLU A O 1
ATOM 4945 N N . GLN A 1 631 ? -16.635 22.548 -5.731 1.00 70.38 631 GLN A N 1
ATOM 4946 C CA . GLN A 1 631 ? -16.437 23.141 -7.058 1.00 70.38 631 GLN A CA 1
ATOM 4947 C C . GLN A 1 631 ? -15.199 22.568 -7.789 1.00 70.38 631 GLN A C 1
ATOM 4949 O O . GLN A 1 631 ? -15.240 22.333 -9.000 1.00 70.38 631 GLN A O 1
ATOM 4954 N N . ASP A 1 632 ? -14.116 22.261 -7.070 1.00 73.38 632 ASP A N 1
ATOM 4955 C CA . ASP A 1 632 ? -12.960 21.521 -7.603 1.00 73.38 632 ASP A CA 1
ATOM 4956 C C . ASP A 1 632 ? -13.306 20.050 -7.908 1.00 73.38 632 ASP A C 1
ATOM 4958 O O . ASP A 1 632 ? -12.802 19.483 -8.876 1.00 73.38 632 ASP A O 1
ATOM 4962 N N . ILE A 1 633 ? -14.193 19.420 -7.131 1.00 70.94 633 ILE A N 1
ATOM 4963 C CA . ILE A 1 633 ? -14.702 18.070 -7.411 1.00 70.94 633 ILE A CA 1
ATOM 4964 C C . ILE A 1 633 ? -15.581 18.086 -8.663 1.00 70.94 633 ILE A C 1
ATOM 4966 O O . ILE A 1 633 ? -15.278 17.354 -9.597 1.00 70.94 633 ILE A O 1
ATOM 4970 N N . THR A 1 634 ? -16.576 18.969 -8.760 1.00 68.38 634 THR A N 1
ATOM 4971 C CA . THR A 1 634 ? -17.464 19.042 -9.941 1.00 68.38 634 THR A CA 1
ATOM 4972 C C . THR A 1 634 ? -16.750 19.498 -11.222 1.00 68.38 634 THR A C 1
ATOM 4974 O O . THR A 1 634 ? -17.088 19.048 -12.322 1.00 68.38 634 THR A O 1
ATOM 4977 N N . SER A 1 635 ? -15.703 20.327 -11.124 1.00 72.94 635 SER A N 1
ATOM 4978 C CA . SER A 1 635 ? -14.830 20.625 -12.274 1.00 72.94 635 SER A CA 1
ATOM 4979 C C . SER A 1 635 ? -13.914 19.451 -12.649 1.00 72.94 635 SER A C 1
ATOM 4981 O O . SER A 1 635 ? -13.639 19.242 -13.831 1.00 72.94 635 SER A O 1
ATOM 4983 N N . ARG A 1 636 ? -13.492 18.618 -11.687 1.00 72.69 636 ARG A N 1
ATOM 4984 C CA . ARG A 1 636 ? -12.804 17.344 -11.966 1.00 72.69 636 ARG A CA 1
ATOM 4985 C C . ARG A 1 636 ? -13.736 16.275 -12.534 1.00 72.69 636 ARG A C 1
ATOM 4987 O O . ARG A 1 636 ? -13.278 15.514 -13.376 1.00 72.69 636 ARG A O 1
ATOM 4994 N N . GLU A 1 637 ? -14.995 16.218 -12.107 1.00 73.19 637 GLU A N 1
ATOM 4995 C CA . GLU A 1 637 ? -16.022 15.307 -12.631 1.00 73.19 637 GLU A CA 1
ATOM 4996 C C . GLU A 1 637 ? -16.352 15.652 -14.083 1.00 73.19 637 GLU A C 1
ATOM 4998 O O . GLU A 1 637 ? -16.177 14.809 -14.952 1.00 73.19 637 GLU A O 1
ATOM 5003 N N . SER A 1 638 ? -16.652 16.914 -14.396 1.00 72.38 638 SER A N 1
ATOM 5004 C CA . SER A 1 638 ? -16.847 17.340 -15.793 1.00 72.38 638 SER A CA 1
ATOM 5005 C C . SER A 1 638 ? -15.592 17.154 -16.670 1.00 72.38 638 SER A C 1
ATOM 5007 O O . SER A 1 638 ? -15.704 16.779 -17.836 1.00 72.38 638 SER A O 1
ATOM 5009 N N . ALA A 1 639 ? -14.383 17.301 -16.112 1.00 72.50 639 ALA A N 1
ATOM 5010 C CA . ALA A 1 639 ? -13.124 16.952 -16.787 1.00 72.50 639 ALA A CA 1
ATOM 5011 C C . ALA A 1 639 ? -12.804 15.436 -16.812 1.00 72.50 639 ALA A C 1
ATOM 5013 O O . ALA A 1 639 ? -11.791 15.030 -17.398 1.00 72.50 639 ALA A O 1
ATOM 5014 N N . MET A 1 640 ? -13.615 14.598 -16.162 1.00 71.31 640 MET A N 1
ATOM 5015 C CA . MET A 1 640 ? -13.626 13.139 -16.304 1.00 71.31 640 MET A CA 1
ATOM 5016 C C . MET A 1 640 ? -14.685 12.713 -17.325 1.00 71.31 640 MET A C 1
ATOM 5018 O O . MET A 1 640 ? -14.345 11.925 -18.201 1.00 71.31 640 MET A O 1
ATOM 5022 N N . ASP A 1 641 ? -15.877 13.314 -17.317 1.00 77.06 641 ASP A N 1
ATOM 5023 C CA . ASP A 1 641 ? -16.907 13.137 -18.351 1.00 77.06 641 ASP A CA 1
ATOM 5024 C C . ASP A 1 641 ? -16.349 13.479 -19.744 1.00 77.06 641 ASP A C 1
ATOM 5026 O O . ASP A 1 641 ? -16.485 12.711 -20.696 1.00 77.06 641 ASP A O 1
ATOM 5030 N N . GLU A 1 642 ? -15.632 14.602 -19.874 1.00 76.31 642 GLU A N 1
ATOM 5031 C CA . GLU A 1 642 ? -14.987 15.005 -21.131 1.00 76.31 642 GLU A CA 1
ATOM 5032 C C . GLU A 1 642 ? -13.890 14.009 -21.564 1.00 76.31 642 GLU A C 1
ATOM 5034 O O . GLU A 1 642 ? -13.690 13.768 -22.759 1.00 76.31 642 GLU A O 1
ATOM 5039 N N . LYS A 1 643 ? -13.225 13.340 -20.610 1.00 78.81 643 LYS A N 1
ATOM 5040 C CA . LYS A 1 643 ? -12.285 12.243 -20.902 1.00 78.81 643 LYS A CA 1
ATOM 5041 C C . LYS A 1 643 ? -12.995 10.946 -21.265 1.00 78.81 643 LYS A C 1
ATOM 5043 O O . LYS A 1 643 ? -12.481 10.232 -22.116 1.00 78.81 643 LYS A O 1
ATOM 5048 N N . GLU A 1 644 ? -14.151 10.642 -20.687 1.00 83.06 644 GLU A N 1
ATOM 5049 C CA . GLU A 1 644 ? -14.968 9.482 -21.056 1.00 83.06 644 GLU A CA 1
ATOM 5050 C C . GLU A 1 644 ? -15.550 9.653 -22.470 1.00 83.06 644 GLU A C 1
ATOM 5052 O O . GLU A 1 644 ? -15.506 8.730 -23.286 1.00 83.06 644 GLU A O 1
ATOM 5057 N N . VAL A 1 645 ? -15.948 10.876 -22.837 1.00 81.25 645 VAL A N 1
ATOM 5058 C CA . VAL A 1 645 ? -16.274 11.253 -24.223 1.00 81.25 645 VAL A CA 1
ATOM 5059 C C . VAL A 1 645 ? -15.056 11.107 -25.146 1.00 81.25 645 VAL A C 1
ATOM 5061 O O . VAL A 1 645 ? -15.195 10.622 -26.270 1.00 81.25 645 VAL A O 1
ATOM 5064 N N . LEU A 1 646 ? -13.843 11.464 -24.712 1.00 76.19 646 LEU A N 1
ATOM 5065 C CA . LEU A 1 646 ? -12.630 11.227 -25.508 1.00 76.19 646 LEU A CA 1
ATOM 5066 C C . LEU A 1 646 ? -12.273 9.735 -25.627 1.00 76.19 646 LEU A C 1
ATOM 5068 O O . LEU A 1 646 ? -11.844 9.312 -26.700 1.00 76.19 646 LEU A O 1
ATOM 5072 N N . VAL A 1 647 ? -12.465 8.932 -24.577 1.00 76.88 647 VAL A N 1
ATOM 5073 C CA . VAL A 1 647 ? -12.239 7.476 -24.592 1.00 76.88 647 VAL A CA 1
ATOM 5074 C C . VAL A 1 647 ? -13.231 6.796 -25.529 1.00 76.88 647 VAL A C 1
ATOM 5076 O O . VAL A 1 647 ? -12.792 6.120 -26.451 1.00 76.88 647 VAL A O 1
ATOM 5079 N N . THR A 1 648 ? -14.532 7.051 -25.395 1.00 77.19 648 THR A N 1
ATOM 5080 C CA . THR A 1 648 ? -15.568 6.453 -26.260 1.00 77.19 648 THR A CA 1
ATOM 5081 C C . THR A 1 648 ? -15.424 6.857 -27.734 1.00 77.19 648 THR A C 1
ATOM 5083 O O . THR A 1 648 ? -15.601 6.026 -28.628 1.00 77.19 648 THR A O 1
ATOM 5086 N N . ASN A 1 649 ? -15.004 8.095 -28.034 1.00 81.88 649 ASN A N 1
ATOM 5087 C CA . ASN A 1 649 ? -14.619 8.480 -29.400 1.00 81.88 649 ASN A CA 1
ATOM 5088 C C . ASN A 1 649 ? -13.382 7.710 -29.902 1.00 81.88 649 ASN A C 1
ATOM 5090 O O . ASN A 1 649 ? -13.315 7.345 -31.076 1.00 81.88 649 ASN A O 1
ATOM 5094 N N . ARG A 1 650 ? -12.410 7.428 -29.028 1.00 81.31 650 ARG A N 1
ATOM 5095 C CA . ARG A 1 650 ? -11.179 6.697 -29.368 1.00 81.31 650 ARG A CA 1
ATOM 5096 C C . ARG A 1 650 ? -11.417 5.191 -29.520 1.00 81.31 650 ARG A C 1
ATOM 5098 O O . ARG A 1 650 ? -10.823 4.585 -30.403 1.00 81.31 650 ARG A O 1
ATOM 5105 N N . GLU A 1 651 ? -12.323 4.606 -28.741 1.00 83.38 651 GLU A N 1
ATOM 5106 C CA . GLU A 1 651 ? -12.850 3.247 -28.930 1.00 83.38 651 GLU A CA 1
ATOM 5107 C C . GLU A 1 651 ? -13.589 3.130 -30.267 1.00 83.38 651 GLU A C 1
ATOM 5109 O O . GLU A 1 651 ? -13.354 2.191 -31.029 1.00 83.38 651 GLU A O 1
ATOM 5114 N N . LYS A 1 652 ? -14.407 4.133 -30.619 1.00 83.62 652 LYS A N 1
ATOM 5115 C CA . LYS A 1 652 ? -15.032 4.212 -31.944 1.00 83.62 652 LYS A CA 1
ATOM 5116 C C . LYS A 1 652 ? -13.979 4.269 -33.055 1.00 83.62 652 LYS A C 1
ATOM 5118 O O . LYS A 1 652 ? -14.058 3.466 -33.982 1.00 83.62 652 LYS A O 1
ATOM 5123 N N . GLU A 1 653 ? -12.971 5.140 -32.949 1.00 83.25 653 GLU A N 1
ATOM 5124 C CA . GLU A 1 653 ? -11.841 5.178 -33.893 1.00 83.25 653 GLU A CA 1
ATOM 5125 C C . GLU A 1 653 ? -11.093 3.840 -33.988 1.00 83.25 653 GLU A C 1
ATOM 5127 O O . GLU A 1 653 ? -10.656 3.474 -35.078 1.00 83.25 653 GLU A O 1
ATOM 5132 N N . ILE A 1 654 ? -10.934 3.113 -32.879 1.00 81.31 654 ILE A N 1
ATOM 5133 C CA . ILE A 1 654 ? -10.316 1.783 -32.867 1.00 81.31 654 ILE A CA 1
ATOM 5134 C C . ILE A 1 654 ? -11.195 0.794 -33.641 1.00 81.31 654 ILE A C 1
ATOM 5136 O O . ILE A 1 654 ? -10.687 0.179 -34.573 1.00 81.31 654 ILE A O 1
ATOM 5140 N N . SER A 1 655 ? -12.507 0.731 -33.396 1.00 81.50 655 SER A N 1
ATOM 5141 C CA . SER A 1 655 ? -13.414 -0.142 -34.167 1.00 81.50 655 SER A CA 1
ATOM 5142 C C . SER A 1 655 ? -13.460 0.209 -35.670 1.00 81.50 655 SER A C 1
ATOM 5144 O O . SER A 1 655 ? -13.480 -0.666 -36.540 1.00 81.50 655 SER A O 1
ATOM 5146 N N . GLU A 1 656 ? -13.377 1.500 -36.013 1.00 84.75 656 GLU A N 1
ATOM 5147 C CA . GLU A 1 656 ? -13.258 1.996 -37.391 1.00 84.75 656 GLU A CA 1
ATOM 5148 C C . GLU A 1 656 ? -11.886 1.708 -38.035 1.00 84.75 656 GLU A C 1
ATOM 5150 O O . GLU A 1 656 ? -11.736 1.821 -39.258 1.00 84.75 656 GLU A O 1
ATOM 5155 N N . ARG A 1 657 ? -10.867 1.364 -37.242 1.00 84.31 657 ARG A N 1
ATOM 5156 C CA . ARG A 1 657 ? -9.562 0.885 -37.720 1.00 84.31 657 ARG A CA 1
ATOM 5157 C C . ARG A 1 657 ? -9.526 -0.636 -37.793 1.00 84.31 657 ARG A C 1
ATOM 5159 O O . ARG A 1 657 ? -8.997 -1.151 -38.766 1.00 84.31 657 ARG A O 1
ATOM 5166 N N . GLU A 1 658 ? -10.131 -1.346 -36.846 1.00 88.94 658 GLU A N 1
ATOM 5167 C CA . GLU A 1 658 ? -10.269 -2.807 -36.858 1.00 88.94 658 GLU A CA 1
ATOM 5168 C C . GLU A 1 658 ? -11.068 -3.276 -38.077 1.00 88.94 658 GLU A C 1
ATOM 5170 O O . GLU A 1 658 ? -10.601 -4.139 -38.815 1.00 88.94 658 GLU A O 1
ATOM 5175 N N . THR A 1 659 ? -12.204 -2.636 -38.373 1.00 84.81 659 THR A N 1
ATOM 5176 C CA . THR A 1 659 ? -12.969 -2.894 -39.609 1.00 84.81 659 THR A CA 1
ATOM 5177 C C . THR A 1 659 ? -12.145 -2.619 -40.868 1.00 84.81 659 THR A C 1
ATOM 5179 O O . THR A 1 659 ? -12.117 -3.458 -41.763 1.00 84.81 659 THR A O 1
ATOM 5182 N N . ARG A 1 660 ? -11.385 -1.514 -40.922 1.00 86.19 660 ARG A N 1
ATOM 5183 C CA . ARG A 1 660 ? -10.462 -1.226 -42.039 1.00 86.19 660 ARG A CA 1
ATOM 5184 C C . ARG A 1 660 ? -9.328 -2.248 -42.161 1.00 86.19 660 ARG A C 1
ATOM 5186 O O . ARG A 1 660 ? -8.960 -2.592 -43.278 1.00 86.19 660 ARG A O 1
ATOM 5193 N N . VAL A 1 661 ? -8.768 -2.733 -41.053 1.00 83.69 661 VAL A N 1
ATOM 5194 C CA . VAL A 1 661 ? -7.752 -3.800 -41.053 1.00 83.69 661 VAL A CA 1
ATOM 5195 C C . VAL A 1 661 ? -8.366 -5.103 -41.553 1.00 83.69 661 VAL A C 1
ATOM 5197 O O . VAL A 1 661 ? -7.768 -5.759 -42.396 1.00 83.69 661 VAL A O 1
ATOM 5200 N N . GLN A 1 662 ? -9.581 -5.440 -41.128 1.00 82.56 662 GLN A N 1
ATOM 5201 C CA . GLN A 1 662 ? -10.282 -6.646 -41.564 1.00 82.56 662 GLN A CA 1
ATOM 5202 C C . GLN A 1 662 ? -10.693 -6.576 -43.048 1.00 82.56 662 GLN A C 1
ATOM 5204 O O . GLN A 1 662 ? -10.559 -7.563 -43.771 1.00 82.56 662 GLN A O 1
ATOM 5209 N N . ASP A 1 663 ? -11.088 -5.402 -43.547 1.00 83.75 663 ASP A N 1
ATOM 5210 C CA . ASP A 1 663 ? -11.262 -5.142 -44.980 1.00 83.75 663 ASP A CA 1
ATOM 5211 C C . ASP A 1 663 ? -9.935 -5.247 -45.744 1.00 83.75 663 ASP A C 1
ATOM 5213 O O . ASP A 1 663 ? -9.904 -5.805 -46.841 1.00 83.75 663 ASP A O 1
ATOM 5217 N N . LEU A 1 664 ? -8.821 -4.760 -45.189 1.00 85.00 664 LEU A N 1
ATOM 5218 C CA . LEU A 1 664 ? -7.495 -4.921 -45.792 1.00 85.00 664 LEU A CA 1
ATOM 5219 C C . LEU A 1 664 ? -7.050 -6.390 -45.806 1.00 85.00 664 LEU A C 1
ATOM 5221 O O . LEU A 1 664 ? -6.567 -6.840 -46.836 1.00 85.00 664 LEU A O 1
ATOM 5225 N N . GLU A 1 665 ? -7.283 -7.169 -44.748 1.00 86.50 665 GLU A N 1
ATOM 5226 C CA . GLU A 1 665 ? -7.047 -8.620 -44.732 1.00 86.50 665 GLU A CA 1
ATOM 5227 C C . GLU A 1 665 ? -7.905 -9.360 -45.764 1.00 86.50 665 GLU A C 1
ATOM 5229 O O . GLU A 1 665 ? -7.425 -10.283 -46.423 1.00 86.50 665 GLU A O 1
ATOM 5234 N N . ASN A 1 666 ? -9.170 -8.966 -45.930 1.00 85.94 666 ASN A N 1
ATOM 5235 C CA . ASN A 1 666 ? -10.050 -9.530 -46.952 1.00 85.94 666 ASN A CA 1
ATOM 5236 C C . ASN A 1 666 ? -9.562 -9.168 -48.364 1.00 85.94 666 ASN A C 1
ATOM 5238 O O . ASN A 1 666 ? -9.526 -10.031 -49.240 1.00 85.94 666 ASN A O 1
ATOM 5242 N N . ASN A 1 667 ? -9.120 -7.927 -48.586 1.00 86.19 667 ASN A N 1
ATOM 5243 C CA . ASN A 1 667 ? -8.519 -7.500 -49.851 1.00 86.19 667 ASN A CA 1
ATOM 5244 C C . ASN A 1 667 ? -7.171 -8.189 -50.122 1.00 86.19 667 ASN A C 1
ATOM 5246 O O . ASN A 1 667 ? -6.908 -8.550 -51.268 1.00 86.19 667 ASN A O 1
ATOM 5250 N N . ILE A 1 668 ? -6.356 -8.435 -49.091 1.00 82.81 668 ILE A N 1
ATOM 5251 C CA . ILE A 1 668 ? -5.120 -9.222 -49.179 1.00 82.81 668 ILE A CA 1
ATOM 5252 C C . ILE A 1 668 ? -5.455 -10.666 -49.551 1.00 82.81 668 ILE A C 1
ATOM 5254 O O . ILE A 1 668 ? -4.931 -11.132 -50.549 1.00 82.81 668 ILE A O 1
ATOM 5258 N N . LYS A 1 669 ? -6.412 -11.332 -48.893 1.00 82.50 669 LYS A N 1
ATOM 5259 C CA . LYS A 1 669 ? -6.868 -12.683 -49.286 1.00 82.50 669 LYS A CA 1
ATOM 5260 C C . LYS A 1 669 ? -7.419 -12.730 -50.713 1.00 82.50 669 LYS A C 1
ATOM 5262 O O . LYS A 1 669 ? -7.197 -13.699 -51.432 1.00 82.50 669 LYS A O 1
ATOM 5267 N N . ILE A 1 670 ? -8.117 -11.687 -51.167 1.00 84.12 670 ILE A N 1
ATOM 5268 C CA . ILE A 1 670 ? -8.562 -11.564 -52.566 1.00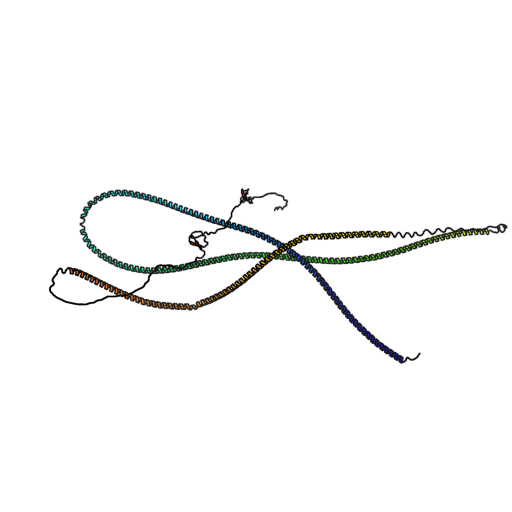 84.12 670 ILE A CA 1
ATOM 5269 C C . ILE A 1 670 ? -7.362 -11.391 -53.512 1.00 84.12 670 ILE A C 1
ATOM 5271 O O . ILE A 1 670 ? -7.379 -11.947 -54.609 1.00 84.12 670 ILE A O 1
ATOM 5275 N N . ALA A 1 671 ? -6.322 -10.656 -53.113 1.00 78.19 671 ALA A N 1
ATOM 5276 C CA . ALA A 1 671 ? -5.089 -10.504 -53.881 1.00 78.19 671 ALA A CA 1
ATOM 5277 C C . ALA A 1 671 ? -4.231 -11.783 -53.882 1.00 78.19 671 ALA A C 1
ATOM 5279 O O . ALA A 1 671 ? -3.711 -12.137 -54.929 1.00 78.19 671 ALA A O 1
ATOM 5280 N N . GLU A 1 672 ? -4.137 -12.509 -52.767 1.00 81.25 672 GLU A N 1
ATOM 5281 C CA . GLU A 1 672 ? -3.460 -13.806 -52.637 1.00 81.25 672 GLU A CA 1
ATOM 5282 C C . GLU A 1 672 ? -4.156 -14.880 -53.474 1.00 81.25 672 GLU A C 1
ATOM 5284 O O . GLU A 1 672 ? -3.490 -15.600 -54.212 1.00 81.25 672 GLU A O 1
ATOM 5289 N N . ASN A 1 673 ? -5.492 -14.946 -53.434 1.00 82.44 673 ASN A N 1
ATOM 5290 C CA . ASN A 1 673 ? -6.266 -15.841 -54.295 1.00 82.44 673 ASN A CA 1
ATOM 5291 C C . ASN A 1 673 ? -6.080 -15.481 -55.775 1.00 82.44 673 ASN A C 1
ATOM 5293 O O . ASN A 1 673 ? -5.811 -16.371 -56.572 1.00 82.44 673 ASN A O 1
ATOM 5297 N N . LYS A 1 674 ? -6.111 -14.191 -56.145 1.00 80.31 674 LYS A N 1
ATOM 5298 C CA . LYS A 1 674 ? -5.780 -13.755 -57.515 1.00 80.31 674 LYS A CA 1
ATOM 5299 C C . LYS A 1 674 ? -4.349 -14.100 -57.911 1.00 80.31 674 LYS A C 1
ATOM 5301 O O . LYS A 1 674 ? -4.140 -14.543 -59.026 1.00 80.31 674 LYS A O 1
ATOM 5306 N N . LEU A 1 675 ? -3.372 -13.942 -57.018 1.00 77.69 675 LEU A N 1
ATOM 5307 C CA . LEU A 1 675 ? -1.980 -14.306 -57.280 1.00 77.69 675 LEU A CA 1
ATOM 5308 C C . LEU A 1 675 ? -1.824 -15.829 -57.414 1.00 77.69 675 LEU A C 1
ATOM 5310 O O . LEU A 1 675 ? -1.014 -16.293 -58.206 1.00 77.69 675 LEU A O 1
ATOM 5314 N N . SER A 1 676 ? -2.618 -16.611 -56.678 1.00 80.50 676 SER A N 1
ATOM 5315 C CA . SER A 1 676 ? -2.701 -18.067 -56.809 1.00 80.50 676 SER A CA 1
ATOM 5316 C C . SER A 1 676 ? -3.336 -18.479 -58.142 1.00 80.50 676 SER A C 1
ATOM 5318 O O . SER A 1 676 ? -2.770 -19.320 -58.837 1.00 80.50 676 SER A O 1
ATOM 5320 N N . ASP A 1 677 ? -4.431 -17.830 -58.547 1.00 80.19 677 ASP A N 1
ATOM 5321 C CA . ASP A 1 677 ? -5.085 -18.023 -59.845 1.00 80.19 677 ASP A CA 1
ATOM 5322 C C . ASP A 1 677 ? -4.181 -17.578 -61.007 1.00 80.19 677 ASP A C 1
ATOM 5324 O O . ASP A 1 677 ? -4.087 -18.275 -62.012 1.00 80.19 677 ASP A O 1
ATOM 5328 N N . ASP A 1 678 ? -3.454 -16.465 -60.877 1.00 78.88 678 ASP A N 1
ATOM 5329 C CA . ASP A 1 678 ? -2.509 -15.984 -61.887 1.00 78.88 678 ASP A CA 1
ATOM 5330 C C . ASP A 1 678 ? -1.222 -16.831 -61.916 1.00 78.88 678 ASP A C 1
ATOM 5332 O O . ASP A 1 678 ? -0.683 -17.058 -62.994 1.00 78.88 678 ASP A O 1
ATOM 5336 N N . MET A 1 679 ? -0.766 -17.415 -60.797 1.00 73.44 679 MET A N 1
ATOM 5337 C CA . MET A 1 679 ? 0.263 -18.471 -60.814 1.00 73.44 679 MET A CA 1
ATOM 5338 C C . MET A 1 679 ? -0.252 -19.767 -61.458 1.00 73.44 679 MET A C 1
ATOM 5340 O O . MET A 1 679 ? 0.492 -20.424 -62.189 1.00 73.44 679 MET A O 1
ATOM 5344 N N . ALA A 1 680 ? -1.513 -20.142 -61.228 1.00 72.00 680 ALA A N 1
ATOM 5345 C CA . ALA A 1 680 ? -2.146 -21.286 -61.883 1.00 72.00 680 ALA A CA 1
ATOM 5346 C C . ALA A 1 680 ? -2.306 -21.043 -63.393 1.00 72.00 680 ALA A C 1
ATOM 5348 O O . ALA A 1 680 ? -2.075 -21.948 -64.194 1.00 72.00 680 ALA A O 1
ATOM 5349 N N . ARG A 1 681 ? -2.606 -19.805 -63.803 1.00 69.75 681 ARG A N 1
ATOM 5350 C CA . ARG A 1 681 ? -2.597 -19.392 -65.210 1.00 69.75 681 ARG A CA 1
ATOM 5351 C C . ARG A 1 681 ? -1.191 -19.379 -65.788 1.00 69.75 681 ARG A C 1
ATOM 5353 O O . ARG A 1 681 ? -1.014 -19.979 -66.830 1.00 69.75 681 ARG A O 1
ATOM 5360 N N . LEU A 1 682 ? -0.189 -18.811 -65.118 1.00 66.44 682 LEU A N 1
ATOM 5361 C CA . LEU A 1 682 ? 1.200 -18.812 -65.599 1.00 66.44 682 LEU A CA 1
ATOM 5362 C C . LEU A 1 682 ? 1.776 -20.231 -65.725 1.00 66.44 682 LEU A C 1
ATOM 5364 O O . LEU A 1 682 ? 2.517 -20.506 -66.663 1.00 66.44 682 LEU A O 1
ATOM 5368 N N . THR A 1 683 ? 1.411 -21.158 -64.834 1.00 62.06 683 THR A N 1
ATOM 5369 C CA . THR A 1 683 ? 1.813 -22.573 -64.953 1.00 62.06 683 THR A CA 1
ATOM 5370 C C . THR A 1 683 ? 1.021 -23.336 -66.023 1.00 62.06 683 THR A C 1
ATOM 5372 O O . THR A 1 683 ? 1.580 -24.236 -66.648 1.00 62.06 683 THR A O 1
ATOM 5375 N N . ALA A 1 684 ? -0.225 -22.950 -66.318 1.00 61.31 684 ALA A N 1
ATOM 5376 C CA . ALA A 1 684 ? -0.965 -23.440 -67.486 1.00 61.31 684 ALA A CA 1
ATOM 5377 C C . ALA A 1 684 ? -0.452 -22.839 -68.813 1.00 61.31 684 ALA A C 1
ATOM 5379 O O . ALA A 1 684 ? -0.342 -23.541 -69.809 1.00 61.31 684 ALA A O 1
ATOM 5380 N N . GLU A 1 685 ? -0.053 -21.570 -68.824 1.00 59.62 685 GLU A N 1
ATOM 5381 C CA . GLU A 1 685 ? 0.482 -20.839 -69.982 1.00 59.62 685 GLU A CA 1
ATOM 5382 C C . GLU A 1 685 ? 1.928 -21.276 -70.299 1.00 59.62 685 GLU A C 1
ATOM 5384 O O . GLU A 1 685 ? 2.340 -21.300 -71.456 1.00 59.62 685 GLU A O 1
ATOM 5389 N N . GLN A 1 686 ? 2.670 -21.761 -69.294 1.00 54.53 686 GLN A N 1
ATOM 5390 C CA . GLN A 1 686 ? 3.892 -22.557 -69.481 1.00 54.53 686 GLN A CA 1
ATOM 5391 C C . GLN A 1 686 ? 3.619 -23.985 -70.000 1.00 54.53 686 GLN A C 1
ATOM 5393 O O . GLN A 1 686 ? 4.490 -24.569 -70.650 1.00 54.53 686 GLN A O 1
ATOM 5398 N N . ALA A 1 687 ? 2.432 -24.553 -69.759 1.00 55.06 687 ALA A N 1
ATOM 5399 C CA . ALA A 1 687 ? 2.024 -25.838 -70.337 1.00 55.06 687 ALA A CA 1
ATOM 5400 C C . ALA A 1 687 ? 1.530 -25.701 -71.794 1.00 55.06 687 ALA A C 1
ATOM 5402 O O . ALA A 1 687 ? 1.785 -26.594 -72.601 1.00 55.06 687 ALA A O 1
ATOM 5403 N N . ASP A 1 688 ? 0.946 -24.559 -72.173 1.00 52.12 688 ASP A N 1
ATOM 5404 C CA . ASP A 1 688 ? 0.597 -24.190 -73.559 1.00 52.12 688 ASP A CA 1
ATOM 5405 C C . ASP A 1 688 ? 1.822 -23.749 -74.402 1.00 52.12 688 ASP A C 1
ATOM 5407 O O . ASP A 1 688 ? 1.733 -22.986 -75.368 1.00 52.12 688 ASP A O 1
ATOM 5411 N N . THR A 1 689 ? 2.997 -24.325 -74.122 1.00 56.78 689 THR A N 1
ATOM 5412 C CA . THR A 1 689 ? 4.249 -24.119 -74.876 1.00 56.78 689 THR A CA 1
ATOM 5413 C C . THR A 1 689 ? 4.231 -24.680 -76.309 1.00 56.78 689 THR A C 1
ATOM 5415 O O . THR A 1 689 ? 5.218 -24.558 -77.037 1.00 56.78 689 THR A O 1
ATOM 5418 N N . VAL A 1 690 ? 3.076 -25.168 -76.780 1.00 56.66 690 VAL A N 1
ATOM 5419 C CA . VAL A 1 690 ? 2.767 -25.485 -78.189 1.00 56.66 690 VAL A CA 1
ATOM 5420 C C . VAL A 1 690 ? 3.081 -24.304 -79.126 1.00 56.66 690 VAL A C 1
ATOM 5422 O O . VAL A 1 690 ? 3.487 -24.512 -80.270 1.00 56.66 690 VAL A O 1
ATOM 5425 N N . ALA A 1 691 ? 2.971 -23.061 -78.642 1.00 57.06 691 ALA A N 1
ATOM 5426 C CA . ALA A 1 691 ? 3.355 -21.869 -79.401 1.00 57.06 691 ALA A CA 1
ATOM 5427 C C . ALA A 1 691 ? 4.863 -21.802 -79.738 1.00 57.06 691 ALA A C 1
ATOM 5429 O O . ALA A 1 691 ? 5.231 -21.256 -80.779 1.00 57.06 691 ALA A O 1
ATOM 5430 N N . ILE A 1 692 ? 5.741 -22.371 -78.901 1.00 55.59 692 ILE A N 1
ATOM 5431 C CA . ILE A 1 692 ? 7.197 -22.330 -79.116 1.00 55.59 692 ILE A CA 1
ATOM 5432 C C . ILE A 1 692 ? 7.617 -23.337 -80.192 1.00 55.59 692 ILE A C 1
ATOM 5434 O O . ILE A 1 692 ? 8.374 -22.971 -81.090 1.00 55.59 692 ILE A O 1
ATOM 5438 N N . ASP A 1 693 ? 7.084 -24.562 -80.180 1.00 59.22 693 ASP A N 1
ATOM 5439 C CA . ASP A 1 693 ? 7.365 -25.537 -81.246 1.00 59.22 693 ASP A CA 1
ATOM 5440 C C . ASP A 1 693 ? 6.708 -25.148 -82.585 1.00 59.22 693 ASP A C 1
ATOM 5442 O O . ASP A 1 693 ? 7.276 -25.410 -83.649 1.00 59.22 693 ASP A O 1
ATOM 5446 N N . ALA A 1 694 ? 5.576 -24.433 -82.568 1.00 55.72 694 ALA A N 1
ATOM 5447 C CA . ALA A 1 694 ? 5.002 -23.834 -83.775 1.00 55.72 694 ALA A CA 1
ATOM 5448 C C . ALA A 1 694 ? 5.932 -22.768 -84.391 1.00 55.72 694 ALA A C 1
ATOM 5450 O O . ALA A 1 694 ? 6.216 -22.815 -85.590 1.00 55.72 694 ALA A O 1
ATOM 5451 N N . LEU A 1 695 ? 6.468 -21.851 -83.575 1.00 59.75 695 LEU A N 1
ATOM 5452 C CA . LEU A 1 695 ? 7.445 -20.849 -84.022 1.00 59.75 695 LEU A CA 1
ATOM 5453 C C . LEU A 1 695 ? 8.775 -21.483 -84.453 1.00 59.75 695 LEU A C 1
ATOM 5455 O O . LEU A 1 695 ? 9.378 -21.035 -85.427 1.00 59.75 695 LEU A O 1
ATOM 5459 N N . ARG A 1 696 ? 9.215 -22.555 -83.786 1.00 64.75 696 ARG A N 1
ATOM 5460 C CA . ARG A 1 696 ? 10.393 -23.336 -84.183 1.00 64.75 696 ARG A CA 1
ATOM 5461 C C . ARG A 1 696 ? 10.209 -23.979 -85.555 1.00 64.75 696 ARG A C 1
ATOM 5463 O O . ARG A 1 696 ? 11.093 -23.862 -86.397 1.00 64.75 696 ARG A O 1
ATOM 5470 N N . THR A 1 697 ? 9.047 -24.585 -85.797 1.00 65.19 697 THR A N 1
ATOM 5471 C CA . THR A 1 697 ? 8.700 -25.182 -87.095 1.00 65.19 697 THR A CA 1
ATOM 5472 C C . THR A 1 697 ? 8.691 -24.112 -88.189 1.00 65.19 697 THR A C 1
ATOM 5474 O O . THR A 1 697 ? 9.355 -24.284 -89.207 1.00 65.19 697 THR A O 1
ATOM 5477 N N . GLN A 1 698 ? 8.059 -22.955 -87.949 1.00 63.47 698 GLN A N 1
ATOM 5478 C CA . GLN A 1 698 ? 8.105 -21.821 -88.884 1.00 63.47 698 GLN A CA 1
ATOM 5479 C C . GLN A 1 698 ? 9.524 -21.280 -89.110 1.00 63.47 698 GLN A C 1
ATOM 5481 O O . GLN A 1 698 ? 9.838 -20.833 -90.213 1.00 63.47 698 GLN A O 1
ATOM 5486 N N . PHE A 1 699 ? 10.399 -21.308 -88.102 1.00 66.44 699 PHE A N 1
ATOM 5487 C CA . PHE A 1 699 ? 11.790 -20.872 -88.235 1.00 66.44 699 PHE A CA 1
ATOM 5488 C C . PHE A 1 699 ? 12.635 -21.868 -89.043 1.00 66.44 699 PHE A C 1
ATOM 5490 O O . PHE A 1 699 ? 13.466 -21.450 -89.847 1.00 66.44 699 PHE A O 1
ATOM 5497 N N . GLU A 1 700 ? 12.396 -23.172 -88.897 1.00 70.31 700 GLU A N 1
ATOM 5498 C CA . GLU A 1 700 ? 13.045 -24.223 -89.691 1.00 70.31 700 GLU A CA 1
ATOM 5499 C C . GLU A 1 700 ? 12.524 -24.233 -91.146 1.00 70.31 700 GLU A C 1
ATOM 5501 O O . GLU A 1 700 ? 13.328 -24.295 -92.081 1.00 70.31 700 GLU A O 1
ATOM 5506 N N . GLU A 1 701 ? 11.221 -24.021 -91.370 1.00 68.56 701 GLU A N 1
ATOM 5507 C CA . GLU A 1 701 ? 10.649 -23.744 -92.699 1.00 68.56 701 GLU A CA 1
ATOM 5508 C C . GLU A 1 701 ? 11.268 -22.479 -93.319 1.00 68.56 701 GLU A C 1
ATOM 5510 O O . GLU A 1 701 ? 11.753 -22.522 -94.452 1.00 68.56 701 GLU A O 1
ATOM 5515 N N . SER A 1 702 ? 11.357 -21.381 -92.559 1.00 67.31 702 SER A N 1
ATOM 5516 C CA . SER A 1 702 ? 11.990 -20.125 -92.995 1.00 67.31 702 SER A CA 1
ATOM 5517 C C . SER A 1 702 ? 13.473 -20.302 -93.332 1.00 67.31 702 SER A C 1
ATOM 5519 O O . SER A 1 702 ? 13.952 -19.722 -94.304 1.00 67.31 702 SER A O 1
ATOM 5521 N N . GLN A 1 703 ? 14.217 -21.123 -92.584 1.00 67.06 703 GLN A N 1
ATOM 5522 C CA . GLN A 1 703 ? 15.604 -21.455 -92.922 1.00 67.06 703 GLN A CA 1
ATOM 5523 C C . GLN A 1 703 ? 15.708 -22.324 -94.179 1.00 67.06 703 GLN A C 1
ATOM 5525 O O . GLN A 1 703 ? 16.644 -22.132 -94.960 1.00 67.06 703 GLN A O 1
ATOM 5530 N N . SER A 1 704 ? 14.753 -23.228 -94.421 1.00 73.00 704 SER A N 1
ATOM 5531 C CA . SER A 1 704 ? 14.687 -23.990 -95.674 1.00 73.00 704 SER A CA 1
ATOM 5532 C C . SER A 1 704 ? 14.415 -23.075 -96.877 1.00 73.00 704 SER A C 1
ATOM 5534 O O . SER A 1 704 ? 15.082 -23.198 -97.905 1.00 73.00 704 SER A O 1
ATOM 5536 N N . GLU A 1 705 ? 13.541 -22.079 -96.712 1.00 71.69 705 GLU A N 1
ATOM 5537 C CA . GLU A 1 705 ? 13.184 -21.105 -97.744 1.00 71.69 705 GLU A CA 1
ATOM 5538 C C . GLU A 1 705 ? 14.323 -20.103 -97.997 1.00 71.69 705 GLU A C 1
ATOM 5540 O O . GLU A 1 705 ? 14.673 -19.831 -99.143 1.00 71.69 705 GLU A O 1
ATOM 5545 N N . VAL A 1 706 ? 15.019 -19.647 -96.949 1.00 73.50 706 VAL A N 1
ATOM 5546 C CA . VAL A 1 706 ? 16.290 -18.908 -97.072 1.00 73.50 706 VAL A CA 1
ATOM 5547 C C . VAL A 1 706 ? 17.377 -19.776 -97.724 1.00 73.50 706 VAL A C 1
ATOM 5549 O O . VAL A 1 706 ? 18.214 -19.260 -98.462 1.00 73.50 706 VAL A O 1
ATOM 5552 N N . GLY A 1 707 ? 17.368 -21.094 -97.512 1.00 73.19 707 GLY A N 1
ATOM 5553 C CA . GLY A 1 707 ? 18.214 -22.051 -98.228 1.00 73.19 707 GLY A CA 1
ATOM 5554 C C . GLY A 1 707 ? 17.894 -22.117 -99.725 1.00 73.19 707 GLY A C 1
ATOM 5555 O O . GLY A 1 707 ? 18.807 -22.032 -100.551 1.00 73.19 707 GLY A O 1
ATOM 5556 N N . ARG A 1 708 ? 16.606 -22.195 -100.081 1.00 73.62 708 ARG A N 1
ATOM 5557 C CA . ARG A 1 708 ? 16.111 -22.161 -101.466 1.00 73.62 708 ARG A CA 1
ATOM 5558 C C . ARG A 1 708 ? 16.486 -20.848 -102.154 1.00 73.62 708 ARG A C 1
ATOM 5560 O O . ARG A 1 708 ? 17.153 -20.874 -103.185 1.00 73.62 708 ARG A O 1
ATOM 5567 N N . LEU A 1 709 ? 16.180 -19.713 -101.528 1.00 71.81 709 LEU A N 1
ATOM 5568 C CA . LEU A 1 709 ? 16.516 -18.375 -102.021 1.00 71.81 709 LEU A CA 1
ATOM 5569 C C . LEU A 1 709 ? 18.032 -18.147 -102.126 1.00 71.81 709 LEU A C 1
ATOM 5571 O O . LEU A 1 709 ? 18.479 -17.482 -103.054 1.00 71.81 709 LEU A O 1
ATOM 5575 N N . ARG A 1 710 ? 18.854 -18.733 -101.242 1.00 73.06 710 ARG A N 1
ATOM 5576 C CA . ARG A 1 710 ? 20.326 -18.686 -101.351 1.00 73.06 710 ARG A CA 1
ATOM 5577 C C . ARG A 1 710 ? 20.849 -19.489 -102.549 1.00 73.06 710 ARG A C 1
ATOM 5579 O O . ARG A 1 710 ? 21.821 -19.064 -103.171 1.00 73.06 710 ARG A O 1
ATOM 5586 N N . ASN A 1 711 ? 20.205 -20.604 -102.894 1.00 72.06 711 ASN A N 1
ATOM 5587 C CA . ASN A 1 711 ? 20.534 -21.398 -104.083 1.00 72.06 711 ASN A CA 1
ATOM 5588 C C . ASN A 1 711 ? 20.023 -20.750 -105.382 1.00 72.06 711 ASN A C 1
ATOM 5590 O O . ASN A 1 711 ? 20.689 -20.814 -106.412 1.00 72.06 711 ASN A O 1
ATOM 5594 N N . GLU A 1 712 ? 18.884 -20.064 -105.338 1.00 72.62 712 GLU A N 1
ATOM 5595 C CA . GLU A 1 712 ? 18.395 -19.253 -106.459 1.00 72.62 712 GLU A CA 1
ATOM 5596 C C . GLU A 1 712 ? 19.273 -18.006 -106.659 1.00 72.62 712 GLU A C 1
ATOM 5598 O O . GLU A 1 712 ? 19.651 -17.696 -107.786 1.00 72.62 712 GLU A O 1
ATOM 5603 N N . LEU A 1 713 ? 19.727 -17.359 -105.580 1.00 67.00 713 LEU A N 1
ATOM 5604 C CA . LEU A 1 713 ? 20.682 -16.248 -105.637 1.00 67.00 713 LEU A CA 1
ATOM 5605 C C . LEU A 1 713 ? 22.074 -16.683 -106.130 1.00 67.00 713 LEU A C 1
ATOM 5607 O O . LEU A 1 713 ? 22.738 -15.910 -106.822 1.00 67.00 713 LEU A O 1
ATOM 5611 N N . SER A 1 714 ? 22.531 -17.901 -105.817 1.00 67.44 714 SER A N 1
ATOM 5612 C CA . SER A 1 714 ? 23.793 -18.424 -106.360 1.00 67.44 714 SER A CA 1
ATOM 5613 C C . SER A 1 714 ? 23.669 -18.800 -107.841 1.00 67.44 714 SER A C 1
ATOM 5615 O O . SER A 1 714 ? 24.590 -18.517 -108.608 1.00 67.44 714 SER A O 1
ATOM 5617 N N . ALA A 1 715 ? 22.514 -19.315 -108.278 1.00 67.19 715 ALA A N 1
ATOM 5618 C CA . ALA A 1 715 ? 22.202 -19.496 -109.695 1.00 67.19 715 ALA A CA 1
ATOM 5619 C C . ALA A 1 715 ? 22.151 -18.153 -110.451 1.00 67.19 715 ALA A C 1
ATOM 5621 O O . ALA A 1 715 ? 22.771 -18.033 -111.507 1.00 67.19 715 ALA A O 1
ATOM 5622 N N . VAL A 1 716 ? 21.506 -17.125 -109.884 1.00 67.81 716 VAL A N 1
ATOM 5623 C CA . VAL A 1 716 ? 21.445 -15.766 -110.458 1.00 67.81 716 VAL A CA 1
ATOM 5624 C C . VAL A 1 716 ? 22.823 -15.095 -110.490 1.00 67.81 716 VAL A C 1
ATOM 5626 O O . VAL A 1 716 ? 23.168 -14.464 -111.485 1.00 67.81 716 VAL A O 1
ATOM 5629 N N . LYS A 1 717 ? 23.680 -15.281 -109.474 1.00 63.19 717 LYS A N 1
ATOM 5630 C CA . LYS A 1 717 ? 25.089 -14.847 -109.557 1.00 63.19 717 LYS A CA 1
ATOM 5631 C C . LYS A 1 717 ? 25.867 -15.596 -110.645 1.00 63.19 717 LYS A C 1
ATOM 5633 O O . LYS A 1 717 ? 26.694 -14.990 -111.319 1.00 63.19 717 LYS A O 1
ATOM 5638 N N . ALA A 1 718 ? 25.591 -16.883 -110.856 1.00 62.91 718 ALA A N 1
ATOM 5639 C CA . ALA A 1 718 ? 26.228 -17.687 -111.901 1.00 62.91 718 ALA A CA 1
ATOM 5640 C C . ALA A 1 718 ? 25.722 -17.386 -113.329 1.00 62.91 718 ALA A C 1
ATOM 5642 O O . ALA A 1 718 ? 26.382 -17.788 -114.293 1.00 62.91 718 ALA A O 1
ATOM 5643 N N . THR A 1 719 ? 24.587 -16.691 -113.490 1.00 65.56 719 THR A N 1
ATOM 5644 C CA . THR A 1 719 ? 24.177 -16.081 -114.769 1.00 65.56 719 THR A CA 1
ATOM 5645 C C . THR A 1 719 ? 24.728 -14.667 -114.914 1.00 65.56 719 THR A C 1
ATOM 5647 O O . THR A 1 719 ? 25.359 -14.395 -115.930 1.00 65.56 719 THR A O 1
ATOM 5650 N N . ALA A 1 720 ? 24.625 -13.820 -113.883 1.00 59.06 720 ALA A N 1
ATOM 5651 C CA . ALA A 1 720 ? 25.152 -12.453 -113.908 1.00 59.06 720 ALA A CA 1
ATOM 5652 C C . ALA A 1 720 ? 26.663 -12.413 -114.205 1.00 59.06 720 ALA A C 1
ATOM 5654 O O . ALA A 1 720 ? 27.096 -11.661 -115.068 1.00 59.06 720 ALA A O 1
ATOM 5655 N N . SER A 1 721 ? 27.459 -13.306 -113.601 1.00 60.72 721 SER A N 1
ATOM 5656 C CA . SER A 1 721 ? 28.896 -13.431 -113.905 1.00 60.72 721 SER A CA 1
ATOM 5657 C C . SER A 1 721 ? 29.179 -13.746 -115.380 1.00 60.72 721 SER A C 1
ATOM 5659 O O . SER A 1 721 ? 30.219 -13.351 -115.892 1.00 60.72 721 SER A O 1
ATOM 5661 N N . LYS A 1 722 ? 28.274 -14.449 -116.076 1.00 63.19 722 LYS A N 1
ATOM 5662 C CA . LYS A 1 722 ? 28.426 -14.768 -117.506 1.00 63.19 722 LYS A CA 1
ATOM 5663 C C . LYS A 1 722 ? 27.989 -13.614 -118.402 1.00 63.19 722 LYS A C 1
ATOM 5665 O O . LYS A 1 722 ? 28.508 -13.491 -119.506 1.00 63.19 722 LYS A O 1
ATOM 5670 N N . GLU A 1 723 ? 27.059 -12.785 -117.939 1.00 58.47 723 GLU A N 1
ATOM 5671 C CA . GLU A 1 723 ? 26.658 -11.551 -118.618 1.00 58.47 723 GLU A CA 1
ATOM 5672 C C . GLU A 1 723 ? 27.720 -10.451 -118.438 1.00 58.47 723 GLU A C 1
ATOM 5674 O O . GLU A 1 723 ? 28.023 -9.751 -119.403 1.00 58.47 723 GLU A O 1
ATOM 5679 N N . ASP A 1 724 ? 28.383 -10.376 -117.277 1.00 63.31 724 ASP A N 1
ATOM 5680 C CA . ASP A 1 724 ? 29.572 -9.537 -117.061 1.00 63.31 724 ASP A CA 1
ATOM 5681 C C . ASP A 1 724 ? 30.759 -9.995 -117.927 1.00 63.31 724 ASP A C 1
ATOM 5683 O O . ASP A 1 724 ? 31.340 -9.178 -118.641 1.00 63.31 724 ASP A O 1
ATOM 5687 N N . ASP A 1 725 ? 31.104 -11.290 -117.943 1.00 62.94 725 ASP A N 1
ATOM 5688 C CA . ASP A 1 725 ? 32.197 -11.808 -118.788 1.00 62.94 725 ASP A CA 1
ATOM 5689 C C . ASP A 1 725 ? 31.910 -11.625 -120.296 1.00 62.94 725 ASP A C 1
ATOM 5691 O O . ASP A 1 725 ? 32.816 -11.300 -121.075 1.00 62.94 725 ASP A O 1
ATOM 5695 N N . ALA A 1 726 ? 30.648 -11.761 -120.723 1.00 66.06 726 ALA A N 1
ATOM 5696 C CA . ALA A 1 726 ? 30.220 -11.440 -122.087 1.00 66.06 726 ALA A CA 1
ATOM 5697 C C . ALA A 1 726 ? 30.348 -9.934 -122.389 1.00 66.06 726 ALA A C 1
ATOM 5699 O O . ALA A 1 726 ? 30.944 -9.548 -123.395 1.00 66.06 726 ALA A O 1
ATOM 5700 N N . SER A 1 727 ? 29.882 -9.069 -121.486 1.00 66.38 727 SER A N 1
ATOM 5701 C CA . SER A 1 727 ? 29.984 -7.608 -121.634 1.00 66.38 727 SER A CA 1
ATOM 5702 C C . SER A 1 727 ? 31.442 -7.134 -121.666 1.00 66.38 727 SER A C 1
ATOM 5704 O O . SER A 1 727 ? 31.798 -6.226 -122.417 1.00 66.38 727 SER A O 1
ATOM 5706 N N . ARG A 1 728 ? 32.321 -7.780 -120.894 1.00 67.06 728 ARG A N 1
ATOM 5707 C CA . ARG A 1 728 ? 33.763 -7.496 -120.829 1.00 67.06 728 ARG A CA 1
ATOM 5708 C C . ARG A 1 728 ? 34.513 -7.974 -122.078 1.00 67.06 728 ARG A C 1
ATOM 5710 O O . ARG A 1 728 ? 35.487 -7.338 -122.494 1.00 67.06 728 ARG A O 1
ATOM 5717 N N . THR A 1 729 ? 34.045 -9.047 -122.719 1.00 70.81 729 THR A N 1
ATOM 5718 C CA . THR A 1 729 ? 34.561 -9.485 -124.027 1.00 70.81 729 THR A CA 1
ATOM 5719 C C . THR A 1 729 ? 34.047 -8.618 -125.184 1.00 70.81 729 THR A C 1
ATOM 5721 O O . THR A 1 729 ? 34.844 -8.276 -126.055 1.00 70.81 729 THR A O 1
ATOM 5724 N N . GLU A 1 730 ? 32.798 -8.134 -125.164 1.00 69.81 730 GLU A N 1
ATOM 5725 C CA . GLU A 1 730 ? 32.337 -7.114 -126.128 1.00 69.81 730 GLU A CA 1
ATOM 5726 C C . GLU A 1 730 ? 33.048 -5.760 -125.954 1.00 69.81 730 GLU A C 1
ATOM 5728 O O . GLU A 1 730 ? 33.414 -5.124 -126.946 1.00 69.81 730 GLU A O 1
ATOM 5733 N N . LEU A 1 731 ? 33.295 -5.318 -124.714 1.00 68.88 731 LEU A N 1
ATOM 5734 C CA . LEU A 1 731 ? 34.039 -4.082 -124.441 1.00 68.88 731 LEU A CA 1
ATOM 5735 C C . LEU A 1 731 ? 35.474 -4.155 -124.969 1.00 68.88 731 LEU A C 1
ATOM 5737 O O . LEU A 1 731 ? 35.884 -3.268 -125.713 1.00 68.88 731 LEU A O 1
ATOM 5741 N N . SER A 1 732 ? 36.214 -5.224 -124.665 1.00 70.00 732 SER A N 1
ATOM 5742 C CA . SER A 1 732 ? 37.589 -5.386 -125.164 1.00 70.00 732 SER A CA 1
ATOM 5743 C C . SER A 1 732 ? 37.663 -5.560 -126.690 1.00 70.00 732 SER A C 1
ATOM 5745 O O . SER A 1 732 ? 38.612 -5.075 -127.311 1.00 70.00 732 SER A O 1
ATOM 5747 N N . ALA A 1 733 ? 36.642 -6.150 -127.326 1.00 71.62 733 ALA A N 1
ATOM 5748 C CA . ALA A 1 733 ? 36.513 -6.149 -128.784 1.00 71.62 733 ALA A CA 1
ATOM 5749 C C . ALA A 1 733 ? 36.321 -4.724 -129.343 1.00 71.62 733 ALA A C 1
ATOM 5751 O O . ALA A 1 733 ? 37.039 -4.320 -130.259 1.00 71.62 733 ALA A O 1
ATOM 5752 N N . ARG A 1 734 ? 35.429 -3.919 -128.748 1.00 72.88 734 ARG A N 1
ATOM 5753 C CA . ARG A 1 734 ? 35.227 -2.509 -129.135 1.00 72.88 734 ARG A CA 1
ATOM 5754 C C . ARG A 1 734 ? 36.437 -1.618 -128.867 1.00 72.88 734 ARG A C 1
ATOM 5756 O O . ARG A 1 734 ? 36.693 -0.703 -129.646 1.00 72.88 734 ARG A O 1
ATOM 5763 N N . GLU A 1 735 ? 37.202 -1.869 -127.810 1.00 74.44 735 GLU A N 1
ATOM 5764 C CA . GLU A 1 735 ? 38.465 -1.166 -127.560 1.00 74.44 735 GLU A CA 1
ATOM 5765 C C . GLU A 1 735 ? 39.526 -1.508 -128.616 1.00 74.44 735 GLU A C 1
ATOM 5767 O O . GLU A 1 735 ? 40.258 -0.618 -129.054 1.00 74.44 735 GLU A O 1
ATOM 5772 N N . ALA A 1 736 ? 39.577 -2.759 -129.087 1.00 71.81 736 ALA A N 1
ATOM 5773 C CA . ALA A 1 736 ? 40.437 -3.152 -130.201 1.00 71.81 736 ALA A CA 1
ATOM 5774 C C . ALA A 1 736 ? 40.020 -2.471 -131.520 1.00 71.81 736 ALA A C 1
ATOM 5776 O O . ALA A 1 736 ? 40.877 -1.908 -132.205 1.00 71.81 736 ALA A O 1
ATOM 5777 N N . GLU A 1 737 ? 38.720 -2.431 -131.838 1.00 76.06 737 GLU A N 1
ATOM 5778 C CA . GLU A 1 737 ? 38.188 -1.697 -132.999 1.00 76.06 737 GLU A CA 1
ATOM 5779 C C . GLU A 1 737 ? 38.480 -0.188 -132.914 1.00 76.06 737 GLU A C 1
ATOM 5781 O O . GLU A 1 737 ? 38.934 0.413 -133.887 1.00 76.06 737 GLU A O 1
ATOM 5786 N N . LEU A 1 738 ? 38.304 0.434 -131.742 1.00 75.00 738 LEU A N 1
ATOM 5787 C CA . LEU A 1 738 ? 38.645 1.844 -131.512 1.00 75.00 738 LEU A CA 1
ATOM 5788 C C . LEU A 1 738 ? 40.149 2.119 -131.641 1.00 75.00 738 LEU A C 1
ATOM 5790 O O . LEU A 1 738 ? 40.538 3.210 -132.067 1.00 75.00 738 LEU A O 1
ATOM 5794 N N . LYS A 1 739 ? 41.006 1.156 -131.290 1.00 75.44 739 LYS A N 1
ATOM 5795 C CA . LYS A 1 739 ? 42.464 1.273 -131.419 1.00 75.44 739 LYS A CA 1
ATOM 5796 C C . LYS A 1 739 ? 42.915 1.180 -132.879 1.00 75.44 739 LYS A C 1
ATOM 5798 O O . LYS A 1 739 ? 43.714 2.010 -133.309 1.00 75.44 739 LYS A O 1
ATOM 5803 N N . ASP A 1 740 ? 42.355 0.251 -133.649 1.00 77.69 740 ASP A N 1
ATOM 5804 C CA . ASP A 1 740 ? 42.573 0.129 -135.098 1.00 77.69 740 ASP A CA 1
ATOM 5805 C C . ASP A 1 740 ? 42.005 1.341 -135.869 1.00 77.69 740 ASP A C 1
ATOM 5807 O O . ASP A 1 740 ? 42.674 1.899 -136.741 1.00 77.69 740 ASP A O 1
ATOM 5811 N N . ALA A 1 741 ? 40.832 1.851 -135.476 1.00 74.69 741 ALA A N 1
ATOM 5812 C CA . ALA A 1 741 ? 40.272 3.092 -136.017 1.00 74.69 741 ALA A CA 1
ATOM 5813 C C . ALA A 1 741 ? 41.149 4.322 -135.710 1.00 74.69 741 ALA A C 1
ATOM 5815 O O . ALA A 1 741 ? 41.367 5.157 -136.590 1.00 74.69 741 ALA A O 1
ATOM 5816 N N . ARG A 1 742 ? 41.706 4.429 -134.492 1.00 78.44 742 ARG A N 1
ATOM 5817 C CA . ARG A 1 742 ? 42.681 5.479 -134.138 1.00 78.44 742 ARG A CA 1
ATOM 5818 C C . ARG A 1 742 ? 43.971 5.364 -134.946 1.00 78.44 742 ARG A C 1
ATOM 5820 O O . ARG A 1 742 ? 44.465 6.388 -135.408 1.00 78.44 742 ARG A O 1
ATOM 5827 N N . GLN A 1 743 ? 44.492 4.155 -135.160 1.00 76.69 743 GLN A N 1
ATOM 5828 C CA . GLN A 1 743 ? 45.679 3.961 -135.994 1.00 76.69 743 GLN A CA 1
ATOM 5829 C C . GLN A 1 743 ? 45.415 4.396 -137.444 1.00 76.69 743 GLN A C 1
ATOM 5831 O O . GLN A 1 743 ? 46.202 5.157 -138.000 1.00 76.69 743 GLN A O 1
ATOM 5836 N N . LYS A 1 744 ? 44.272 4.017 -138.028 1.00 76.56 744 LYS A N 1
ATOM 5837 C CA . LYS A 1 744 ? 43.874 4.443 -139.382 1.00 76.56 744 LYS A CA 1
ATOM 5838 C C . LYS A 1 744 ? 43.679 5.957 -139.499 1.00 76.56 744 LYS A C 1
ATOM 5840 O O . LYS A 1 744 ? 44.021 6.527 -140.532 1.00 76.56 744 LYS A O 1
ATOM 5845 N N . LEU A 1 745 ? 43.187 6.621 -138.451 1.00 76.94 745 LEU A N 1
ATOM 5846 C CA . LEU A 1 745 ? 43.107 8.085 -138.398 1.00 76.94 745 LEU A CA 1
ATOM 5847 C C . LEU A 1 745 ? 44.489 8.750 -138.309 1.00 76.94 745 LEU A C 1
ATOM 5849 O O . LEU A 1 745 ? 44.690 9.784 -138.940 1.00 76.94 745 LEU A O 1
ATOM 5853 N N . GLU A 1 746 ? 45.454 8.165 -137.595 1.00 77.19 746 GLU A N 1
ATOM 5854 C CA . GLU A 1 746 ? 46.828 8.687 -137.544 1.00 77.19 746 GLU A CA 1
ATOM 5855 C C . GLU A 1 746 ? 47.595 8.427 -138.855 1.00 77.19 746 GLU A C 1
ATOM 5857 O O . GLU A 1 746 ? 48.308 9.301 -139.342 1.00 77.19 746 GLU A O 1
ATOM 5862 N N . GLU A 1 747 ? 47.387 7.279 -139.505 1.00 76.25 747 GLU A N 1
ATOM 5863 C CA . GLU A 1 747 ? 47.902 7.005 -140.855 1.00 76.25 747 GLU A CA 1
ATOM 5864 C C . GLU A 1 747 ? 47.307 7.983 -141.887 1.00 76.25 747 GLU A C 1
ATOM 5866 O O . GLU A 1 747 ? 48.040 8.548 -142.705 1.00 76.25 747 GLU A O 1
ATOM 5871 N N . GLN A 1 748 ? 46.002 8.280 -141.798 1.00 75.81 748 GLN A N 1
ATOM 5872 C CA . GLN A 1 748 ? 45.367 9.337 -142.591 1.00 75.81 748 GLN A CA 1
ATOM 5873 C C . GLN A 1 748 ? 45.963 10.717 -142.283 1.00 75.81 748 GLN A C 1
ATOM 5875 O O . GLN A 1 748 ? 46.339 11.429 -143.219 1.00 75.81 748 GLN A O 1
ATOM 5880 N N . ARG A 1 749 ? 46.139 11.074 -141.003 1.00 78.62 749 ARG A N 1
ATOM 5881 C CA . ARG A 1 749 ? 46.787 12.322 -140.568 1.00 78.62 749 ARG A CA 1
ATOM 5882 C C . ARG A 1 749 ? 48.188 12.461 -141.170 1.00 78.62 749 ARG A C 1
ATOM 5884 O O . ARG A 1 749 ? 48.485 13.502 -141.747 1.00 78.62 749 ARG A O 1
ATOM 5891 N N . GLN A 1 750 ? 49.005 11.409 -141.148 1.00 74.94 750 GLN A N 1
ATOM 5892 C CA . GLN A 1 750 ? 50.353 11.416 -141.731 1.00 74.94 750 GLN A CA 1
ATOM 5893 C C . GLN A 1 750 ? 50.355 11.488 -143.266 1.00 74.94 750 GLN A C 1
ATOM 5895 O O . GLN A 1 750 ? 51.258 12.095 -143.847 1.00 74.94 750 GLN A O 1
ATOM 5900 N N . THR A 1 751 ? 49.357 10.922 -143.956 1.00 73.75 751 THR A N 1
ATOM 5901 C CA . THR A 1 751 ? 49.205 11.143 -145.410 1.00 73.75 751 THR A CA 1
ATOM 5902 C C . THR A 1 751 ? 48.732 12.557 -145.754 1.00 73.75 751 THR A C 1
ATOM 5904 O O . THR A 1 751 ? 49.211 13.119 -146.736 1.00 73.75 751 THR A O 1
ATOM 5907 N N . ILE A 1 752 ? 47.881 13.175 -144.927 1.00 72.12 752 ILE A N 1
ATOM 5908 C CA . ILE A 1 752 ? 47.482 14.586 -145.063 1.00 72.12 752 ILE A CA 1
ATOM 5909 C C . ILE A 1 752 ? 48.675 15.513 -144.778 1.00 72.12 752 ILE A C 1
ATOM 5911 O O . ILE A 1 752 ? 48.902 16.461 -145.522 1.00 72.12 752 ILE A O 1
ATOM 5915 N N . GLU A 1 753 ? 49.486 15.209 -143.764 1.00 74.81 753 GLU A N 1
ATOM 5916 C CA . GLU A 1 753 ? 50.705 15.949 -143.413 1.00 74.81 753 GLU A CA 1
ATOM 5917 C C . GLU A 1 753 ? 51.763 15.856 -144.531 1.00 74.81 753 GLU A C 1
ATOM 5919 O O . GLU A 1 753 ? 52.358 16.864 -144.911 1.00 74.81 753 GLU A O 1
ATOM 5924 N N . LYS A 1 754 ? 51.932 14.685 -145.164 1.00 72.56 754 LYS A N 1
ATOM 5925 C CA . LYS A 1 754 ? 52.755 14.544 -146.382 1.00 72.56 754 LYS A CA 1
ATOM 5926 C C . LYS A 1 754 ? 52.187 15.323 -147.571 1.00 72.56 754 LYS A C 1
ATOM 5928 O O . LYS A 1 754 ? 52.937 16.060 -148.204 1.00 72.56 754 LYS A O 1
ATOM 5933 N N . ALA A 1 755 ? 50.885 15.229 -147.840 1.00 69.69 755 ALA A N 1
ATOM 5934 C CA . ALA A 1 755 ? 50.244 15.971 -148.928 1.00 69.69 755 ALA A CA 1
ATOM 5935 C C . ALA A 1 755 ? 50.330 17.499 -148.733 1.00 69.69 755 ALA A C 1
ATOM 5937 O O . ALA A 1 755 ? 50.519 18.230 -149.704 1.00 69.69 755 ALA A O 1
ATOM 5938 N N . GLY A 1 756 ? 50.248 17.980 -147.487 1.00 70.94 756 GLY A N 1
ATOM 5939 C CA . GLY A 1 756 ? 50.461 19.383 -147.126 1.00 70.94 756 GLY A CA 1
ATOM 5940 C C . GLY A 1 756 ? 51.898 19.843 -147.377 1.00 70.94 756 GLY A C 1
ATOM 5941 O O . GLY A 1 756 ? 52.105 20.889 -147.986 1.00 70.94 756 GLY A O 1
ATOM 5942 N N . ASN A 1 757 ? 52.891 19.033 -146.998 1.00 68.06 757 ASN A N 1
ATOM 5943 C CA . ASN A 1 757 ? 54.304 19.323 -147.264 1.00 68.06 757 ASN A CA 1
ATOM 5944 C C . ASN A 1 757 ? 54.644 19.282 -148.772 1.00 68.06 757 ASN A C 1
ATOM 5946 O O . ASN A 1 757 ? 55.399 20.125 -149.257 1.00 68.06 757 ASN A O 1
ATOM 5950 N N . GLU A 1 758 ? 54.040 18.374 -149.548 1.00 67.06 758 GLU A N 1
ATOM 5951 C CA . GLU A 1 758 ? 54.147 18.364 -151.018 1.00 67.06 758 GLU A CA 1
ATOM 5952 C C . GLU A 1 758 ? 53.466 19.580 -151.676 1.00 67.06 758 GLU A C 1
ATOM 5954 O O . GLU A 1 758 ? 53.947 20.080 -152.697 1.00 67.06 758 GLU A O 1
ATOM 5959 N N . TRP A 1 759 ? 52.375 20.090 -151.094 1.00 65.81 759 TRP A N 1
ATOM 5960 C CA . TRP A 1 759 ? 51.748 21.347 -151.520 1.00 65.81 759 TRP A CA 1
ATOM 5961 C C . TRP A 1 759 ? 52.602 22.572 -151.182 1.00 65.81 759 TRP A C 1
ATOM 5963 O O . TRP A 1 759 ? 52.752 23.449 -152.034 1.00 65.81 759 TRP A O 1
ATOM 5973 N N . ALA A 1 760 ? 53.206 22.627 -149.992 1.00 63.34 760 ALA A N 1
ATOM 5974 C CA . ALA A 1 760 ? 54.120 23.703 -149.604 1.00 63.34 760 ALA A CA 1
ATOM 5975 C C . ALA A 1 760 ? 55.309 23.794 -150.577 1.00 63.34 760 ALA A C 1
ATOM 5977 O O . ALA A 1 760 ? 55.535 24.845 -151.176 1.00 63.34 760 ALA A O 1
ATOM 5978 N N . ALA A 1 761 ? 55.968 22.662 -150.854 1.00 63.06 761 ALA A N 1
ATOM 5979 C CA . ALA A 1 761 ? 57.068 22.585 -151.817 1.00 63.06 761 ALA A CA 1
ATOM 5980 C C . ALA A 1 761 ? 56.649 22.975 -153.251 1.00 63.06 761 ALA A C 1
ATOM 5982 O O . ALA A 1 761 ? 57.412 23.623 -153.969 1.00 63.06 761 ALA A O 1
ATOM 5983 N N . LYS A 1 762 ? 55.422 22.637 -153.682 1.00 64.75 762 LYS A N 1
ATOM 5984 C CA . LYS A 1 762 ? 54.866 23.116 -154.964 1.00 64.75 762 LYS A CA 1
ATOM 5985 C C . LYS A 1 762 ? 54.564 24.614 -154.977 1.00 64.75 762 LYS A C 1
ATOM 5987 O O . LYS A 1 762 ? 54.629 25.218 -156.044 1.00 64.75 762 LYS A O 1
ATOM 5992 N N . THR A 1 763 ? 54.240 25.206 -153.832 1.00 62.81 763 THR A N 1
ATOM 5993 C CA . THR A 1 763 ? 53.914 26.634 -153.726 1.00 62.81 763 THR A CA 1
ATOM 5994 C C . THR A 1 763 ? 55.188 27.481 -153.783 1.00 62.81 763 THR A C 1
ATOM 5996 O O . THR A 1 763 ? 55.255 28.406 -154.589 1.00 62.81 763 THR A O 1
ATOM 5999 N N . GLU A 1 764 ? 56.250 27.098 -153.062 1.00 60.16 764 GLU A N 1
ATOM 6000 C CA . GLU A 1 764 ? 57.577 27.727 -153.212 1.00 60.16 764 GLU A CA 1
ATOM 6001 C C . GLU A 1 764 ? 58.134 27.569 -154.640 1.00 60.16 764 GLU A C 1
ATOM 6003 O O . GLU A 1 764 ? 58.694 28.513 -155.200 1.00 60.16 764 GLU A O 1
ATOM 6008 N N . ALA A 1 765 ? 57.929 26.409 -155.278 1.00 57.78 765 ALA A N 1
ATOM 6009 C CA . ALA A 1 765 ? 58.335 26.197 -156.669 1.00 57.78 765 ALA A CA 1
ATOM 6010 C C . ALA A 1 765 ? 57.584 27.102 -157.670 1.00 57.78 765 ALA A C 1
ATOM 6012 O O . ALA A 1 765 ? 58.159 27.493 -158.688 1.00 57.78 765 ALA A O 1
ATOM 6013 N N . LEU A 1 766 ? 56.328 27.469 -157.387 1.00 57.47 766 LEU A N 1
ATOM 6014 C CA . LEU A 1 766 ? 55.553 28.407 -158.208 1.00 57.47 766 LEU A CA 1
ATOM 6015 C C . LEU A 1 766 ? 56.003 29.861 -158.000 1.00 57.47 766 LEU A C 1
ATOM 6017 O O . LEU A 1 766 ? 56.211 30.566 -158.988 1.00 57.47 766 LEU A O 1
ATOM 6021 N N . GLU A 1 767 ? 56.262 30.293 -156.760 1.00 56.72 767 GLU A N 1
ATOM 6022 C CA . GLU A 1 767 ? 56.794 31.641 -156.486 1.00 56.72 767 GLU A CA 1
ATOM 6023 C C . GLU A 1 767 ? 58.209 31.880 -157.045 1.00 56.72 767 GLU A C 1
ATOM 6025 O O . GLU A 1 767 ? 58.625 33.036 -157.208 1.00 56.72 767 GLU A O 1
ATOM 6030 N N . LEU A 1 768 ? 58.962 30.811 -157.328 1.00 54.66 768 LEU A N 1
ATOM 6031 C CA . LEU A 1 768 ? 60.230 30.879 -158.053 1.00 54.66 768 LEU A CA 1
ATOM 6032 C C . LEU A 1 768 ? 59.998 30.981 -159.572 1.00 54.66 768 LEU A C 1
ATOM 6034 O O . LEU A 1 768 ? 60.587 31.835 -160.233 1.00 54.66 768 LEU A O 1
ATOM 6038 N N . HIS A 1 769 ? 59.087 30.168 -160.115 1.00 50.12 769 HIS A N 1
ATOM 6039 C CA . HIS A 1 769 ? 58.779 30.109 -161.550 1.00 50.12 769 HIS A CA 1
ATOM 6040 C C . HIS A 1 769 ? 58.046 31.365 -162.076 1.00 50.12 769 HIS A C 1
ATOM 6042 O O . HIS A 1 769 ? 58.112 31.667 -163.270 1.00 50.12 769 HIS A O 1
ATOM 6048 N N . GLU A 1 770 ? 57.382 32.136 -161.209 1.00 46.59 770 GLU A N 1
ATOM 6049 C CA . GLU A 1 770 ? 56.780 33.433 -161.563 1.00 46.59 770 GLU A CA 1
ATOM 6050 C C . GLU A 1 770 ? 57.816 34.578 -161.650 1.00 46.59 770 GLU A C 1
ATOM 6052 O O . GLU A 1 770 ? 57.558 35.604 -162.278 1.00 46.59 770 GLU A O 1
ATOM 6057 N N . LYS A 1 771 ? 59.028 34.406 -161.095 1.00 50.78 771 LYS A N 1
ATOM 6058 C CA . LYS A 1 771 ? 60.092 35.433 -161.128 1.00 50.78 771 LYS A CA 1
ATOM 6059 C C . LYS A 1 771 ? 61.018 35.356 -162.349 1.00 50.78 771 LYS A C 1
ATOM 6061 O O . LYS A 1 771 ? 61.716 36.330 -162.625 1.00 50.78 771 LYS A O 1
ATOM 6066 N N . GLU A 1 772 ? 61.014 34.251 -163.098 1.00 43.16 772 GLU A N 1
ATOM 6067 C CA . GLU A 1 772 ? 61.914 34.049 -164.250 1.00 43.16 772 GLU A CA 1
ATOM 6068 C C . GLU A 1 772 ? 61.247 34.223 -165.630 1.00 43.16 772 GLU A C 1
ATOM 6070 O O . GLU A 1 772 ? 61.929 34.163 -166.654 1.00 43.16 772 GLU A O 1
ATOM 6075 N N . LEU A 1 773 ? 59.936 34.502 -165.698 1.00 37.00 773 LEU A N 1
ATOM 6076 C CA . LEU A 1 773 ? 59.209 34.642 -166.967 1.00 37.00 773 LEU A CA 1
ATOM 6077 C C . LEU A 1 773 ? 58.574 36.029 -167.188 1.00 37.00 773 LEU A C 1
ATOM 6079 O O . LEU A 1 773 ? 57.612 36.422 -166.541 1.00 37.00 773 LEU A O 1
ATOM 6083 N N . THR A 1 774 ? 59.038 36.689 -168.258 1.00 40.41 774 THR A N 1
ATOM 6084 C CA . THR A 1 774 ? 58.415 37.828 -168.979 1.00 40.41 774 THR A CA 1
ATOM 6085 C C . THR A 1 774 ? 58.689 39.274 -168.533 1.00 40.41 774 THR A C 1
ATOM 6087 O O . THR A 1 774 ? 57.852 40.167 -168.679 1.00 40.41 774 THR A O 1
ATOM 6090 N N . ALA A 1 775 ? 59.956 39.591 -168.259 1.00 33.53 775 ALA A N 1
ATOM 6091 C CA . ALA A 1 775 ? 60.487 40.882 -168.715 1.00 33.53 775 ALA A CA 1
ATOM 6092 C C . ALA A 1 775 ? 60.662 40.869 -170.257 1.00 33.53 775 ALA A C 1
ATOM 6094 O O . ALA A 1 775 ? 61.709 40.476 -170.762 1.00 33.53 775 ALA A O 1
ATOM 6095 N N . GLY A 1 776 ? 59.632 41.282 -171.011 1.00 32.97 776 GLY A N 1
ATOM 6096 C CA . GLY A 1 776 ? 59.623 41.283 -172.490 1.00 32.97 776 GLY A CA 1
ATOM 6097 C C . GLY A 1 776 ? 58.396 40.553 -173.065 1.00 32.97 776 GLY A C 1
ATOM 6098 O O . GLY A 1 776 ? 58.423 39.333 -173.118 1.00 32.97 776 GLY A O 1
ATOM 6099 N N . LYS A 1 777 ? 57.239 41.149 -173.403 1.00 33.31 777 LYS A N 1
ATOM 6100 C CA . LYS A 1 777 ? 56.852 42.442 -174.029 1.00 33.31 777 LYS A CA 1
ATOM 6101 C C . LYS A 1 777 ? 56.692 42.352 -175.559 1.00 33.31 777 LYS A C 1
ATOM 6103 O O . LYS A 1 777 ? 57.666 42.517 -176.284 1.00 33.31 777 LYS A O 1
ATOM 6108 N N . SER A 1 778 ? 55.430 42.276 -176.012 1.00 31.52 778 SER A N 1
ATOM 6109 C CA . SER A 1 778 ? 54.952 42.335 -177.418 1.00 31.52 778 SER A CA 1
ATOM 6110 C C . SER A 1 778 ? 55.417 41.172 -178.325 1.00 31.52 778 SER A C 1
ATOM 6112 O O . SER A 1 778 ? 56.491 40.630 -178.119 1.00 31.52 778 SER A O 1
ATOM 6114 N N . VAL A 1 779 ? 54.665 40.695 -179.323 1.00 28.17 779 VAL A N 1
ATOM 6115 C CA . VAL A 1 779 ? 53.492 41.235 -180.043 1.00 28.17 779 VAL A CA 1
ATOM 6116 C C . VAL A 1 779 ? 52.429 40.136 -180.195 1.00 28.17 779 VAL A C 1
ATOM 6118 O O . VAL A 1 779 ? 52.781 38.997 -180.482 1.00 28.17 779 VAL A O 1
ATOM 6121 N N . LEU A 1 780 ? 51.143 40.490 -180.091 1.00 29.89 780 LEU A N 1
ATOM 6122 C CA . LEU A 1 780 ? 50.049 39.674 -180.625 1.00 29.89 780 LEU A CA 1
ATOM 6123 C C . LEU A 1 780 ? 49.355 40.457 -181.744 1.00 29.89 780 LEU A C 1
ATOM 6125 O O . LEU A 1 780 ? 48.694 41.457 -181.478 1.00 29.89 780 LEU A O 1
ATOM 6129 N N . ASP A 1 781 ? 49.511 39.986 -182.976 1.00 31.14 781 ASP A N 1
ATOM 6130 C CA . ASP A 1 781 ? 48.548 40.189 -184.056 1.00 31.14 781 ASP A CA 1
ATOM 6131 C C . ASP A 1 781 ? 48.645 38.969 -184.990 1.00 31.14 781 ASP A C 1
ATOM 6133 O O . ASP A 1 781 ? 49.756 38.536 -185.298 1.00 31.14 781 ASP A O 1
ATOM 6137 N N . ALA A 1 782 ? 47.497 38.404 -185.386 1.00 33.84 782 ALA A N 1
ATOM 6138 C CA . ALA A 1 782 ? 47.319 37.078 -186.013 1.00 33.84 782 ALA A CA 1
ATOM 6139 C C . ALA A 1 782 ? 47.816 35.841 -185.187 1.00 33.84 782 ALA A C 1
ATOM 6141 O O . ALA A 1 782 ? 48.929 35.830 -184.679 1.00 33.84 782 ALA A O 1
ATOM 6142 N N . ARG A 1 783 ? 47.102 34.698 -185.064 1.00 33.78 783 ARG A N 1
ATOM 6143 C CA . ARG A 1 783 ? 45.777 34.270 -185.581 1.00 33.78 783 ARG A CA 1
ATOM 6144 C C . ARG A 1 783 ? 45.391 32.841 -185.077 1.00 33.78 783 ARG A C 1
ATOM 6146 O O . ARG A 1 783 ? 46.142 31.925 -185.378 1.00 33.78 783 ARG A O 1
ATOM 6153 N N . GLU A 1 784 ? 44.182 32.661 -184.496 1.00 37.34 784 GLU A N 1
ATOM 6154 C CA . GLU A 1 784 ? 43.367 31.396 -184.369 1.00 37.34 784 GLU A CA 1
ATOM 6155 C C . GLU A 1 784 ? 43.952 30.191 -183.552 1.00 37.34 784 GLU A C 1
ATOM 6157 O O . GLU A 1 784 ? 45.165 30.074 -183.456 1.00 37.34 784 GLU A O 1
ATOM 6162 N N . LYS A 1 785 ? 43.232 29.214 -182.935 1.00 34.16 785 LYS A N 1
ATOM 6163 C CA . LYS A 1 785 ? 41.805 28.827 -182.627 1.00 34.16 785 LYS A CA 1
ATOM 6164 C C . LYS A 1 785 ? 41.841 27.577 -181.664 1.00 34.16 785 LYS A C 1
ATOM 6166 O O . LYS A 1 785 ? 42.901 26.967 -181.608 1.00 34.16 785 LYS A O 1
ATOM 6171 N N . GLU A 1 786 ? 40.827 27.030 -180.950 1.00 34.47 786 GLU A N 1
ATOM 6172 C CA . GLU A 1 786 ? 39.469 27.409 -180.453 1.00 34.47 786 GLU A CA 1
ATOM 6173 C C . GLU A 1 786 ? 38.867 26.283 -179.541 1.00 34.47 786 GLU A C 1
ATOM 6175 O O . GLU A 1 786 ? 39.194 25.129 -179.786 1.00 34.47 786 GLU A O 1
ATOM 6180 N N . ALA A 1 787 ? 37.937 26.606 -178.610 1.00 32.34 787 ALA A N 1
ATOM 6181 C CA . ALA A 1 787 ? 36.836 25.759 -178.036 1.00 32.34 787 ALA A CA 1
ATOM 6182 C C . ALA A 1 787 ? 37.116 24.403 -177.284 1.00 32.34 787 ALA A C 1
ATOM 6184 O O . ALA A 1 787 ? 38.085 23.721 -177.581 1.00 32.34 787 ALA A O 1
ATOM 6185 N N . SER A 1 788 ? 36.285 23.871 -176.347 1.00 33.94 788 SER A N 1
ATOM 6186 C CA . SER A 1 788 ? 35.183 24.399 -175.477 1.00 33.94 788 SER A CA 1
ATOM 6187 C C . SER A 1 788 ? 34.572 23.330 -174.501 1.00 33.94 788 SER A C 1
ATOM 6189 O O . SER A 1 788 ? 34.297 22.229 -174.966 1.00 33.94 788 SER A O 1
ATOM 6191 N N . GLU A 1 789 ? 34.202 23.713 -173.253 1.00 28.81 789 GLU A N 1
ATOM 6192 C CA . GLU A 1 789 ? 32.994 23.268 -172.457 1.00 28.81 789 GLU A CA 1
ATOM 6193 C C . GLU A 1 789 ? 32.817 21.795 -171.902 1.00 28.81 789 GLU A C 1
ATOM 6195 O O . GLU A 1 789 ? 33.542 20.910 -172.348 1.00 28.81 789 GLU A O 1
ATOM 6200 N N . PRO A 1 790 ? 31.827 21.449 -171.001 1.00 56.28 790 PRO A N 1
ATOM 6201 C CA . PRO A 1 790 ? 31.376 22.108 -169.724 1.00 56.28 790 PRO A CA 1
ATOM 6202 C C . PRO A 1 790 ? 30.770 21.208 -168.544 1.00 56.28 790 PRO A C 1
ATOM 6204 O O . PRO A 1 790 ? 30.436 20.052 -168.771 1.00 56.28 790 PRO A O 1
ATOM 6207 N N . VAL A 1 791 ? 30.501 21.805 -167.339 1.00 36.00 791 VAL A N 1
ATOM 6208 C CA . VAL A 1 791 ? 29.540 21.484 -166.183 1.00 36.00 791 VAL A CA 1
ATOM 6209 C C . VAL A 1 791 ? 29.476 20.091 -165.447 1.00 36.00 791 VAL A C 1
ATOM 6211 O O . VAL A 1 791 ? 30.046 19.145 -165.982 1.00 36.00 791 VAL A O 1
ATOM 6214 N N . PRO A 1 792 ? 28.740 19.861 -164.290 1.00 55.84 792 PRO A N 1
ATOM 6215 C CA . PRO A 1 792 ? 28.174 20.720 -163.177 1.00 55.84 792 PRO A CA 1
ATOM 6216 C C . PRO A 1 792 ? 28.240 20.198 -161.672 1.00 55.84 792 PRO A C 1
ATOM 6218 O O . PRO A 1 792 ? 28.394 19.005 -161.446 1.00 55.84 792 PRO A O 1
ATOM 6221 N N . GLU A 1 793 ? 27.934 21.086 -160.682 1.00 40.62 793 GLU A N 1
ATOM 6222 C CA . GLU A 1 793 ? 27.292 20.899 -159.312 1.00 40.62 793 GLU A CA 1
ATOM 6223 C C . GLU A 1 793 ? 27.926 19.998 -158.189 1.00 40.62 793 GLU A C 1
ATOM 6225 O O . GLU A 1 793 ? 28.833 19.242 -158.530 1.00 40.62 793 GLU A O 1
ATOM 6230 N N . PRO A 1 794 ? 27.568 20.060 -156.848 1.00 45.19 794 PRO A N 1
ATOM 6231 C CA . PRO A 1 794 ? 26.318 20.489 -156.137 1.00 45.19 794 PRO A CA 1
ATOM 6232 C C . PRO A 1 794 ? 26.484 21.387 -154.841 1.00 45.19 794 PRO A C 1
ATOM 6234 O O . PRO A 1 794 ? 27.419 22.179 -154.776 1.00 45.19 794 PRO A O 1
ATOM 6237 N N . ALA A 1 795 ? 25.570 21.331 -153.828 1.00 32.56 795 ALA A N 1
ATOM 6238 C CA . ALA A 1 795 ? 25.398 22.328 -152.720 1.00 32.56 795 ALA A CA 1
ATOM 6239 C C . ALA A 1 795 ? 24.863 21.814 -151.329 1.00 32.56 795 ALA A C 1
ATOM 6241 O O . ALA A 1 795 ? 24.510 20.647 -151.204 1.00 32.56 795 ALA A O 1
ATOM 6242 N N . THR A 1 796 ? 24.782 22.689 -150.292 1.00 35.12 796 THR A N 1
ATOM 6243 C CA . THR A 1 796 ? 23.970 22.685 -149.006 1.00 35.12 796 THR A CA 1
ATOM 6244 C C . THR A 1 796 ? 24.191 24.056 -148.265 1.00 35.12 796 THR A C 1
ATOM 6246 O O . THR A 1 796 ? 24.730 24.935 -148.931 1.00 35.12 796 THR A O 1
ATOM 6249 N N . VAL A 1 797 ? 23.833 24.465 -147.014 1.00 37.28 797 VAL A N 1
ATOM 6250 C CA . VAL A 1 797 ? 23.316 23.962 -145.686 1.00 37.28 797 VAL A CA 1
ATOM 6251 C C . VAL A 1 797 ? 22.596 25.162 -144.938 1.00 37.28 797 VAL A C 1
ATOM 6253 O O . VAL A 1 797 ? 22.740 26.271 -145.442 1.00 37.28 797 VAL A O 1
ATOM 6256 N N . VAL A 1 798 ? 21.924 25.005 -143.753 1.00 37.41 798 VAL A N 1
ATOM 6257 C CA . VAL A 1 798 ? 21.876 25.914 -142.521 1.00 37.41 798 VAL A CA 1
ATOM 6258 C C . VAL A 1 798 ? 20.505 26.104 -141.751 1.00 37.41 798 VAL A C 1
ATOM 6260 O O . VAL A 1 798 ? 19.590 26.717 -142.287 1.00 37.41 798 VAL A O 1
ATOM 6263 N N . GLN A 1 799 ? 20.463 25.727 -140.436 1.00 42.81 799 GLN A N 1
ATOM 6264 C CA . GLN A 1 799 ? 19.669 26.253 -139.249 1.00 42.81 799 GLN A CA 1
ATOM 6265 C C . GLN A 1 799 ? 18.109 26.097 -139.091 1.00 42.81 799 GLN A C 1
ATOM 6267 O O . GLN A 1 799 ? 17.492 25.655 -140.059 1.00 42.81 799 GLN A O 1
ATOM 6272 N N . PRO A 1 800 ? 17.425 26.469 -137.938 1.00 59.47 800 PRO A N 1
ATOM 6273 C CA . PRO A 1 800 ? 17.867 27.074 -136.632 1.00 59.47 800 PRO A CA 1
ATOM 6274 C C . PRO A 1 800 ? 17.492 26.392 -135.225 1.00 59.47 800 PRO A C 1
ATOM 6276 O O . PRO A 1 800 ? 18.282 25.522 -134.870 1.00 59.47 800 PRO A O 1
ATOM 6279 N N . PRO A 1 801 ? 16.492 26.767 -134.337 1.00 55.47 801 PRO A N 1
ATOM 6280 C CA . PRO A 1 801 ? 16.679 26.836 -132.836 1.00 55.47 801 PRO A CA 1
ATOM 6281 C C . PRO A 1 801 ? 15.516 26.342 -131.861 1.00 55.47 801 PRO A C 1
ATOM 6283 O O . PRO A 1 801 ? 14.612 25.652 -132.319 1.00 55.47 801 PRO A O 1
ATOM 6286 N N . VAL A 1 802 ? 15.508 26.775 -130.556 1.00 30.92 802 VAL A N 1
ATOM 6287 C CA . VAL A 1 802 ? 14.366 27.170 -129.615 1.00 30.92 802 VAL A CA 1
ATOM 6288 C C . VAL A 1 802 ? 14.225 26.513 -128.166 1.00 30.92 802 VAL A C 1
ATOM 6290 O O . VAL A 1 802 ? 14.040 25.310 -128.052 1.00 30.92 802 VAL A O 1
ATOM 6293 N N . THR A 1 803 ? 14.222 27.370 -127.098 1.00 30.20 803 THR A N 1
ATOM 6294 C CA . THR A 1 803 ? 13.619 27.391 -125.687 1.00 30.20 803 THR A CA 1
ATOM 6295 C C . THR A 1 803 ? 13.953 26.501 -124.435 1.00 30.20 803 THR A C 1
ATOM 6297 O O . THR A 1 803 ? 13.803 25.287 -124.458 1.00 30.20 803 THR A O 1
ATOM 6300 N N . ASP A 1 804 ? 14.194 27.220 -123.305 1.00 31.17 804 ASP A N 1
ATOM 6301 C CA . ASP A 1 804 ? 13.575 27.244 -121.929 1.00 31.17 804 ASP A CA 1
ATOM 6302 C C . ASP A 1 804 ? 13.772 26.216 -120.760 1.00 31.17 804 ASP A C 1
ATOM 6304 O O . ASP A 1 804 ? 13.192 25.139 -120.747 1.00 31.17 804 ASP A O 1
ATOM 6308 N N . GLN A 1 805 ? 14.504 26.671 -119.707 1.00 31.05 805 GLN A N 1
ATOM 6309 C CA . GLN A 1 805 ? 14.097 27.018 -118.298 1.00 31.05 805 GLN A CA 1
ATOM 6310 C C . GLN A 1 805 ? 13.209 26.102 -117.385 1.00 31.05 805 GLN A C 1
ATOM 6312 O O . GLN A 1 805 ? 12.349 25.395 -117.895 1.00 31.05 805 GLN A O 1
ATOM 6317 N N . PRO A 1 806 ? 13.200 26.284 -116.024 1.00 48.50 806 PRO A N 1
ATOM 6318 C CA . PRO A 1 806 ? 14.258 26.706 -115.065 1.00 48.50 806 PRO A CA 1
ATOM 6319 C C . PRO A 1 806 ? 14.201 25.975 -113.667 1.00 48.50 806 PRO A C 1
ATOM 6321 O O . PRO A 1 806 ? 13.516 24.970 -113.516 1.00 48.50 806 PRO A O 1
ATOM 6324 N N . ALA A 1 807 ? 14.835 26.588 -112.641 1.00 28.70 807 ALA A N 1
ATOM 6325 C CA . ALA A 1 807 ? 14.713 26.414 -111.168 1.00 28.70 807 ALA A CA 1
ATOM 6326 C C . ALA A 1 807 ? 15.689 25.446 -110.441 1.00 28.70 807 ALA A C 1
ATOM 6328 O O . ALA A 1 807 ? 16.090 24.441 -111.014 1.00 28.70 807 ALA A O 1
ATOM 6329 N N . ALA A 1 808 ? 16.016 25.608 -109.144 1.00 28.22 808 ALA A N 1
ATOM 6330 C CA . ALA A 1 808 ? 16.456 26.765 -108.320 1.00 28.22 808 ALA A CA 1
ATOM 6331 C C . ALA A 1 808 ? 16.516 26.356 -106.823 1.00 28.22 808 ALA A C 1
ATOM 6333 O O . ALA A 1 808 ? 15.609 25.668 -106.375 1.00 28.22 808 ALA A O 1
ATOM 6334 N N . GLU A 1 809 ? 17.533 26.841 -106.087 1.00 31.31 809 GLU A N 1
ATOM 6335 C CA . GLU A 1 809 ? 17.572 27.267 -104.654 1.00 31.31 809 GLU A CA 1
ATOM 6336 C C . GLU A 1 809 ? 18.890 26.918 -103.901 1.00 31.31 809 GLU A C 1
ATOM 6338 O O . GLU A 1 809 ? 19.649 26.075 -104.386 1.00 31.31 809 GLU A O 1
ATOM 6343 N N . PRO A 1 810 ? 19.259 27.649 -102.813 1.00 42.88 810 PRO A N 1
ATOM 6344 C CA . PRO A 1 810 ? 20.657 27.808 -102.378 1.00 42.88 810 PRO A CA 1
ATOM 6345 C C . PRO A 1 810 ? 20.951 27.296 -100.944 1.00 42.88 810 PRO A C 1
ATOM 6347 O O . PRO A 1 810 ? 20.138 26.615 -100.324 1.00 42.88 810 PRO A O 1
ATOM 6350 N N . ALA A 1 811 ? 22.121 27.655 -100.397 1.00 28.73 811 ALA A N 1
ATOM 6351 C CA . ALA A 1 811 ? 22.577 27.274 -99.057 1.00 28.73 811 ALA A CA 1
ATOM 6352 C C . ALA A 1 811 ? 22.858 28.481 -98.129 1.00 28.73 811 ALA A C 1
ATOM 6354 O O . ALA A 1 811 ? 23.584 29.388 -98.517 1.00 28.73 811 ALA A O 1
ATOM 6355 N N . ILE A 1 812 ? 22.337 28.386 -96.894 1.00 35.94 812 ILE A N 1
ATOM 6356 C CA . ILE A 1 812 ? 22.891 28.852 -95.596 1.00 35.94 812 ILE A CA 1
ATOM 6357 C C . ILE A 1 812 ? 23.289 30.342 -95.439 1.00 35.94 812 ILE A C 1
ATOM 6359 O O . ILE A 1 812 ? 24.326 30.751 -95.945 1.00 35.94 812 ILE A O 1
ATOM 6363 N N . GLU A 1 813 ? 22.598 31.076 -94.543 1.00 28.23 813 GLU A N 1
ATOM 6364 C CA . GLU A 1 813 ? 23.249 32.025 -93.605 1.00 28.23 813 GLU A CA 1
ATOM 6365 C C . GLU A 1 813 ? 22.401 32.381 -92.344 1.00 28.23 813 GLU A C 1
ATOM 6367 O O . GLU A 1 813 ? 21.329 31.822 -92.122 1.00 28.23 813 GLU A O 1
ATOM 6372 N N . LEU A 1 814 ? 22.957 33.251 -91.486 1.00 28.50 814 LEU A N 1
ATOM 6373 C CA . LEU A 1 814 ? 22.696 33.562 -90.059 1.00 28.50 814 LEU A CA 1
ATOM 6374 C C . LEU A 1 814 ? 21.256 33.809 -89.513 1.00 28.50 814 LEU A C 1
ATOM 6376 O O . LEU A 1 814 ? 20.490 34.615 -90.026 1.00 28.50 814 LEU A O 1
ATOM 6380 N N . VAL A 1 815 ? 21.024 33.254 -88.308 1.00 36.31 815 VAL A N 1
ATOM 6381 C CA . VAL A 1 815 ? 20.535 33.879 -87.039 1.00 36.31 815 VAL A CA 1
ATOM 6382 C C . VAL A 1 815 ? 19.674 35.166 -87.084 1.00 36.31 815 VAL A C 1
ATOM 6384 O O . VAL A 1 815 ? 20.182 36.229 -87.435 1.00 36.31 815 VAL A O 1
ATOM 6387 N N . THR A 1 816 ? 18.473 35.154 -86.464 1.00 29.08 816 THR A N 1
ATOM 6388 C CA . THR A 1 816 ? 17.958 36.311 -85.669 1.00 29.08 816 THR A CA 1
ATOM 6389 C C . THR A 1 816 ? 16.791 36.014 -84.689 1.00 29.08 816 THR A C 1
ATOM 6391 O O . THR A 1 816 ? 15.756 35.505 -85.088 1.00 29.08 816 THR A O 1
ATOM 6394 N N . ALA A 1 817 ? 16.990 36.404 -83.417 1.00 27.66 817 ALA A N 1
ATOM 6395 C CA . ALA A 1 817 ? 16.095 37.065 -82.432 1.00 27.66 817 ALA A CA 1
ATOM 6396 C C . ALA A 1 817 ? 14.585 36.726 -82.190 1.00 27.66 817 ALA A C 1
ATOM 6398 O O . ALA A 1 817 ? 13.769 36.756 -83.101 1.00 27.66 817 ALA A O 1
ATOM 6399 N N . GLN A 1 818 ? 14.234 36.731 -80.880 1.00 29.19 818 GLN A N 1
ATOM 6400 C CA . GLN A 1 818 ? 12.919 37.029 -80.235 1.00 29.19 818 GLN A CA 1
ATOM 6401 C C . GLN A 1 818 ? 11.821 35.929 -80.318 1.00 29.19 818 GLN A C 1
ATOM 6403 O O . GLN A 1 818 ? 11.888 35.063 -81.178 1.00 29.19 818 GLN A O 1
ATOM 6408 N N . GLN A 1 819 ? 10.841 35.825 -79.394 1.00 27.97 819 GLN A N 1
ATOM 6409 C CA . GLN A 1 819 ? 10.241 36.809 -78.458 1.00 27.97 819 GLN A CA 1
ATOM 6410 C C . GLN A 1 819 ? 9.670 36.144 -77.156 1.00 27.97 819 GLN A C 1
ATOM 6412 O O . GLN A 1 819 ? 9.684 34.924 -77.060 1.00 27.97 819 GLN A O 1
ATOM 6417 N N . GLU A 1 820 ? 9.111 36.949 -76.222 1.00 28.48 820 GLU A N 1
ATOM 6418 C CA . GLU A 1 820 ? 8.248 36.578 -75.052 1.00 28.48 820 GLU A CA 1
ATOM 6419 C C . GLU A 1 820 ? 8.961 35.953 -73.816 1.00 28.48 820 GLU A C 1
ATOM 6421 O O . GLU A 1 820 ? 9.969 35.276 -73.968 1.00 28.48 820 GLU A O 1
ATOM 6426 N N . THR A 1 821 ? 8.574 36.152 -72.536 1.00 29.66 821 THR A N 1
ATOM 6427 C CA . THR A 1 821 ? 7.580 37.038 -71.848 1.00 29.66 821 THR A CA 1
ATOM 6428 C C . THR A 1 821 ? 8.090 37.407 -70.422 1.00 29.66 821 THR A C 1
ATOM 6430 O O . THR A 1 821 ? 9.222 37.060 -70.095 1.00 29.66 821 THR A O 1
ATOM 6433 N N . ALA A 1 822 ? 7.326 38.129 -69.580 1.00 31.84 822 ALA A N 1
ATOM 6434 C CA . ALA A 1 822 ? 7.809 38.740 -68.321 1.00 31.84 822 ALA A CA 1
ATOM 6435 C C . ALA A 1 822 ? 7.091 38.297 -67.015 1.00 31.84 822 ALA A C 1
ATOM 6437 O O . ALA A 1 822 ? 5.951 37.846 -67.069 1.00 31.84 822 ALA A O 1
ATOM 6438 N N . GLU A 1 823 ? 7.756 38.573 -65.874 1.00 36.31 823 GLU A N 1
ATOM 6439 C CA . GLU A 1 823 ? 7.277 38.577 -64.463 1.00 36.31 823 GLU A CA 1
ATOM 6440 C C . GLU A 1 823 ? 6.892 37.228 -63.795 1.00 36.31 823 GLU A C 1
ATOM 6442 O O . GLU A 1 823 ? 6.586 36.266 -64.498 1.00 36.31 823 GLU A O 1
ATOM 6447 N N . PRO A 1 824 ? 6.873 37.125 -62.437 1.00 47.38 824 PRO A N 1
ATOM 6448 C CA . PRO A 1 824 ? 7.282 38.090 -61.395 1.00 47.38 824 PRO A CA 1
ATOM 6449 C C . PRO A 1 824 ? 8.444 37.595 -60.484 1.00 47.38 824 PRO A C 1
ATOM 6451 O O . PRO A 1 824 ? 8.969 36.497 -60.651 1.00 47.38 824 PRO A O 1
ATOM 6454 N N . ILE A 1 825 ? 8.841 38.411 -59.495 1.00 50.00 825 ILE A N 1
ATOM 6455 C CA . ILE A 1 825 ? 9.872 38.097 -58.479 1.00 50.00 825 ILE A CA 1
ATOM 6456 C C . ILE A 1 825 ? 9.222 37.451 -57.230 1.00 50.00 825 ILE A C 1
ATOM 6458 O O . ILE A 1 825 ? 8.215 37.987 -56.767 1.00 50.00 825 ILE A O 1
ATOM 6462 N N . PRO A 1 826 ? 9.773 36.361 -56.649 1.00 44.03 826 PRO A N 1
ATOM 6463 C CA . PRO A 1 826 ? 9.322 35.811 -55.361 1.00 44.03 826 PRO A CA 1
ATOM 6464 C C . PRO A 1 826 ? 9.798 36.626 -54.144 1.00 44.03 826 PRO A C 1
ATOM 6466 O O . PRO A 1 826 ? 10.905 37.163 -54.143 1.00 44.03 826 PRO A O 1
ATOM 6469 N N . ASP A 1 827 ? 8.995 36.662 -53.077 1.00 49.97 827 ASP A N 1
ATOM 6470 C CA . ASP A 1 827 ? 9.346 37.329 -51.816 1.00 49.97 827 ASP A CA 1
ATOM 6471 C C . ASP A 1 827 ? 10.547 36.680 -51.100 1.00 49.97 827 ASP A C 1
ATOM 6473 O O . ASP A 1 827 ? 10.636 35.458 -50.995 1.00 49.97 827 ASP A O 1
ATOM 6477 N N . GLY A 1 828 ? 11.429 37.510 -50.525 1.00 62.03 828 GLY A N 1
ATOM 6478 C CA . GLY A 1 828 ? 12.448 37.076 -49.554 1.00 62.03 828 GLY A CA 1
ATOM 6479 C C . GLY A 1 828 ? 13.849 37.676 -49.724 1.00 62.03 828 GLY A C 1
ATOM 6480 O O . GLY A 1 828 ? 14.612 37.689 -48.758 1.00 62.03 828 GLY A O 1
ATOM 6481 N N . GLN A 1 829 ? 14.185 38.201 -50.907 1.00 65.44 829 GLN A N 1
ATOM 6482 C CA . GLN A 1 829 ? 15.550 38.632 -51.240 1.00 65.44 829 GLN A CA 1
ATOM 6483 C C . GLN A 1 829 ? 15.687 40.142 -51.470 1.00 65.44 829 GLN A C 1
ATOM 6485 O O . GLN A 1 829 ? 14.810 40.796 -52.033 1.00 65.44 829 GLN A O 1
ATOM 6490 N N . VAL A 1 830 ? 16.830 40.693 -51.053 1.00 67.25 830 VAL A N 1
ATOM 6491 C CA . VAL A 1 830 ? 17.195 42.110 -51.162 1.00 67.25 830 VAL A CA 1
ATOM 6492 C C . VAL A 1 830 ? 18.489 42.232 -51.980 1.00 67.25 830 VAL A C 1
ATOM 6494 O O . VAL A 1 830 ? 19.469 41.554 -51.668 1.00 67.25 830 VAL A O 1
ATOM 6497 N N . PRO A 1 831 ? 18.552 43.077 -53.026 1.00 67.94 831 PRO A N 1
ATOM 6498 C CA . PRO A 1 831 ? 19.780 43.270 -53.791 1.00 67.94 831 PRO A CA 1
ATOM 6499 C C . PRO A 1 831 ? 20.811 44.084 -52.996 1.00 67.94 831 PRO A C 1
ATOM 6501 O O . PRO A 1 831 ? 20.502 45.147 -52.453 1.00 67.94 831 PRO A O 1
ATOM 6504 N N . CYS A 1 832 ? 22.063 43.622 -52.974 1.00 68.12 832 CYS A N 1
ATOM 6505 C CA . CYS A 1 832 ? 23.177 44.368 -52.396 1.00 68.12 832 CYS A CA 1
ATOM 6506 C C . CYS A 1 832 ? 23.371 45.708 -53.126 1.00 68.12 832 CYS A C 1
ATOM 6508 O O . CYS A 1 832 ? 23.565 45.745 -54.341 1.00 68.12 832 CYS A O 1
ATOM 6510 N N . THR A 1 833 ? 23.384 46.813 -52.381 1.00 71.31 833 THR A N 1
ATOM 6511 C CA . THR A 1 833 ? 23.456 48.182 -52.922 1.00 71.31 833 THR A CA 1
ATOM 6512 C C . THR A 1 833 ? 24.756 48.516 -53.658 1.00 71.31 833 THR A C 1
ATOM 6514 O O . THR A 1 833 ? 24.768 49.475 -54.425 1.00 71.31 833 THR A O 1
ATOM 6517 N N . ASN A 1 834 ? 25.832 47.747 -53.447 1.00 68.31 834 ASN A N 1
ATOM 6518 C CA . ASN A 1 834 ? 27.147 47.990 -54.053 1.00 68.31 834 ASN A CA 1
ATOM 6519 C C . ASN A 1 834 ? 27.410 47.104 -55.297 1.00 68.31 834 ASN A C 1
ATOM 6521 O O . ASN A 1 834 ? 28.036 47.548 -56.254 1.00 68.31 834 ASN A O 1
ATOM 6525 N N . CYS A 1 835 ? 26.893 45.866 -55.329 1.00 78.44 835 CYS A N 1
ATOM 6526 C CA . CYS A 1 835 ? 27.171 44.895 -56.406 1.00 78.44 835 CYS A CA 1
ATOM 6527 C C . CYS A 1 835 ? 25.932 44.249 -57.062 1.00 78.44 835 CYS A C 1
ATOM 6529 O O . CYS A 1 835 ? 26.085 43.333 -57.868 1.00 78.44 835 CYS A O 1
ATOM 6531 N N . ALA A 1 836 ? 24.714 44.680 -56.710 1.00 72.44 836 ALA A N 1
ATOM 6532 C CA . ALA A 1 836 ? 23.425 44.186 -57.222 1.00 72.44 836 ALA A CA 1
ATOM 6533 C C . ALA A 1 836 ? 23.173 42.663 -57.101 1.00 72.44 836 ALA A C 1
ATOM 6535 O O . ALA A 1 836 ? 22.188 42.155 -57.634 1.00 72.44 836 ALA A O 1
ATOM 6536 N N . THR A 1 837 ? 24.021 41.930 -56.373 1.00 78.69 837 THR A N 1
ATOM 6537 C CA . THR A 1 837 ? 23.824 40.501 -56.083 1.00 78.69 837 THR A CA 1
ATOM 6538 C C . THR A 1 837 ? 22.648 40.339 -55.115 1.00 78.69 837 THR A C 1
ATOM 6540 O O . THR A 1 837 ? 22.578 41.064 -54.122 1.00 78.69 837 THR A O 1
ATOM 6543 N N . LEU A 1 838 ? 21.724 39.417 -55.400 1.00 74.62 838 LEU A N 1
ATOM 6544 C CA . LEU A 1 838 ? 20.595 39.100 -54.519 1.00 74.62 838 LEU A CA 1
ATOM 6545 C C . LEU A 1 838 ? 21.083 38.381 -53.253 1.00 74.62 838 LEU A C 1
ATOM 6547 O O . LEU A 1 838 ? 21.947 37.509 -53.328 1.00 74.62 838 LEU A O 1
ATOM 6551 N N . LEU A 1 839 ? 20.533 38.765 -52.102 1.00 70.06 839 LEU A N 1
ATOM 6552 C CA . LEU A 1 839 ? 20.831 38.202 -50.786 1.00 70.06 839 LEU A CA 1
ATOM 6553 C C . LEU A 1 839 ? 19.522 37.917 -50.047 1.00 70.06 839 LEU A C 1
ATOM 6555 O O . LEU A 1 839 ? 18.595 38.723 -50.119 1.00 70.06 839 LEU A O 1
ATOM 6559 N N . ASP A 1 840 ? 19.450 36.817 -49.305 1.00 69.06 840 ASP A N 1
ATOM 6560 C CA . ASP A 1 840 ? 18.310 36.533 -48.429 1.00 69.06 840 ASP A CA 1
ATOM 6561 C C . ASP A 1 840 ? 18.242 37.533 -47.255 1.00 69.06 840 ASP A C 1
ATOM 6563 O O . ASP A 1 840 ? 19.255 38.094 -46.829 1.00 69.06 840 ASP A O 1
ATOM 6567 N N . ASN A 1 841 ? 17.031 37.781 -46.745 1.00 62.88 841 ASN A N 1
ATOM 6568 C CA . ASN A 1 841 ? 16.677 38.926 -45.881 1.00 62.88 841 ASN A CA 1
ATOM 6569 C C . ASN A 1 841 ? 17.486 39.087 -44.569 1.00 62.88 841 ASN A C 1
ATOM 6571 O O . ASN A 1 841 ? 17.498 40.174 -43.968 1.00 62.88 841 ASN A O 1
ATOM 6575 N N . ASP A 1 842 ? 18.156 38.009 -44.154 1.00 64.06 842 AS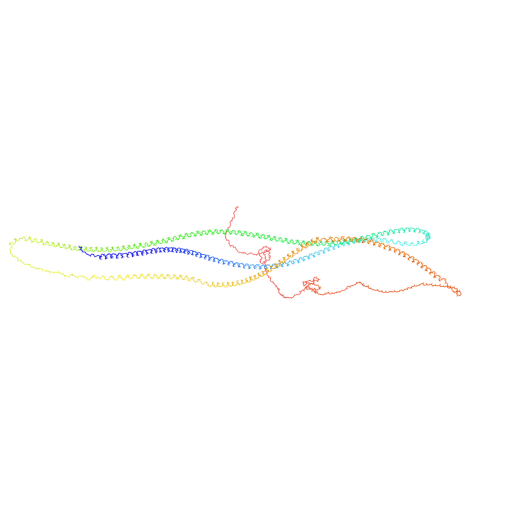P A N 1
ATOM 6576 C CA . ASP A 1 842 ? 18.893 37.855 -42.896 1.00 64.06 842 ASP A CA 1
ATOM 6577 C C . ASP A 1 842 ? 20.425 37.987 -43.068 1.00 64.06 842 ASP A C 1
ATOM 6579 O O . ASP A 1 842 ? 21.181 37.911 -42.097 1.00 64.06 842 ASP A O 1
ATOM 6583 N N . ALA A 1 843 ? 20.915 38.199 -44.297 1.00 64.56 843 ALA A N 1
ATOM 6584 C CA . ALA A 1 843 ? 22.343 38.290 -44.595 1.00 64.56 843 ALA A CA 1
ATOM 6585 C C . ALA A 1 843 ? 22.991 39.574 -44.031 1.00 64.56 843 ALA A C 1
ATOM 6587 O O . ALA A 1 843 ? 22.784 40.679 -44.532 1.00 64.56 843 ALA A O 1
ATOM 6588 N N . VAL A 1 844 ? 23.852 39.422 -43.018 1.00 65.81 844 VAL A N 1
ATOM 6589 C CA . VAL A 1 844 ? 24.590 40.534 -42.376 1.00 65.81 844 VAL A CA 1
ATOM 6590 C C . VAL A 1 844 ? 25.752 41.057 -43.244 1.00 65.81 844 VAL A C 1
ATOM 6592 O O . VAL A 1 844 ? 26.165 42.210 -43.109 1.00 65.81 844 VAL A O 1
ATOM 6595 N N . MET A 1 845 ? 26.272 40.231 -44.158 1.00 67.69 845 MET A N 1
ATOM 6596 C CA . MET A 1 845 ? 27.424 40.519 -45.022 1.00 67.69 845 MET A CA 1
ATOM 6597 C C . MET A 1 845 ? 27.178 40.022 -46.453 1.00 67.69 845 MET A C 1
ATOM 6599 O O . MET A 1 845 ? 26.701 38.905 -46.653 1.00 67.69 845 MET A O 1
ATOM 6603 N N . CYS A 1 846 ? 27.575 40.807 -47.458 1.00 69.31 846 CYS A N 1
ATOM 6604 C CA . CYS A 1 846 ? 27.607 40.349 -48.846 1.00 69.31 846 CYS A CA 1
ATOM 6605 C C . CYS A 1 846 ? 28.926 39.621 -49.156 1.00 69.31 846 CYS A C 1
ATOM 6607 O O . CYS A 1 846 ? 29.949 40.262 -49.398 1.00 69.31 846 CYS A O 1
ATOM 6609 N N . PHE A 1 847 ? 28.908 38.287 -49.224 1.00 64.25 847 PHE A N 1
ATOM 6610 C CA . PHE A 1 847 ? 30.106 37.473 -49.501 1.00 64.25 847 PHE A CA 1
ATOM 6611 C C . PHE A 1 847 ? 30.798 37.760 -50.851 1.00 64.25 847 PHE A C 1
ATOM 6613 O O . PHE A 1 847 ? 31.967 37.423 -51.008 1.00 64.25 847 PHE A O 1
ATOM 6620 N N . ASN A 1 848 ? 30.115 38.396 -51.811 1.00 61.41 848 ASN A N 1
ATOM 6621 C CA . ASN A 1 848 ? 30.676 38.727 -53.127 1.00 61.41 848 ASN A CA 1
ATOM 6622 C C . ASN A 1 848 ? 31.500 40.037 -53.136 1.00 61.41 848 ASN A C 1
ATOM 6624 O O . ASN A 1 848 ? 32.357 40.217 -53.995 1.00 61.41 848 ASN A O 1
ATOM 6628 N N . CYS A 1 849 ? 31.254 40.967 -52.200 1.00 72.12 849 CYS A N 1
ATOM 6629 C CA . CYS A 1 849 ? 31.951 42.265 -52.159 1.00 72.12 849 CYS A CA 1
ATOM 6630 C C . CYS A 1 849 ? 32.413 42.730 -50.763 1.00 72.12 849 CYS A C 1
ATOM 6632 O O . CYS A 1 849 ? 33.016 43.793 -50.653 1.00 72.12 849 CYS A O 1
ATOM 6634 N N . GLY A 1 850 ? 32.152 41.959 -49.702 1.00 65.25 850 GLY A N 1
ATOM 6635 C CA . GLY A 1 850 ? 32.614 42.215 -48.329 1.00 65.25 850 GLY A CA 1
ATOM 6636 C C . GLY A 1 850 ? 31.817 43.254 -47.527 1.00 65.25 850 GLY A C 1
ATOM 6637 O O . GLY A 1 850 ? 32.128 43.483 -46.361 1.00 65.25 850 GLY A O 1
ATOM 6638 N N . GLU A 1 851 ? 30.792 43.873 -48.116 1.00 68.25 851 GLU A N 1
ATOM 6639 C CA . GLU A 1 851 ? 30.018 44.954 -47.489 1.00 68.25 851 GLU A CA 1
ATOM 6640 C C . GLU A 1 851 ? 29.123 44.438 -46.341 1.00 68.25 851 GLU A C 1
ATOM 6642 O O . GLU A 1 851 ? 28.414 43.440 -46.511 1.00 68.25 851 GLU A O 1
ATOM 6647 N N . MET A 1 852 ? 29.114 45.132 -45.195 1.00 64.56 852 MET A N 1
ATOM 6648 C CA . MET A 1 852 ? 28.202 44.854 -44.072 1.00 64.56 852 MET A CA 1
ATOM 6649 C C . MET A 1 852 ? 26.902 45.658 -44.185 1.00 64.56 852 MET A C 1
ATOM 6651 O O . MET A 1 852 ? 26.920 46.872 -44.393 1.00 64.56 852 MET A O 1
ATOM 6655 N N . ILE A 1 853 ? 25.759 45.001 -43.976 1.00 63.12 853 ILE A N 1
ATOM 6656 C CA . ILE A 1 853 ? 24.435 45.619 -44.120 1.00 63.12 853 ILE A CA 1
ATOM 6657 C C . ILE A 1 853 ? 23.944 46.130 -42.758 1.00 63.12 853 ILE A C 1
ATOM 6659 O O . ILE A 1 853 ? 23.451 45.374 -41.924 1.00 63.12 853 ILE A O 1
ATOM 6663 N N . THR A 1 854 ? 24.062 47.440 -42.526 1.00 46.44 854 THR A N 1
ATOM 6664 C CA . THR A 1 854 ? 23.609 48.088 -41.282 1.00 46.44 854 THR A CA 1
ATOM 6665 C C . THR A 1 854 ? 22.141 48.529 -41.368 1.00 46.44 854 THR A C 1
ATOM 6667 O O . THR A 1 854 ? 21.731 49.215 -42.305 1.00 46.44 854 THR A O 1
ATOM 6670 N N . ARG A 1 855 ? 21.323 48.147 -40.375 1.00 47.00 855 ARG A N 1
ATOM 6671 C CA . ARG A 1 855 ? 19.871 48.413 -40.329 1.00 47.00 855 ARG A CA 1
ATOM 6672 C C . ARG A 1 855 ? 19.537 49.277 -39.099 1.00 47.00 855 ARG A C 1
ATOM 6674 O O . ARG A 1 855 ? 19.687 48.833 -37.967 1.00 47.00 855 ARG A O 1
ATOM 6681 N N . ASN A 1 856 ? 19.125 50.528 -39.322 1.00 37.25 856 ASN A N 1
ATOM 6682 C CA . ASN A 1 856 ? 18.861 51.515 -38.260 1.00 37.25 856 ASN A CA 1
ATOM 6683 C C . ASN A 1 856 ? 17.553 51.243 -37.491 1.00 37.25 856 ASN A C 1
ATOM 6685 O O . ASN A 1 856 ? 16.498 51.112 -38.110 1.00 37.25 856 ASN A O 1
ATOM 6689 N N . ILE A 1 857 ? 17.600 51.310 -36.155 1.00 33.94 857 ILE A N 1
ATOM 6690 C CA . ILE A 1 857 ? 16.445 51.483 -35.249 1.00 33.94 857 ILE A CA 1
ATOM 6691 C C . ILE A 1 857 ? 16.849 52.510 -34.175 1.00 33.94 857 ILE A C 1
ATOM 6693 O O . ILE A 1 857 ? 18.020 52.570 -33.803 1.00 33.94 857 ILE A O 1
ATOM 6697 N N . ALA A 1 858 ? 15.925 53.356 -33.698 1.00 31.20 858 ALA A N 1
ATOM 6698 C CA . ALA A 1 858 ? 16.257 54.469 -32.802 1.00 31.20 858 ALA A CA 1
ATOM 6699 C C . ALA A 1 858 ? 15.228 54.722 -31.680 1.00 31.20 858 ALA A C 1
ATOM 6701 O O . ALA A 1 858 ? 14.031 54.809 -31.950 1.00 31.20 858 ALA A O 1
ATOM 6702 N N . LYS A 1 859 ? 15.758 55.018 -30.477 1.00 32.16 859 LYS A N 1
ATOM 6703 C CA . LYS A 1 859 ? 15.077 55.453 -29.229 1.00 32.16 859 LYS A CA 1
ATOM 6704 C C . LYS A 1 859 ? 14.269 54.343 -28.512 1.00 32.16 859 LYS A C 1
ATOM 6706 O O . LYS A 1 859 ? 13.794 53.420 -29.155 1.00 32.16 859 LYS A O 1
ATOM 6711 N N . SER A 1 860 ? 14.099 54.358 -27.181 1.00 28.33 860 SER A N 1
ATOM 6712 C CA . SER A 1 860 ? 14.199 55.478 -26.213 1.00 28.33 860 SER A CA 1
ATOM 6713 C C . SER A 1 860 ? 14.717 55.051 -24.823 1.00 28.33 860 SER A C 1
ATOM 6715 O O . SER A 1 860 ? 14.589 53.881 -24.488 1.00 28.33 860 SER A O 1
ATOM 6717 N N . ALA A 1 861 ? 15.147 56.041 -24.017 1.00 28.89 861 ALA A N 1
ATOM 6718 C CA . ALA A 1 861 ? 15.504 55.987 -22.581 1.00 28.89 861 ALA A CA 1
ATOM 6719 C C . ALA A 1 861 ? 16.729 55.123 -22.179 1.00 28.89 861 ALA A C 1
ATOM 6721 O O . ALA A 1 861 ? 17.009 54.118 -22.816 1.00 28.89 861 ALA A O 1
ATOM 6722 N N . GLU A 1 862 ? 17.442 55.351 -21.068 1.00 30.47 862 GLU A N 1
ATOM 6723 C CA . GLU A 1 862 ? 17.999 56.543 -20.371 1.00 30.47 862 GLU A CA 1
ATOM 6724 C C . GLU A 1 862 ? 18.502 56.065 -18.984 1.00 30.47 862 GLU A C 1
ATOM 6726 O O . GLU A 1 862 ? 17.697 55.486 -18.269 1.00 30.47 862 GLU A O 1
ATOM 6731 N N . VAL A 1 863 ? 19.747 56.414 -18.579 1.00 31.61 863 VAL A N 1
ATOM 6732 C CA . VAL A 1 863 ? 20.147 56.751 -17.171 1.00 31.61 863 VAL A CA 1
ATOM 6733 C C . VAL A 1 863 ? 20.101 55.590 -16.121 1.00 31.61 863 VAL A C 1
ATOM 6735 O O . VAL A 1 863 ? 19.092 54.919 -15.980 1.00 31.61 863 VAL A O 1
ATOM 6738 N N . THR A 1 864 ? 21.115 55.254 -15.296 1.00 29.66 864 THR A N 1
ATOM 6739 C CA . THR A 1 864 ? 22.424 55.859 -14.915 1.00 29.66 864 THR A CA 1
ATOM 6740 C C . THR A 1 864 ? 23.373 54.826 -14.265 1.00 29.66 864 THR A C 1
ATOM 6742 O O . THR A 1 864 ? 22.910 53.923 -13.577 1.00 29.66 864 THR A O 1
ATOM 6745 N N . GLU A 1 865 ? 24.687 55.064 -14.356 1.00 37.28 865 GLU A N 1
ATOM 6746 C CA . GLU A 1 865 ? 25.701 54.772 -13.307 1.00 37.28 865 GLU A CA 1
ATOM 6747 C C . GLU A 1 865 ? 25.869 56.032 -12.399 1.00 37.28 865 GLU A C 1
ATOM 6749 O O . GLU A 1 865 ? 25.377 57.082 -12.832 1.00 37.28 865 GLU A O 1
ATOM 6754 N N . PRO A 1 866 ? 26.543 56.045 -11.211 1.00 58.34 866 PRO A N 1
ATOM 6755 C CA . PRO A 1 866 ? 27.652 55.164 -10.795 1.00 58.34 866 PRO A CA 1
ATOM 6756 C C . PRO A 1 866 ? 27.755 54.838 -9.269 1.00 58.34 866 PRO A C 1
ATOM 6758 O O . PRO A 1 866 ? 26.829 55.054 -8.493 1.00 58.34 866 PRO A O 1
ATOM 6761 N N . GLU A 1 867 ? 28.971 54.425 -8.876 1.00 30.56 867 GLU A N 1
ATOM 6762 C CA . GLU A 1 867 ? 29.625 54.536 -7.554 1.00 30.56 867 GLU A CA 1
ATOM 6763 C C . GLU A 1 867 ? 29.430 53.441 -6.484 1.00 30.56 867 GLU A C 1
ATOM 6765 O O . GLU A 1 867 ? 28.417 52.758 -6.372 1.00 30.56 867 GLU A O 1
ATOM 6770 N N . ALA A 1 868 ? 30.497 53.278 -5.693 1.00 41.03 868 ALA A N 1
ATOM 6771 C CA . ALA A 1 868 ? 30.693 52.286 -4.639 1.00 41.03 868 ALA A CA 1
ATOM 6772 C C . ALA A 1 868 ? 31.241 52.969 -3.369 1.00 41.03 868 ALA A C 1
ATOM 6774 O O . ALA A 1 868 ? 31.715 54.105 -3.444 1.00 41.03 868 ALA A O 1
ATOM 6775 N N . PRO A 1 869 ? 31.282 52.269 -2.223 1.00 46.69 869 PRO A N 1
ATOM 6776 C CA . PRO A 1 869 ? 32.239 52.598 -1.169 1.00 46.69 869 PRO A CA 1
ATOM 6777 C C . PRO A 1 869 ? 33.107 51.398 -0.750 1.00 46.69 869 PRO A C 1
ATOM 6779 O O . PRO A 1 869 ? 32.663 50.252 -0.738 1.00 46.69 869 PRO A O 1
ATOM 6782 N N . ALA A 1 870 ? 34.346 51.684 -0.345 1.00 46.25 870 ALA A N 1
ATOM 6783 C CA . ALA A 1 870 ? 35.244 50.732 0.309 1.00 46.25 870 ALA A CA 1
ATOM 6784 C C . ALA A 1 870 ? 35.184 50.867 1.844 1.00 46.25 870 ALA A C 1
ATOM 6786 O O . ALA A 1 870 ? 34.813 51.924 2.358 1.00 46.25 870 ALA A O 1
ATOM 6787 N N . ALA A 1 871 ? 35.600 49.823 2.567 1.00 33.97 871 ALA A N 1
ATOM 6788 C CA . ALA A 1 871 ? 35.887 49.870 4.003 1.00 33.97 871 ALA A CA 1
ATOM 6789 C C . ALA A 1 871 ? 36.953 48.820 4.378 1.00 33.97 871 ALA A C 1
ATOM 6791 O O . ALA A 1 871 ? 36.873 47.674 3.937 1.00 33.97 871 ALA A O 1
ATOM 6792 N N . ASP A 1 872 ? 37.945 49.213 5.177 1.00 52.88 872 ASP A N 1
ATOM 6793 C CA . ASP A 1 872 ? 39.074 48.372 5.598 1.00 52.88 872 ASP A CA 1
ATOM 6794 C C . ASP A 1 872 ? 38.680 47.344 6.676 1.00 52.88 872 ASP A C 1
ATOM 6796 O O . ASP A 1 872 ? 37.913 47.679 7.578 1.00 52.88 872 ASP A O 1
ATOM 6800 N N . ASN A 1 873 ? 39.245 46.124 6.649 1.00 56.09 873 ASN A N 1
ATOM 6801 C CA . ASN A 1 873 ? 39.103 45.149 7.750 1.00 56.09 873 ASN A CA 1
ATOM 6802 C C . ASN A 1 873 ? 40.167 44.017 7.747 1.00 56.09 873 ASN A C 1
ATOM 6804 O O . ASN A 1 873 ? 39.835 42.830 7.742 1.00 56.09 873 ASN A O 1
ATOM 6808 N N . GLU A 1 874 ? 41.460 44.363 7.801 1.00 66.81 874 GLU A N 1
ATOM 6809 C CA . GLU A 1 874 ? 42.563 43.383 7.883 1.00 66.81 874 GLU A CA 1
ATOM 6810 C C . GLU A 1 874 ? 43.418 43.503 9.165 1.00 66.81 874 GLU A C 1
ATOM 6812 O O . GLU A 1 874 ? 43.668 44.595 9.675 1.00 66.81 874 GLU A O 1
ATOM 6817 N N . ILE A 1 875 ? 43.907 42.364 9.669 1.00 67.69 875 ILE A N 1
ATOM 6818 C CA . ILE A 1 875 ? 44.805 42.208 10.826 1.00 67.69 875 ILE A CA 1
ATOM 6819 C C . ILE A 1 875 ? 46.048 41.402 10.412 1.00 67.69 875 ILE A C 1
ATOM 6821 O O . ILE A 1 875 ? 45.955 40.405 9.701 1.00 67.69 875 ILE A O 1
ATOM 6825 N N . SER A 1 876 ? 47.228 41.799 10.896 1.00 65.31 876 SER A N 1
ATOM 6826 C CA . SER A 1 876 ? 48.490 41.088 10.642 1.00 65.31 876 SER A CA 1
ATOM 6827 C C . SER A 1 876 ? 48.675 39.879 11.575 1.00 65.31 876 SER A C 1
ATOM 6829 O O . SER A 1 876 ? 48.547 39.993 12.796 1.00 65.31 876 SER A O 1
ATOM 6831 N N . CYS A 1 877 ? 49.010 38.712 11.016 1.00 67.25 877 CYS A N 1
ATOM 6832 C CA . CYS A 1 877 ? 49.267 37.486 11.774 1.00 67.25 877 CYS A CA 1
ATOM 6833 C C . CYS A 1 877 ? 50.572 37.581 12.599 1.00 67.25 877 CYS A C 1
ATOM 6835 O O . CYS A 1 877 ? 51.639 37.804 12.022 1.00 67.25 877 CYS A O 1
ATOM 6837 N N . PRO A 1 878 ? 50.569 37.319 13.922 1.00 68.25 878 PRO A N 1
ATOM 6838 C CA . PRO A 1 878 ? 51.754 37.482 14.768 1.00 68.25 878 PRO A CA 1
ATOM 6839 C C . PRO A 1 878 ? 52.893 36.491 14.465 1.00 68.25 878 PRO A C 1
ATOM 6841 O O . PRO A 1 878 ? 54.032 36.759 14.837 1.00 68.25 878 PRO A O 1
ATOM 6844 N N . GLY A 1 879 ? 52.614 35.365 13.795 1.00 62.09 879 GLY A N 1
ATOM 6845 C CA . GLY A 1 879 ? 53.624 34.356 13.448 1.00 62.09 879 GLY A CA 1
ATOM 6846 C C . GLY A 1 879 ? 54.395 34.621 12.150 1.00 62.09 879 GLY A C 1
ATOM 6847 O O . GLY A 1 879 ? 55.529 34.170 12.017 1.00 62.09 879 GLY A O 1
ATOM 6848 N N . CYS A 1 880 ? 53.798 35.331 11.186 1.00 81.56 880 CYS A N 1
ATOM 6849 C CA . CYS A 1 880 ? 54.380 35.529 9.846 1.00 81.56 880 CYS A CA 1
ATOM 6850 C C . CYS A 1 880 ? 54.123 36.915 9.219 1.00 81.56 880 CYS A C 1
ATOM 6852 O O . CYS A 1 880 ? 54.484 37.139 8.068 1.00 81.56 880 CYS A O 1
ATOM 6854 N N . GLN A 1 881 ? 53.485 37.832 9.952 1.00 75.00 881 GLN A N 1
ATOM 6855 C CA . GLN A 1 881 ? 53.134 39.210 9.565 1.00 75.00 881 GLN A CA 1
ATOM 6856 C C . GLN A 1 881 ? 52.252 39.372 8.311 1.00 75.00 881 GLN A C 1
ATOM 6858 O O . GLN A 1 881 ? 51.957 40.496 7.904 1.00 75.00 881 GLN A O 1
ATOM 6863 N N . THR A 1 882 ? 51.753 38.273 7.739 1.00 78.88 882 THR A N 1
ATOM 6864 C CA . THR A 1 882 ? 50.791 38.297 6.624 1.00 78.88 882 THR A CA 1
ATOM 6865 C C . THR A 1 882 ? 49.470 38.921 7.084 1.00 78.88 882 THR A C 1
ATOM 6867 O O . THR A 1 882 ? 48.979 38.576 8.161 1.00 78.88 882 THR A O 1
ATOM 6870 N N . MET A 1 883 ? 48.908 39.833 6.288 1.00 76.94 883 MET A N 1
ATOM 6871 C CA . MET A 1 883 ? 47.591 40.431 6.537 1.00 76.94 883 MET A CA 1
ATOM 6872 C C . MET A 1 883 ? 46.478 39.414 6.246 1.00 76.94 883 MET A C 1
ATOM 6874 O O . MET A 1 883 ? 46.587 38.621 5.311 1.00 76.94 883 MET A O 1
ATOM 6878 N N . LEU A 1 884 ? 45.431 39.412 7.069 1.00 71.19 884 LEU A N 1
ATOM 6879 C CA . LEU A 1 884 ? 44.284 38.505 7.002 1.00 71.19 884 LEU A CA 1
ATOM 6880 C C . LEU A 1 884 ? 42.996 39.274 7.342 1.00 71.19 884 LEU A C 1
ATOM 6882 O O . LEU A 1 884 ? 43.060 40.175 8.179 1.00 71.19 884 LEU A O 1
ATOM 6886 N N . PRO A 1 885 ? 41.825 38.919 6.784 1.00 67.25 885 PRO A N 1
ATOM 6887 C CA . PRO A 1 885 ? 40.553 39.509 7.205 1.00 67.25 885 PRO A CA 1
ATOM 6888 C C . PRO A 1 885 ? 40.252 39.198 8.683 1.00 67.25 885 PRO A C 1
ATOM 6890 O O . PRO A 1 885 ? 40.694 38.171 9.203 1.00 67.25 885 PRO A O 1
ATOM 6893 N N . GLN A 1 886 ? 39.495 40.068 9.362 1.00 64.12 886 GLN A N 1
ATOM 6894 C CA . GLN A 1 886 ? 39.244 39.967 10.816 1.00 64.12 886 GLN A CA 1
ATOM 6895 C C . GLN A 1 886 ? 38.661 38.622 11.289 1.00 64.12 886 GLN A C 1
ATOM 6897 O O . GLN A 1 886 ? 38.939 38.214 12.416 1.00 64.12 886 GLN A O 1
ATOM 6902 N N . ASP A 1 887 ? 37.925 37.913 10.432 1.00 63.25 887 ASP A N 1
ATOM 6903 C CA . ASP A 1 887 ? 37.259 36.644 10.760 1.00 63.25 887 ASP A CA 1
ATOM 6904 C C . ASP A 1 887 ? 38.150 35.396 10.541 1.00 63.25 887 ASP A C 1
ATOM 6906 O O . ASP A 1 887 ? 37.699 34.256 10.678 1.00 63.25 887 ASP A O 1
ATOM 6910 N N . ALA A 1 888 ? 39.426 35.576 10.177 1.00 66.69 888 ALA A N 1
ATOM 6911 C CA . ALA A 1 888 ? 40.345 34.487 9.837 1.00 66.69 888 ALA A CA 1
ATOM 6912 C C . ALA A 1 888 ? 40.819 33.683 11.067 1.00 66.69 888 ALA A C 1
ATOM 6914 O O . ALA A 1 888 ? 41.887 33.933 11.627 1.00 66.69 888 ALA A O 1
ATOM 6915 N N . VAL A 1 889 ? 40.056 32.647 11.434 1.00 66.62 889 VAL A N 1
ATOM 6916 C CA . VAL A 1 889 ? 40.323 31.754 12.584 1.00 66.62 889 VAL A CA 1
ATOM 6917 C C . VAL A 1 889 ? 41.716 31.097 12.547 1.00 66.62 889 VAL A C 1
ATOM 6919 O O . VAL A 1 889 ? 42.290 30.823 13.602 1.00 66.62 889 VAL A O 1
ATOM 6922 N N . ILE A 1 890 ? 42.286 30.838 11.361 1.00 68.38 890 ILE A N 1
ATOM 6923 C CA . ILE A 1 890 ? 43.618 30.230 11.184 1.00 68.38 890 ILE A CA 1
ATOM 6924 C C . ILE A 1 890 ? 44.360 30.908 10.024 1.00 68.38 890 ILE A C 1
ATOM 6926 O O . ILE A 1 890 ? 43.805 31.092 8.942 1.00 68.38 890 ILE A O 1
ATOM 6930 N N . CYS A 1 891 ? 45.642 31.232 10.211 1.00 74.00 891 CYS A N 1
ATOM 6931 C CA . CYS A 1 891 ? 46.500 31.700 9.125 1.00 74.00 891 CYS A CA 1
ATOM 6932 C C . CYS A 1 891 ? 46.923 30.539 8.209 1.00 74.00 891 CYS A C 1
ATOM 6934 O O . CYS A 1 891 ? 47.746 29.709 8.596 1.00 74.00 891 CYS A O 1
ATOM 6936 N N . PHE A 1 892 ? 46.442 30.518 6.964 1.00 65.44 892 PHE A N 1
ATOM 6937 C CA . PHE A 1 892 ? 46.777 29.478 5.978 1.00 65.44 892 PHE A CA 1
ATOM 6938 C C . PHE A 1 892 ? 48.264 29.417 5.568 1.00 65.44 892 PHE A C 1
ATOM 6940 O O . PHE A 1 892 ? 48.693 28.408 5.017 1.00 65.44 892 PHE A O 1
ATOM 6947 N N . VAL A 1 893 ? 49.066 30.453 5.852 1.00 69.38 893 VAL A N 1
ATOM 6948 C CA . VAL A 1 893 ? 50.503 30.497 5.504 1.00 69.38 893 VAL A CA 1
ATOM 6949 C C . VAL A 1 893 ? 51.386 29.814 6.558 1.00 69.38 893 VAL A C 1
ATOM 6951 O O . VAL A 1 893 ? 52.408 29.228 6.209 1.00 69.38 893 VAL A O 1
ATOM 6954 N N . CYS A 1 894 ? 51.010 29.862 7.843 1.00 71.62 894 CYS A N 1
ATOM 6955 C CA . CYS A 1 894 ? 51.807 29.297 8.945 1.00 71.62 894 CYS A CA 1
ATOM 6956 C C . CYS A 1 894 ? 51.059 28.298 9.849 1.00 71.62 894 CYS A C 1
ATOM 6958 O O . CYS A 1 894 ? 51.660 27.744 10.768 1.00 71.62 894 CYS A O 1
ATOM 6960 N N . GLY A 1 895 ? 49.762 28.068 9.620 1.00 67.88 895 GLY A N 1
ATOM 6961 C CA . GLY A 1 895 ? 48.916 27.153 10.396 1.00 67.88 895 GLY A CA 1
ATOM 6962 C C . GLY A 1 895 ? 48.518 27.653 11.791 1.00 67.88 895 GLY A C 1
ATOM 6963 O O . GLY A 1 895 ? 47.931 26.897 12.561 1.00 67.88 895 GLY A O 1
ATOM 6964 N N . GLN A 1 896 ? 48.838 28.900 12.149 1.00 70.81 896 GLN A N 1
ATOM 6965 C CA . GLN A 1 896 ? 48.622 29.420 13.501 1.00 70.81 896 GLN A CA 1
ATOM 6966 C C . GLN A 1 896 ? 47.195 29.964 13.683 1.00 70.81 896 GLN A C 1
ATOM 6968 O O . GLN A 1 896 ? 46.733 30.786 12.889 1.00 70.81 896 GLN A O 1
ATOM 6973 N N . ALA A 1 897 ? 46.507 29.501 14.731 1.00 67.81 897 ALA A N 1
ATOM 6974 C CA . ALA A 1 897 ? 45.141 29.904 15.066 1.00 67.81 897 ALA A CA 1
ATOM 6975 C C . ALA A 1 897 ? 45.083 31.275 15.769 1.00 67.81 897 ALA A C 1
ATOM 6977 O O . ALA A 1 897 ? 45.981 31.633 16.535 1.00 67.81 897 ALA A O 1
ATOM 6978 N N . MET A 1 898 ? 44.013 32.029 15.514 1.00 64.06 898 MET A N 1
ATOM 6979 C CA . MET A 1 898 ? 43.860 33.443 15.870 1.00 64.06 898 MET A CA 1
ATOM 6980 C C . MET A 1 898 ? 42.683 33.669 16.833 1.00 64.06 898 MET A C 1
ATOM 6982 O O . MET A 1 898 ? 41.630 34.160 16.440 1.00 64.06 898 MET A O 1
ATOM 6986 N N . GLY A 1 899 ? 42.882 33.361 18.119 1.00 52.44 899 GLY A N 1
ATOM 6987 C CA . GLY A 1 899 ? 41.999 33.834 19.194 1.00 52.44 899 GLY A CA 1
ATOM 6988 C C . GLY A 1 899 ? 41.536 32.762 20.178 1.00 52.44 899 GLY A C 1
ATOM 6989 O O . GLY A 1 899 ? 40.573 32.048 19.929 1.00 52.44 899 GLY A O 1
ATOM 6990 N N . GLU A 1 900 ? 42.157 32.737 21.356 1.00 39.94 900 GLU A N 1
ATOM 6991 C CA . GLU A 1 900 ? 41.682 31.991 22.523 1.00 39.94 900 GLU A CA 1
ATOM 6992 C C . GLU A 1 900 ? 41.686 32.947 23.729 1.00 39.94 900 GLU A C 1
ATOM 6994 O O . GLU A 1 900 ? 42.681 33.633 23.976 1.00 39.94 900 GLU A O 1
ATOM 6999 N N . LYS A 1 901 ? 40.561 33.061 24.450 1.00 36.69 901 LYS A N 1
ATOM 7000 C CA . LYS A 1 901 ? 40.432 33.908 25.650 1.00 36.69 901 LYS A CA 1
ATOM 7001 C C . LYS A 1 901 ? 40.259 33.036 26.890 1.00 36.69 901 LYS A C 1
ATOM 7003 O O . LYS A 1 901 ? 39.304 32.276 26.996 1.00 36.69 901 LYS A O 1
ATOM 7008 N N . THR A 1 902 ? 41.186 33.185 27.829 1.00 45.28 902 THR A N 1
ATOM 7009 C CA . THR A 1 902 ? 41.291 32.417 29.077 1.00 45.28 902 THR A CA 1
ATOM 7010 C C . THR A 1 902 ? 40.621 33.115 30.262 1.00 45.28 902 THR A C 1
ATOM 7012 O O . THR A 1 902 ? 40.834 34.315 30.400 1.00 45.28 902 THR A O 1
ATOM 7015 N N . GLU A 1 903 ? 39.934 32.361 31.136 1.00 33.59 903 GLU A N 1
ATOM 7016 C CA . GLU A 1 903 ? 39.786 32.515 32.615 1.00 33.59 903 GLU A CA 1
ATOM 7017 C C . GLU A 1 903 ? 38.564 31.695 33.124 1.00 33.59 903 GLU A C 1
ATOM 7019 O O . GLU A 1 903 ? 37.675 31.404 32.325 1.00 33.59 903 GLU A O 1
ATOM 7024 N N . PRO A 1 904 ? 38.413 31.377 34.432 1.00 46.00 904 PRO A N 1
ATOM 7025 C CA . PRO A 1 904 ? 39.358 30.760 35.378 1.00 46.00 904 PRO A CA 1
ATOM 7026 C C . PRO A 1 904 ? 38.760 29.476 36.067 1.00 46.00 904 PRO A C 1
ATOM 7028 O O . PRO A 1 904 ? 37.620 29.113 35.786 1.00 46.00 904 PRO A O 1
ATOM 7031 N N . PRO A 1 905 ? 39.489 28.735 36.943 1.00 63.50 905 PRO A N 1
ATOM 7032 C CA . PRO A 1 905 ? 39.146 27.331 37.283 1.00 63.50 905 PRO A CA 1
ATOM 7033 C C . PRO A 1 905 ? 38.598 27.021 38.710 1.00 63.50 905 PRO A C 1
ATOM 7035 O O . PRO A 1 905 ? 38.632 27.861 39.606 1.00 63.50 905 PRO A O 1
ATOM 7038 N N . THR A 1 906 ? 38.281 25.723 38.931 1.00 36.78 906 THR A N 1
ATOM 7039 C CA . THR A 1 906 ? 38.036 24.953 40.198 1.00 36.78 906 THR A CA 1
ATOM 7040 C C . THR A 1 906 ? 36.590 24.864 40.743 1.00 36.78 906 THR A C 1
ATOM 7042 O O . THR A 1 906 ? 35.805 25.766 40.456 1.00 36.78 906 THR A O 1
ATOM 7045 N N . PRO A 1 907 ? 36.216 23.835 41.561 1.00 47.03 907 PRO A N 1
ATOM 7046 C CA . PRO A 1 907 ? 36.953 22.619 41.991 1.00 47.03 907 PRO A CA 1
ATOM 7047 C C . PRO A 1 907 ? 36.233 21.252 41.750 1.00 47.03 907 PRO A C 1
ATOM 7049 O O . PRO A 1 907 ? 35.022 21.193 41.560 1.00 47.03 907 PRO A O 1
ATOM 7052 N N . GLU A 1 908 ? 36.967 20.128 41.854 1.00 44.06 908 GLU A N 1
ATOM 7053 C CA . GLU A 1 908 ? 36.390 18.769 42.052 1.00 44.06 908 GLU A CA 1
ATOM 7054 C C . GLU A 1 908 ? 35.830 18.586 43.488 1.00 44.06 908 GLU A C 1
ATOM 7056 O O . GLU A 1 908 ? 36.146 19.398 44.366 1.00 44.06 908 GLU A O 1
ATOM 7061 N N . PRO A 1 909 ? 35.055 17.513 43.789 1.00 46.91 909 PRO A N 1
ATOM 7062 C CA . PRO A 1 909 ? 35.675 16.302 44.378 1.00 46.91 909 PRO A CA 1
ATOM 7063 C C . PRO A 1 909 ? 34.961 14.977 43.896 1.00 46.91 909 PRO A C 1
ATOM 7065 O O . PRO A 1 909 ? 34.257 15.025 42.892 1.00 46.91 909 PRO A O 1
ATOM 7068 N N . PRO A 1 910 ? 35.178 13.746 44.440 1.00 56.25 910 PRO A N 1
ATOM 7069 C CA . PRO A 1 910 ? 35.759 12.681 43.596 1.00 56.25 910 PRO A CA 1
ATOM 7070 C C . PRO A 1 910 ? 35.050 11.296 43.649 1.00 56.25 910 PRO A C 1
ATOM 7072 O O . PRO A 1 910 ? 34.223 11.056 44.528 1.00 56.25 910 PRO A O 1
ATOM 7075 N N . ARG A 1 911 ? 35.487 10.318 42.818 1.00 36.41 911 ARG A N 1
ATOM 7076 C CA . ARG A 1 911 ? 36.005 8.978 43.259 1.00 36.41 911 ARG A CA 1
ATOM 7077 C C . ARG A 1 911 ? 36.134 7.887 42.167 1.00 36.41 911 ARG A C 1
ATOM 7079 O O . ARG A 1 911 ? 35.156 7.344 41.680 1.00 36.41 911 ARG A O 1
ATOM 7086 N N . THR A 1 912 ? 37.377 7.425 41.989 1.00 39.31 912 THR A N 1
ATOM 7087 C CA . THR A 1 912 ? 37.813 6.013 41.816 1.00 39.31 912 THR A CA 1
ATOM 7088 C C . THR A 1 912 ? 37.149 5.079 40.783 1.00 39.31 912 THR A C 1
ATOM 7090 O O . THR A 1 912 ? 36.077 4.529 41.022 1.00 39.31 912 THR A O 1
ATOM 7093 N N . VAL A 1 913 ? 37.951 4.635 39.805 1.00 38.75 913 VAL A N 1
ATOM 7094 C CA . VAL A 1 913 ? 37.883 3.270 39.233 1.00 38.75 913 VAL A CA 1
ATOM 7095 C C . VAL A 1 913 ? 39.210 2.537 39.517 1.00 38.75 913 VAL A C 1
ATOM 7097 O O . VAL A 1 913 ? 40.234 3.161 39.802 1.00 38.75 913 VAL A O 1
ATOM 7100 N N . LYS A 1 914 ? 39.180 1.200 39.584 1.00 38.22 914 LYS A N 1
ATOM 7101 C CA . LYS A 1 914 ? 40.211 0.365 40.233 1.00 38.22 914 LYS A CA 1
ATOM 7102 C C . LYS A 1 914 ? 41.415 0.059 39.327 1.00 38.22 914 LYS A C 1
ATOM 7104 O O . LYS A 1 914 ? 41.266 -0.190 38.136 1.00 38.22 914 LYS A O 1
ATOM 7109 N N . LYS A 1 915 ? 42.611 -0.025 39.927 1.00 42.59 915 LYS A N 1
ATOM 7110 C CA . LYS A 1 915 ? 43.836 -0.509 39.261 1.00 42.59 915 LYS A CA 1
ATOM 7111 C C . LYS A 1 915 ? 43.693 -1.975 38.833 1.00 42.59 915 LYS A C 1
ATOM 7113 O O . LYS A 1 915 ? 43.328 -2.817 39.654 1.00 42.59 915 LYS A O 1
ATOM 7118 N N . LYS A 1 916 ? 44.110 -2.294 37.604 1.00 48.19 916 LYS A N 1
ATOM 7119 C CA . LYS A 1 916 ? 44.482 -3.662 37.203 1.00 48.19 916 LYS A CA 1
ATOM 7120 C C . LYS A 1 916 ? 45.697 -4.099 38.040 1.00 48.19 916 LYS A C 1
ATOM 7122 O O . LYS A 1 916 ? 46.602 -3.289 38.255 1.00 48.19 916 LYS A O 1
ATOM 7127 N N . ARG A 1 917 ? 45.743 -5.350 38.512 1.00 43.53 917 ARG A N 1
ATOM 7128 C CA . ARG A 1 917 ? 46.941 -5.936 39.142 1.00 43.53 917 ARG A CA 1
ATOM 7129 C C . ARG A 1 917 ? 47.410 -7.130 38.315 1.00 43.53 917 ARG A C 1
ATOM 7131 O O . ARG A 1 917 ? 46.590 -7.898 37.832 1.00 43.53 917 ARG A O 1
ATOM 7138 N N . ILE A 1 918 ? 48.724 -7.206 38.145 1.00 51.00 918 ILE A N 1
ATOM 7139 C CA . ILE A 1 918 ? 49.449 -8.154 37.297 1.00 51.00 918 ILE A CA 1
ATOM 7140 C C . ILE A 1 918 ? 49.262 -9.592 37.798 1.00 51.00 918 ILE A C 1
ATOM 7142 O O . ILE A 1 918 ? 49.609 -9.873 38.948 1.00 51.00 918 ILE A O 1
ATOM 7146 N N . LEU A 1 919 ? 48.780 -10.476 36.923 1.00 44.88 919 LEU A N 1
ATOM 7147 C CA . LEU A 1 919 ? 49.590 -11.524 36.287 1.00 44.88 919 LEU A CA 1
ATOM 7148 C C . LEU A 1 919 ? 49.051 -11.803 34.876 1.00 44.88 919 LEU A C 1
ATOM 7150 O O . LEU A 1 919 ? 47.845 -11.539 34.671 1.00 44.88 919 LEU A O 1
#

Secondary structure (DSSP, 8-state):
-------HHHHHHHHHHHHHHHHHHHHHHHHHHHHHHHHHHHHHHHHHHHHHHHHHHHHHHHHHHHHHHHHHHHHHHHHHHHHHHHHHHHHHHHHHHHHHHHHHHHHHHHHHHHHHHHHHHHHHHHHHHHHHHHHHHHHHHHHHHHHHHHHHHHHHHHHHHHHHHHHHHHHHHHHHHHHHHHHHHHHHHHHHHHHHHHHHHHHHHHHHHHHHHHHHHHTTTTTGGGGGGTTSGGGGGGGSGGGSGGGTGGGSTTGGGTHHHHHHHHHHHHHHHHHHHHHHHHHHHHHHHHHHHHHHHHHHHHHHHHHHHHHHHHHHHHHHHHHHHHHHHHHHHHHHHHHHHHHHHHHHHHHHHHHHHHHHHHHHHHHHHHHHHHHHHHHHHHHHHHHHHHHHHHHHHHHHHHHHHHHHHHHHHHHHHHHHHHHHHHHHHHHHHHHHHHHHHHHHHHHHHHHHHHHHHHHHHHHHHHHHHHHHHHHHHHHHHHHHHHHHHHHHHHHHHHHHHHHHHHS-GGGGTS--S----------------------STT-----SSGGGTTTSSHHHHHHHHHHHHHHHHHHHHHHHHHHHHHHHHHHHHHHGGG-STTHHHHHHHHHHHHHHHHHHHHHHHHHHHHHHHHHHHHHHHHHHHHHHHHHHHHHHHHHHHHHHHHHHHHHHHHHHHHHHHHHHHHH-THHHHHHHHHHHHHHHHHHHHHHHHHHHHHHHHHHHHHHHHHHHHHHHHHHHHHHHHHHHHHHHHHHHHHHHHHHHHHHHHTTSS-S-------------------------------------------------PPTTEEE-TTT--EEETT-SB-TTT--B---------------------EEE-TTT--EEETT-SB-TTT--B----------------PPP---